Protein AF-0000000071927346 (afdb_homodimer)

Solvent-accessible surface area (backbone atoms only — not comparable to full-atom values): 57710 Å² total; per-residue (Å²): 131,83,82,71,57,68,70,58,52,48,39,50,50,40,26,72,68,52,17,53,68,36,24,46,52,48,17,51,37,18,55,69,33,49,99,87,36,70,62,32,62,68,62,13,48,52,27,44,51,49,42,50,46,52,70,66,35,57,47,98,56,99,54,78,36,63,60,45,51,64,38,62,41,34,43,36,37,30,20,39,39,92,38,63,51,38,72,47,79,48,45,73,48,45,27,36,34,37,60,65,82,64,70,44,64,65,55,52,53,51,53,51,43,30,57,48,31,28,31,56,26,17,44,70,36,83,84,43,71,43,57,74,69,52,77,87,43,36,26,80,52,85,87,50,56,45,23,36,44,33,38,35,32,32,42,40,91,60,24,71,38,51,31,30,48,36,34,46,44,88,86,51,85,64,83,51,75,52,46,50,62,46,35,38,49,55,15,39,51,55,34,55,48,32,73,75,47,82,60,68,48,69,46,63,38,26,34,37,71,56,28,69,50,77,72,73,72,67,77,58,64,82,65,78,70,70,62,80,69,75,72,49,52,64,51,51,57,60,67,24,65,69,14,51,31,57,50,65,62,44,54,52,51,51,49,50,42,43,44,57,38,36,70,51,57,31,50,51,56,64,52,35,45,46,44,38,51,50,28,50,56,43,28,73,73,35,73,82,33,39,63,58,30,52,50,38,46,49,41,39,48,47,20,52,51,46,44,63,36,68,64,35,43,47,42,48,48,51,52,49,53,29,45,49,48,31,35,66,54,39,83,57,38,72,47,68,49,76,43,54,86,82,77,48,84,39,60,37,32,33,42,77,87,38,82,39,44,66,85,69,44,30,67,33,55,38,40,51,45,26,45,45,39,41,54,36,48,31,30,44,50,29,15,76,85,41,95,56,21,50,40,44,41,22,41,38,36,32,42,45,70,52,65,70,47,41,58,66,53,31,42,45,42,66,60,34,47,43,67,57,29,63,46,35,23,39,41,35,25,41,71,50,37,44,40,44,14,66,34,54,26,88,32,31,36,34,56,46,67,46,97,85,67,45,58,41,64,39,53,56,92,56,59,28,45,35,30,38,22,43,55,40,26,37,73,71,65,72,24,66,43,53,44,96,44,72,66,25,46,42,56,51,50,27,53,48,25,46,75,68,68,32,55,68,63,19,49,57,40,44,50,55,46,36,67,67,48,29,78,86,26,68,69,41,46,49,50,51,48,50,50,49,48,49,53,49,52,52,50,51,54,57,55,56,58,62,65,70,67,68,74,71,67,71,87,109,129,83,83,70,57,69,68,58,53,49,40,51,51,41,27,73,69,52,18,53,69,35,23,46,51,48,18,51,37,19,56,68,33,50,100,88,36,71,62,33,62,66,62,13,50,53,28,45,49,50,42,50,46,54,69,67,35,58,47,98,56,99,55,77,38,63,60,46,51,64,37,61,42,35,42,36,36,31,20,39,40,92,36,63,50,36,72,47,77,48,46,71,49,46,28,37,35,37,60,65,83,64,69,45,64,65,55,54,53,50,51,51,40,31,56,49,31,28,31,56,27,17,43,72,36,83,85,42,72,42,54,74,70,54,78,86,43,34,24,80,53,84,89,49,57,45,22,36,44,35,39,35,32,33,42,40,91,61,23,71,39,52,32,31,48,35,36,45,45,88,86,51,85,64,82,53,75,53,46,50,63,47,35,37,49,55,15,40,51,55,35,55,48,33,73,75,47,82,60,69,50,70,46,64,38,27,33,36,72,56,27,70,50,77,73,73,73,68,80,58,65,81,64,76,66,71,61,81,68,74,72,49,54,64,49,50,58,60,66,22,66,69,15,52,31,58,50,65,61,44,54,53,51,50,49,50,41,43,44,57,38,37,71,51,55,31,50,51,57,62,51,34,46,46,45,38,52,50,29,50,54,43,26,73,74,37,73,80,33,38,65,57,30,53,49,39,45,51,40,38,50,47,20,51,49,47,42,64,36,68,62,32,44,48,41,49,48,51,51,49,53,31,45,50,49,32,36,66,53,38,81,56,38,72,47,68,48,75,43,54,86,82,77,47,84,39,59,37,32,33,42,77,88,38,80,38,42,66,86,70,44,29,68,32,55,38,41,51,46,24,45,44,38,40,52,35,49,30,30,44,50,28,16,75,84,42,93,57,20,49,40,42,42,20,42,38,37,31,42,45,70,50,65,69,47,42,59,66,52,30,42,46,43,66,59,33,48,45,67,57,29,64,45,35,23,38,41,37,26,42,71,48,37,44,41,42,13,66,33,54,25,87,33,30,36,35,56,46,69,47,98,85,66,44,57,41,64,40,54,57,93,55,58,28,46,34,30,38,22,44,56,40,25,38,74,71,65,69,24,67,43,54,44,96,44,71,65,25,46,44,55,51,49,27,53,51,25,48,75,67,69,33,55,68,63,18,50,56,42,43,52,55,46,34,68,67,47,30,77,86,26,67,68,41,46,49,50,51,47,49,50,50,49,51,52,49,52,52,52,52,54,57,57,55,57,62,63,70,66,65,69,71,69,65,85,111

Radius of gyration: 35.77 Å; Cα contacts (8 Å, |Δi|>4): 1938; chains: 2; bounding box: 114×129×116 Å

Foldseek 3Di:
DPDQDPVLVVLVVLVVVPALLSLVVVLVCQCVPDPRGHNDNVVSVVSLVSLQCQQAPADPDPAGHRQWFKAWAKKWKDQFAPANIEIDGADQAEFEEEEDPPQQLVVVLLLVLQLVQQLLQLLQDNPGGGDADDQNGGHPPPVGFKIKMKIWIGIHDRYIAIWIGMDGHPPDPDDDHTDCVRSNSVSCSQNVSCVVPNAFDADEAEAEPQQLDDPPPPPPPVDDDPPPPPVALSCLSPCRSVNHLPLVVLLVLLLVLCCVLVVLLQDVLVVLVVVLVVLVVVCVVDVVSVVVNVVSVVSSVSSVVVCVVPVNVLSVVLNVLLQVLLCQQQVQWDGWDWDCVVVDTFIWTQGNNDIDGLVPDDSVSNSSSSNSSSLSNSLCSRHVPGPRSLQHEYEYEYEAPCPPHDLVSLLCNSVSSCVSRVRYYYYYYHHFLSNQQQDFLVSYWYWDQDPVRGIYTDRFPDTRHNDDSQCCCCRPVVHHPQDPDPLSVLLVVLLVCLVVVNNVVNVVSLVVNCVVQNCPHVSNVVSVVSVVVSVVVVVVVVVVVVVVPPPPPPVD/DPDQDPVLVVLVVLVVVPALLSLVVVLVCQCVPDPRGHNDNVVSVVSLVSLVCLQAPADPDPAGHRQWFKAWAKKWKDQFAPANIEIDGADQAEFEEEEDPPQQLVVVLLLVLQLVQQLLQLLQDNPGGGDADDQNRGHPPPVGFKIKMKIWIGIHDRYIAIWIGMDGHPPDPDDDHTDCVRSNSVSCSQNVSCVVPNAFDADEAEAEPQQLDDPPPPPPPVPPDPPPPPVALSCLSPCRSVNHLPLVVLLVLLLVLCCVLVVLLQDVLVVLVVVLVVLVVVCVVDVVSVVVNVVSVVSSVSSVVVCVVPVNVLSVVLNVLLQVLLCQQQVQWDGWDWDCVVVDTFIWTQGNNDIDGLVPDDSVSNSSSSNSSSLSNSLCSRHVPGPRSLQHEYEYEYEAPCPPHDLVSLLCNSVSSCVSRVRYYYYYYHHFLSNQQQDFLVSYWYWDQDPVRGIYTDRDPDTRHNDDSQCCCCRPVVHHPQDPDPLSVLLVVLLVCLVVVNNVVNVVSLVVNCVVQNCPHVSNVVSVVSVVVSVVVVVVVVVVVVVVPPPPPPPD

Nearest PDB structures (foldseek):
  8eea-assembly1_E  TM=7.991E-01  e=5.616E-30  Escherichia coli
  8eea-assembly1_F  TM=7.589E-01  e=5.489E-28  Escherichia coli
  8ee4-assembly1_E  TM=7.770E-01  e=1.201E-25  Escherichia coli
  8ee4-assembly1_F  TM=7.836E-01  e=1.346E-24  Escherichia coli
  8ee4-assembly1_D  TM=7.838E-01  e=1.217E-24  Escherichia coli

Structure (mmCIF, N/CA/C/O backbone):
data_AF-0000000071927346-model_v1
#
loop_
_entity.id
_entity.type
_entity.pdbx_description
1 polymer 'RecF/RecN/SMC family protein'
#
loop_
_atom_site.group_PDB
_atom_site.id
_atom_site.type_symbol
_atom_site.label_atom_id
_atom_site.label_alt_id
_atom_site.label_comp_id
_atom_site.label_asym_id
_atom_site.label_entity_id
_atom_site.label_seq_id
_atom_site.pdbx_PDB_ins_code
_atom_site.Cartn_x
_atom_site.Cartn_y
_atom_site.Cartn_z
_atom_site.occupancy
_atom_site.B_iso_or_equiv
_atom_site.auth_seq_id
_atom_site.auth_comp_id
_atom_site.auth_asym_id
_atom_site.auth_atom_id
_atom_site.pdbx_PDB_model_num
ATOM 1 N N . MET A 1 1 ? 13.32 -65.688 -14.812 1 36.62 1 MET A N 1
ATOM 2 C CA . MET A 1 1 ? 12.609 -64.562 -14.312 1 36.62 1 MET A CA 1
ATOM 3 C C . MET A 1 1 ? 13.156 -64.125 -12.961 1 36.62 1 MET A C 1
ATOM 5 O O . MET A 1 1 ? 12.969 -64.812 -11.961 1 36.62 1 MET A O 1
ATOM 9 N N . VAL A 1 2 ? 14.328 -63.531 -12.875 1 50.06 2 VAL A N 1
ATOM 10 C CA . VAL A 1 2 ? 15.055 -63.25 -11.648 1 50.06 2 VAL A CA 1
ATOM 11 C C . VAL A 1 2 ? 14.172 -62.438 -10.703 1 50.06 2 VAL A C 1
ATOM 13 O O . VAL A 1 2 ? 13.461 -61.531 -11.133 1 50.06 2 VAL A O 1
ATOM 16 N N . ASN A 1 3 ? 13.859 -62.938 -9.562 1 63.38 3 ASN A N 1
ATOM 17 C CA . ASN A 1 3 ? 12.969 -62.469 -8.508 1 63.38 3 ASN A CA 1
ATOM 18 C C . ASN A 1 3 ? 13.336 -61.062 -8.039 1 63.38 3 ASN A C 1
ATOM 20 O O . ASN A 1 3 ? 14.367 -60.875 -7.395 1 63.38 3 ASN A O 1
ATOM 24 N N . LYS A 1 4 ? 12.859 -60 -8.664 1 78.06 4 LYS A N 1
ATOM 25 C CA . LYS A 1 4 ? 13.086 -58.625 -8.258 1 78.06 4 LYS A CA 1
ATOM 26 C C . LYS A 1 4 ? 12.648 -58.406 -6.812 1 78.06 4 LYS A C 1
ATOM 28 O O . LYS A 1 4 ? 11.641 -58.938 -6.371 1 78.06 4 LYS A O 1
ATOM 33 N N . PRO A 1 5 ? 13.516 -57.844 -5.973 1 84.81 5 PRO A N 1
ATOM 34 C CA . PRO A 1 5 ? 13.109 -57.531 -4.598 1 84.81 5 PRO A CA 1
ATOM 35 C C . PRO A 1 5 ? 11.781 -56.781 -4.523 1 84.81 5 PRO A C 1
ATOM 37 O O . PRO A 1 5 ? 11.406 -56.094 -5.465 1 84.81 5 PRO A O 1
ATOM 40 N N . GLY A 1 6 ? 11 -57 -3.477 1 84.31 6 GLY A N 1
ATOM 41 C CA . GLY A 1 6 ? 9.672 -56.438 -3.271 1 84.31 6 GLY A CA 1
ATOM 42 C C . GLY A 1 6 ? 9.633 -54.938 -3.395 1 84.31 6 GLY A C 1
ATOM 43 O O . GLY A 1 6 ? 8.727 -54.375 -4.012 1 84.31 6 GLY A O 1
ATOM 44 N N . TRP A 1 7 ? 10.609 -54.25 -2.844 1 86.5 7 TRP A N 1
ATOM 45 C CA . TRP A 1 7 ? 10.648 -52.781 -2.893 1 86.5 7 TRP A CA 1
ATOM 46 C C . TRP A 1 7 ? 10.797 -52.281 -4.328 1 86.5 7 TRP A C 1
ATOM 48 O O . TRP A 1 7 ? 10.211 -51.281 -4.699 1 86.5 7 TRP A O 1
ATOM 58 N N . LEU A 1 8 ? 11.562 -52.906 -5.168 1 89.25 8 LEU A N 1
ATOM 59 C CA . LEU A 1 8 ? 11.75 -52.531 -6.562 1 89.25 8 LEU A CA 1
ATOM 60 C C . LEU A 1 8 ? 10.461 -52.688 -7.355 1 89.25 8 LEU A C 1
ATOM 62 O O . LEU A 1 8 ? 10.125 -51.844 -8.188 1 89.25 8 LEU A O 1
ATOM 66 N N . ARG A 1 9 ? 9.75 -53.781 -7.059 1 89.94 9 ARG A N 1
ATOM 67 C CA . ARG A 1 9 ? 8.461 -53.969 -7.703 1 89.94 9 ARG A CA 1
ATOM 68 C C . ARG A 1 9 ? 7.477 -52.875 -7.32 1 89.94 9 ARG A C 1
ATOM 70 O O . ARG A 1 9 ? 6.684 -52.406 -8.156 1 89.94 9 ARG A O 1
ATOM 77 N N . ALA A 1 10 ? 7.621 -52.531 -6.148 1 91.12 10 ALA A N 1
ATOM 78 C CA . ALA A 1 10 ? 6.727 -51.469 -5.668 1 91.12 10 ALA A CA 1
ATOM 79 C C . ALA A 1 10 ? 7.008 -50.156 -6.375 1 91.12 10 ALA A C 1
ATOM 81 O O . ALA A 1 10 ? 6.082 -49.438 -6.785 1 91.12 10 ALA A O 1
ATOM 82 N N . ILE A 1 11 ? 8.234 -49.75 -6.516 1 92.5 11 ILE A N 1
ATOM 83 C CA . ILE A 1 11 ? 8.625 -48.5 -7.164 1 92.5 11 ILE A CA 1
ATOM 84 C C . ILE A 1 11 ? 8.297 -48.562 -8.656 1 92.5 11 ILE A C 1
ATOM 86 O O . ILE A 1 11 ? 7.895 -47.562 -9.25 1 92.5 11 ILE A O 1
ATOM 90 N N . GLU A 1 12 ? 8.5 -49.781 -9.203 1 93 12 GLU A N 1
ATOM 91 C CA . GLU A 1 12 ? 8.172 -49.938 -10.617 1 93 12 GLU A CA 1
ATOM 92 C C . GLU A 1 12 ? 6.676 -49.812 -10.859 1 93 12 GLU A C 1
ATOM 94 O O . GLU A 1 12 ? 6.258 -49.219 -11.852 1 93 12 GLU A O 1
ATOM 99 N N . ASN A 1 13 ? 5.914 -50.344 -9.938 1 92.69 13 ASN A N 1
ATOM 100 C CA . ASN A 1 13 ? 4.465 -50.219 -10.047 1 92.69 13 ASN A CA 1
ATOM 101 C C . ASN A 1 13 ? 4.02 -48.75 -9.906 1 92.69 13 ASN A C 1
ATOM 103 O O . ASN A 1 13 ? 3.121 -48.312 -10.609 1 92.69 13 ASN A O 1
ATOM 107 N N . SER A 1 14 ? 4.605 -48.094 -9.016 1 92.75 14 SER A N 1
ATOM 108 C CA . SER A 1 14 ? 4.309 -46.688 -8.812 1 92.75 14 SER A CA 1
ATOM 109 C C . SER A 1 14 ? 4.684 -45.875 -10.039 1 92.75 14 SER A C 1
ATOM 111 O O . SER A 1 14 ? 3.941 -44.969 -10.438 1 92.75 14 SER A O 1
ATOM 113 N N . ALA A 1 15 ? 5.746 -46.156 -10.578 1 93.62 15 ALA A N 1
ATOM 114 C CA . ALA A 1 15 ? 6.18 -45.469 -11.797 1 93.62 15 ALA A CA 1
ATOM 115 C C . ALA A 1 15 ? 5.211 -45.75 -12.945 1 93.62 15 ALA A C 1
ATOM 117 O O . ALA A 1 15 ? 4.871 -44.844 -13.703 1 93.62 15 ALA A O 1
ATOM 118 N N . HIS A 1 16 ? 4.797 -46.969 -13 1 92 16 HIS A N 1
ATOM 119 C CA . HIS A 1 16 ? 3.869 -47.375 -14.062 1 92 16 HIS A CA 1
ATOM 120 C C . HIS A 1 16 ? 2.529 -46.656 -13.906 1 92 16 HIS A C 1
ATOM 122 O O . HIS A 1 16 ? 1.849 -46.375 -14.898 1 92 16 HIS A O 1
ATOM 128 N N . ARG A 1 17 ? 2.223 -46.312 -12.727 1 92 17 ARG A N 1
ATOM 129 C CA . ARG A 1 17 ? 0.956 -45.625 -12.453 1 92 17 ARG A CA 1
ATOM 130 C C . ARG A 1 17 ? 1.073 -44.125 -12.688 1 92 17 ARG A C 1
ATOM 132 O O . ARG A 1 17 ? 0.081 -43.406 -12.602 1 92 17 ARG A O 1
ATOM 139 N N . GLY A 1 18 ? 2.242 -43.656 -12.883 1 90.94 18 GLY A N 1
ATOM 140 C CA . GLY A 1 18 ? 2.387 -42.25 -13.266 1 90.94 18 GLY A CA 1
ATOM 141 C C . GLY A 1 18 ? 3.084 -41.406 -12.211 1 90.94 18 GLY A C 1
ATOM 142 O O . GLY A 1 18 ? 3.006 -40.188 -12.242 1 90.94 18 GLY A O 1
ATOM 143 N N . ASP A 1 19 ? 3.771 -42 -11.312 1 94.5 19 ASP A N 1
ATOM 144 C CA . ASP A 1 19 ? 4.523 -41.281 -10.289 1 94.5 19 ASP A CA 1
ATOM 145 C C . ASP A 1 19 ? 5.914 -40.906 -10.797 1 94.5 19 ASP A C 1
ATOM 147 O O . ASP A 1 19 ? 6.773 -41.75 -10.961 1 94.5 19 ASP A O 1
ATOM 151 N N . VAL A 1 20 ? 6.16 -39.656 -10.906 1 95.88 20 VAL A N 1
ATOM 152 C CA . VAL A 1 20 ? 7.391 -39.188 -11.539 1 95.88 20 VAL A CA 1
ATOM 153 C C . VAL A 1 20 ? 8.562 -39.375 -10.578 1 95.88 20 VAL A C 1
ATOM 155 O O . VAL A 1 20 ? 9.695 -39.594 -11.008 1 95.88 20 VAL A O 1
ATOM 158 N N . SER A 1 21 ? 8.297 -39.281 -9.336 1 94.69 21 SER A N 1
ATOM 159 C CA . SER A 1 21 ? 9.367 -39.5 -8.359 1 94.69 21 SER A CA 1
ATOM 160 C C . SER A 1 21 ? 9.914 -40.906 -8.469 1 94.69 21 SER A C 1
ATOM 162 O O . SER A 1 21 ? 11.133 -41.125 -8.422 1 94.69 21 SER A O 1
ATOM 164 N N . SER A 1 22 ? 9.07 -41.875 -8.664 1 94.56 22 SER A N 1
ATOM 165 C CA . SER A 1 22 ? 9.469 -43.25 -8.828 1 94.56 22 SER A CA 1
ATOM 166 C C . SER A 1 22 ? 10.188 -43.469 -10.156 1 94.56 22 SER A C 1
ATOM 168 O O . SER A 1 22 ? 11.172 -44.219 -10.219 1 94.56 22 SER A O 1
ATOM 170 N N . MET A 1 23 ? 9.672 -42.875 -11.18 1 95.62 23 MET A N 1
ATOM 171 C CA . MET A 1 23 ? 10.336 -42.969 -12.477 1 95.62 23 MET A CA 1
ATOM 172 C C . MET A 1 23 ? 11.789 -42.5 -12.367 1 95.62 23 MET A C 1
ATOM 174 O O . MET A 1 23 ? 12.695 -43.156 -12.875 1 95.62 23 MET A O 1
ATOM 178 N N . PHE A 1 24 ? 11.906 -41.406 -11.75 1 95.19 24 PHE A N 1
ATOM 179 C CA . PHE A 1 24 ? 13.227 -40.812 -11.633 1 95.19 24 PHE A CA 1
ATOM 180 C C . PHE A 1 24 ? 14.141 -41.656 -10.773 1 95.19 24 PHE A C 1
ATOM 182 O O . PHE A 1 24 ? 15.32 -41.844 -11.094 1 95.19 24 PHE A O 1
ATOM 189 N N . GLN A 1 25 ? 13.609 -42.156 -9.656 1 93.81 25 GLN A N 1
ATOM 190 C CA . GLN A 1 25 ? 14.398 -43.062 -8.805 1 93.81 25 GLN A CA 1
ATOM 191 C C . GLN A 1 25 ? 14.883 -44.281 -9.578 1 93.81 25 GLN A C 1
ATOM 193 O O . GLN A 1 25 ? 16.031 -44.719 -9.422 1 93.81 25 GLN A O 1
ATOM 198 N N . LEU A 1 26 ? 14.078 -44.812 -10.398 1 94.31 26 LEU A N 1
ATOM 199 C CA . LEU A 1 26 ? 14.438 -45.969 -11.211 1 94.31 26 LEU A CA 1
ATOM 200 C C . LEU A 1 26 ? 15.492 -45.594 -12.25 1 94.31 26 LEU A C 1
ATOM 202 O O . LEU A 1 26 ? 16.391 -46.375 -12.539 1 94.31 26 LEU A O 1
ATOM 206 N N . TYR A 1 27 ? 15.289 -44.438 -12.805 1 94.75 27 TYR A N 1
ATOM 207 C CA . TYR A 1 27 ? 16.312 -43.938 -13.727 1 94.75 27 TYR A CA 1
ATOM 208 C C . TYR A 1 27 ? 17.672 -43.906 -13.055 1 94.75 27 TYR A C 1
ATOM 210 O O . TYR A 1 27 ? 18.641 -44.469 -13.594 1 94.75 27 TYR A O 1
ATOM 218 N N . LEU A 1 28 ? 17.688 -43.344 -11.875 1 92.88 28 LEU A N 1
ATOM 219 C CA . LEU A 1 28 ? 18.953 -43.219 -11.156 1 92.88 28 LEU A CA 1
ATOM 220 C C . LEU A 1 28 ? 19.5 -44.625 -10.805 1 92.88 28 LEU A C 1
ATOM 222 O O . LEU A 1 28 ? 20.688 -44.875 -10.922 1 92.88 28 LEU A O 1
ATOM 226 N N . ASN A 1 29 ? 18.656 -45.5 -10.383 1 92.5 29 ASN A N 1
ATOM 227 C CA . ASN A 1 29 ? 19.047 -46.844 -9.969 1 92.5 29 ASN A CA 1
ATOM 228 C C . ASN A 1 29 ? 19.672 -47.625 -11.125 1 92.5 29 ASN A C 1
ATOM 230 O O . ASN A 1 29 ? 20.688 -48.312 -10.945 1 92.5 29 ASN A O 1
ATOM 234 N N . TYR A 1 30 ? 19.078 -47.5 -12.25 1 93.38 30 TYR A N 1
ATOM 235 C CA . TYR A 1 30 ? 19.562 -48.281 -13.398 1 93.38 30 TYR A CA 1
ATOM 236 C C . TYR A 1 30 ? 20.75 -47.594 -14.055 1 93.38 30 TYR A C 1
ATOM 238 O O . TYR A 1 30 ? 21.609 -48.219 -14.672 1 93.38 30 TYR A O 1
ATOM 246 N N . PHE A 1 31 ? 20.75 -46.312 -13.906 1 93.12 31 PHE A N 1
ATOM 247 C CA . PHE A 1 31 ? 21.844 -45.531 -14.508 1 93.12 31 PHE A CA 1
ATOM 248 C C . PHE A 1 31 ? 23.141 -45.781 -13.734 1 93.12 31 PHE A C 1
ATOM 250 O O . PHE A 1 31 ? 24.188 -46.031 -14.328 1 93.12 31 PHE A O 1
ATOM 257 N N . TYR A 1 32 ? 23.094 -45.688 -12.422 1 91.25 32 TYR A N 1
ATOM 258 C CA . TYR A 1 32 ? 24.297 -45.812 -11.602 1 91.25 32 TYR A CA 1
ATOM 259 C C . TYR A 1 32 ? 24.484 -47.25 -11.125 1 91.25 32 TYR A C 1
ATOM 261 O O . TYR A 1 32 ? 25.609 -47.656 -10.82 1 91.25 32 TYR A O 1
ATOM 269 N N . GLY A 1 33 ? 23.484 -47.906 -11.062 1 89.12 33 GLY A N 1
ATOM 270 C CA . GLY A 1 33 ? 23.531 -49.219 -10.422 1 89.12 33 GLY A CA 1
ATOM 271 C C . GLY A 1 33 ? 23.562 -49.125 -8.906 1 89.12 33 GLY A C 1
ATOM 272 O O . GLY A 1 33 ? 23.984 -48.125 -8.336 1 89.12 33 GLY A O 1
ATOM 273 N N . THR A 1 34 ? 22.844 -50.062 -8.297 1 88 34 THR A N 1
ATOM 274 C CA . THR A 1 34 ? 22.891 -50.188 -6.844 1 88 34 THR A CA 1
ATOM 275 C C . THR A 1 34 ? 23.359 -51.562 -6.434 1 88 34 THR A C 1
ATOM 277 O O . THR A 1 34 ? 23.797 -52.375 -7.277 1 88 34 THR A O 1
ATOM 280 N N . SER A 1 35 ? 23.438 -51.844 -5.16 1 85.31 35 SER A N 1
ATOM 281 C CA . SER A 1 35 ? 23.828 -53.156 -4.66 1 85.31 35 SER A CA 1
ATOM 282 C C . SER A 1 35 ? 22.859 -54.25 -5.109 1 85.31 35 SER A C 1
ATOM 284 O O . SER A 1 35 ? 23.234 -55.406 -5.27 1 85.31 35 SER A O 1
ATOM 286 N N 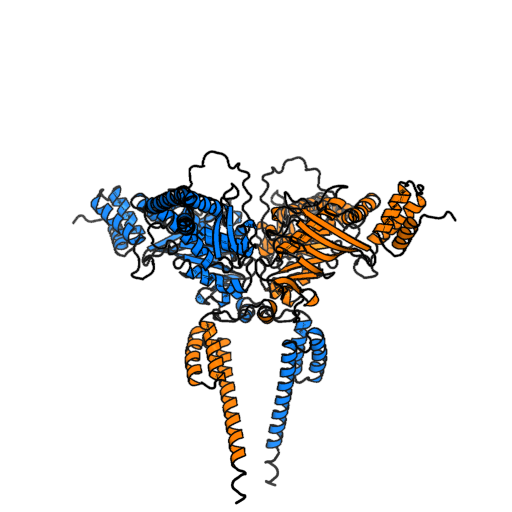. GLU A 1 36 ? 21.688 -53.844 -5.379 1 88.06 36 GLU A N 1
ATOM 287 C CA . GLU A 1 36 ? 20.656 -54.812 -5.672 1 88.06 36 GLU A CA 1
ATOM 288 C C . GLU A 1 36 ? 20.219 -54.75 -7.137 1 88.06 36 GLU A C 1
ATOM 290 O O . GLU A 1 36 ? 19.531 -55.656 -7.633 1 88.06 36 GLU A O 1
ATOM 295 N N . ILE A 1 37 ? 20.609 -53.625 -7.789 1 89.06 37 ILE A N 1
ATOM 296 C CA . ILE A 1 37 ? 20.203 -53.406 -9.172 1 89.06 37 ILE A CA 1
ATOM 297 C C . ILE A 1 37 ? 21.438 -53.188 -10.039 1 89.06 37 ILE A C 1
ATOM 299 O O . ILE A 1 37 ? 22.25 -52.312 -9.766 1 89.06 37 ILE A O 1
ATOM 303 N N . ASP A 1 38 ? 21.609 -54.062 -11.023 1 90.75 38 ASP A N 1
ATOM 304 C CA . ASP A 1 38 ? 22.719 -53.906 -11.945 1 90.75 38 ASP A CA 1
ATOM 305 C C . ASP A 1 38 ? 22.484 -52.75 -12.898 1 90.75 38 ASP A C 1
ATOM 307 O O . ASP A 1 38 ? 21.344 -52.469 -13.281 1 90.75 38 ASP A O 1
ATOM 311 N N . LYS A 1 39 ? 23.562 -52.125 -13.195 1 92.94 39 LYS A N 1
ATOM 312 C CA . LYS A 1 39 ? 23.516 -51.031 -14.172 1 92.94 39 LYS A CA 1
ATOM 313 C C . LYS A 1 39 ? 22.938 -51.5 -15.5 1 92.94 39 LYS A C 1
ATOM 315 O O . LYS A 1 39 ? 23.328 -52.562 -16.016 1 92.94 39 LYS A O 1
ATOM 320 N N . ASP A 1 40 ? 21.969 -50.844 -15.961 1 94.19 40 ASP A N 1
ATOM 321 C CA . ASP A 1 40 ? 21.344 -51.094 -17.25 1 94.19 40 ASP A CA 1
ATOM 322 C C . ASP A 1 40 ? 20.984 -49.812 -17.953 1 94.19 40 ASP A C 1
ATOM 324 O O . ASP A 1 40 ? 19.906 -49.25 -17.719 1 94.19 40 ASP A O 1
ATOM 328 N N . LEU A 1 41 ? 21.734 -49.406 -18.875 1 94.62 41 LEU A N 1
ATOM 329 C CA . LEU A 1 41 ? 21.594 -48.094 -19.516 1 94.62 41 LEU A CA 1
ATOM 330 C C . LEU A 1 41 ? 20.359 -48.031 -20.391 1 94.62 41 LEU A C 1
ATOM 332 O O . LEU A 1 41 ? 19.75 -46.969 -20.547 1 94.62 41 LEU A O 1
ATOM 336 N N . SER A 1 42 ? 20.016 -49.156 -20.922 1 95.19 42 SER A N 1
ATOM 337 C CA . SER A 1 42 ? 18.828 -49.188 -21.766 1 95.19 42 SER A CA 1
ATOM 338 C C . SER A 1 42 ? 17.562 -48.938 -20.953 1 95.19 42 SER A C 1
ATOM 340 O O . SER A 1 42 ? 16.719 -48.125 -21.344 1 95.19 42 SER A O 1
ATOM 342 N N . VAL A 1 43 ? 17.5 -49.625 -19.875 1 94.44 43 VAL A N 1
ATOM 343 C CA . VAL A 1 43 ? 16.344 -49.438 -18.984 1 94.44 43 VAL A CA 1
ATOM 344 C C . VAL A 1 43 ? 16.359 -48.031 -18.391 1 94.44 43 VAL A C 1
ATOM 346 O O . VAL A 1 43 ? 15.305 -47.406 -18.234 1 94.44 43 VAL A O 1
ATOM 349 N N . ALA A 1 44 ? 17.516 -47.562 -18.062 1 95.75 44 ALA A N 1
ATOM 350 C CA . ALA A 1 44 ? 17.656 -46.188 -17.547 1 95.75 44 ALA A CA 1
ATOM 351 C C . ALA A 1 44 ? 17.141 -45.156 -18.547 1 95.75 44 ALA A C 1
ATOM 353 O O . ALA A 1 44 ? 16.453 -44.219 -18.188 1 95.75 44 ALA A O 1
ATOM 354 N N . ASP A 1 45 ? 17.453 -45.375 -19.75 1 95.88 45 ASP A N 1
ATOM 355 C CA . ASP A 1 45 ? 17.016 -44.469 -20.812 1 95.88 45 ASP A CA 1
ATOM 356 C C . ASP A 1 45 ? 15.5 -44.5 -20.938 1 95.88 45 ASP A C 1
ATOM 358 O O . ASP A 1 45 ? 14.891 -43.469 -21.234 1 95.88 45 ASP A O 1
ATOM 362 N N . ASP A 1 46 ? 14.977 -45.625 -20.781 1 95.75 46 ASP A N 1
ATOM 363 C CA . ASP A 1 46 ? 13.523 -45.75 -20.844 1 95.75 46 ASP A CA 1
ATOM 364 C C . ASP A 1 46 ? 12.875 -44.906 -19.75 1 95.75 46 ASP A C 1
ATOM 366 O O . ASP A 1 46 ? 11.898 -44.188 -20 1 95.75 46 ASP A O 1
ATOM 370 N N . TYR A 1 47 ? 13.352 -45 -18.609 1 96 47 TYR A N 1
ATOM 371 C CA . TYR A 1 47 ? 12.789 -44.25 -17.5 1 96 47 TYR A CA 1
ATOM 372 C C . TYR A 1 47 ? 13.102 -42.75 -17.641 1 96 47 TYR A C 1
ATOM 374 O O . TYR A 1 47 ? 12.297 -41.906 -17.25 1 96 47 TYR A O 1
ATOM 382 N N . PHE A 1 48 ? 14.195 -42.438 -18.125 1 95.88 48 PHE A N 1
ATOM 383 C CA . PHE A 1 48 ? 14.5 -41.031 -18.453 1 95.88 48 PHE A CA 1
ATOM 384 C C . PHE A 1 48 ? 13.445 -40.469 -19.391 1 95.88 48 PHE A C 1
ATOM 386 O O . PHE A 1 48 ? 12.93 -39.375 -19.172 1 95.88 48 PHE A O 1
ATOM 393 N N . ASN A 1 49 ? 13.172 -41.219 -20.406 1 95.94 49 ASN A N 1
ATOM 394 C CA . ASN A 1 49 ? 12.188 -40.781 -21.391 1 95.94 49 ASN A CA 1
ATOM 395 C C . ASN A 1 49 ? 10.805 -40.625 -20.766 1 95.94 49 ASN A C 1
ATOM 397 O O . ASN A 1 49 ? 10.039 -39.75 -21.156 1 95.94 49 ASN A O 1
ATOM 401 N N . GLN A 1 50 ? 10.508 -41.469 -19.875 1 95.62 50 GLN A N 1
ATOM 402 C CA . GLN A 1 50 ? 9.234 -41.344 -19.172 1 95.62 50 GLN A CA 1
ATOM 403 C C . GLN A 1 50 ? 9.164 -40.062 -18.375 1 95.62 50 GLN A C 1
ATOM 405 O O . GLN A 1 50 ? 8.141 -39.375 -18.375 1 95.62 50 GLN A O 1
ATOM 410 N N . CYS A 1 51 ? 10.25 -39.781 -17.688 1 95.94 51 CYS A N 1
ATOM 411 C CA . CYS A 1 51 ? 10.312 -38.531 -16.938 1 95.94 51 CYS A CA 1
ATOM 412 C C . CYS A 1 51 ? 10.188 -37.344 -17.875 1 95.94 51 CYS A C 1
ATOM 414 O O . CYS A 1 51 ? 9.438 -36.406 -17.594 1 95.94 51 CYS A O 1
ATOM 416 N N . PHE A 1 52 ? 10.891 -37.438 -18.891 1 95.38 52 PHE A N 1
ATOM 417 C CA . PHE A 1 52 ? 10.891 -36.375 -19.875 1 95.38 52 PHE A CA 1
ATOM 418 C C . PHE A 1 52 ? 9.492 -36.156 -20.422 1 95.38 52 PHE A C 1
ATOM 420 O O . PHE A 1 52 ? 9.016 -35 -20.484 1 95.38 52 PHE A O 1
ATOM 427 N N . LEU A 1 53 ? 8.852 -37.188 -20.781 1 94.62 53 LEU A N 1
ATOM 428 C CA . LEU A 1 53 ? 7.496 -37.094 -21.312 1 94.62 53 LEU A CA 1
ATOM 429 C C . LEU A 1 53 ? 6.527 -36.562 -20.266 1 94.62 53 LEU A C 1
ATOM 431 O O . LEU A 1 53 ? 5.625 -35.781 -20.578 1 94.62 53 LEU A O 1
ATOM 435 N N . PHE A 1 54 ? 6.699 -37.031 -19.078 1 95.38 54 PHE A N 1
ATOM 436 C CA . PHE A 1 54 ? 5.863 -36.531 -17.984 1 95.38 54 PHE A CA 1
ATOM 437 C C . PHE A 1 54 ? 5.957 -35.031 -17.844 1 95.38 54 PHE A C 1
ATOM 439 O O . PHE A 1 54 ? 4.941 -34.344 -17.672 1 95.38 54 PHE A O 1
ATOM 446 N N . LEU A 1 55 ? 7.125 -34.5 -17.953 1 95.19 55 LEU A N 1
ATOM 447 C CA . LEU A 1 55 ? 7.379 -33.094 -17.719 1 95.19 55 LEU A CA 1
ATOM 448 C C . LEU A 1 55 ? 6.945 -32.25 -18.906 1 95.19 55 LEU A C 1
ATOM 450 O O . LEU A 1 55 ? 6.535 -31.094 -18.75 1 95.19 55 LEU A O 1
ATOM 454 N N . GLU A 1 56 ? 6.977 -32.781 -20.094 1 93.62 56 GLU A N 1
ATOM 455 C CA . GLU A 1 56 ? 6.797 -31.969 -21.297 1 93.62 56 GLU A CA 1
ATOM 456 C C . GLU A 1 56 ? 5.445 -32.25 -21.953 1 93.62 56 GLU A C 1
ATOM 458 O O . GLU A 1 56 ? 5.051 -31.562 -22.906 1 93.62 56 GLU A O 1
ATOM 463 N N . SER A 1 57 ? 4.723 -33.219 -21.406 1 91.19 57 SER A N 1
ATOM 464 C CA . SER A 1 57 ? 3.436 -33.562 -22 1 91.19 57 SER A CA 1
ATOM 465 C C . SER A 1 57 ? 2.436 -32.438 -21.859 1 91.19 57 SER A C 1
ATOM 467 O O . SER A 1 57 ? 2.391 -31.75 -20.812 1 91.19 57 SER A O 1
ATOM 469 N N . THR A 1 58 ? 1.638 -32.188 -22.938 1 92.06 58 THR A N 1
ATOM 470 C CA . THR A 1 58 ? 0.642 -31.125 -22.969 1 92.06 58 THR A CA 1
ATOM 471 C C . THR A 1 58 ? -0.734 -31.672 -23.328 1 92.06 58 THR A C 1
ATOM 473 O O . THR A 1 58 ? -0.838 -32.75 -23.953 1 92.06 58 THR A O 1
ATOM 476 N N . LYS A 1 59 ? -1.741 -31.047 -22.922 1 90.12 59 LYS A N 1
ATOM 477 C CA . LYS A 1 59 ? -3.1 -31.391 -23.328 1 90.12 59 LYS A CA 1
ATOM 478 C C . LYS A 1 59 ? -3.357 -31.016 -24.781 1 90.12 59 LYS A C 1
ATOM 480 O O . LYS A 1 59 ? -2.656 -30.172 -25.344 1 90.12 59 LYS A O 1
ATOM 485 N N . ASP A 1 60 ? -4.281 -31.641 -25.359 1 85.31 60 ASP A N 1
ATOM 486 C CA . ASP A 1 60 ? -4.621 -31.391 -26.75 1 85.31 60 ASP A CA 1
ATOM 487 C C . ASP A 1 60 ? -5.559 -30.188 -26.875 1 85.31 60 ASP A C 1
ATOM 489 O O . ASP A 1 60 ? -6.766 -30.359 -27.078 1 85.31 60 ASP A O 1
ATOM 493 N N . THR A 1 61 ? -5.043 -29.047 -26.656 1 84.69 61 THR A N 1
ATOM 494 C CA . THR A 1 61 ? -5.797 -27.812 -26.75 1 84.69 61 THR A CA 1
ATOM 495 C C . THR A 1 61 ? -5.07 -26.797 -27.641 1 84.69 61 THR A C 1
ATOM 497 O O . THR A 1 61 ? -3.922 -27.031 -28.031 1 84.69 61 THR A O 1
ATOM 500 N N . GLU A 1 62 ? -5.781 -25.734 -28.078 1 79.88 62 GLU A N 1
ATOM 501 C CA . GLU A 1 62 ? -5.219 -24.688 -28.922 1 79.88 62 GLU A CA 1
ATOM 502 C C . GLU A 1 62 ? -4.109 -23.922 -28.203 1 79.88 62 GLU A C 1
ATOM 504 O O . GLU A 1 62 ? -3.146 -23.484 -28.828 1 79.88 62 GLU A O 1
ATOM 509 N N . TYR A 1 63 ? -4.266 -23.969 -26.922 1 83.81 63 TYR A N 1
ATOM 510 C CA . TYR A 1 63 ? -3.266 -23.281 -26.109 1 83.81 63 TYR A CA 1
ATOM 511 C C . TYR A 1 63 ? -2.459 -24.281 -25.281 1 83.81 63 TYR A C 1
ATOM 513 O O . TYR A 1 63 ? -2.885 -25.422 -25.078 1 83.81 63 TYR A O 1
ATOM 521 N N . TYR A 1 64 ? -1.278 -23.906 -24.984 1 88.38 64 TYR A N 1
ATOM 522 C CA . TYR A 1 64 ? -0.412 -24.781 -24.188 1 88.38 64 TYR A CA 1
ATOM 523 C C . TYR A 1 64 ? -0.974 -24.969 -22.781 1 88.38 64 TYR A C 1
ATOM 525 O O . TYR A 1 64 ? -1.157 -24 -22.047 1 88.38 64 TYR A O 1
ATOM 533 N N . VAL A 1 65 ? -1.27 -26.188 -22.469 1 92.75 65 VAL A N 1
ATOM 534 C CA . VAL A 1 65 ? -1.688 -26.578 -21.125 1 92.75 65 VAL A CA 1
ATOM 535 C C . VAL A 1 65 ? -0.932 -27.844 -20.703 1 92.75 65 VAL A C 1
ATOM 537 O O . VAL A 1 65 ? -1.088 -28.906 -21.312 1 92.75 65 VAL A O 1
ATOM 540 N N . PRO A 1 66 ? -0.129 -27.672 -19.688 1 94 66 PRO A N 1
ATOM 541 C CA . PRO A 1 66 ? 0.575 -28.875 -19.234 1 94 66 PRO A CA 1
ATOM 542 C C . PRO A 1 66 ? -0.375 -29.984 -18.766 1 94 66 PRO A C 1
ATOM 544 O O . PRO A 1 66 ? -1.36 -29.703 -18.078 1 94 66 PRO A O 1
ATOM 547 N N . GLU A 1 67 ? -0.059 -31.125 -19.156 1 93.44 67 GLU A N 1
ATOM 548 C CA . GLU A 1 67 ? -0.849 -32.25 -18.688 1 93.44 67 GLU A CA 1
ATOM 549 C C . GLU A 1 67 ? -0.675 -32.5 -17.188 1 93.44 67 GLU A C 1
ATOM 551 O O . GLU A 1 67 ? -1.626 -32.844 -16.5 1 93.44 67 GLU A O 1
ATOM 556 N N . ASN A 1 68 ? 0.554 -32.406 -16.797 1 95.06 68 ASN A N 1
ATOM 557 C CA . ASN A 1 68 ? 0.886 -32.531 -15.391 1 95.06 68 ASN A CA 1
ATOM 558 C C . ASN A 1 68 ? 1.327 -31.219 -14.773 1 95.06 68 ASN A C 1
ATOM 560 O O . ASN A 1 68 ? 2.432 -30.75 -15.039 1 95.06 68 ASN A O 1
ATOM 564 N N . ARG A 1 69 ? 0.5 -30.719 -13.906 1 95.69 69 ARG A N 1
ATOM 565 C CA . ARG A 1 69 ? 0.801 -29.453 -13.25 1 95.69 69 ARG A CA 1
ATOM 566 C C . ARG A 1 69 ? 1.305 -29.672 -11.828 1 95.69 69 ARG A C 1
ATOM 568 O O . ARG A 1 69 ? 0.859 -30.594 -11.141 1 95.69 69 ARG A O 1
ATOM 575 N N . PHE A 1 70 ? 2.252 -28.906 -11.453 1 97.81 70 PHE A N 1
ATOM 576 C CA . PHE A 1 70 ? 2.742 -28.891 -10.078 1 97.81 70 PHE A CA 1
ATOM 577 C C . PHE A 1 70 ? 2.029 -27.812 -9.258 1 97.81 70 PHE A C 1
ATOM 579 O O . PHE A 1 70 ? 2.193 -26.625 -9.516 1 97.81 70 PHE A O 1
ATOM 586 N N . VAL A 1 71 ? 1.215 -28.203 -8.242 1 98.06 71 VAL A N 1
ATOM 587 C CA . VAL A 1 71 ? 0.374 -27.266 -7.512 1 98.06 71 VAL A CA 1
ATOM 588 C C . VAL A 1 71 ? 0.498 -27.516 -6.012 1 98.06 71 VAL A C 1
ATOM 590 O O . VAL A 1 71 ? 0.712 -28.656 -5.586 1 98.06 71 VAL A O 1
ATOM 593 N N . LEU A 1 72 ? 0.473 -26.5 -5.254 1 98.62 72 LEU A N 1
ATOM 594 C CA . LEU A 1 72 ? 0.36 -26.625 -3.805 1 98.62 72 LEU A CA 1
ATOM 595 C C . LEU A 1 72 ? -1.079 -26.922 -3.393 1 98.62 72 LEU A C 1
ATOM 597 O O . LEU A 1 72 ? -1.976 -26.109 -3.629 1 98.62 72 LEU A O 1
ATOM 601 N N . SER A 1 73 ? -1.275 -28.031 -2.75 1 98.06 73 SER A N 1
ATOM 602 C CA . SER A 1 73 ? -2.643 -28.422 -2.439 1 98.06 73 SER A CA 1
ATOM 603 C C . SER A 1 73 ? -3.004 -28.094 -0.997 1 98.06 73 SER A C 1
ATOM 605 O O . SER A 1 73 ? -4.16 -27.797 -0.694 1 98.06 73 SER A O 1
ATOM 607 N N . GLU A 1 74 ? -1.981 -28.219 -0.155 1 98.06 74 GLU A N 1
ATOM 608 C CA . GLU A 1 74 ? -2.266 -28.031 1.263 1 98.06 74 GLU A CA 1
ATOM 609 C C . GLU A 1 74 ? -1.053 -27.453 1.996 1 98.06 74 GLU A C 1
ATOM 611 O O . GLU A 1 74 ? 0.087 -27.797 1.677 1 98.06 74 GLU A O 1
ATOM 616 N N . ILE A 1 75 ? -1.285 -26.641 2.963 1 98.12 75 ILE A N 1
ATOM 617 C CA . ILE A 1 75 ? -0.25 -26.125 3.852 1 98.12 75 ILE A CA 1
ATOM 618 C C . ILE A 1 75 ? -0.714 -26.234 5.301 1 98.12 75 ILE A C 1
ATOM 620 O O . ILE A 1 75 ? -1.881 -25.969 5.609 1 98.12 75 ILE A O 1
ATOM 624 N N . ASN A 1 76 ? 0.135 -26.734 6.125 1 97.5 76 ASN A N 1
ATOM 625 C CA . ASN A 1 76 ? -0.124 -26.891 7.551 1 97.5 76 ASN A CA 1
ATOM 626 C C . ASN A 1 76 ? 0.945 -26.203 8.398 1 97.5 76 ASN A C 1
ATOM 628 O O . ASN A 1 76 ? 2.133 -26.516 8.273 1 97.5 76 ASN A O 1
ATOM 632 N N . LEU A 1 77 ? 0.548 -25.312 9.242 1 96.31 77 LEU A N 1
ATOM 633 C CA . LEU A 1 77 ? 1.461 -24.594 10.125 1 96.31 77 LEU A CA 1
ATOM 634 C C . LEU A 1 77 ? 1.227 -24.969 11.578 1 96.31 77 LEU A C 1
ATOM 636 O O . LEU A 1 77 ? 0.081 -25.047 12.031 1 96.31 77 LEU A O 1
ATOM 640 N N . VAL A 1 78 ? 2.289 -25.266 12.281 1 94.69 78 VAL A N 1
ATOM 641 C CA . VAL A 1 78 ? 2.23 -25.578 13.703 1 94.69 78 VAL A CA 1
ATOM 642 C C . VAL A 1 78 ? 3.186 -24.672 14.469 1 94.69 78 VAL A C 1
ATOM 644 O O . VAL A 1 78 ? 4.387 -24.641 14.188 1 94.69 78 VAL A O 1
ATOM 647 N N . ASN A 1 79 ? 2.656 -23.953 15.438 1 91.62 79 ASN A N 1
ATOM 648 C CA . ASN A 1 79 ? 3.42 -23.047 16.297 1 91.62 79 ASN A CA 1
ATOM 649 C C . ASN A 1 79 ? 4.277 -22.094 15.469 1 91.62 79 ASN A C 1
ATOM 651 O O . ASN A 1 79 ? 5.449 -21.875 15.781 1 91.62 79 ASN A O 1
ATOM 655 N N . PHE A 1 80 ? 3.785 -21.641 14.438 1 92.5 80 PHE A N 1
ATOM 656 C CA . PHE A 1 80 ? 4.484 -20.703 13.555 1 92.5 80 PHE A CA 1
ATOM 657 C C . PHE A 1 80 ? 3.916 -19.297 13.695 1 92.5 80 PHE A C 1
ATOM 659 O O . PHE A 1 80 ? 2.779 -19.047 13.297 1 92.5 80 PHE A O 1
ATOM 666 N N . ARG A 1 81 ? 4.719 -18.422 14.273 1 87.38 81 ARG A N 1
ATOM 667 C CA . ARG A 1 81 ? 4.312 -17.062 14.578 1 87.38 81 ARG A CA 1
ATOM 668 C C . ARG A 1 81 ? 2.99 -17.031 15.336 1 87.38 81 ARG A C 1
ATOM 670 O O . ARG A 1 81 ? 2.863 -17.656 16.391 1 87.38 81 ARG A O 1
ATOM 677 N N . ARG A 1 82 ? 1.96 -16.453 14.805 1 82.12 82 ARG A N 1
ATOM 678 C CA . ARG A 1 82 ? 0.733 -16.312 15.578 1 82.12 82 ARG A CA 1
ATOM 679 C C . ARG A 1 82 ? -0.094 -17.594 15.547 1 82.12 82 ARG A C 1
ATOM 681 O O . ARG A 1 82 ? -1.011 -17.766 16.359 1 82.12 82 ARG A O 1
ATOM 688 N N . PHE A 1 83 ? 0.298 -18.516 14.703 1 88.94 83 PHE A N 1
ATOM 689 C CA . PHE A 1 83 ? -0.515 -19.719 14.523 1 88.94 83 PHE A CA 1
ATOM 690 C C . PHE A 1 83 ? -0.09 -20.812 15.492 1 88.94 83 PHE A C 1
ATOM 692 O O . PHE A 1 83 ? 1.086 -21.172 15.547 1 88.94 83 PHE A O 1
ATOM 699 N N . ASP A 1 84 ? -1.037 -21.281 16.266 1 89.75 84 ASP A N 1
ATOM 700 C CA . ASP A 1 84 ? -0.802 -22.531 17 1 89.75 84 ASP A CA 1
ATOM 701 C C . ASP A 1 84 ? -0.884 -23.734 16.062 1 89.75 84 ASP A C 1
ATOM 703 O O . ASP A 1 84 ? 0.01 -24.578 16.062 1 89.75 84 ASP A O 1
ATOM 707 N N . SER A 1 85 ? -1.912 -23.844 15.414 1 92.56 85 SER A N 1
ATOM 708 C CA . SER A 1 85 ? -2.127 -24.859 14.398 1 92.56 85 SER A CA 1
ATOM 709 C C . SER A 1 85 ? -3.15 -24.406 13.359 1 92.56 85 SER A C 1
ATOM 711 O O . SER A 1 85 ? -4.227 -23.922 13.719 1 92.56 85 SER A O 1
ATOM 713 N N . ILE A 1 86 ? -2.758 -24.547 12.102 1 95.25 86 ILE A N 1
ATOM 714 C CA . ILE A 1 86 ? -3.699 -24.203 11.047 1 95.25 86 ILE A CA 1
ATOM 715 C C . ILE A 1 86 ? -3.422 -25.047 9.805 1 95.25 86 ILE A C 1
ATOM 717 O O . ILE A 1 86 ? -2.264 -25.266 9.438 1 95.25 86 ILE A O 1
ATOM 721 N N . LYS A 1 87 ? -4.469 -25.609 9.266 1 96.19 87 LYS A N 1
ATOM 722 C CA . LYS A 1 87 ? -4.422 -26.375 8.031 1 96.19 87 LYS A CA 1
ATOM 723 C C . LYS A 1 87 ? -5.281 -25.734 6.945 1 96.19 87 LYS A C 1
ATOM 725 O O . LYS A 1 87 ? -6.473 -25.5 7.152 1 96.19 87 LYS A O 1
ATOM 730 N N . VAL A 1 88 ? -4.703 -25.469 5.773 1 97.31 88 VAL A N 1
ATOM 731 C CA . VAL A 1 88 ? -5.434 -24.766 4.723 1 97.31 88 VAL A CA 1
ATOM 732 C C . VAL A 1 88 ? -5.309 -25.547 3.41 1 97.31 88 VAL A C 1
ATOM 734 O O . VAL A 1 88 ? -4.207 -25.922 3.004 1 97.31 88 VAL A O 1
ATOM 737 N N . ARG A 1 89 ? -6.387 -25.766 2.775 1 97.56 89 ARG A N 1
ATOM 738 C CA . ARG A 1 89 ? -6.402 -26.328 1.425 1 97.56 89 ARG A CA 1
ATOM 739 C C . ARG A 1 89 ? -6.441 -25.219 0.377 1 97.56 89 ARG A C 1
ATOM 741 O O . ARG A 1 89 ? -7.121 -24.203 0.56 1 97.56 89 ARG A O 1
ATOM 748 N N . LEU A 1 90 ? -5.715 -25.391 -0.688 1 98.12 90 LEU A N 1
ATOM 749 C CA . LEU A 1 90 ? -5.617 -24.375 -1.725 1 98.12 90 LEU A CA 1
ATOM 750 C C . LEU A 1 90 ? -6.219 -24.875 -3.035 1 98.12 90 LEU A C 1
ATOM 752 O O . LEU A 1 90 ? -6.32 -26.078 -3.258 1 98.12 90 LEU A O 1
ATOM 756 N N . GLU A 1 91 ? -6.648 -23.906 -3.854 1 97.62 91 GLU A N 1
ATOM 757 C CA . GLU A 1 91 ? -7.148 -24.219 -5.191 1 97.62 91 GLU A CA 1
ATOM 758 C C . GLU A 1 91 ? -6.012 -24.25 -6.211 1 97.62 91 GLU A C 1
ATOM 760 O O . GLU A 1 91 ? -4.957 -23.656 -5.992 1 97.62 91 GLU A O 1
ATOM 765 N N . SER A 1 92 ? -6.246 -24.906 -7.301 1 96.25 92 SER A N 1
ATOM 766 C CA . SER A 1 92 ? -5.195 -25.125 -8.289 1 96.25 92 SER A CA 1
ATOM 767 C C . SER A 1 92 ? -4.949 -23.875 -9.117 1 96.25 92 SER A C 1
ATOM 769 O O . SER A 1 92 ? -3.902 -23.734 -9.758 1 96.25 92 SER A O 1
ATOM 771 N N . ASN A 1 93 ? -5.902 -23 -9.148 1 96.06 93 ASN A N 1
ATOM 772 C CA . ASN A 1 93 ? -5.742 -21.797 -9.977 1 96.06 93 ASN A CA 1
ATOM 773 C C . ASN A 1 93 ? -5.457 -20.562 -9.117 1 96.06 93 ASN A C 1
ATOM 775 O O . ASN A 1 93 ? -4.41 -19.938 -9.266 1 96.06 93 ASN A O 1
ATOM 779 N N . VAL A 1 94 ? -6.441 -20.281 -8.258 1 98.12 94 VAL A N 1
ATOM 780 C CA . VAL A 1 94 ? -6.25 -19.078 -7.445 1 98.12 94 VAL A CA 1
ATOM 781 C C . VAL A 1 94 ? -6.84 -19.297 -6.055 1 98.12 94 VAL A C 1
ATOM 783 O O . VAL A 1 94 ? -7.898 -19.906 -5.91 1 98.12 94 VAL A O 1
ATOM 786 N N . THR A 1 95 ? -6.164 -18.922 -5.055 1 98.62 95 THR A N 1
ATOM 787 C CA . THR A 1 95 ? -6.641 -18.844 -3.68 1 98.62 95 THR A CA 1
ATOM 788 C C . THR A 1 95 ? -6.352 -17.469 -3.082 1 98.62 95 THR A C 1
ATOM 790 O O . THR A 1 95 ? -5.238 -16.953 -3.207 1 98.62 95 THR A O 1
ATOM 793 N N . VAL A 1 96 ? -7.344 -16.891 -2.475 1 98.25 96 VAL A N 1
ATOM 794 C CA . VAL A 1 96 ? -7.207 -15.555 -1.909 1 98.25 96 VAL A CA 1
ATOM 795 C C . VAL A 1 96 ? -7.457 -15.602 -0.404 1 98.25 96 VAL A C 1
ATOM 797 O O . VAL A 1 96 ? -8.516 -16.047 0.043 1 98.25 96 VAL A O 1
ATOM 800 N N . PHE A 1 97 ? -6.508 -15.148 0.372 1 97.56 97 PHE A N 1
ATOM 801 C CA . PHE A 1 97 ? -6.633 -15.07 1.823 1 97.56 97 PHE A CA 1
ATOM 802 C C . PHE A 1 97 ? -7.133 -13.695 2.252 1 97.56 97 PHE A C 1
ATOM 804 O O . PHE A 1 97 ? -6.645 -12.672 1.771 1 97.56 97 PHE A O 1
ATOM 811 N N . ILE A 1 98 ? -8.109 -13.688 3.141 1 95.25 98 ILE A N 1
ATOM 812 C CA . ILE A 1 98 ? -8.625 -12.43 3.68 1 95.25 98 ILE A CA 1
ATOM 813 C C . ILE A 1 98 ? -8.758 -12.539 5.195 1 95.25 98 ILE A C 1
ATOM 815 O O . ILE A 1 98 ? -8.82 -13.641 5.742 1 95.25 98 ILE A O 1
ATOM 819 N N . GLY A 1 99 ? -8.727 -11.414 5.859 1 89.19 99 GLY A N 1
ATOM 820 C CA . GLY A 1 99 ? -8.836 -11.328 7.309 1 89.19 99 GLY A CA 1
ATOM 821 C C . GLY A 1 99 ? -8.438 -9.969 7.852 1 89.19 99 GLY A C 1
ATOM 822 O O . GLY A 1 99 ? -7.969 -9.109 7.105 1 89.19 99 GLY A O 1
ATOM 823 N N . GLY A 1 100 ? -8.688 -9.82 9.156 1 81.25 100 GLY A N 1
ATOM 824 C CA . GLY A 1 100 ? -8.367 -8.562 9.812 1 81.25 100 GLY A CA 1
ATOM 825 C C . GLY A 1 100 ? -6.883 -8.266 9.852 1 81.25 100 GLY A C 1
ATOM 826 O O . GLY A 1 100 ? -6.074 -9.062 9.375 1 81.25 100 GLY A O 1
ATOM 827 N N . ASN A 1 101 ? -6.484 -7.121 10.336 1 74.31 101 ASN A N 1
ATOM 828 C CA . ASN A 1 101 ? -5.078 -6.738 10.438 1 74.31 101 ASN A CA 1
ATOM 829 C C . ASN A 1 101 ? -4.332 -7.617 11.438 1 74.31 101 ASN A C 1
ATOM 831 O O . ASN A 1 101 ? -4.828 -7.883 12.531 1 74.31 101 ASN A O 1
ATOM 835 N N . GLY A 1 102 ? -3.211 -8.078 10.992 1 76.94 102 GLY A N 1
ATOM 836 C CA . GLY A 1 102 ? -2.357 -8.859 11.875 1 76.94 102 GLY A CA 1
ATOM 837 C C . GLY A 1 102 ? -2.844 -10.281 12.07 1 76.94 102 GLY A C 1
ATOM 838 O O . GLY A 1 102 ? -2.34 -11 12.938 1 76.94 102 GLY A O 1
ATOM 839 N N . ILE A 1 103 ? -3.738 -10.703 11.25 1 82.56 103 ILE A N 1
ATOM 840 C CA . ILE A 1 103 ? -4.379 -11.992 11.492 1 82.56 103 ILE A CA 1
ATOM 841 C C . ILE A 1 103 ? -3.488 -13.117 10.977 1 82.56 103 ILE A C 1
ATOM 843 O O . ILE A 1 103 ? -3.648 -14.273 11.375 1 82.56 103 ILE A O 1
ATOM 847 N N . GLY A 1 104 ? -2.598 -12.875 10.023 1 87.44 104 GLY A N 1
ATOM 848 C CA . GLY A 1 104 ? -1.673 -13.914 9.602 1 87.44 104 GLY A CA 1
ATOM 849 C C . GLY A 1 104 ? -1.603 -14.062 8.094 1 87.44 104 GLY A C 1
ATOM 850 O O . GLY A 1 104 ? -1.021 -15.031 7.59 1 87.44 104 GLY A O 1
ATOM 851 N N . LYS A 1 105 ? -2.188 -13.164 7.289 1 91.56 105 LYS A N 1
ATOM 852 C CA . LYS A 1 105 ? -2.176 -13.234 5.832 1 91.56 105 LYS A CA 1
ATOM 853 C C . LYS A 1 105 ? -0.748 -13.289 5.297 1 91.56 105 LYS A C 1
ATOM 855 O O . LYS A 1 105 ? -0.404 -14.188 4.523 1 91.56 105 LYS A O 1
ATOM 860 N N . THR A 1 106 ? 0.062 -12.367 5.762 1 90.06 106 THR A N 1
ATOM 861 C CA . THR A 1 106 ? 1.456 -12.305 5.336 1 90.06 106 THR A CA 1
ATOM 862 C C . THR A 1 106 ? 2.229 -13.523 5.836 1 90.06 106 THR A C 1
ATOM 864 O O . THR A 1 106 ? 3.119 -14.023 5.148 1 90.06 106 THR A O 1
ATOM 867 N N . THR A 1 107 ? 1.883 -14.008 7.02 1 91.75 107 THR A N 1
ATOM 868 C CA . THR A 1 107 ? 2.557 -15.148 7.617 1 91.75 107 THR A CA 1
ATOM 869 C C . THR A 1 107 ? 2.402 -16.391 6.738 1 91.75 107 THR A C 1
ATOM 871 O O . THR A 1 107 ? 3.359 -17.141 6.539 1 91.75 107 THR A O 1
ATOM 874 N N . ILE A 1 108 ? 1.256 -16.609 6.223 1 95.38 108 ILE A N 1
ATOM 875 C CA . ILE A 1 108 ? 1.014 -17.781 5.391 1 95.38 108 ILE A CA 1
ATOM 876 C C . ILE A 1 108 ? 1.828 -17.672 4.102 1 95.38 108 ILE A C 1
ATOM 878 O O . ILE A 1 108 ? 2.398 -18.656 3.639 1 95.38 108 ILE A O 1
ATOM 882 N N . ILE A 1 109 ? 1.837 -16.516 3.518 1 96 109 ILE A N 1
ATOM 883 C CA . ILE A 1 109 ? 2.609 -16.281 2.301 1 96 109 ILE A CA 1
ATOM 884 C C . ILE A 1 109 ? 4.086 -16.562 2.568 1 96 109 ILE A C 1
ATOM 886 O O . ILE A 1 109 ? 4.75 -17.234 1.771 1 96 109 ILE A O 1
ATOM 890 N N . ASP A 1 110 ? 4.559 -16.109 3.684 1 94.31 110 ASP A N 1
ATOM 891 C CA . ASP A 1 110 ? 5.957 -16.312 4.055 1 94.31 110 ASP A CA 1
ATOM 892 C C . ASP A 1 110 ? 6.258 -17.797 4.262 1 94.31 110 ASP A C 1
ATOM 894 O O . ASP A 1 110 ? 7.324 -18.281 3.873 1 94.31 110 ASP A O 1
ATOM 898 N N . ALA A 1 111 ? 5.387 -18.469 4.895 1 97 111 ALA A N 1
ATOM 899 C CA . ALA A 1 111 ? 5.551 -19.891 5.141 1 97 111 ALA A CA 1
ATOM 900 C C . ALA A 1 111 ? 5.672 -20.672 3.826 1 97 111 ALA A C 1
ATOM 902 O O . ALA A 1 111 ? 6.578 -21.484 3.662 1 97 111 ALA A O 1
ATOM 903 N N . ILE A 1 112 ? 4.777 -20.375 2.93 1 98.06 112 ILE A N 1
ATOM 904 C CA . ILE A 1 112 ? 4.793 -21.062 1.641 1 98.06 112 ILE A CA 1
ATOM 905 C C . ILE A 1 112 ? 6.086 -20.734 0.897 1 98.06 112 ILE A C 1
ATOM 907 O O . ILE A 1 112 ? 6.703 -21.609 0.294 1 98.06 112 ILE A O 1
ATOM 911 N N . SER A 1 113 ? 6.461 -19.484 0.953 1 97.62 113 SER A N 1
ATOM 912 C CA . SER A 1 113 ? 7.691 -19.047 0.296 1 97.62 113 SER A CA 1
ATOM 913 C C . SER A 1 113 ? 8.898 -19.828 0.812 1 97.62 113 SER A C 1
ATOM 915 O O . SER A 1 113 ? 9.789 -20.188 0.039 1 97.62 113 SER A O 1
ATOM 917 N N . LYS A 1 114 ? 8.969 -20.078 2.055 1 96.88 114 LYS A N 1
ATOM 918 C CA . LYS A 1 114 ? 10.078 -20.828 2.652 1 96.88 114 LYS A CA 1
ATOM 919 C C . LYS A 1 114 ? 10.141 -22.25 2.113 1 96.88 114 LYS A C 1
ATOM 921 O O . LYS A 1 114 ? 11.227 -22.766 1.823 1 96.88 114 LYS A O 1
ATOM 926 N N . VAL A 1 115 ? 9.008 -22.859 2.012 1 97.88 115 VAL A N 1
ATOM 927 C CA . VAL A 1 115 ? 8.984 -24.234 1.49 1 97.88 115 VAL A CA 1
ATOM 928 C C . VAL A 1 115 ? 9.422 -24.234 0.025 1 97.88 115 VAL A C 1
ATOM 930 O O . VAL A 1 115 ? 10.227 -25.062 -0.39 1 97.88 115 VAL A O 1
ATOM 933 N N . LEU A 1 116 ? 8.891 -23.297 -0.732 1 98 116 LEU A N 1
ATOM 934 C CA . LEU A 1 116 ? 9.219 -23.219 -2.152 1 98 116 LEU A CA 1
ATOM 935 C C . LEU A 1 116 ? 10.711 -22.953 -2.352 1 98 116 LEU A C 1
ATOM 937 O O . LEU A 1 116 ? 11.289 -23.375 -3.355 1 98 116 LEU A O 1
ATOM 941 N N . SER A 1 117 ? 11.305 -22.25 -1.379 1 97.25 117 SER A N 1
ATOM 942 C CA . SER A 1 117 ? 12.727 -21.922 -1.495 1 97.25 117 SER A CA 1
ATOM 943 C C . SER A 1 117 ? 13.57 -23.188 -1.546 1 97.25 117 SER A C 1
ATOM 945 O O . SER A 1 117 ? 14.648 -23.203 -2.15 1 97.25 117 SER A O 1
ATOM 947 N N . TRP A 1 118 ? 13.109 -24.266 -0.98 1 96.06 118 TRP A N 1
ATOM 948 C CA . TRP A 1 118 ? 13.844 -25.531 -0.992 1 96.06 118 TRP A CA 1
ATOM 949 C C . TRP A 1 118 ? 13.789 -26.188 -2.371 1 96.06 118 TRP A C 1
ATOM 951 O O . TRP A 1 118 ? 14.719 -26.875 -2.773 1 96.06 118 TRP A O 1
ATOM 961 N N . ILE A 1 119 ? 12.703 -25.984 -3.041 1 96.88 119 ILE A N 1
ATOM 962 C CA . ILE A 1 119 ? 12.578 -26.5 -4.402 1 96.88 119 ILE A CA 1
ATOM 963 C C . ILE A 1 119 ? 13.438 -25.672 -5.348 1 96.88 119 ILE A C 1
ATOM 965 O O . ILE A 1 119 ? 14.219 -26.219 -6.133 1 96.88 119 ILE A O 1
ATOM 969 N N . VAL A 1 120 ? 13.344 -24.359 -5.215 1 96.19 120 VAL A N 1
ATOM 970 C CA . VAL A 1 120 ? 14.07 -23.438 -6.078 1 96.19 120 VAL A CA 1
ATOM 971 C C . VAL A 1 120 ? 15.578 -23.672 -5.922 1 96.19 120 VAL A C 1
ATOM 973 O O . VAL A 1 120 ? 16.312 -23.734 -6.914 1 96.19 120 VAL A O 1
ATOM 976 N N . SER A 1 121 ? 16.031 -23.766 -4.715 1 94.06 121 SER A N 1
ATOM 977 C CA . SER A 1 121 ? 17.438 -24 -4.438 1 94.06 121 SER A CA 1
ATOM 978 C C . SER A 1 121 ? 17.906 -25.328 -5.051 1 94.06 121 SER A C 1
ATOM 980 O O . SER A 1 121 ? 19.016 -25.406 -5.574 1 94.06 121 SER A O 1
ATOM 982 N N . GLY A 1 122 ? 17.078 -26.312 -5.027 1 92.5 122 GLY A N 1
ATOM 983 C CA . GLY A 1 122 ? 17.406 -27.609 -5.59 1 92.5 122 GLY A CA 1
ATOM 984 C C . GLY A 1 122 ? 17.516 -27.609 -7.102 1 92.5 122 GLY A C 1
ATOM 985 O O . GLY A 1 122 ? 18.312 -28.344 -7.684 1 92.5 122 GLY A O 1
ATOM 986 N N . ILE A 1 123 ? 16.688 -26.844 -7.711 1 93.25 123 ILE A N 1
ATOM 987 C CA . ILE A 1 123 ? 16.719 -26.734 -9.164 1 93.25 123 ILE A CA 1
ATOM 988 C C . ILE A 1 123 ? 17.984 -26.016 -9.609 1 93.25 123 ILE A C 1
ATOM 990 O O . ILE A 1 123 ? 18.578 -26.344 -10.641 1 93.25 123 ILE A O 1
ATOM 994 N N . GLU A 1 124 ? 18.406 -25.062 -8.797 1 88.94 124 GLU A N 1
ATOM 995 C CA . GLU A 1 124 ? 19.594 -24.281 -9.141 1 88.94 124 GLU A CA 1
ATOM 996 C C . GLU A 1 124 ? 20.859 -25.094 -8.953 1 88.94 124 GLU A C 1
ATOM 998 O O . GLU A 1 124 ? 21.75 -25.094 -9.82 1 88.94 124 GLU A O 1
ATOM 1003 N N . LYS A 1 125 ? 20.984 -25.594 -7.773 1 86.94 125 LYS A N 1
ATOM 1004 C CA . LYS A 1 125 ? 22.203 -26.344 -7.449 1 86.94 125 LYS A CA 1
ATOM 1005 C C . LYS A 1 125 ? 21.891 -27.5 -6.5 1 86.94 125 LYS A C 1
ATOM 1007 O O . LYS A 1 125 ? 21.094 -27.359 -5.574 1 86.94 125 LYS A O 1
ATOM 1012 N N . GLU A 1 126 ? 22.578 -28.594 -6.777 1 84.5 126 GLU A N 1
ATOM 1013 C CA . GLU A 1 126 ? 22.375 -29.75 -5.91 1 84.5 126 GLU A CA 1
ATOM 1014 C C . GLU A 1 126 ? 22.859 -29.469 -4.488 1 84.5 126 GLU A C 1
ATOM 1016 O O . GLU A 1 126 ? 23.922 -28.875 -4.293 1 84.5 126 GLU A O 1
ATOM 1021 N N . GLY A 1 127 ? 22.031 -29.781 -3.553 1 79.88 127 GLY A N 1
ATOM 1022 C CA . GLY A 1 127 ? 22.438 -29.703 -2.16 1 79.88 127 GLY A CA 1
ATOM 1023 C C . GLY A 1 127 ? 22.203 -28.328 -1.554 1 79.88 127 GLY A C 1
ATOM 1024 O O . GLY A 1 127 ? 22.359 -28.156 -0.343 1 79.88 127 GLY A O 1
ATOM 1025 N N . LYS A 1 128 ? 21.938 -27.359 -2.346 1 86.5 128 LYS A N 1
ATOM 1026 C CA . LYS A 1 128 ? 21.672 -26.016 -1.822 1 86.5 128 LYS A CA 1
ATOM 1027 C C . LYS A 1 128 ? 20.406 -26 -0.972 1 86.5 128 LYS A C 1
ATOM 1029 O O . LYS A 1 128 ? 19.391 -26.609 -1.342 1 86.5 128 LYS A O 1
ATOM 1034 N N . ASN A 1 129 ? 20.484 -25.438 0.192 1 90.5 129 ASN A N 1
ATOM 1035 C CA . ASN A 1 129 ? 19.359 -25.422 1.129 1 90.5 129 ASN A CA 1
ATOM 1036 C C . ASN A 1 129 ? 18.453 -24.219 0.898 1 90.5 129 ASN A C 1
ATOM 1038 O O . ASN A 1 129 ? 18.875 -23.219 0.325 1 90.5 129 ASN A O 1
ATOM 1042 N N . GLY A 1 130 ? 17.219 -24.438 1.226 1 93.5 130 GLY A N 1
ATOM 1043 C CA . GLY A 1 130 ? 16.266 -23.328 1.217 1 93.5 130 GLY A CA 1
ATOM 1044 C C . GLY A 1 130 ? 16.297 -22.5 2.484 1 93.5 130 GLY A C 1
ATOM 1045 O O . GLY A 1 130 ? 17.234 -22.609 3.279 1 93.5 130 GLY A O 1
ATOM 1046 N N . SER A 1 131 ? 15.312 -21.672 2.607 1 93.44 131 SER A N 1
ATOM 1047 C CA . SER A 1 131 ? 15.203 -20.797 3.77 1 93.44 131 SER A CA 1
ATOM 1048 C C . SER A 1 131 ? 14.664 -21.547 4.98 1 93.44 131 SER A C 1
ATOM 1050 O O . SER A 1 131 ? 13.562 -22.109 4.926 1 93.44 131 SER A O 1
ATOM 1052 N N . PRO A 1 132 ? 15.352 -21.516 6.074 1 93.38 132 PRO A N 1
ATOM 1053 C CA . PRO A 1 132 ? 14.867 -22.188 7.285 1 93.38 132 PRO A CA 1
ATOM 1054 C C . PRO A 1 132 ? 13.898 -21.312 8.086 1 93.38 132 PRO A C 1
ATOM 1056 O O . PRO A 1 132 ? 13.695 -20.141 7.754 1 93.38 132 PRO A O 1
ATOM 1059 N N . ILE A 1 133 ? 13.289 -21.969 9.047 1 93.5 133 ILE A N 1
ATOM 1060 C CA . ILE A 1 133 ? 12.516 -21.219 10.023 1 93.5 133 ILE A CA 1
ATOM 1061 C C . ILE A 1 133 ? 13.461 -20.5 10.992 1 93.5 133 ILE A C 1
ATOM 1063 O O . ILE A 1 133 ? 14.398 -21.109 11.516 1 93.5 133 ILE A O 1
ATOM 1067 N N . LYS A 1 134 ? 13.266 -19.25 11.109 1 89.38 134 LYS A N 1
ATOM 1068 C CA . LYS A 1 134 ? 14.07 -18.484 12.07 1 89.38 134 LYS A CA 1
ATOM 1069 C C . LYS A 1 134 ? 13.508 -18.609 13.477 1 89.38 134 LYS A C 1
ATOM 1071 O O . LYS A 1 134 ? 12.32 -18.875 13.656 1 89.38 134 LYS A O 1
ATOM 1076 N N . TYR A 1 135 ? 14.305 -18.312 14.438 1 84.06 135 TYR A N 1
ATOM 1077 C CA . TYR A 1 135 ? 13.898 -18.469 15.836 1 84.06 135 TYR A CA 1
ATOM 1078 C C . TYR A 1 135 ? 12.781 -17.484 16.188 1 84.06 135 TYR A C 1
ATOM 1080 O O . TYR A 1 135 ? 11.867 -17.828 16.938 1 84.06 135 TYR A O 1
ATOM 1088 N N . GLN A 1 136 ? 12.805 -16.328 15.547 1 79.94 136 GLN A N 1
ATOM 1089 C CA . GLN A 1 136 ? 11.828 -15.289 15.844 1 79.94 136 GLN A CA 1
ATOM 1090 C C . GLN A 1 136 ? 10.469 -15.625 15.25 1 79.94 136 GLN A C 1
ATOM 1092 O O . GLN A 1 136 ? 9.461 -15 15.594 1 79.94 136 GLN A O 1
ATOM 1097 N N . GLU A 1 137 ? 10.539 -16.656 14.453 1 87.94 137 GLU A N 1
ATOM 1098 C CA . GLU A 1 137 ? 9.297 -17.016 13.781 1 87.94 137 GLU A CA 1
ATOM 1099 C C . GLU A 1 137 ? 8.547 -18.109 14.555 1 87.94 137 GLU A C 1
ATOM 1101 O O . GLU A 1 137 ? 7.438 -18.484 14.18 1 87.94 137 GLU A O 1
ATOM 1106 N N . ILE A 1 138 ? 9.141 -18.578 15.609 1 86.81 138 ILE A N 1
ATOM 1107 C CA . ILE A 1 138 ? 8.484 -19.562 16.469 1 86.81 138 ILE A CA 1
ATOM 1108 C C . ILE A 1 138 ? 7.484 -18.859 17.375 1 86.81 138 ILE A C 1
ATOM 1110 O O . ILE A 1 138 ? 7.758 -17.766 17.891 1 86.81 138 ILE A O 1
ATOM 1114 N N . ASN A 1 139 ? 6.363 -19.438 17.469 1 84.31 139 ASN A N 1
ATOM 1115 C CA . ASN A 1 139 ? 5.32 -18.875 18.328 1 84.31 139 ASN A CA 1
ATOM 1116 C C . ASN A 1 139 ? 5.859 -18.547 19.719 1 84.31 139 ASN A C 1
ATOM 1118 O O . ASN A 1 139 ? 6.605 -19.328 20.312 1 84.31 139 ASN A O 1
ATOM 1122 N N . ASN A 1 140 ? 5.484 -17.469 20.266 1 76.31 140 ASN A N 1
ATOM 1123 C CA . ASN A 1 140 ? 6.031 -16.953 21.516 1 76.31 140 ASN A CA 1
ATOM 1124 C C . ASN A 1 140 ? 5.41 -17.656 22.734 1 76.31 140 ASN A C 1
ATOM 1126 O O . ASN A 1 140 ? 5.91 -17.531 23.844 1 76.31 140 ASN A O 1
ATOM 1130 N N . ASN A 1 141 ? 4.391 -18.406 22.438 1 76.88 141 ASN A N 1
ATOM 1131 C CA . ASN A 1 141 ? 3.781 -19.125 23.547 1 76.88 141 ASN A CA 1
ATOM 1132 C C . ASN A 1 141 ? 4.793 -20.016 24.266 1 76.88 141 ASN A C 1
ATOM 1134 O O . ASN A 1 141 ? 5.551 -20.75 23.609 1 76.88 141 ASN A O 1
ATOM 1138 N N . GLU A 1 142 ? 4.832 -19.859 25.547 1 70.12 142 GLU A N 1
ATOM 1139 C CA . GLU A 1 142 ? 5.812 -20.547 26.391 1 70.12 142 GLU A CA 1
ATOM 1140 C C . GLU A 1 142 ? 5.688 -22.062 26.25 1 70.12 142 GLU A C 1
ATOM 1142 O O . GLU A 1 142 ? 6.664 -22.797 26.453 1 70.12 142 GLU A O 1
ATOM 1147 N N . GLN A 1 143 ? 4.594 -22.516 25.891 1 76.19 143 GLN A N 1
ATOM 1148 C CA . GLN A 1 143 ? 4.375 -23.953 25.828 1 76.19 143 GLN A CA 1
ATOM 1149 C C . GLN A 1 143 ? 4.781 -24.516 24.469 1 76.19 143 GLN A C 1
ATOM 1151 O O . GLN A 1 143 ? 4.734 -25.734 24.25 1 76.19 143 GLN A O 1
ATOM 1156 N N . CYS A 1 144 ? 5.25 -23.641 23.641 1 79.31 144 CYS A N 1
ATOM 1157 C CA . CYS A 1 144 ? 5.641 -24.078 22.312 1 79.31 144 CYS A CA 1
ATOM 1158 C C . CYS A 1 144 ? 7.152 -24.25 22.219 1 79.31 144 CYS A C 1
ATOM 1160 O O . CYS A 1 144 ? 7.902 -23.328 22.531 1 79.31 144 CYS A O 1
ATOM 1162 N N . TYR A 1 145 ? 7.574 -25.516 21.781 1 82.62 145 TYR A N 1
ATOM 1163 C CA . TYR A 1 145 ? 9 -25.812 21.781 1 82.62 145 TYR A CA 1
ATOM 1164 C C . TYR A 1 145 ? 9.539 -25.969 20.375 1 82.62 145 TYR A C 1
ATOM 1166 O O . TYR A 1 145 ? 10.75 -26.109 20.172 1 82.62 145 TYR A O 1
ATOM 1174 N N . PHE A 1 146 ? 8.648 -25.953 19.438 1 89.31 146 PHE A N 1
ATOM 1175 C CA . PHE A 1 146 ? 9.07 -26.078 18.047 1 89.31 146 PHE A CA 1
ATOM 1176 C C . PHE A 1 146 ? 8.07 -25.391 17.109 1 89.31 146 PHE A C 1
ATOM 1178 O O . PHE A 1 146 ? 7.008 -24.953 17.547 1 89.31 146 PHE A O 1
ATOM 1185 N N . SER A 1 147 ? 8.461 -25.203 15.891 1 93.25 147 SER A N 1
ATOM 1186 C CA . SER A 1 147 ? 7.582 -24.734 14.82 1 93.25 147 SER A CA 1
ATOM 1187 C C . SER A 1 147 ? 7.73 -25.594 13.57 1 93.25 147 SER A C 1
ATOM 1189 O O . SER A 1 147 ? 8.836 -26.016 13.227 1 93.25 147 SER A O 1
ATOM 1191 N N . ASP A 1 148 ? 6.59 -25.922 12.969 1 95.56 148 ASP A N 1
ATOM 1192 C CA . ASP A 1 148 ? 6.578 -26.719 11.742 1 95.56 148 ASP A CA 1
ATOM 1193 C C . ASP A 1 148 ? 5.805 -26 10.641 1 95.56 148 ASP A C 1
ATOM 1195 O O . ASP A 1 148 ? 4.766 -25.391 10.898 1 95.56 148 ASP A O 1
ATOM 1199 N N . VAL A 1 149 ? 6.348 -26.047 9.43 1 97.31 149 VAL A N 1
ATOM 1200 C CA . VAL A 1 149 ? 5.648 -25.688 8.203 1 97.31 149 VAL A CA 1
ATOM 1201 C C . VAL A 1 149 ? 5.613 -26.891 7.254 1 97.31 149 VAL A C 1
ATOM 1203 O O . VAL A 1 149 ? 6.641 -27.266 6.695 1 97.31 149 VAL A O 1
ATOM 1206 N N . ASN A 1 150 ? 4.438 -27.453 7.086 1 97.69 150 ASN A N 1
ATOM 1207 C CA . ASN A 1 150 ? 4.262 -28.625 6.227 1 97.69 150 ASN A CA 1
ATOM 1208 C C . ASN A 1 150 ? 3.471 -28.266 4.969 1 97.69 150 ASN A C 1
ATOM 1210 O O . ASN A 1 150 ? 2.428 -27.625 5.047 1 97.69 150 ASN A O 1
ATOM 1214 N N . ALA A 1 151 ? 3.992 -28.672 3.865 1 98.06 151 ALA A N 1
ATOM 1215 C CA . ALA A 1 151 ? 3.318 -28.422 2.596 1 98.06 151 ALA A CA 1
ATOM 1216 C C . ALA A 1 151 ? 3.137 -29.703 1.801 1 98.06 151 ALA A C 1
ATOM 1218 O O . ALA A 1 151 ? 4.016 -30.578 1.8 1 98.06 151 ALA A O 1
ATOM 1219 N N . LEU A 1 152 ? 2.035 -29.844 1.2 1 98.31 152 LEU A N 1
ATOM 1220 C CA . LEU A 1 152 ? 1.732 -30.953 0.301 1 98.31 152 LEU A CA 1
ATOM 1221 C C . LEU A 1 152 ? 1.521 -30.453 -1.125 1 98.31 152 LEU A C 1
ATOM 1223 O O . LEU A 1 152 ? 0.64 -29.625 -1.374 1 98.31 152 LEU A O 1
ATOM 1227 N N . PHE A 1 153 ? 2.326 -30.969 -2.016 1 98.38 153 PHE A N 1
ATOM 1228 C CA . PHE A 1 153 ? 2.207 -30.625 -3.43 1 98.38 153 PHE A CA 1
ATOM 1229 C C . PHE A 1 153 ? 1.674 -31.812 -4.223 1 98.38 153 PHE A C 1
ATOM 1231 O O . PHE A 1 153 ? 1.869 -32.969 -3.834 1 98.38 153 PHE A O 1
ATOM 1238 N N . GLU A 1 154 ? 1.019 -31.469 -5.238 1 97.62 154 GLU A N 1
ATOM 1239 C CA . GLU A 1 154 ? 0.574 -32.469 -6.219 1 97.62 154 GLU A CA 1
ATOM 1240 C C . GLU A 1 154 ? 1.185 -32.188 -7.59 1 97.62 154 GLU A C 1
ATOM 1242 O O . GLU A 1 154 ? 1.238 -31.031 -8.031 1 97.62 154 GLU A O 1
ATOM 1247 N N . PHE A 1 155 ? 1.723 -33.188 -8.172 1 96.62 155 PHE A N 1
ATOM 1248 C CA . PHE A 1 155 ? 2.289 -33.125 -9.516 1 96.62 155 PHE A CA 1
ATOM 1249 C C . PHE A 1 155 ? 1.61 -34.125 -10.445 1 96.62 155 PHE A C 1
ATOM 1251 O O . PHE A 1 155 ? 1.964 -35.281 -10.453 1 96.62 155 PHE A O 1
ATOM 1258 N N . GLY A 1 156 ? 0.714 -33.594 -11.203 1 91.88 156 GLY A N 1
ATOM 1259 C CA . GLY A 1 156 ? -0.14 -34.5 -11.961 1 91.88 156 GLY A CA 1
ATOM 1260 C C . GLY A 1 156 ? -1.17 -35.219 -11.094 1 91.88 156 GLY A C 1
ATOM 1261 O O . GLY A 1 156 ? -1.686 -34.625 -10.141 1 91.88 156 GLY A O 1
ATOM 1262 N N . ILE A 1 157 ? -1.479 -36.375 -11.477 1 87.25 157 ILE A N 1
ATOM 1263 C CA . ILE A 1 157 ? -2.596 -37.031 -10.812 1 87.25 157 ILE A CA 1
ATOM 1264 C C . ILE A 1 157 ? -2.068 -37.969 -9.711 1 87.25 157 ILE A C 1
ATOM 1266 O O . ILE A 1 157 ? -2.705 -38.094 -8.664 1 87.25 157 ILE A O 1
ATOM 1270 N N . LYS A 1 158 ? -0.863 -38.438 -9.859 1 89.25 158 LYS A N 1
ATOM 1271 C CA . LYS A 1 158 ? -0.459 -39.562 -8.984 1 89.25 158 LYS A CA 1
ATOM 1272 C C . LYS A 1 158 ? 0.726 -39.156 -8.109 1 89.25 158 LYS A C 1
ATOM 1274 O O . LYS A 1 158 ? 0.989 -39.781 -7.082 1 89.25 158 LYS A O 1
ATOM 1279 N N . THR A 1 159 ? 1.417 -38.188 -8.438 1 94.62 159 THR A N 1
ATOM 1280 C CA . THR A 1 159 ? 2.625 -37.844 -7.703 1 94.62 159 THR A CA 1
ATOM 1281 C C . THR A 1 159 ? 2.305 -36.844 -6.59 1 94.62 159 THR A C 1
ATOM 1283 O O . THR A 1 159 ? 1.763 -35.75 -6.848 1 94.62 159 THR A O 1
ATOM 1286 N N . LYS A 1 160 ? 2.607 -37.188 -5.426 1 95.88 160 LYS A N 1
ATOM 1287 C CA . LYS A 1 160 ? 2.482 -36.312 -4.266 1 95.88 160 LYS A CA 1
ATOM 1288 C C . LYS A 1 160 ? 3.85 -36 -3.658 1 95.88 160 LYS A C 1
ATOM 1290 O O . LYS A 1 160 ? 4.719 -36.875 -3.6 1 95.88 160 LYS A O 1
ATOM 1295 N N . VAL A 1 161 ? 4.082 -34.781 -3.324 1 96.88 161 VAL A N 1
ATOM 1296 C CA . VAL A 1 161 ? 5.344 -34.344 -2.742 1 96.88 161 VAL A CA 1
ATOM 1297 C C . VAL A 1 161 ? 5.082 -33.656 -1.403 1 96.88 161 VAL A C 1
ATOM 1299 O O . VAL A 1 161 ? 4.387 -32.625 -1.345 1 96.88 161 VAL A O 1
ATOM 1302 N N . ASN A 1 162 ? 5.645 -34.219 -0.407 1 96.56 162 ASN A N 1
ATOM 1303 C CA . ASN A 1 162 ? 5.496 -33.688 0.936 1 96.56 162 ASN A CA 1
ATOM 1304 C C . ASN A 1 162 ? 6.801 -33.062 1.432 1 96.56 162 ASN A C 1
ATOM 1306 O O . ASN A 1 162 ? 7.883 -33.594 1.171 1 96.56 162 ASN A O 1
ATOM 1310 N N . GLY A 1 163 ? 6.711 -31.906 2.08 1 96.38 163 GLY A N 1
ATOM 1311 C CA . GLY A 1 163 ? 7.859 -31.266 2.697 1 96.38 163 GLY A CA 1
ATOM 1312 C C . GLY A 1 163 ? 7.527 -30.578 4.012 1 96.38 163 GLY A C 1
ATOM 1313 O O . GLY A 1 163 ? 6.465 -29.969 4.148 1 96.38 163 GLY A O 1
ATOM 1314 N N . THR A 1 164 ? 8.391 -30.797 5.02 1 96.56 164 THR A N 1
ATOM 1315 C CA . THR A 1 164 ? 8.219 -30.156 6.324 1 96.56 164 THR A CA 1
ATOM 1316 C C . THR A 1 164 ? 9.492 -29.422 6.742 1 96.56 164 THR A C 1
ATOM 1318 O O . THR A 1 164 ? 10.57 -30.016 6.797 1 96.56 164 THR A O 1
ATOM 1321 N N . ILE A 1 165 ? 9.383 -28.172 6.953 1 96.44 165 ILE A N 1
ATOM 1322 C CA . ILE A 1 165 ? 10.453 -27.391 7.555 1 96.44 165 ILE A CA 1
ATOM 1323 C C . ILE A 1 165 ? 10.195 -27.219 9.047 1 96.44 165 ILE A C 1
ATOM 1325 O O . ILE A 1 165 ? 9.109 -26.797 9.453 1 96.44 165 ILE A O 1
ATOM 1329 N N . SER A 1 166 ? 11.188 -27.562 9.844 1 94.31 166 SER A N 1
ATOM 1330 C CA . SER A 1 166 ? 11.016 -27.531 11.297 1 94.31 166 SER A CA 1
ATOM 1331 C C . SER A 1 166 ? 12.172 -26.797 11.977 1 94.31 166 SER A C 1
ATOM 1333 O O . SER A 1 166 ? 13.273 -26.734 11.43 1 94.31 166 SER A O 1
ATOM 1335 N N . ARG A 1 167 ? 11.859 -26.219 13.07 1 90.81 167 ARG A N 1
ATOM 1336 C CA . ARG A 1 167 ? 12.859 -25.609 13.93 1 90.81 167 ARG A CA 1
ATOM 1337 C C . ARG A 1 167 ? 12.453 -25.703 15.398 1 90.81 167 ARG A C 1
ATOM 1339 O O . ARG A 1 167 ? 11.305 -25.453 15.75 1 90.81 167 ARG A O 1
ATOM 1346 N N . SER A 1 168 ? 13.391 -26.156 16.219 1 88.12 168 SER A N 1
ATOM 1347 C CA . SER A 1 168 ? 13.164 -26.219 17.656 1 88.12 168 SER A CA 1
ATOM 1348 C C . SER A 1 168 ? 13.742 -25 18.359 1 88.12 168 SER A C 1
ATOM 1350 O O . SER A 1 168 ? 14.742 -24.438 17.922 1 88.12 168 SER A O 1
ATOM 1352 N N . LYS A 1 169 ? 13.016 -24.641 19.406 1 83.62 169 LYS A N 1
ATOM 1353 C CA . LYS A 1 169 ? 13.531 -23.547 20.219 1 83.62 169 LYS A CA 1
ATOM 1354 C C . LYS A 1 169 ? 14.883 -23.906 20.844 1 83.62 169 LYS A C 1
ATOM 1356 O O . LYS A 1 169 ? 15.195 -25.094 21 1 83.62 169 LYS A O 1
ATOM 1361 N N . LEU A 1 170 ? 15.602 -22.859 21.125 1 76.31 170 LEU A N 1
ATOM 1362 C CA . LEU A 1 170 ? 16.906 -23.109 21.734 1 76.31 170 LEU A CA 1
ATOM 1363 C C . LEU A 1 170 ? 16.75 -23.75 23.094 1 76.31 170 LEU A C 1
ATOM 1365 O O . LEU A 1 170 ? 15.922 -23.328 23.906 1 76.31 170 LEU A O 1
ATOM 1369 N N . GLY A 1 171 ? 17.453 -24.688 23.344 1 69.44 171 GLY A N 1
ATOM 1370 C CA . GLY A 1 171 ? 17.5 -25.281 24.672 1 69.44 171 GLY A CA 1
ATOM 1371 C C . GLY A 1 171 ? 16.516 -26.406 24.844 1 69.44 171 GLY A C 1
ATOM 1372 O O . GLY A 1 171 ? 16.453 -27.031 25.906 1 69.44 171 GLY A O 1
ATOM 1373 N N . THR A 1 172 ? 15.797 -26.562 23.797 1 71 172 THR A N 1
ATOM 1374 C CA . THR A 1 172 ? 14.836 -27.656 23.938 1 71 172 THR A CA 1
ATOM 1375 C C . THR A 1 172 ? 15.516 -29 23.734 1 71 172 THR A C 1
ATOM 1377 O O . THR A 1 172 ? 16.516 -29.094 23.031 1 71 172 THR A O 1
ATOM 1380 N N . ALA A 1 173 ? 15.039 -29.984 24.453 1 66.25 173 ALA A N 1
ATOM 1381 C CA . ALA A 1 173 ? 15.617 -31.312 24.422 1 66.25 173 ALA A CA 1
ATOM 1382 C C . ALA A 1 173 ? 15.266 -32.062 23.125 1 66.25 173 ALA A C 1
ATOM 1384 O O . ALA A 1 173 ? 16.062 -32.844 22.641 1 66.25 173 ALA A O 1
ATOM 1385 N N . GLU A 1 174 ? 14.172 -31.734 22.672 1 66.5 174 GLU A N 1
ATOM 1386 C CA . GLU A 1 174 ? 13.695 -32.5 21.516 1 66.5 174 GLU A CA 1
ATOM 1387 C C . GLU A 1 174 ? 14.227 -31.906 20.219 1 66.5 174 GLU A C 1
ATOM 1389 O O . GLU A 1 174 ? 14.148 -30.688 20 1 66.5 174 GLU A O 1
ATOM 1394 N N . LYS A 1 175 ? 15.016 -32.719 19.656 1 70.31 175 LYS A N 1
ATOM 1395 C CA . LYS A 1 175 ? 15.492 -32.312 18.328 1 70.31 175 LYS A CA 1
ATOM 1396 C C . LYS A 1 175 ? 14.398 -32.531 17.281 1 70.31 175 LYS A C 1
ATOM 1398 O O . LYS A 1 175 ? 13.695 -33.531 17.281 1 70.31 175 LYS A O 1
ATOM 1403 N N . ARG A 1 176 ? 13.984 -31.531 16.656 1 79.25 176 ARG A N 1
ATOM 1404 C CA . ARG A 1 176 ? 13.039 -31.594 15.547 1 79.25 176 ARG A CA 1
ATOM 1405 C C . ARG A 1 176 ? 13.711 -31.219 14.227 1 79.25 176 ARG A C 1
ATOM 1407 O O . ARG A 1 176 ? 14.211 -30.094 14.07 1 79.25 176 ARG A O 1
ATOM 1414 N N . ASP A 1 177 ? 13.781 -32.312 13.359 1 84.19 177 ASP A N 1
ATOM 1415 C CA . ASP A 1 177 ? 14.469 -32.062 12.102 1 84.19 177 ASP A CA 1
ATOM 1416 C C . ASP A 1 177 ? 13.477 -31.844 10.961 1 84.19 177 ASP A C 1
ATOM 1418 O O . ASP A 1 177 ? 12.383 -32.406 10.969 1 84.19 177 ASP A O 1
ATOM 1422 N N . SER A 1 178 ? 13.859 -30.938 10.039 1 91.56 178 SER A N 1
ATOM 1423 C CA . SER A 1 178 ? 13.094 -30.75 8.812 1 91.56 178 SER A CA 1
ATOM 1424 C C . SER A 1 178 ? 13.148 -31.984 7.926 1 91.56 178 SER A C 1
ATOM 1426 O O . SER A 1 178 ? 14.125 -32.75 7.957 1 91.56 178 SER A O 1
ATOM 1428 N N . ASN A 1 179 ? 12.07 -32.344 7.312 1 94.69 179 ASN A N 1
ATOM 1429 C CA . ASN A 1 179 ? 12.016 -33.375 6.285 1 94.69 179 ASN A CA 1
ATOM 1430 C C . ASN A 1 179 ? 11.742 -32.781 4.906 1 94.69 179 ASN A C 1
ATOM 1432 O O . ASN A 1 179 ? 10.586 -32.594 4.52 1 94.69 179 ASN A O 1
ATOM 1436 N N . VAL A 1 180 ? 12.859 -32.562 4.121 1 94.88 180 VAL A N 1
ATOM 1437 C CA . VAL A 1 180 ? 12.734 -31.906 2.828 1 94.88 180 VAL A CA 1
ATOM 1438 C C . VAL A 1 180 ? 13.219 -32.844 1.721 1 94.88 180 VAL A C 1
ATOM 1440 O O . VAL A 1 180 ? 13.625 -32.375 0.651 1 94.88 180 VAL A O 1
ATOM 1443 N N . VAL A 1 181 ? 13.188 -34.156 1.97 1 93.44 181 VAL A N 1
ATOM 1444 C CA . VAL A 1 181 ? 13.742 -35.125 1.041 1 93.44 181 VAL A CA 1
ATOM 1445 C C . VAL A 1 181 ? 12.938 -35.125 -0.259 1 93.44 181 VAL A C 1
ATOM 1447 O O . VAL A 1 181 ? 13.508 -35.062 -1.35 1 93.44 181 VAL A O 1
ATOM 1450 N N . GLU A 1 182 ? 11.703 -35.156 -0.105 1 95.19 182 GLU A N 1
ATOM 1451 C CA . GLU A 1 182 ? 10.859 -35.219 -1.292 1 95.19 182 GLU A CA 1
ATOM 1452 C C . GLU A 1 182 ? 10.938 -33.906 -2.08 1 95.19 182 GLU A C 1
ATOM 1454 O O . GLU A 1 182 ? 10.867 -33.906 -3.311 1 95.19 182 GLU A O 1
ATOM 1459 N N . LEU A 1 183 ? 11.039 -32.781 -1.406 1 96.12 183 LEU A N 1
ATOM 1460 C CA . LEU A 1 183 ? 11.188 -31.5 -2.082 1 96.12 183 LEU A CA 1
ATOM 1461 C C . LEU A 1 183 ? 12.469 -31.469 -2.908 1 96.12 183 LEU A C 1
ATOM 1463 O O . LEU A 1 183 ? 12.461 -31.031 -4.062 1 96.12 183 LEU A O 1
ATOM 1467 N N . LYS A 1 184 ? 13.516 -31.953 -2.361 1 93.69 184 LYS A N 1
ATOM 1468 C CA . LYS A 1 184 ? 14.797 -32 -3.059 1 93.69 184 LYS A CA 1
ATOM 1469 C C . LYS A 1 184 ? 14.75 -33 -4.227 1 93.69 184 LYS A C 1
ATOM 1471 O O . LYS A 1 184 ? 15.328 -32.719 -5.285 1 93.69 184 LYS A O 1
ATOM 1476 N N . SER A 1 185 ? 14.062 -34.062 -3.959 1 93.69 185 SER A N 1
ATOM 1477 C CA . SER A 1 185 ? 13.945 -35.062 -5 1 93.69 185 SER A CA 1
ATOM 1478 C C . SER A 1 185 ? 13.242 -34.5 -6.234 1 93.69 185 SER A C 1
ATOM 1480 O O . SER A 1 185 ? 13.68 -34.75 -7.363 1 93.69 185 SER A O 1
ATOM 1482 N N . ILE A 1 186 ? 12.195 -33.844 -6.016 1 95.5 186 ILE A N 1
ATOM 1483 C CA . ILE A 1 186 ? 11.445 -33.312 -7.152 1 95.5 186 ILE A CA 1
ATOM 1484 C C . ILE A 1 186 ? 12.266 -32.25 -7.863 1 95.5 186 ILE A C 1
ATOM 1486 O O . ILE A 1 186 ? 12.219 -32.125 -9.094 1 95.5 186 ILE A O 1
ATOM 1490 N N . ALA A 1 187 ? 12.961 -31.453 -7.133 1 95.75 187 ALA A N 1
ATOM 1491 C CA . ALA A 1 187 ? 13.859 -30.469 -7.73 1 95.75 187 ALA A CA 1
ATOM 1492 C C . ALA A 1 187 ? 14.906 -31.156 -8.609 1 95.75 187 ALA A C 1
ATOM 1494 O O . ALA A 1 187 ? 15.25 -30.641 -9.68 1 95.75 187 ALA A O 1
ATOM 1495 N N . ASN A 1 188 ? 15.383 -32.281 -8.164 1 93.94 188 ASN A N 1
ATOM 1496 C CA . ASN A 1 188 ? 16.375 -33.031 -8.914 1 93.94 188 ASN A CA 1
ATOM 1497 C C . ASN A 1 188 ? 15.812 -33.531 -10.25 1 93.94 188 ASN A C 1
ATOM 1499 O O . ASN A 1 188 ? 16.547 -33.625 -11.234 1 93.94 188 ASN A O 1
ATOM 1503 N N . VAL A 1 189 ? 14.57 -33.906 -10.188 1 95.44 189 VAL A N 1
ATOM 1504 C CA . VAL A 1 189 ? 13.945 -34.344 -11.43 1 95.44 189 VAL A CA 1
ATOM 1505 C C . VAL A 1 189 ? 14.102 -33.25 -12.492 1 95.44 189 VAL A C 1
ATOM 1507 O O . VAL A 1 189 ? 14.594 -33.531 -13.594 1 95.44 189 VAL A O 1
ATOM 1510 N N . TRP A 1 190 ? 13.727 -32.031 -12.148 1 95.06 190 TRP A N 1
ATOM 1511 C CA . TRP A 1 190 ? 13.812 -30.938 -13.094 1 95.06 190 TRP A CA 1
ATOM 1512 C C . TRP A 1 190 ? 15.258 -30.656 -13.469 1 95.06 190 TRP A C 1
ATOM 1514 O O . TRP A 1 190 ? 15.578 -30.469 -14.648 1 95.06 190 TRP A O 1
ATOM 1524 N N . ARG A 1 191 ? 16.094 -30.594 -12.531 1 92.88 191 ARG A N 1
ATOM 1525 C CA . ARG A 1 191 ? 17.484 -30.219 -12.75 1 92.88 191 ARG A CA 1
ATOM 1526 C C . ARG A 1 191 ? 18.188 -31.234 -13.641 1 92.88 191 ARG A C 1
ATOM 1528 O O . ARG A 1 191 ? 18.828 -30.875 -14.633 1 92.88 191 ARG A O 1
ATOM 1535 N N . VAL A 1 192 ? 18.109 -32.531 -13.336 1 93.12 192 VAL A N 1
ATOM 1536 C CA . VAL A 1 192 ? 18.844 -33.594 -14.016 1 93.12 192 VAL A CA 1
ATOM 1537 C C . VAL A 1 192 ? 18.297 -33.781 -15.422 1 93.12 192 VAL A C 1
ATOM 1539 O O . VAL A 1 192 ? 19.062 -33.875 -16.391 1 93.12 192 VAL A O 1
ATOM 1542 N N . ILE A 1 193 ? 17.031 -33.844 -15.516 1 93.44 193 ILE A N 1
ATOM 1543 C CA . ILE A 1 193 ? 16.438 -34.062 -16.828 1 93.44 193 ILE A CA 1
ATOM 1544 C C . ILE A 1 193 ? 16.781 -32.875 -17.734 1 93.44 193 ILE A C 1
ATOM 1546 O O . ILE A 1 193 ? 17.109 -33.062 -18.906 1 93.44 193 ILE A O 1
ATOM 1550 N N . ASN A 1 194 ? 16.672 -31.703 -17.172 1 92.31 194 ASN A N 1
ATOM 1551 C CA . ASN A 1 194 ? 16.984 -30.5 -17.938 1 92.31 194 ASN A CA 1
ATOM 1552 C C . ASN A 1 194 ? 18.438 -30.5 -18.391 1 92.31 194 ASN A C 1
ATOM 1554 O O . ASN A 1 194 ? 18.766 -29.984 -19.469 1 92.31 194 ASN A O 1
ATOM 1558 N N . SER A 1 195 ? 19.344 -31 -17.609 1 90.88 195 SER A N 1
ATOM 1559 C CA . SER A 1 195 ? 20.766 -31.016 -17.953 1 90.88 195 SER A CA 1
ATOM 1560 C C . SER A 1 195 ? 21.047 -31.906 -19.156 1 90.88 195 SER A C 1
ATOM 1562 O O . SER A 1 195 ? 22 -31.672 -19.906 1 90.88 19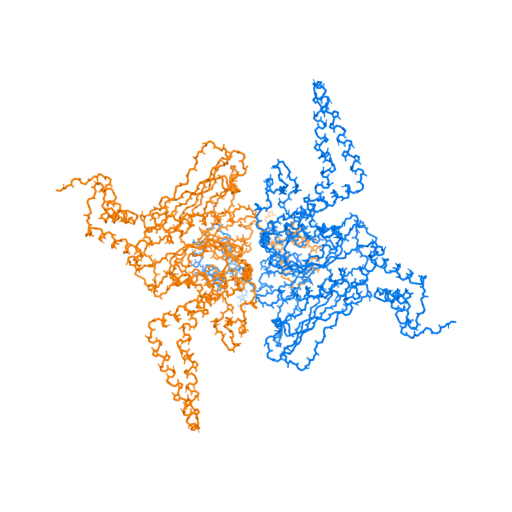5 SER A O 1
ATOM 1564 N N . ILE A 1 196 ? 20.234 -32.875 -19.312 1 90.88 196 ILE A N 1
ATOM 1565 C CA . ILE A 1 196 ? 20.422 -33.812 -20.406 1 90.88 196 ILE A CA 1
ATOM 1566 C C . ILE A 1 196 ? 19.625 -33.344 -21.625 1 90.88 196 ILE A C 1
ATOM 1568 O O . ILE A 1 196 ? 20.156 -33.281 -22.734 1 90.88 196 ILE A O 1
ATOM 1572 N N . ASN A 1 197 ? 18.438 -33.031 -21.406 1 91.31 197 ASN A N 1
ATOM 1573 C CA . ASN A 1 197 ? 17.531 -32.469 -22.422 1 91.31 197 ASN A CA 1
ATOM 1574 C C . ASN A 1 197 ? 16.797 -31.25 -21.906 1 91.31 197 ASN A C 1
ATOM 1576 O O . ASN A 1 197 ? 15.953 -31.344 -21.016 1 91.31 197 ASN A O 1
ATOM 1580 N N . PRO A 1 198 ? 17.062 -30.156 -22.516 1 90.56 198 PRO A N 1
ATOM 1581 C CA . PRO A 1 198 ? 16.422 -28.938 -22.031 1 90.56 198 PRO A CA 1
ATOM 1582 C C . PRO A 1 198 ? 14.898 -29.031 -22.016 1 90.56 198 PRO A C 1
ATOM 1584 O O . PRO A 1 198 ? 14.289 -29.469 -22.984 1 90.56 198 PRO A O 1
ATOM 1587 N N . ILE A 1 199 ? 14.312 -28.75 -20.859 1 94.06 199 ILE A N 1
ATOM 1588 C CA . ILE A 1 199 ? 12.867 -28.812 -20.688 1 94.06 199 ILE A CA 1
ATOM 1589 C C . ILE A 1 199 ? 12.344 -27.469 -20.172 1 94.06 199 ILE A C 1
ATOM 1591 O O . ILE A 1 199 ? 13.125 -26.578 -19.859 1 94.06 199 ILE A O 1
ATOM 1595 N N . ASN A 1 200 ? 11 -27.328 -20.234 1 94.44 200 ASN A N 1
ATOM 1596 C CA . ASN A 1 200 ? 10.359 -26.188 -19.594 1 94.44 200 ASN A CA 1
ATOM 1597 C C . ASN A 1 200 ? 10.375 -26.312 -18.078 1 94.44 200 ASN A C 1
ATOM 1599 O O . ASN A 1 200 ? 10.188 -27.391 -17.531 1 94.44 200 ASN A O 1
ATOM 1603 N N . LEU A 1 201 ? 10.641 -25.266 -17.406 1 96.38 201 LEU A N 1
ATOM 1604 C CA . LEU A 1 201 ? 10.742 -25.266 -15.953 1 96.38 201 LEU A CA 1
ATOM 1605 C C . LEU A 1 201 ? 9.641 -24.438 -15.328 1 96.38 201 LEU A C 1
ATOM 1607 O O . LEU A 1 201 ? 9.242 -23.406 -15.875 1 96.38 201 LEU A O 1
ATOM 1611 N N . PRO A 1 202 ? 9.125 -24.875 -14.18 1 97.31 202 PRO A N 1
ATOM 1612 C CA . PRO A 1 202 ? 8.102 -24.094 -13.477 1 97.31 202 PRO A CA 1
ATOM 1613 C C . PRO A 1 202 ? 8.664 -22.844 -12.789 1 97.31 202 PRO A C 1
ATOM 1615 O O . PRO A 1 202 ? 9.836 -22.844 -12.406 1 97.31 202 PRO A O 1
ATOM 1618 N N . ILE A 1 203 ? 7.832 -21.844 -12.641 1 97.38 203 ILE A N 1
ATOM 1619 C CA . ILE A 1 203 ? 8.234 -20.625 -11.961 1 97.38 203 ILE A CA 1
ATOM 1620 C C . ILE A 1 203 ? 7.73 -20.641 -10.516 1 97.38 203 ILE A C 1
ATOM 1622 O O . ILE A 1 203 ? 6.641 -21.156 -10.242 1 97.38 203 ILE A O 1
ATOM 1626 N N . PHE A 1 204 ? 8.547 -20.25 -9.57 1 98.06 204 PHE A N 1
ATOM 1627 C CA . PHE A 1 204 ? 8.195 -20.031 -8.172 1 98.06 204 PHE A CA 1
ATOM 1628 C C . PHE A 1 204 ? 8.57 -18.609 -7.738 1 98.06 204 PHE A C 1
ATOM 1630 O O . PHE A 1 204 ? 9.75 -18.266 -7.664 1 98.06 204 PHE A O 1
ATOM 1637 N N . LEU A 1 205 ? 7.512 -17.844 -7.465 1 96.94 205 LEU A N 1
ATOM 1638 C CA . LEU A 1 205 ? 7.754 -16.438 -7.195 1 96.94 205 LEU A CA 1
ATOM 1639 C C . LEU A 1 205 ? 6.957 -15.969 -5.984 1 96.94 205 LEU A C 1
ATOM 1641 O O . LEU A 1 205 ? 5.855 -16.469 -5.73 1 96.94 205 LEU A O 1
ATOM 1645 N N . CYS A 1 206 ? 7.574 -15.055 -5.234 1 96.88 206 CYS A N 1
ATOM 1646 C CA . CYS A 1 206 ? 6.887 -14.383 -4.137 1 96.88 206 CYS A CA 1
ATOM 1647 C C . CYS A 1 206 ? 7.055 -12.875 -4.234 1 96.88 206 CYS A C 1
ATOM 1649 O O . CYS A 1 206 ? 8.18 -12.367 -4.281 1 96.88 206 CYS A O 1
ATOM 1651 N N . TYR A 1 207 ? 5.961 -12.172 -4.344 1 94.5 207 TYR A N 1
ATOM 1652 C CA . TYR A 1 207 ? 5.949 -10.719 -4.285 1 94.5 207 TYR A CA 1
ATOM 1653 C C . TYR A 1 207 ? 5.359 -10.227 -2.967 1 94.5 207 TYR A C 1
ATOM 1655 O O . TYR A 1 207 ? 4.145 -10.297 -2.76 1 94.5 207 TYR A O 1
ATOM 1663 N N . SER A 1 208 ? 6.203 -9.727 -2.143 1 90.5 208 SER A N 1
ATOM 1664 C CA . SER A 1 208 ? 5.758 -9.164 -0.875 1 90.5 208 SER A CA 1
ATOM 1665 C C . SER A 1 208 ? 5.41 -7.684 -1.022 1 90.5 208 SER A C 1
ATOM 1667 O O . SER A 1 208 ? 5.402 -7.148 -2.133 1 90.5 208 SER A O 1
ATOM 1669 N N . ILE A 1 209 ? 5.125 -7.051 0.028 1 83.44 209 ILE A N 1
ATOM 1670 C CA . ILE A 1 209 ? 4.797 -5.629 0.026 1 83.44 209 ILE A CA 1
ATOM 1671 C C . ILE A 1 209 ? 6.039 -4.812 -0.318 1 83.44 209 ILE A C 1
ATOM 1673 O O . ILE A 1 209 ? 5.938 -3.691 -0.822 1 83.44 209 ILE A O 1
ATOM 1677 N N . ALA A 1 210 ? 7.125 -5.332 -0.188 1 77.25 210 ALA A N 1
ATOM 1678 C CA . ALA A 1 210 ? 8.398 -4.66 -0.435 1 77.25 210 ALA A CA 1
ATOM 1679 C C . ALA A 1 210 ? 8.594 -4.391 -1.925 1 77.25 210 ALA A C 1
ATOM 1681 O O . ALA A 1 210 ? 9.508 -3.66 -2.314 1 77.25 210 ALA A O 1
ATOM 1682 N N . ARG A 1 211 ? 7.75 -4.953 -2.707 1 79 211 ARG A N 1
ATOM 1683 C CA . ARG A 1 211 ? 7.883 -4.773 -4.148 1 79 211 ARG A CA 1
ATOM 1684 C C . ARG A 1 211 ? 7.699 -3.311 -4.535 1 79 211 ARG A C 1
ATOM 1686 O O . ARG A 1 211 ? 8.094 -2.898 -5.629 1 79 211 ARG A O 1
ATOM 1693 N N . SER A 1 212 ? 7.121 -2.578 -3.656 1 69.25 212 SER A N 1
ATOM 1694 C CA . SER A 1 212 ? 6.832 -1.175 -3.932 1 69.25 212 SER A CA 1
ATOM 1695 C C . SER A 1 212 ? 8.078 -0.311 -3.766 1 69.25 212 SER A C 1
ATOM 1697 O O . SER A 1 212 ? 8.094 0.852 -4.176 1 69.25 212 SER A O 1
ATOM 1699 N N . HIS A 1 213 ? 9.133 -0.848 -3.258 1 65 213 HIS A N 1
ATOM 1700 C CA . HIS A 1 213 ? 10.32 -0.046 -2.965 1 65 213 HIS A CA 1
ATOM 1701 C C . HIS A 1 213 ? 11.336 -0.137 -4.094 1 65 213 HIS A C 1
ATOM 1703 O O . HIS A 1 213 ? 11.625 -1.229 -4.594 1 65 213 HIS A O 1
ATOM 1709 N N . PRO A 1 214 ? 11.625 1.128 -4.637 1 53.69 214 PRO A N 1
ATOM 1710 C CA . PRO A 1 214 ? 12.703 1.03 -5.621 1 53.69 214 PRO A CA 1
ATOM 1711 C C . PRO A 1 214 ? 13.992 0.456 -5.031 1 53.69 214 PRO A C 1
ATOM 1713 O O . PRO A 1 214 ? 14.289 0.688 -3.855 1 53.69 214 PRO A O 1
ATOM 1716 N N . ALA A 1 215 ? 14.445 -0.696 -5.359 1 47.94 215 ALA A N 1
ATOM 1717 C CA . ALA A 1 215 ? 15.703 -1.256 -4.863 1 47.94 215 ALA A CA 1
ATOM 1718 C C . ALA A 1 215 ? 16.797 -0.189 -4.805 1 47.94 215 ALA A C 1
ATOM 1720 O O . ALA A 1 215 ? 16.875 0.68 -5.676 1 47.94 215 ALA A O 1
ATOM 1721 N N . LYS A 1 216 ? 17.25 0.232 -3.541 1 44.25 216 LYS A N 1
ATOM 1722 C CA . LYS A 1 216 ? 18.438 1.098 -3.461 1 44.25 216 LYS A CA 1
ATOM 1723 C C . LYS A 1 216 ? 19.422 0.791 -4.582 1 44.25 216 LYS A C 1
ATOM 1725 O O . LYS A 1 216 ? 19.734 -0.373 -4.84 1 44.25 216 LYS A O 1
ATOM 1730 N N . ARG A 1 217 ? 19.609 1.74 -5.371 1 37.62 217 ARG A N 1
ATOM 1731 C CA . ARG A 1 217 ? 20.719 1.602 -6.312 1 37.62 217 ARG A CA 1
ATOM 1732 C C . ARG A 1 217 ? 21.953 1.019 -5.629 1 37.62 217 ARG A C 1
ATOM 1734 O O . ARG A 1 217 ? 22.453 1.576 -4.645 1 37.62 217 ARG A O 1
ATOM 1741 N N . SER A 1 218 ? 22.203 -0.165 -5.355 1 33.25 218 SER A N 1
ATOM 1742 C CA . SER A 1 218 ? 23.578 -0.479 -5.008 1 33.25 218 SER A CA 1
ATOM 1743 C C . SER A 1 218 ? 24.562 0.403 -5.777 1 33.25 218 SER A C 1
ATOM 1745 O O . SER A 1 218 ? 24.453 0.544 -6.996 1 33.25 218 SER A O 1
ATOM 1747 N N . ASN A 1 219 ? 24.891 1.574 -5.125 1 33.22 219 ASN A N 1
ATOM 1748 C CA . ASN A 1 219 ? 26.078 2.24 -5.664 1 33.22 219 ASN A CA 1
ATOM 1749 C C . ASN A 1 219 ? 27.047 1.241 -6.289 1 33.22 219 ASN A C 1
ATOM 1751 O O . ASN A 1 219 ? 28.25 1.274 -6.008 1 33.22 219 ASN A O 1
ATOM 1755 N N . ARG A 1 220 ? 26.859 0.07 -6.348 1 31.69 220 ARG A N 1
ATOM 1756 C CA . ARG A 1 220 ? 27.953 -0.639 -7.012 1 31.69 220 ARG A CA 1
ATOM 1757 C C . ARG A 1 220 ? 28.281 0.002 -8.352 1 31.69 220 ARG A C 1
ATOM 1759 O O . ARG A 1 220 ? 27.391 0.305 -9.141 1 31.69 220 ARG A O 1
ATOM 1766 N N . PRO A 1 221 ? 29.375 0.699 -8.266 1 29.64 221 PRO A N 1
ATOM 1767 C CA . PRO A 1 221 ? 29.844 1.119 -9.586 1 29.64 221 PRO A CA 1
ATOM 1768 C C . PRO A 1 221 ? 29.359 0.195 -10.703 1 29.64 221 PRO A C 1
ATOM 1770 O O . PRO A 1 221 ? 29.234 -1.015 -10.5 1 29.64 221 PRO A O 1
ATOM 1773 N N . ILE A 1 222 ? 28.562 0.757 -11.523 1 34.69 222 ILE A N 1
ATOM 1774 C CA . ILE A 1 222 ? 28.516 0.033 -12.789 1 34.69 222 ILE A CA 1
ATOM 1775 C C . ILE A 1 222 ? 29.859 -0.676 -13.031 1 34.69 222 ILE A C 1
ATOM 1777 O O . ILE A 1 222 ? 30.844 -0.043 -13.414 1 34.69 222 ILE A O 1
ATOM 1781 N N . VAL A 1 223 ? 30.703 -0.982 -11.969 1 31.64 223 VAL A N 1
ATOM 1782 C CA . VAL A 1 223 ? 31.922 -1.647 -12.406 1 31.64 223 VAL A CA 1
ATOM 1783 C C . VAL A 1 223 ? 31.703 -2.285 -13.773 1 31.64 223 VAL A C 1
ATOM 1785 O O . VAL A 1 223 ? 30.578 -2.648 -14.117 1 31.64 223 VAL A O 1
ATOM 1788 N N . LYS A 1 224 ? 32.906 -2.424 -14.523 1 32.41 224 LYS A N 1
ATOM 1789 C CA . LYS A 1 224 ? 33.531 -2.883 -15.758 1 32.41 224 LYS A CA 1
ATOM 1790 C C . LYS A 1 224 ? 33.031 -4.285 -16.125 1 32.41 224 LYS A C 1
ATOM 1792 O O . LYS A 1 224 ? 33.031 -4.652 -17.312 1 32.41 224 LYS A O 1
ATOM 1797 N N . GLU A 1 225 ? 33.656 -5.27 -15.234 1 29 225 GLU A N 1
ATOM 1798 C CA . GLU A 1 225 ? 33.594 -6.555 -15.93 1 29 225 GLU A CA 1
ATOM 1799 C C . GLU A 1 225 ? 32.156 -6.965 -16.203 1 29 225 GLU A C 1
ATOM 1801 O O . GLU A 1 225 ? 31.297 -6.898 -15.312 1 29 225 GLU A O 1
ATOM 1806 N N . PRO A 1 226 ? 31.703 -6.832 -17.391 1 32.22 226 PRO A N 1
ATOM 1807 C CA . PRO A 1 226 ? 30.453 -7.516 -17.734 1 32.22 226 PRO A CA 1
ATOM 1808 C C . PRO A 1 226 ? 30.109 -8.633 -16.75 1 32.22 226 PRO A C 1
ATOM 1810 O O . PRO A 1 226 ? 30.891 -9.57 -16.578 1 32.22 226 PRO A O 1
ATOM 1813 N N . SER A 1 227 ? 29.984 -8.281 -15.453 1 33.69 227 SER A N 1
ATOM 1814 C CA . SER A 1 227 ? 29.547 -9.445 -14.703 1 33.69 227 SER A CA 1
ATOM 1815 C C . SER A 1 227 ? 29.125 -10.578 -15.633 1 33.69 227 SER A C 1
ATOM 1817 O O . SER A 1 227 ? 28.516 -10.344 -16.672 1 33.69 227 SER A O 1
ATOM 1819 N N . LEU A 1 228 ? 29.891 -11.547 -15.742 1 33.16 228 LEU A N 1
ATOM 1820 C CA . LEU A 1 228 ? 29.453 -12.742 -16.453 1 33.16 228 LEU A CA 1
ATOM 1821 C C . LEU A 1 228 ? 27.922 -12.797 -16.531 1 33.16 228 LEU A C 1
ATOM 1823 O O . LEU A 1 228 ? 27.25 -12.633 -15.508 1 33.16 228 LEU A O 1
ATOM 1827 N N . LEU A 1 229 ? 27.219 -12.312 -17.469 1 37.25 229 LEU A N 1
ATOM 1828 C CA . LEU A 1 229 ? 25.875 -12.43 -18.047 1 37.25 229 LEU A CA 1
ATOM 1829 C C . LEU A 1 229 ? 25.094 -13.539 -17.359 1 37.25 229 LEU A C 1
ATOM 1831 O O . LEU A 1 229 ? 25.5 -14.703 -17.375 1 37.25 229 LEU A O 1
ATOM 1835 N N . ARG A 1 230 ? 24.578 -13.312 -16.266 1 43.16 230 ARG A N 1
ATOM 1836 C CA . ARG A 1 230 ? 23.406 -14.008 -15.75 1 43.16 230 ARG A CA 1
ATOM 1837 C C . ARG A 1 230 ? 22.547 -14.547 -16.891 1 43.16 230 ARG A C 1
ATOM 1839 O O . ARG A 1 230 ? 21.453 -14.031 -17.156 1 43.16 230 ARG A O 1
ATOM 1846 N N . LYS A 1 231 ? 23.188 -14.914 -17.906 1 54.25 231 LYS A N 1
ATOM 1847 C CA . LYS A 1 231 ? 22.656 -15.414 -19.188 1 54.25 231 LYS A CA 1
ATOM 1848 C C . LYS A 1 231 ? 22.016 -16.781 -19.016 1 54.25 231 LYS A C 1
ATOM 1850 O O . LYS A 1 231 ? 21.422 -17.328 -19.953 1 54.25 231 LYS A O 1
ATOM 1855 N N . SER A 1 232 ? 22.156 -17.188 -17.641 1 69.06 232 SER A N 1
ATOM 1856 C CA . SER A 1 232 ? 21.672 -18.562 -17.547 1 69.06 232 SER A CA 1
ATOM 1857 C C . SER A 1 232 ? 20.172 -18.609 -17.234 1 69.06 232 SER A C 1
ATOM 1859 O O . SER A 1 232 ? 19.625 -17.672 -16.641 1 69.06 232 SER A O 1
ATOM 1861 N N . ARG A 1 233 ? 19.516 -19.375 -17.828 1 83.88 233 ARG A N 1
ATOM 1862 C CA . ARG A 1 233 ? 18.109 -19.703 -17.625 1 83.88 233 ARG A CA 1
ATOM 1863 C C . ARG A 1 233 ? 17.766 -19.766 -16.141 1 83.88 233 ARG A C 1
ATOM 1865 O O . ARG A 1 233 ? 16.672 -19.375 -15.734 1 83.88 233 ARG A O 1
ATOM 1872 N N . PHE A 1 234 ? 18.766 -20.047 -15.359 1 87.12 234 PHE A N 1
ATOM 1873 C CA . PHE A 1 234 ? 18.516 -20.281 -13.938 1 87.12 234 PHE A CA 1
ATOM 1874 C C . PHE A 1 234 ? 18.562 -18.984 -13.156 1 87.12 234 PHE A C 1
ATOM 1876 O O . PHE A 1 234 ? 18.156 -18.938 -11.992 1 87.12 234 PHE A O 1
ATOM 1883 N N . ASP A 1 235 ? 18.938 -17.875 -13.789 1 86.31 235 ASP A N 1
ATOM 1884 C CA . ASP A 1 235 ? 18.875 -16.547 -13.164 1 86.31 235 ASP A CA 1
ATOM 1885 C C . ASP A 1 235 ? 17.422 -16.141 -12.898 1 86.31 235 ASP A C 1
ATOM 1887 O O . ASP A 1 235 ? 17.172 -15.242 -12.094 1 86.31 235 ASP A O 1
ATOM 1891 N N . ALA A 1 236 ? 16.547 -16.828 -13.555 1 91.19 236 ALA A N 1
ATOM 1892 C CA . ALA A 1 236 ? 15.117 -16.578 -13.352 1 91.19 236 ALA A CA 1
ATOM 1893 C C . ALA A 1 236 ? 14.703 -16.906 -11.914 1 91.19 236 ALA A C 1
ATOM 1895 O O . ALA A 1 236 ? 13.703 -16.375 -11.414 1 91.19 236 ALA A O 1
ATOM 1896 N N . TYR A 1 237 ? 15.508 -17.766 -11.25 1 92.81 237 TYR A N 1
ATOM 1897 C CA . TYR A 1 237 ? 15.188 -18.172 -9.891 1 92.81 237 TYR A CA 1
ATOM 1898 C C . TYR A 1 237 ? 15.891 -17.281 -8.875 1 92.81 237 TYR A C 1
ATOM 1900 O O . TYR A 1 237 ? 15.547 -17.281 -7.688 1 92.81 237 TYR A O 1
ATOM 1908 N N . SER A 1 238 ? 16.812 -16.453 -9.312 1 87.06 238 SER A N 1
ATOM 1909 C CA . SER A 1 238 ? 17.562 -15.602 -8.398 1 87.06 238 SER A CA 1
ATOM 1910 C C . SER A 1 238 ? 16.672 -14.555 -7.75 1 87.06 238 SER A C 1
ATOM 1912 O O . SER A 1 238 ? 16.031 -13.758 -8.445 1 87.06 238 SER A O 1
ATOM 1914 N N . GLY A 1 239 ? 16.641 -14.617 -6.449 1 88.31 239 GLY A N 1
ATOM 1915 C CA . GLY A 1 239 ? 15.859 -13.648 -5.695 1 88.31 239 GLY A CA 1
ATOM 1916 C C . GLY A 1 239 ? 14.367 -13.773 -5.926 1 88.31 239 GLY A C 1
ATOM 1917 O O . GLY A 1 239 ? 13.602 -12.852 -5.633 1 88.31 239 GLY A O 1
ATOM 1918 N N . ALA A 1 240 ? 13.922 -14.812 -6.48 1 91.69 240 ALA A N 1
ATOM 1919 C CA . ALA A 1 240 ? 12.523 -15 -6.879 1 91.69 240 ALA A CA 1
ATOM 1920 C C . ALA A 1 240 ? 11.602 -15 -5.66 1 91.69 240 ALA A C 1
ATOM 1922 O O . ALA A 1 240 ? 10.445 -14.594 -5.754 1 91.69 240 ALA A O 1
ATOM 1923 N N . LEU A 1 241 ? 12.148 -15.406 -4.547 1 93.44 241 LEU A N 1
ATOM 1924 C CA . LEU A 1 241 ? 11.281 -15.562 -3.381 1 93.44 241 LEU A CA 1
ATOM 1925 C C . LEU A 1 241 ? 11.648 -14.555 -2.297 1 93.44 241 LEU A C 1
ATOM 1927 O O . LEU A 1 241 ? 11.281 -14.727 -1.132 1 93.44 241 LEU A O 1
ATOM 1931 N N . ASP A 1 242 ? 12.367 -13.445 -2.711 1 84.75 242 ASP A N 1
ATOM 1932 C CA . ASP A 1 242 ? 12.805 -12.422 -1.765 1 84.75 242 ASP A CA 1
ATOM 1933 C C . ASP A 1 242 ? 11.711 -11.383 -1.543 1 84.75 242 ASP A C 1
ATOM 1935 O O . ASP A 1 242 ? 11.812 -10.547 -0.641 1 84.75 242 ASP A O 1
ATOM 1939 N N . GLY A 1 243 ? 10.797 -11.391 -2.307 1 83.75 243 GLY A N 1
ATOM 1940 C CA . GLY A 1 243 ? 9.656 -10.516 -2.084 1 83.75 243 GLY A CA 1
ATOM 1941 C C . GLY A 1 243 ? 9.742 -9.211 -2.852 1 83.75 243 GLY A C 1
ATOM 1942 O O . GLY A 1 243 ? 8.742 -8.508 -3.01 1 83.75 243 GLY A O 1
ATOM 1943 N N . ALA A 1 244 ? 10.844 -8.828 -3.432 1 75 244 ALA A N 1
ATOM 1944 C CA . ALA A 1 244 ? 11.055 -7.531 -4.078 1 75 244 ALA A CA 1
ATOM 1945 C C . ALA A 1 244 ? 10.594 -7.566 -5.535 1 75 244 ALA A C 1
ATOM 1947 O O . ALA A 1 244 ? 10.445 -8.641 -6.117 1 75 244 ALA A O 1
ATOM 1948 N N . GLY A 1 245 ? 10.125 -6.434 -6.164 1 66.56 245 GLY A N 1
ATOM 1949 C CA . GLY A 1 245 ? 9.688 -6.355 -7.547 1 66.56 245 GLY A CA 1
ATOM 1950 C C . GLY A 1 245 ? 10.844 -6.379 -8.539 1 66.56 245 GLY A C 1
ATOM 1951 O O . GLY A 1 245 ? 10.68 -6.844 -9.672 1 66.56 245 GLY A O 1
ATOM 1952 N N . LYS A 1 246 ? 12.031 -6.191 -8.195 1 70.44 246 LYS A N 1
ATOM 1953 C CA . LYS A 1 246 ? 13.305 -6.223 -8.906 1 70.44 246 LYS A CA 1
ATOM 1954 C C . LYS A 1 246 ? 13.188 -5.547 -10.273 1 70.44 246 LYS A C 1
ATOM 1956 O O . LYS A 1 246 ? 13.594 -6.117 -11.289 1 70.44 246 LYS A O 1
ATOM 1961 N N . ILE A 1 247 ? 12.672 -4.355 -10.367 1 77.69 247 ILE A N 1
ATOM 1962 C CA . ILE A 1 247 ? 12.445 -3.627 -11.609 1 77.69 247 ILE A CA 1
ATOM 1963 C C . ILE A 1 247 ? 13.781 -3.383 -12.312 1 77.69 247 ILE A C 1
ATOM 1965 O O . ILE A 1 247 ? 13.859 -3.393 -13.547 1 77.69 247 ILE A O 1
ATOM 1969 N N . ASP A 1 248 ? 14.773 -3.225 -11.586 1 79.19 248 ASP A N 1
ATOM 1970 C CA . ASP A 1 248 ? 16.094 -2.965 -12.164 1 79.19 248 ASP A CA 1
ATOM 1971 C C . ASP A 1 248 ? 16.562 -4.148 -13 1 79.19 248 ASP A C 1
ATOM 1973 O O . ASP A 1 248 ? 17.156 -3.967 -14.07 1 79.19 248 ASP A O 1
ATOM 1977 N N . ASP A 1 249 ? 16.312 -5.363 -12.477 1 79.25 249 ASP A N 1
ATOM 1978 C CA . ASP A 1 249 ? 16.656 -6.566 -13.227 1 79.25 249 ASP A CA 1
ATOM 1979 C C . ASP A 1 249 ? 15.922 -6.613 -14.562 1 79.25 249 ASP A C 1
ATOM 1981 O O . ASP A 1 249 ? 16.5 -7.012 -15.578 1 79.25 249 ASP A O 1
ATOM 1985 N N . PHE A 1 250 ? 14.711 -6.18 -14.594 1 83.12 250 PHE A N 1
ATOM 1986 C CA . PHE A 1 250 ? 13.93 -6.141 -15.82 1 83.12 250 PHE A CA 1
ATOM 1987 C C . PHE A 1 250 ? 14.508 -5.121 -16.797 1 83.12 250 PHE A C 1
ATOM 1989 O O . PHE A 1 250 ? 14.672 -5.414 -17.984 1 83.12 250 PHE A O 1
ATOM 1996 N N . ILE A 1 251 ? 14.75 -3.922 -16.25 1 83.81 251 ILE A N 1
ATOM 1997 C CA . ILE A 1 251 ? 15.242 -2.848 -17.109 1 83.81 251 ILE A CA 1
ATOM 1998 C C . ILE A 1 251 ? 16.562 -3.27 -17.75 1 83.81 251 ILE A C 1
ATOM 2000 O O . ILE A 1 251 ? 16.734 -3.125 -18.969 1 83.81 251 ILE A O 1
ATOM 2004 N N . GLU A 1 252 ? 17.422 -3.854 -17.016 1 82.75 252 GLU A N 1
ATOM 2005 C CA . GLU A 1 252 ? 18.719 -4.316 -17.531 1 82.75 252 GLU A CA 1
ATOM 2006 C C . GLU A 1 252 ? 18.531 -5.41 -18.578 1 82.75 252 GLU A C 1
ATOM 2008 O O . GLU A 1 252 ? 19.141 -5.367 -19.641 1 82.75 252 GLU A O 1
ATOM 2013 N N . TRP A 1 253 ? 17.703 -6.367 -18.281 1 82.69 253 TRP A N 1
ATOM 2014 C CA . TRP A 1 253 ? 17.406 -7.473 -19.188 1 82.69 253 TRP A CA 1
ATOM 2015 C C . TRP A 1 253 ? 16.781 -6.969 -20.484 1 82.69 253 TRP A C 1
ATOM 2017 O O . TRP A 1 253 ? 17.156 -7.414 -21.578 1 82.69 253 TRP A O 1
ATOM 2027 N N . PHE A 1 254 ? 15.906 -6.066 -20.391 1 84.19 254 PHE A N 1
ATOM 2028 C CA . PHE A 1 254 ? 15.18 -5.527 -21.531 1 84.19 254 PHE A CA 1
ATOM 2029 C C . PHE A 1 254 ? 16.109 -4.738 -22.438 1 84.19 254 PHE A C 1
ATOM 2031 O O . PHE A 1 254 ? 16.047 -4.855 -23.672 1 84.19 254 PHE A O 1
ATOM 2038 N N . ILE A 1 255 ? 16.984 -3.963 -21.812 1 84.81 255 ILE A N 1
ATOM 2039 C CA . ILE A 1 255 ? 17.969 -3.193 -22.562 1 84.81 255 ILE A CA 1
ATOM 2040 C C . ILE A 1 255 ? 18.938 -4.141 -23.266 1 84.81 255 ILE A C 1
ATOM 2042 O O . ILE A 1 255 ? 19.297 -3.934 -24.422 1 84.81 255 ILE A O 1
ATOM 2046 N N . GLU A 1 256 ? 19.344 -5.145 -22.594 1 82.44 256 GLU A N 1
ATOM 2047 C CA . GLU A 1 256 ? 20.25 -6.133 -23.172 1 82.44 256 GLU A CA 1
ATOM 2048 C C . GLU A 1 256 ? 19.625 -6.809 -24.391 1 82.44 256 GLU A C 1
ATOM 2050 O O . GLU A 1 256 ? 20.297 -7.012 -25.406 1 82.44 256 GLU A O 1
ATOM 2055 N N . LEU A 1 257 ? 18.406 -7.199 -24.203 1 82.12 257 LEU A N 1
ATOM 2056 C CA . LEU A 1 257 ? 17.703 -7.824 -25.312 1 82.12 257 LEU A CA 1
ATOM 2057 C C . LEU A 1 257 ? 17.594 -6.863 -26.5 1 82.12 257 LEU A C 1
ATOM 2059 O O . LEU A 1 257 ? 17.719 -7.277 -27.656 1 82.12 257 LEU A O 1
ATOM 2063 N N . HIS A 1 258 ? 17.312 -5.664 -26.156 1 80.88 258 HIS A N 1
ATOM 2064 C CA . HIS A 1 258 ? 17.219 -4.637 -27.203 1 80.88 258 HIS A CA 1
ATOM 2065 C C . HIS A 1 258 ? 18.531 -4.488 -27.953 1 80.88 258 HIS A C 1
ATOM 2067 O O . HIS A 1 258 ? 18.547 -4.367 -29.172 1 80.88 258 HIS A O 1
ATOM 2073 N N . LYS A 1 259 ? 19.578 -4.461 -27.203 1 78.06 259 LYS A N 1
ATOM 2074 C CA . LYS A 1 259 ? 20.906 -4.336 -27.812 1 78.06 259 LYS A CA 1
ATOM 2075 C C . LYS A 1 259 ? 21.203 -5.531 -28.719 1 78.06 259 LYS A C 1
ATOM 2077 O O . LYS A 1 259 ? 21.797 -5.371 -29.781 1 78.06 259 LYS A O 1
ATOM 2082 N N . LYS A 1 260 ? 20.828 -6.633 -28.266 1 75.44 260 LYS A N 1
ATOM 2083 C CA . LYS A 1 260 ? 21.031 -7.84 -29.062 1 75.44 260 LYS A CA 1
ATOM 2084 C C . LYS A 1 260 ? 20.172 -7.824 -30.312 1 75.44 260 LYS A C 1
ATOM 2086 O O . LYS A 1 260 ? 20.516 -8.445 -31.328 1 75.44 260 LYS A O 1
ATOM 2091 N N . THR A 1 261 ? 19.078 -7.172 -30.094 1 72.25 261 THR A N 1
ATOM 2092 C CA . THR A 1 261 ? 18.188 -7.086 -31.234 1 72.25 261 THR A CA 1
ATOM 2093 C C . THR A 1 261 ? 18.547 -5.902 -32.125 1 72.25 261 THR A C 1
ATOM 2095 O O . THR A 1 261 ? 18.25 -5.902 -33.312 1 72.25 261 THR A O 1
ATOM 2098 N N . SER A 1 262 ? 18.984 -4.762 -31.422 1 60.44 262 SER A N 1
ATOM 2099 C CA . SER A 1 262 ? 19.359 -3.561 -32.156 1 60.44 262 SER A CA 1
ATOM 2100 C C . SER A 1 262 ? 20.719 -3.721 -32.812 1 60.44 262 SER A C 1
ATOM 2102 O O . SER A 1 262 ? 20.938 -3.182 -33.906 1 60.44 262 SER A O 1
ATOM 2104 N N . ASN A 1 263 ? 21.812 -4.082 -31.891 1 50.28 263 ASN A N 1
ATOM 2105 C CA . ASN A 1 263 ? 23.156 -4.203 -32.469 1 50.28 263 ASN A CA 1
ATOM 2106 C C . ASN A 1 263 ? 23.125 -5.035 -33.75 1 50.28 263 ASN A C 1
ATOM 2108 O O . ASN A 1 263 ? 24.141 -5.133 -34.469 1 50.28 263 ASN A O 1
ATOM 2112 N N . ASN A 1 264 ? 22.281 -6.145 -33.594 1 41.09 264 ASN A N 1
ATOM 2113 C CA . ASN A 1 264 ? 22.328 -6.695 -34.938 1 41.09 264 ASN A CA 1
ATOM 2114 C C . ASN A 1 264 ? 21.75 -5.723 -35.969 1 41.09 264 ASN A C 1
ATOM 2116 O O . ASN A 1 264 ? 20.609 -5.281 -35.844 1 41.09 264 ASN A O 1
ATOM 2120 N N . GLY A 1 265 ? 22.094 -4.637 -36.312 1 38.44 265 GLY A N 1
ATOM 2121 C CA . GLY A 1 265 ? 21.75 -3.652 -37.312 1 38.44 265 GLY A CA 1
ATOM 2122 C C . GLY A 1 265 ? 20.25 -3.475 -37.5 1 38.44 265 GLY A C 1
ATOM 2123 O O . GLY A 1 265 ? 19.797 -3.08 -38.562 1 38.44 265 GLY A O 1
ATOM 2124 N N . PHE A 1 266 ? 19.406 -4.121 -36.75 1 36.34 266 PHE A N 1
ATOM 2125 C CA . PHE A 1 266 ? 17.984 -4.062 -37.062 1 36.34 266 PHE A CA 1
ATOM 2126 C C . PHE A 1 266 ? 17.406 -2.695 -36.719 1 36.34 266 PHE A C 1
ATOM 2128 O O . PHE A 1 266 ? 17.297 -2.348 -35.531 1 36.34 266 PHE A O 1
ATOM 2135 N N . PHE A 1 267 ? 17.703 -1.814 -37.406 1 38.94 267 PHE A N 1
ATOM 2136 C CA . PHE A 1 267 ? 16.812 -0.701 -37.688 1 38.94 267 PHE A CA 1
ATOM 2137 C C . PHE A 1 267 ? 15.352 -1.128 -37.5 1 38.94 267 PHE A C 1
ATOM 2139 O O . PHE A 1 267 ? 15.023 -2.307 -37.656 1 38.94 267 PHE A O 1
ATOM 2146 N N . ASP A 1 268 ? 14.578 -0.602 -36.656 1 44.12 268 ASP A N 1
ATOM 2147 C CA . ASP A 1 268 ? 13.125 -0.69 -36.75 1 44.12 268 ASP A CA 1
ATOM 2148 C C . ASP A 1 268 ? 12.695 -1.058 -38.188 1 44.12 268 ASP A C 1
ATOM 2150 O O . ASP A 1 268 ? 12.781 -0.234 -39.094 1 44.12 268 ASP A O 1
ATOM 2154 N N . ILE A 1 269 ? 12.828 -2.346 -38.406 1 50.34 269 ILE A N 1
ATOM 2155 C CA . ILE A 1 269 ? 12.414 -2.746 -39.75 1 50.34 269 ILE A CA 1
ATOM 2156 C C . ILE A 1 269 ? 11.234 -1.888 -40.219 1 50.34 269 ILE A C 1
ATOM 2158 O O . ILE A 1 269 ? 11.188 -1.441 -41.344 1 50.34 269 ILE A O 1
ATOM 2162 N N . ASP A 1 270 ? 10.477 -1.68 -39.25 1 50.62 270 ASP A N 1
ATOM 2163 C CA . ASP A 1 270 ? 9.359 -0.803 -39.594 1 50.62 270 ASP A CA 1
ATOM 2164 C C . ASP A 1 270 ? 9.828 0.633 -39.812 1 50.62 270 ASP A C 1
ATOM 2166 O O . ASP A 1 270 ? 9.391 1.301 -40.75 1 50.62 270 ASP A O 1
ATOM 2170 N N . LEU A 1 271 ? 10.68 1.028 -38.969 1 56.91 271 LEU A N 1
ATOM 2171 C CA . LEU A 1 271 ? 11.258 2.35 -39.219 1 56.91 271 LEU A CA 1
ATOM 2172 C C . LEU A 1 271 ? 12.18 2.338 -40.406 1 56.91 271 LEU A C 1
ATOM 2174 O O . LEU A 1 271 ? 12.156 3.264 -41.219 1 56.91 271 LEU A O 1
ATOM 2178 N N . LEU A 1 272 ? 12.938 1.243 -40.531 1 61.5 272 LEU A N 1
ATOM 2179 C CA . LEU A 1 272 ? 13.758 1.106 -41.719 1 61.5 272 LEU A CA 1
ATOM 2180 C C . LEU A 1 272 ? 12.891 0.931 -42.969 1 61.5 272 LEU A C 1
ATOM 2182 O O . LEU A 1 272 ? 13.18 1.507 -44.031 1 61.5 272 LEU A O 1
ATOM 2186 N N . GLU A 1 273 ? 11.836 0.171 -42.656 1 64.5 273 GLU A N 1
ATOM 2187 C CA . GLU A 1 273 ? 10.875 0.053 -43.75 1 64.5 273 GLU A CA 1
ATOM 2188 C C . GLU A 1 273 ? 10.18 1.384 -44.031 1 64.5 273 GLU A C 1
ATOM 2190 O O . GLU A 1 273 ? 9.984 1.764 -45.188 1 64.5 273 GLU A O 1
ATOM 2195 N N . ALA A 1 274 ? 9.906 2.066 -43 1 64.12 274 ALA A N 1
ATOM 2196 C CA . ALA A 1 274 ? 9.328 3.396 -43.156 1 64.12 274 ALA A CA 1
ATOM 2197 C C . ALA A 1 274 ? 10.344 4.371 -43.75 1 64.12 274 ALA A C 1
ATOM 2199 O O . ALA A 1 274 ? 10.008 5.18 -44.625 1 64.12 274 ALA A O 1
ATOM 2200 N N . GLN A 1 275 ? 11.484 4.305 -43.375 1 69.38 275 GLN A N 1
ATOM 2201 C CA . GLN A 1 275 ? 12.539 5.141 -43.938 1 69.38 275 GLN A CA 1
ATOM 2202 C C . GLN A 1 275 ? 12.836 4.754 -45.375 1 69.38 275 GLN A C 1
ATOM 2204 O O . GLN A 1 275 ? 13.023 5.625 -46.219 1 69.38 275 GLN A O 1
ATOM 2209 N N . VAL A 1 276 ? 12.859 3.412 -45.531 1 70.88 276 VAL A N 1
ATOM 2210 C CA . VAL A 1 276 ? 13.07 2.936 -46.875 1 70.88 276 VAL A CA 1
ATOM 2211 C C . VAL A 1 276 ? 11.906 3.385 -47.781 1 70.88 276 VAL A C 1
ATOM 2213 O O . VAL A 1 276 ? 12.125 3.824 -48.906 1 70.88 276 VAL A O 1
ATOM 2216 N N . ARG A 1 277 ? 10.719 3.359 -47.125 1 66.75 277 ARG A N 1
ATOM 2217 C CA . ARG A 1 277 ? 9.547 3.83 -47.875 1 66.75 277 ARG A CA 1
ATOM 2218 C C . ARG A 1 277 ? 9.633 5.332 -48.125 1 66.75 277 ARG A C 1
ATOM 2220 O O . ARG A 1 277 ? 9.344 5.793 -49.219 1 66.75 277 ARG A O 1
ATOM 2227 N N . LYS A 1 278 ? 10.023 6.02 -47.188 1 68.31 278 LYS A N 1
ATOM 2228 C CA . LYS A 1 278 ? 10.141 7.469 -47.344 1 68.31 278 LYS A CA 1
ATOM 2229 C C . LYS A 1 278 ? 11.297 7.832 -48.281 1 68.31 278 LYS A C 1
ATOM 2231 O O . LYS A 1 278 ? 11.156 8.711 -49.125 1 68.31 278 LYS A O 1
ATOM 2236 N N . LEU A 1 279 ? 12.328 7.109 -48.094 1 68.31 279 LEU A N 1
ATOM 2237 C CA . LEU A 1 279 ? 13.508 7.398 -48.906 1 68.31 279 LEU A CA 1
ATOM 2238 C C . LEU A 1 279 ? 13.305 6.922 -50.344 1 68.31 279 LEU A C 1
ATOM 2240 O O . LEU A 1 279 ? 13.859 7.5 -51.281 1 68.31 279 LEU A O 1
ATOM 2244 N N . LYS A 1 280 ? 12.508 5.887 -50.438 1 72.94 280 LYS A N 1
ATOM 2245 C CA . LYS A 1 280 ? 12.141 5.438 -51.781 1 72.94 280 LYS A CA 1
ATOM 2246 C C . LYS A 1 280 ? 11.406 6.531 -52.531 1 72.94 280 LYS A C 1
ATOM 2248 O O . LYS A 1 280 ? 11.672 6.766 -53.719 1 72.94 280 LYS A O 1
ATOM 2253 N N . ILE A 1 281 ? 10.578 7.184 -51.75 1 70.19 281 ILE A N 1
ATOM 2254 C CA . ILE A 1 281 ? 9.82 8.289 -52.344 1 70.19 281 ILE A CA 1
ATOM 2255 C C . ILE A 1 281 ? 10.758 9.453 -52.656 1 70.19 281 ILE A C 1
ATOM 2257 O O . ILE A 1 281 ? 10.711 10.047 -53.719 1 70.19 281 ILE A O 1
ATOM 2261 N N . LEU A 1 282 ? 11.578 9.711 -51.75 1 68.56 282 LEU A N 1
ATOM 2262 C CA . LEU A 1 282 ? 12.492 10.836 -51.938 1 68.56 282 LEU A CA 1
ATOM 2263 C C . LEU A 1 282 ? 13.531 10.547 -53 1 68.56 282 LEU A C 1
ATOM 2265 O O . LEU A 1 282 ? 13.922 11.438 -53.75 1 68.56 282 LEU A O 1
ATOM 2269 N N . SER A 1 283 ? 13.984 9.305 -53 1 71.25 283 SER A N 1
ATOM 2270 C CA . SER A 1 283 ? 14.977 8.891 -53.969 1 71.25 283 SER A CA 1
ATOM 2271 C C . SER A 1 283 ? 14.422 8.953 -55.375 1 71.25 283 SER A C 1
ATOM 2273 O O . SER A 1 283 ? 15.164 9.133 -56.344 1 71.25 283 SER A O 1
ATOM 2275 N N . SER A 1 284 ? 13.141 8.766 -55.531 1 69.75 284 SER A N 1
ATOM 2276 C CA . SER A 1 284 ? 12.492 8.922 -56.812 1 69.75 284 SER A CA 1
ATOM 2277 C C . SER A 1 284 ? 12.422 10.383 -57.219 1 69.75 284 SER A C 1
ATOM 2279 O O . SER A 1 284 ? 12.352 10.703 -58.406 1 69.75 284 SER A O 1
ATOM 2281 N N . MET A 1 285 ? 12.453 11.25 -56.25 1 65 285 MET A N 1
ATOM 2282 C CA . MET A 1 285 ? 12.336 12.68 -56.531 1 65 285 MET A CA 1
ATOM 2283 C C . MET A 1 285 ? 13.711 13.32 -56.688 1 65 285 MET A C 1
ATOM 2285 O O . MET A 1 285 ? 13.883 14.258 -57.469 1 65 285 MET A O 1
ATOM 2289 N N . ASP A 1 286 ? 14.68 12.906 -55.844 1 69.5 286 ASP A N 1
ATOM 2290 C CA . ASP A 1 286 ? 16.016 13.508 -55.844 1 69.5 286 ASP A CA 1
ATOM 2291 C C . ASP A 1 286 ? 17.094 12.445 -55.781 1 69.5 286 ASP A C 1
ATOM 2293 O O . ASP A 1 286 ? 17.109 11.594 -54.906 1 69.5 286 ASP A O 1
ATOM 2297 N N . ALA A 1 287 ? 17.969 12.539 -56.688 1 70.88 287 ALA A N 1
ATOM 2298 C CA . ALA A 1 287 ? 19.016 11.562 -56.969 1 70.88 287 ALA A CA 1
ATOM 2299 C C . ALA A 1 287 ? 20 11.477 -55.781 1 70.88 287 ALA A C 1
ATOM 2301 O O . ALA A 1 287 ? 20.656 10.445 -55.594 1 70.88 287 ALA A O 1
ATOM 2302 N N . ASP A 1 288 ? 20 12.461 -54.938 1 69.06 288 ASP A N 1
ATOM 2303 C CA . ASP A 1 288 ? 20.953 12.555 -53.844 1 69.06 288 ASP A CA 1
ATOM 2304 C C . ASP A 1 288 ? 20.594 11.57 -52.719 1 69.06 288 ASP A C 1
ATOM 2306 O O . ASP A 1 288 ? 21.453 11.172 -51.938 1 69.06 288 ASP A O 1
ATOM 2310 N N . PHE A 1 289 ? 19.406 11.078 -52.875 1 69.19 289 PHE A N 1
ATOM 2311 C CA . PHE A 1 289 ? 18.953 10.211 -51.812 1 69.19 289 PHE A CA 1
ATOM 2312 C C . PHE A 1 289 ? 19.078 8.742 -52.188 1 69.19 289 PHE A C 1
ATOM 2314 O O . PHE A 1 289 ? 18.828 7.852 -51.375 1 69.19 289 PHE A O 1
ATOM 2321 N N . ILE A 1 290 ? 19.578 8.586 -53.406 1 73.56 290 ILE A N 1
ATOM 2322 C CA . ILE A 1 290 ? 19.656 7.223 -53.938 1 73.56 290 ILE A CA 1
ATOM 2323 C C . ILE A 1 290 ? 20.672 6.422 -53.125 1 73.56 290 ILE A C 1
ATOM 2325 O O . ILE A 1 290 ? 20.422 5.266 -52.781 1 73.56 290 ILE A O 1
ATOM 2329 N N . GLU A 1 291 ? 21.766 7.012 -52.844 1 72 291 GLU A N 1
ATOM 2330 C CA . GLU A 1 291 ? 22.812 6.344 -52.094 1 72 291 GLU A CA 1
ATOM 2331 C C . GLU A 1 291 ? 22.328 6.035 -50.656 1 72 291 GLU A C 1
ATOM 2333 O O . GLU A 1 291 ? 22.594 4.953 -50.125 1 72 291 GLU A O 1
ATOM 2338 N N . MET A 1 292 ? 21.641 6.891 -50.125 1 74.19 292 MET A N 1
ATOM 2339 C CA . MET A 1 292 ? 21.094 6.699 -48.781 1 74.19 292 MET A CA 1
ATOM 2340 C C . MET A 1 292 ? 20.016 5.621 -48.781 1 74.19 292 MET A C 1
ATOM 2342 O O . MET A 1 292 ? 19.938 4.805 -47.875 1 74.19 292 MET A O 1
ATOM 2346 N N . TYR A 1 293 ? 19.25 5.656 -49.844 1 74 293 TYR A N 1
ATOM 2347 C CA . TYR A 1 293 ? 18.219 4.645 -50.031 1 74 293 TYR A CA 1
ATOM 2348 C C . TYR A 1 293 ? 18.828 3.26 -50.219 1 74 293 TYR A C 1
ATOM 2350 O O . TYR A 1 293 ? 18.406 2.305 -49.531 1 74 293 TYR A O 1
ATOM 2358 N N . ASP A 1 294 ? 19.828 3.229 -51.062 1 74.25 294 ASP A N 1
ATOM 2359 C CA . ASP A 1 294 ? 20.5 1.953 -51.281 1 74.25 294 ASP A CA 1
ATOM 2360 C C . ASP A 1 294 ? 21.156 1.432 -50 1 74.25 294 ASP A C 1
ATOM 2362 O O . ASP A 1 294 ? 21.078 0.238 -49.719 1 74.25 294 ASP A O 1
ATOM 2366 N N . GLN A 1 295 ? 21.688 2.215 -49.25 1 71.62 295 GLN A N 1
ATOM 2367 C CA . GLN A 1 295 ? 22.297 1.821 -48 1 71.62 295 GLN A CA 1
ATOM 2368 C C . GLN A 1 295 ? 21.234 1.383 -47 1 71.62 295 GLN A C 1
ATOM 2370 O O . GLN A 1 295 ? 21.422 0.403 -46.25 1 71.62 295 GLN A O 1
ATOM 2375 N N . LYS A 1 296 ? 20.125 1.996 -47.031 1 74.25 296 LYS A N 1
ATOM 2376 C CA . LYS A 1 296 ? 19.062 1.649 -46.094 1 74.25 296 LYS A CA 1
ATOM 2377 C C . LYS A 1 296 ? 18.375 0.344 -46.5 1 74.25 296 LYS A C 1
ATOM 2379 O O . LYS A 1 296 ? 17.953 -0.425 -45.625 1 74.25 296 LYS A O 1
ATOM 2384 N N . ILE A 1 297 ? 18.359 0.156 -47.812 1 72.25 297 ILE A N 1
ATOM 2385 C CA . ILE A 1 297 ? 17.875 -1.13 -48.312 1 72.25 297 ILE A CA 1
ATOM 2386 C C . ILE A 1 297 ? 18.828 -2.24 -47.875 1 72.25 297 ILE A C 1
ATOM 2388 O O . ILE A 1 297 ? 18.375 -3.318 -47.469 1 72.25 297 ILE A O 1
ATOM 2392 N N . ILE A 1 298 ? 20.047 -2.062 -47.969 1 69.31 298 ILE A N 1
ATOM 2393 C CA . ILE A 1 298 ? 21.047 -3.031 -47.5 1 69.31 298 ILE A CA 1
ATOM 2394 C C . ILE A 1 298 ? 20.938 -3.201 -46 1 69.31 298 ILE A C 1
ATOM 2396 O O . ILE A 1 298 ? 20.953 -4.324 -45.5 1 69.31 298 ILE A O 1
ATOM 2400 N N . ASP A 1 299 ? 20.734 -2.139 -45.375 1 66.94 299 ASP A N 1
ATOM 2401 C CA . ASP A 1 299 ? 20.531 -2.182 -43.938 1 66.94 299 ASP A CA 1
ATOM 2402 C C . ASP A 1 299 ? 19.281 -2.971 -43.562 1 66.94 299 ASP A C 1
ATOM 2404 O O . ASP A 1 299 ? 19.281 -3.764 -42.625 1 66.94 299 ASP A O 1
ATOM 2408 N N . LEU A 1 300 ? 18.281 -2.633 -44.375 1 66.5 300 LEU A N 1
ATOM 2409 C CA . LEU A 1 300 ? 17.016 -3.35 -44.188 1 66.5 300 LEU A CA 1
ATOM 2410 C C . LEU A 1 300 ? 17.188 -4.828 -44.5 1 66.5 300 LEU A C 1
ATOM 2412 O O . LEU A 1 300 ? 16.672 -5.691 -43.781 1 66.5 300 LEU A O 1
ATOM 2416 N N . SER A 1 301 ? 17.812 -5.078 -45.625 1 65.69 301 SER A N 1
ATOM 2417 C CA . SER A 1 301 ? 18.062 -6.457 -46.031 1 65.69 301 SER A CA 1
ATOM 2418 C C . SER A 1 301 ? 18.953 -7.164 -45 1 65.69 301 SER A C 1
ATOM 2420 O O . SER A 1 301 ? 18.719 -8.328 -44.656 1 65.69 301 SER A O 1
ATOM 2422 N N . LEU A 1 302 ? 19.875 -6.562 -44.5 1 58.94 302 LEU A N 1
ATOM 2423 C CA . LEU A 1 302 ? 20.75 -7.125 -43.469 1 58.94 302 LEU A CA 1
ATOM 2424 C C . LEU A 1 302 ? 19.984 -7.309 -42.188 1 58.94 302 LEU A C 1
ATOM 2426 O O . LEU A 1 302 ? 20.156 -8.328 -41.5 1 58.94 302 LEU A O 1
ATOM 2430 N N . ALA A 1 303 ? 19.172 -6.273 -41.969 1 58.06 303 ALA A N 1
ATOM 2431 C CA . ALA A 1 303 ? 18.312 -6.367 -40.781 1 58.06 303 ALA A CA 1
ATOM 2432 C C . ALA A 1 303 ? 17.344 -7.543 -40.906 1 58.06 303 ALA A C 1
ATOM 2434 O O . ALA A 1 303 ? 17.109 -8.273 -39.938 1 58.06 303 ALA A O 1
ATOM 2435 N N . LYS A 1 304 ? 16.781 -7.625 -42.125 1 57.91 304 LYS A N 1
ATOM 2436 C CA . LYS A 1 304 ? 15.898 -8.75 -42.406 1 57.91 304 LYS A CA 1
ATOM 2437 C C . LYS A 1 304 ? 16.672 -10.07 -42.406 1 57.91 304 LYS A C 1
ATOM 2439 O O . LYS A 1 304 ? 16.156 -11.086 -41.938 1 57.91 304 LYS A O 1
ATOM 2444 N N . ASN A 1 305 ? 17.797 -10.062 -42.969 1 57 305 ASN A N 1
ATOM 2445 C CA . ASN A 1 305 ? 18.609 -11.273 -42.969 1 57 305 ASN A CA 1
ATOM 2446 C C . ASN A 1 305 ? 19.094 -11.641 -41.562 1 57 305 ASN A C 1
ATOM 2448 O O . ASN A 1 305 ? 19.141 -12.82 -41.219 1 57 305 ASN A O 1
ATOM 2452 N N . ASN A 1 306 ? 19.516 -10.648 -40.938 1 52.53 306 ASN A N 1
ATOM 2453 C CA . ASN A 1 306 ? 19.891 -10.883 -39.531 1 52.53 306 ASN A CA 1
ATOM 2454 C C . ASN A 1 306 ? 18.672 -11.273 -38.688 1 52.53 306 ASN A C 1
ATOM 2456 O O . ASN A 1 306 ? 18.812 -11.977 -37.688 1 52.53 306 ASN A O 1
ATOM 2460 N N . MET A 1 307 ? 17.594 -10.711 -39.094 1 51.66 307 MET A N 1
ATOM 2461 C CA . MET A 1 307 ? 16.312 -11.211 -38.562 1 51.66 307 MET A CA 1
ATOM 2462 C C . MET A 1 307 ? 16.172 -12.703 -38.844 1 51.66 307 MET A C 1
ATOM 2464 O O . MET A 1 307 ? 15.445 -13.398 -38.125 1 51.66 307 MET A O 1
ATOM 2468 N N . GLN A 1 308 ? 16.734 -13.086 -39.938 1 48.81 308 GLN A N 1
ATOM 2469 C CA . GLN A 1 308 ? 16.703 -14.508 -40.281 1 48.81 308 GLN A CA 1
ATOM 2470 C C . GLN A 1 308 ? 17.547 -15.312 -39.312 1 48.81 308 GLN A C 1
ATOM 2472 O O . GLN A 1 308 ? 17.516 -16.547 -39.312 1 48.81 308 GLN A O 1
ATOM 2477 N N . ASP A 1 309 ? 18.438 -14.609 -38.562 1 53.91 309 ASP A N 1
ATOM 2478 C CA . ASP A 1 309 ? 19.188 -15.328 -37.531 1 53.91 309 ASP A CA 1
ATOM 2479 C C . ASP A 1 309 ? 18.266 -15.695 -36.375 1 53.91 309 ASP A C 1
ATOM 2481 O O . ASP A 1 309 ? 17.5 -14.859 -35.906 1 53.91 309 ASP A O 1
ATOM 2485 N N . GLY A 1 310 ? 17.906 -16.969 -36.156 1 62.41 310 GLY A N 1
ATOM 2486 C CA . GLY A 1 310 ? 17.047 -17.609 -35.188 1 62.41 310 GLY A CA 1
ATOM 2487 C C . GLY A 1 310 ? 17.125 -16.984 -33.812 1 62.41 310 GLY A C 1
ATOM 2488 O O . GLY A 1 310 ? 16.109 -16.828 -33.125 1 62.41 310 GLY A O 1
ATOM 2489 N N . GLU A 1 311 ? 18.344 -16.422 -33.562 1 72 311 GLU A N 1
ATOM 2490 C CA . GLU A 1 311 ? 18.547 -15.82 -32.25 1 72 311 GLU A CA 1
ATOM 2491 C C . GLU A 1 311 ? 17.891 -14.445 -32.188 1 72 311 GLU A C 1
ATOM 2493 O O . GLU A 1 311 ? 17.297 -14.086 -31.156 1 72 311 GLU A O 1
ATOM 2498 N N . PHE A 1 312 ? 18.047 -13.648 -33.25 1 71.69 312 PHE A N 1
ATOM 2499 C CA . PHE A 1 312 ? 17.438 -12.328 -33.344 1 71.69 312 PHE A CA 1
ATOM 2500 C C . PHE A 1 312 ? 15.922 -12.422 -33.219 1 71.69 312 PHE A C 1
ATOM 2502 O O . PHE A 1 312 ? 15.312 -11.695 -32.406 1 71.69 312 PHE A O 1
ATOM 2509 N N . GLU A 1 313 ? 15.398 -13.289 -34 1 76.12 313 GLU A N 1
ATOM 2510 C CA . GLU A 1 313 ? 13.945 -13.469 -33.969 1 76.12 313 GLU A CA 1
ATOM 2511 C C . GLU A 1 313 ? 13.469 -13.914 -32.594 1 76.12 313 GLU A C 1
ATOM 2513 O O . GLU A 1 313 ? 12.422 -13.477 -32.125 1 76.12 313 GLU A O 1
ATOM 2518 N N . ASN A 1 314 ? 14.266 -14.727 -32.031 1 80.81 314 ASN A N 1
ATOM 2519 C CA . ASN A 1 314 ? 13.914 -15.227 -30.703 1 80.81 314 ASN A CA 1
ATOM 2520 C C . ASN A 1 314 ? 13.953 -14.109 -29.672 1 80.81 314 ASN A C 1
ATOM 2522 O O . ASN A 1 314 ? 13.062 -14.016 -28.812 1 80.81 314 ASN A O 1
ATOM 2526 N N . ASN A 1 315 ? 14.984 -13.328 -29.766 1 81.81 315 ASN A N 1
ATOM 2527 C CA . ASN A 1 315 ? 15.109 -12.219 -28.828 1 81.81 315 ASN A CA 1
ATOM 2528 C C . ASN A 1 315 ? 13.984 -11.203 -29 1 81.81 315 ASN A C 1
ATOM 2530 O O . ASN A 1 315 ? 13.445 -10.688 -28.031 1 81.81 315 ASN A O 1
ATOM 2534 N N . LEU A 1 316 ? 13.633 -10.922 -30.172 1 82.62 316 LEU A N 1
ATOM 2535 C CA . LEU A 1 316 ? 12.547 -10 -30.453 1 82.62 316 LEU A CA 1
ATOM 2536 C C . LEU A 1 316 ? 11.219 -10.555 -29.953 1 82.62 316 LEU A C 1
ATOM 2538 O O . LEU A 1 316 ? 10.391 -9.812 -29.422 1 82.62 316 LEU A O 1
ATOM 2542 N N . LYS A 1 317 ? 11.078 -11.766 -30.203 1 84.75 317 LYS A N 1
ATOM 2543 C CA . LYS A 1 317 ? 9.859 -12.422 -29.734 1 84.75 317 LYS A CA 1
ATOM 2544 C C . LYS A 1 317 ? 9.742 -12.344 -28.219 1 84.75 317 LYS A C 1
ATOM 2546 O O . LYS A 1 317 ? 8.656 -12.102 -27.688 1 84.75 317 LYS A O 1
ATOM 2551 N N . GLN A 1 318 ? 10.805 -12.602 -27.625 1 87.38 318 GLN A N 1
ATOM 2552 C CA . GLN A 1 318 ? 10.82 -12.531 -26.172 1 87.38 318 GLN A CA 1
ATOM 2553 C C . GLN A 1 318 ? 10.438 -11.141 -25.688 1 87.38 318 GLN A C 1
ATOM 2555 O O . GLN A 1 318 ? 9.617 -10.992 -24.766 1 87.38 318 GLN A O 1
ATOM 2560 N N . MET A 1 319 ? 10.953 -10.18 -26.281 1 88 319 MET A N 1
ATOM 2561 C CA . MET A 1 319 ? 10.664 -8.797 -25.906 1 88 319 MET A CA 1
ATOM 2562 C C . MET A 1 319 ? 9.188 -8.477 -26.125 1 88 319 MET A C 1
ATOM 2564 O O . MET A 1 319 ? 8.539 -7.898 -25.25 1 88 319 MET A O 1
ATOM 2568 N N . ARG A 1 320 ? 8.75 -8.883 -27.203 1 89.44 320 ARG A N 1
ATOM 2569 C CA . ARG A 1 320 ? 7.359 -8.609 -27.547 1 89.44 320 ARG A CA 1
ATOM 2570 C C . ARG A 1 320 ? 6.41 -9.32 -26.594 1 89.44 320 ARG A C 1
ATOM 2572 O O . ARG A 1 320 ? 5.371 -8.773 -26.219 1 89.44 320 ARG A O 1
ATOM 2579 N N . THR A 1 321 ? 6.75 -10.508 -26.25 1 92.38 321 THR A N 1
ATOM 2580 C CA . THR A 1 321 ? 5.918 -11.297 -25.344 1 92.38 321 THR A CA 1
ATOM 2581 C C . THR A 1 321 ? 5.766 -10.586 -24 1 92.38 321 THR A C 1
ATOM 2583 O O . THR A 1 321 ? 4.668 -10.523 -23.453 1 92.38 321 THR A O 1
ATOM 2586 N N . VAL A 1 322 ? 6.82 -10.078 -23.531 1 92.56 322 VAL A N 1
ATOM 2587 C CA . VAL A 1 322 ? 6.793 -9.398 -22.234 1 92.56 322 VAL A CA 1
ATOM 2588 C C . VAL A 1 322 ? 5.984 -8.102 -22.359 1 92.56 322 VAL A C 1
ATOM 2590 O O . VAL A 1 322 ? 5.164 -7.797 -21.484 1 92.56 322 VAL A O 1
ATOM 2593 N N . VAL A 1 323 ? 6.223 -7.348 -23.406 1 92 323 VAL A N 1
ATOM 2594 C CA . VAL A 1 323 ? 5.5 -6.098 -23.625 1 92 323 VAL A CA 1
ATOM 2595 C C . VAL A 1 323 ? 4.004 -6.379 -23.734 1 92 323 VAL A C 1
ATOM 2597 O O . VAL A 1 323 ? 3.186 -5.664 -23.141 1 92 323 VAL A O 1
ATOM 2600 N N . ASP A 1 324 ? 3.711 -7.41 -24.391 1 91.19 324 ASP A N 1
ATOM 2601 C CA . ASP A 1 324 ? 2.311 -7.781 -24.562 1 91.19 324 ASP A CA 1
ATOM 2602 C C . ASP A 1 324 ? 1.666 -8.133 -23.234 1 91.19 324 ASP A C 1
ATOM 2604 O O . ASP A 1 324 ? 0.505 -7.801 -22.984 1 91.19 324 ASP A O 1
ATOM 2608 N N . ALA A 1 325 ? 2.389 -8.859 -22.453 1 94.38 325 ALA A N 1
ATOM 2609 C CA . ALA A 1 325 ? 1.878 -9.211 -21.125 1 94.38 325 ALA A CA 1
ATOM 2610 C C . ALA A 1 325 ? 1.579 -7.969 -20.297 1 94.38 325 ALA A C 1
ATOM 2612 O O . ALA A 1 325 ? 0.525 -7.875 -19.672 1 94.38 325 ALA A O 1
ATOM 2613 N N . VAL A 1 326 ? 2.477 -7.016 -20.344 1 93.25 326 VAL A N 1
ATOM 2614 C CA . VAL A 1 326 ? 2.32 -5.793 -19.562 1 93.25 326 VAL A CA 1
ATOM 2615 C C . VAL A 1 326 ? 1.129 -4.992 -20.094 1 93.25 326 VAL A C 1
ATOM 2617 O O . VAL A 1 326 ? 0.294 -4.527 -19.312 1 93.25 326 VAL A O 1
ATOM 2620 N N . VAL A 1 327 ? 1.052 -4.863 -21.391 1 91 327 VAL A N 1
ATOM 2621 C CA . VAL A 1 327 ? -0.025 -4.098 -22 1 91 327 VAL A CA 1
ATOM 2622 C C . VAL A 1 327 ? -1.37 -4.75 -21.688 1 91 327 VAL A C 1
ATOM 2624 O O . VAL A 1 327 ? -2.369 -4.059 -21.484 1 91 327 VAL A O 1
ATOM 2627 N N . LYS A 1 328 ? -1.388 -5.996 -21.594 1 91.12 328 LYS A N 1
ATOM 2628 C CA . LYS A 1 328 ? -2.613 -6.746 -21.328 1 91.12 328 LYS A CA 1
ATOM 2629 C C . LYS A 1 328 ? -3.084 -6.547 -19.891 1 91.12 328 LYS A C 1
ATOM 2631 O O . LYS A 1 328 ? -4.285 -6.461 -19.641 1 91.12 328 LYS A O 1
ATOM 2636 N N . VAL A 1 329 ? -2.219 -6.461 -19 1 93 329 VAL A N 1
ATOM 2637 C CA . VAL A 1 329 ? -2.562 -6.496 -17.578 1 93 329 VAL A CA 1
ATOM 2638 C C . VAL A 1 329 ? -2.664 -5.07 -17.031 1 93 329 VAL A C 1
ATOM 2640 O O . VAL A 1 329 ? -3.48 -4.793 -16.156 1 93 329 VAL A O 1
ATOM 2643 N N . VAL A 1 330 ? -1.845 -4.16 -17.516 1 90 330 VAL A N 1
ATOM 2644 C CA . VAL A 1 330 ? -1.818 -2.787 -17.016 1 90 330 VAL A CA 1
ATOM 2645 C C . VAL A 1 330 ? -2.58 -1.875 -17.984 1 90 330 VAL A C 1
ATOM 2647 O O . VAL A 1 330 ? -2.043 -1.463 -19.016 1 90 330 VAL A O 1
ATOM 2650 N N . PRO A 1 331 ? -3.721 -1.466 -17.672 1 81.5 331 PRO A N 1
ATOM 2651 C CA . PRO A 1 331 ? -4.617 -0.798 -18.609 1 81.5 331 PRO A CA 1
ATOM 2652 C C . PRO A 1 331 ? -4.047 0.517 -19.141 1 81.5 331 PRO A C 1
ATOM 2654 O O . PRO A 1 331 ? -4.289 0.88 -20.297 1 81.5 331 PRO A O 1
ATOM 2657 N N . SER A 1 332 ? -3.275 1.255 -18.469 1 82.88 332 SER A N 1
ATOM 2658 C CA . SER A 1 332 ? -2.836 2.576 -18.906 1 82.88 332 SER A CA 1
ATOM 2659 C C . SER A 1 332 ? -1.613 2.48 -19.812 1 82.88 332 SER A C 1
ATOM 2661 O O . SER A 1 332 ? -1.284 3.432 -20.531 1 82.88 332 SER A O 1
ATOM 2663 N N . ILE A 1 333 ? -0.994 1.332 -19.875 1 89.5 333 ILE A N 1
ATOM 2664 C CA . ILE A 1 333 ? 0.255 1.187 -20.609 1 89.5 333 ILE A CA 1
ATOM 2665 C C . ILE A 1 333 ? -0.034 0.661 -22.016 1 89.5 333 ILE A C 1
ATOM 2667 O O . ILE A 1 333 ? -0.73 -0.343 -22.188 1 89.5 333 ILE A O 1
ATOM 2671 N N . GLU A 1 334 ? 0.52 1.328 -22.953 1 88.81 334 GLU A N 1
ATOM 2672 C CA . GLU A 1 334 ? 0.259 0.966 -24.344 1 88.81 334 GLU A CA 1
ATOM 2673 C C . GLU A 1 334 ? 1.485 0.326 -24.984 1 88.81 334 GLU A C 1
ATOM 2675 O O . GLU A 1 334 ? 1.363 -0.424 -25.953 1 88.81 334 GLU A O 1
ATOM 2680 N N . ASN A 1 335 ? 2.607 0.746 -24.531 1 89.94 335 ASN A N 1
ATOM 2681 C CA . ASN A 1 335 ? 3.84 0.232 -25.109 1 89.94 335 ASN A CA 1
ATOM 2682 C C . ASN A 1 335 ? 5.047 0.515 -24.219 1 89.94 335 ASN A C 1
ATOM 2684 O O . ASN A 1 335 ? 5 1.41 -23.375 1 89.94 335 ASN A O 1
ATOM 2688 N N . ILE A 1 336 ? 6.09 -0.298 -24.359 1 90.69 336 ILE A N 1
ATOM 2689 C CA . ILE A 1 336 ? 7.387 -0.136 -23.703 1 90.69 336 ILE A CA 1
ATOM 2690 C C . ILE A 1 336 ? 8.508 -0.355 -24.719 1 90.69 336 ILE A C 1
ATOM 2692 O O . ILE A 1 336 ? 8.461 -1.296 -25.516 1 90.69 336 ILE A O 1
ATOM 2696 N N . TRP A 1 337 ? 9.492 0.527 -24.781 1 87.19 337 TRP A N 1
ATOM 2697 C CA . TRP A 1 337 ? 10.609 0.347 -25.703 1 87.19 337 TRP A CA 1
ATOM 2698 C C . TRP A 1 337 ? 11.875 1 -25.156 1 87.19 337 TRP A C 1
ATOM 2700 O O . TRP A 1 337 ? 11.844 1.65 -24.109 1 87.19 337 TRP A O 1
ATOM 2710 N N . VAL A 1 338 ? 13.008 0.679 -25.75 1 86.31 338 VAL A N 1
ATOM 2711 C CA . VAL A 1 338 ? 14.289 1.262 -25.375 1 86.31 338 VAL A CA 1
ATOM 2712 C C . VAL A 1 338 ? 14.648 2.4 -26.328 1 86.31 338 VAL A C 1
ATOM 2714 O O . VAL A 1 338 ? 14.602 2.232 -27.547 1 86.31 338 VAL A O 1
ATOM 2717 N N . GLU A 1 339 ? 14.805 3.543 -25.688 1 82.06 339 GLU A N 1
ATOM 2718 C CA . GLU A 1 339 ? 15.258 4.699 -26.469 1 82.06 339 GLU A CA 1
ATOM 2719 C C . GLU A 1 339 ? 16.75 4.93 -26.281 1 82.06 339 GLU A C 1
ATOM 2721 O O . GLU A 1 339 ? 17.266 4.941 -25.172 1 82.06 339 GLU A O 1
ATOM 2726 N N . THR A 1 340 ? 17.547 5.039 -27.359 1 75.44 340 THR A N 1
ATOM 2727 C CA . THR A 1 340 ? 19 5.195 -27.312 1 75.44 340 THR A CA 1
ATOM 2728 C C . THR A 1 340 ? 19.406 6.57 -27.828 1 75.44 340 THR A C 1
ATOM 2730 O O . THR A 1 340 ? 20.594 6.891 -27.875 1 75.44 340 THR A O 1
ATOM 2733 N N . SER A 1 341 ? 18.547 7.418 -28.172 1 63.69 341 SER A N 1
ATOM 2734 C CA . SER A 1 341 ? 18.844 8.68 -28.844 1 63.69 341 SER A CA 1
ATOM 2735 C C . SER A 1 341 ? 19.625 9.617 -27.922 1 63.69 341 SER A C 1
ATOM 2737 O O . SER A 1 341 ? 20.406 10.445 -28.391 1 63.69 341 SER A O 1
ATOM 2739 N N . SER A 1 342 ? 19.453 9.547 -26.688 1 60.94 342 SER A N 1
ATOM 2740 C CA . SER A 1 342 ? 20.078 10.461 -25.75 1 60.94 342 SER A CA 1
ATOM 2741 C C . SER A 1 342 ? 21.5 10.023 -25.406 1 60.94 342 SER A C 1
ATOM 2743 O O . SER A 1 342 ? 22.219 10.711 -24.672 1 60.94 342 SER A O 1
ATOM 2745 N N . GLY A 1 343 ? 21.984 8.984 -26.047 1 64.56 343 GLY A N 1
ATOM 2746 C CA . GLY A 1 343 ? 23.297 8.461 -25.719 1 64.56 343 GLY A CA 1
ATOM 2747 C C . GLY A 1 343 ? 23.281 7.406 -24.625 1 64.56 343 GLY A C 1
ATOM 2748 O O . GLY A 1 343 ? 24.25 6.664 -24.453 1 64.56 343 GLY A O 1
ATOM 2749 N N . SER A 1 344 ? 22.219 7.477 -23.891 1 73.38 344 SER A N 1
ATOM 2750 C CA . SER A 1 344 ? 22.047 6.434 -22.891 1 73.38 344 SER A CA 1
ATOM 2751 C C . SER A 1 344 ? 20.797 5.602 -23.172 1 73.38 344 SER A C 1
ATOM 2753 O O . SER A 1 344 ? 19.859 6.082 -23.797 1 73.38 344 SER A O 1
ATOM 2755 N N . ASP A 1 345 ? 20.906 4.309 -22.922 1 80.5 345 ASP A N 1
ATOM 2756 C CA . ASP A 1 345 ? 19.75 3.428 -23.094 1 80.5 345 ASP A CA 1
ATOM 2757 C C . ASP A 1 345 ? 18.719 3.652 -21.984 1 80.5 345 ASP A C 1
ATOM 2759 O O . ASP A 1 345 ? 19.016 3.426 -20.812 1 80.5 345 ASP A O 1
ATOM 2763 N N . GLU A 1 346 ? 17.625 4.18 -22.422 1 83.75 346 GLU A N 1
ATOM 2764 C CA . GLU A 1 346 ? 16.547 4.418 -21.453 1 83.75 346 GLU A CA 1
ATOM 2765 C C . GLU A 1 346 ? 15.266 3.709 -21.875 1 83.75 346 GLU A C 1
ATOM 2767 O O . GLU A 1 346 ? 14.93 3.664 -23.062 1 83.75 346 GLU A O 1
ATOM 2772 N N . VAL A 1 347 ? 14.633 3.105 -20.906 1 87.38 347 VAL A N 1
ATOM 2773 C CA . VAL A 1 347 ? 13.359 2.451 -21.188 1 87.38 347 VAL A CA 1
ATOM 2774 C C . VAL A 1 347 ? 12.219 3.469 -21.109 1 87.38 347 VAL A C 1
ATOM 2776 O O . VAL A 1 347 ? 12.055 4.145 -20.094 1 87.38 347 VAL A O 1
ATOM 2779 N N . LYS A 1 348 ? 11.5 3.576 -22.172 1 87.75 348 LYS A N 1
ATOM 2780 C CA . LYS A 1 348 ? 10.367 4.492 -22.25 1 87.75 348 LYS A CA 1
ATOM 2781 C C . LYS A 1 348 ? 9.047 3.727 -22.266 1 87.75 348 LYS A C 1
ATOM 2783 O O . LYS A 1 348 ? 8.992 2.574 -22.703 1 87.75 348 LYS A O 1
ATOM 2788 N N . VAL A 1 349 ? 8.055 4.355 -21.719 1 88.88 349 VAL A N 1
ATOM 2789 C CA . VAL A 1 349 ? 6.719 3.775 -21.625 1 88.88 349 VAL A CA 1
ATOM 2790 C C . VAL A 1 349 ? 5.688 4.766 -22.172 1 88.88 349 VAL A C 1
ATOM 2792 O O . VAL A 1 349 ? 5.738 5.957 -21.859 1 88.88 349 VAL A O 1
ATOM 2795 N N . ARG A 1 350 ? 4.887 4.289 -23.078 1 88.19 350 ARG A N 1
ATOM 2796 C CA . ARG A 1 350 ? 3.729 5.078 -23.484 1 88.19 350 ARG A CA 1
ATOM 2797 C C . ARG A 1 350 ? 2.549 4.832 -22.547 1 88.19 350 ARG A C 1
ATOM 2799 O O . ARG A 1 350 ? 1.977 3.74 -22.531 1 88.19 350 ARG A O 1
ATOM 2806 N N . ASN A 1 351 ? 2.266 5.805 -21.766 1 84.81 351 ASN A N 1
ATOM 2807 C CA . ASN A 1 351 ? 1.246 5.742 -20.719 1 84.81 351 ASN A CA 1
ATOM 2808 C C . ASN A 1 351 ? 0.15 6.777 -20.953 1 84.81 351 ASN A C 1
ATOM 2810 O O . ASN A 1 351 ? 0.399 7.98 -20.859 1 84.81 351 ASN A O 1
ATOM 2814 N N . ASP A 1 352 ? -1.055 6.301 -21.109 1 78.62 352 ASP A N 1
ATOM 2815 C CA . ASP A 1 352 ? -2.193 7.184 -21.344 1 78.62 352 ASP A CA 1
ATOM 2816 C C . ASP A 1 352 ? -1.867 8.234 -22.406 1 78.62 352 ASP A C 1
ATOM 2818 O O . ASP A 1 352 ? -2.072 9.43 -22.188 1 78.62 352 ASP A O 1
ATOM 2822 N N . GLY A 1 353 ? -1.181 7.777 -23.5 1 75.62 353 GLY A N 1
ATOM 2823 C CA . GLY A 1 353 ? -0.891 8.633 -24.641 1 75.62 353 GLY A CA 1
ATOM 2824 C C . GLY A 1 353 ? 0.4 9.414 -24.484 1 75.62 353 GLY A C 1
ATOM 2825 O O . GLY A 1 353 ? 0.939 9.93 -25.469 1 75.62 353 GLY A O 1
ATOM 2826 N N . GLY A 1 354 ? 0.899 9.555 -23.312 1 75.62 354 GLY A N 1
ATOM 2827 C CA . GLY A 1 354 ? 2.133 10.289 -23.062 1 75.62 354 GLY A CA 1
ATOM 2828 C C . GLY A 1 354 ? 3.344 9.383 -22.922 1 75.62 354 GLY A C 1
ATOM 2829 O O . GLY A 1 354 ? 3.215 8.227 -22.531 1 75.62 354 GLY A O 1
ATOM 2830 N N . ILE A 1 355 ? 4.484 9.922 -23.344 1 82.81 355 ILE A N 1
ATOM 2831 C CA . ILE A 1 355 ? 5.73 9.172 -23.234 1 82.81 355 ILE A CA 1
ATOM 2832 C C . ILE A 1 355 ? 6.445 9.547 -21.938 1 82.81 355 ILE A C 1
ATOM 2834 O O . ILE A 1 355 ? 6.73 10.719 -21.703 1 82.81 355 ILE A O 1
ATOM 2838 N N . VAL A 1 356 ? 6.688 8.531 -21.125 1 82.12 356 VAL A N 1
ATOM 2839 C CA . VAL A 1 356 ? 7.32 8.789 -19.828 1 82.12 356 VAL A CA 1
ATOM 2840 C C . VAL A 1 356 ? 8.398 7.738 -19.562 1 82.12 356 VAL A C 1
ATOM 2842 O O . VAL A 1 356 ? 8.445 6.711 -20.234 1 82.12 356 VAL A O 1
ATOM 2845 N N . ASN A 1 357 ? 9.266 8.078 -18.672 1 82.06 357 ASN A N 1
ATOM 2846 C CA . ASN A 1 357 ? 10.195 7.086 -18.141 1 82.06 357 ASN A CA 1
ATOM 2847 C C . ASN A 1 357 ? 9.562 6.277 -17 1 82.06 357 ASN A C 1
ATOM 2849 O O . ASN A 1 357 ? 8.547 6.684 -16.438 1 82.06 357 ASN A O 1
ATOM 2853 N N . PHE A 1 358 ? 10.18 5.191 -16.672 1 82.31 358 PHE A N 1
ATOM 2854 C CA . PHE A 1 358 ? 9.672 4.316 -15.625 1 82.31 358 PHE A CA 1
ATOM 2855 C C . PHE A 1 358 ? 9.523 5.074 -14.312 1 82.31 358 PHE A C 1
ATOM 2857 O O . PHE A 1 358 ? 8.562 4.852 -13.562 1 82.31 358 PHE A O 1
ATOM 2864 N N . SER A 1 359 ? 10.438 5.957 -14.07 1 76.25 359 SER A N 1
ATOM 2865 C CA . SER A 1 359 ? 10.461 6.684 -12.812 1 76.25 359 SER A CA 1
ATOM 2866 C C . SER A 1 359 ? 9.344 7.727 -12.75 1 76.25 359 SER A C 1
ATOM 2868 O O . SER A 1 359 ? 9.023 8.234 -11.68 1 76.25 359 SER A O 1
ATOM 2870 N N . GLN A 1 360 ? 8.789 7.992 -13.875 1 77.62 360 GLN A N 1
ATOM 2871 C CA . GLN A 1 360 ? 7.773 9.031 -13.961 1 77.62 360 GLN A CA 1
ATOM 2872 C C . GLN A 1 360 ? 6.371 8.445 -13.867 1 77.62 360 GLN A C 1
ATOM 2874 O O . GLN A 1 360 ? 5.383 9.18 -13.812 1 77.62 360 GLN A O 1
ATOM 2879 N N . LEU A 1 361 ? 6.34 7.117 -13.828 1 82.44 361 LEU A N 1
ATOM 2880 C CA . LEU A 1 361 ? 5.047 6.453 -13.688 1 82.44 361 LEU A CA 1
ATOM 2881 C C . LEU A 1 361 ? 4.504 6.625 -12.273 1 82.44 361 LEU A C 1
ATOM 2883 O O . LEU A 1 361 ? 5.27 6.836 -11.328 1 82.44 361 LEU A O 1
ATOM 2887 N N . SER A 1 362 ? 3.221 6.602 -12.172 1 82.12 362 SER A N 1
ATOM 2888 C CA . SER A 1 362 ? 2.635 6.578 -10.836 1 82.12 362 SER A CA 1
ATOM 2889 C C . SER A 1 362 ? 3.074 5.34 -10.062 1 82.12 362 SER A C 1
ATOM 2891 O O . SER A 1 362 ? 3.514 4.355 -10.656 1 82.12 362 SER A O 1
ATOM 2893 N N . ASP A 1 363 ? 2.947 5.387 -8.797 1 79.62 363 ASP A N 1
ATOM 2894 C CA . ASP A 1 363 ? 3.354 4.262 -7.961 1 79.62 363 ASP A CA 1
ATOM 2895 C C . ASP A 1 363 ? 2.572 2.998 -8.32 1 79.62 363 ASP A C 1
ATOM 2897 O O . ASP A 1 363 ? 3.148 1.913 -8.414 1 79.62 363 ASP A O 1
ATOM 2901 N N . GLY A 1 364 ? 1.211 3.1 -8.445 1 82.81 364 GLY A N 1
ATOM 2902 C CA . GLY A 1 364 ? 0.413 1.942 -8.82 1 82.81 364 GLY A CA 1
ATOM 2903 C C . GLY A 1 364 ? 0.809 1.357 -10.164 1 82.81 364 GLY A C 1
ATOM 2904 O O . GLY A 1 364 ? 0.901 0.137 -10.312 1 82.81 364 GLY A O 1
ATOM 2905 N N . GLN A 1 365 ? 1.04 2.219 -11.086 1 84.31 365 GLN A N 1
ATOM 2906 C CA . GLN A 1 365 ? 1.464 1.781 -12.414 1 84.31 365 GLN A CA 1
ATOM 2907 C C . GLN A 1 365 ? 2.838 1.121 -12.359 1 84.31 365 GLN A C 1
ATOM 2909 O O . GLN A 1 365 ? 3.053 0.07 -12.969 1 84.31 365 GLN A O 1
ATOM 2914 N N . ARG A 1 366 ? 3.643 1.763 -11.672 1 85.81 366 ARG A N 1
ATOM 2915 C CA . ARG A 1 366 ? 5.008 1.265 -11.555 1 85.81 366 ARG A CA 1
ATOM 2916 C C . ARG A 1 366 ? 5.039 -0.107 -10.891 1 85.81 366 ARG A C 1
ATOM 2918 O O . ARG A 1 366 ? 5.723 -1.018 -11.359 1 85.81 366 ARG A O 1
ATOM 2925 N N . VAL A 1 367 ? 4.344 -0.242 -9.836 1 86 367 VAL A N 1
ATOM 2926 C CA . VAL A 1 367 ? 4.34 -1.483 -9.07 1 86 367 VAL A CA 1
ATOM 2927 C C . VAL A 1 367 ? 3.736 -2.607 -9.906 1 86 367 VAL A C 1
ATOM 2929 O O . VAL A 1 367 ? 4.281 -3.711 -9.961 1 86 367 VAL A O 1
ATOM 2932 N N . LEU A 1 368 ? 2.617 -2.375 -10.539 1 89.81 368 LEU A N 1
ATOM 2933 C CA . LEU A 1 368 ? 1.962 -3.391 -11.352 1 89.81 368 LEU A CA 1
ATOM 2934 C C . LEU A 1 368 ? 2.816 -3.746 -12.57 1 89.81 368 LEU A C 1
ATOM 2936 O O . LEU A 1 368 ? 2.971 -4.922 -12.898 1 89.81 368 LEU A O 1
ATOM 2940 N N . LEU A 1 369 ? 3.342 -2.695 -13.203 1 90.75 369 LEU A N 1
ATOM 2941 C CA . LEU A 1 369 ? 4.219 -2.928 -14.344 1 90.75 369 LEU A CA 1
ATOM 2942 C C . LEU A 1 369 ? 5.418 -3.779 -13.945 1 90.75 369 LEU A C 1
ATOM 2944 O O . LEU A 1 369 ? 5.766 -4.738 -14.641 1 90.75 369 LEU A O 1
ATOM 2948 N N . SER A 1 370 ? 6.02 -3.424 -12.852 1 89.81 370 SER A N 1
ATOM 2949 C CA . SER A 1 370 ? 7.188 -4.156 -12.367 1 89.81 370 SER A CA 1
ATOM 2950 C C . SER A 1 370 ? 6.852 -5.617 -12.094 1 89.81 370 SER A C 1
ATOM 2952 O O . SER A 1 370 ? 7.621 -6.512 -12.438 1 89.81 370 SER A O 1
ATOM 2954 N N . LEU A 1 371 ? 5.762 -5.871 -11.469 1 92.81 371 LEU A N 1
ATOM 2955 C CA . LEU A 1 371 ? 5.328 -7.223 -11.133 1 92.81 371 LEU A CA 1
ATOM 2956 C C . LEU A 1 371 ? 5.102 -8.055 -12.391 1 92.81 371 LEU A C 1
ATOM 2958 O O . LEU A 1 371 ? 5.648 -9.156 -12.516 1 92.81 371 LEU A O 1
ATOM 2962 N N . VAL A 1 372 ? 4.375 -7.543 -13.336 1 94.38 372 VAL A N 1
ATOM 2963 C CA . VAL A 1 372 ? 4.012 -8.273 -14.547 1 94.38 372 VAL A CA 1
ATOM 2964 C C . VAL A 1 372 ? 5.246 -8.469 -15.422 1 94.38 372 VAL A C 1
ATOM 2966 O O . VAL A 1 372 ? 5.449 -9.547 -15.984 1 94.38 372 VAL A O 1
ATOM 2969 N N . ALA A 1 373 ? 6.027 -7.41 -15.531 1 92.38 373 ALA A N 1
ATOM 2970 C CA . ALA A 1 373 ? 7.238 -7.492 -16.344 1 92.38 373 ALA A CA 1
ATOM 2971 C C . ALA A 1 373 ? 8.195 -8.539 -15.781 1 92.38 373 ALA A C 1
ATOM 2973 O O . ALA A 1 373 ? 8.789 -9.312 -16.547 1 92.38 373 ALA A O 1
ATOM 2974 N N . ASP A 1 374 ? 8.367 -8.578 -14.516 1 92.75 374 ASP A N 1
ATOM 2975 C CA . ASP A 1 374 ? 9.266 -9.547 -13.883 1 92.75 374 ASP A CA 1
ATOM 2976 C C . ASP A 1 374 ? 8.75 -10.969 -14.078 1 92.75 374 ASP A C 1
ATOM 2978 O O . ASP A 1 374 ? 9.516 -11.875 -14.422 1 92.75 374 ASP A O 1
ATOM 2982 N N . LEU A 1 375 ? 7.484 -11.156 -13.812 1 95.12 375 LEU A N 1
ATOM 2983 C CA . LEU A 1 375 ? 6.867 -12.469 -13.992 1 95.12 375 LEU A CA 1
ATOM 2984 C C . LEU A 1 375 ? 7 -12.945 -15.43 1 95.12 375 LEU A C 1
ATOM 2986 O O . LEU A 1 375 ? 7.406 -14.086 -15.68 1 95.12 375 LEU A O 1
ATOM 2990 N N . ALA A 1 376 ? 6.695 -12.094 -16.344 1 94.88 376 ALA A N 1
ATOM 2991 C CA . ALA A 1 376 ? 6.781 -12.43 -17.766 1 94.88 376 ALA A CA 1
ATOM 2992 C C . ALA A 1 376 ? 8.219 -12.742 -18.172 1 94.88 376 ALA A C 1
ATOM 2994 O O . ALA A 1 376 ? 8.477 -13.734 -18.859 1 94.88 376 ALA A O 1
ATOM 2995 N N . ARG A 1 377 ? 9.133 -11.898 -17.75 1 92.62 377 ARG A N 1
ATOM 2996 C CA . ARG A 1 377 ? 10.539 -12.094 -18.062 1 92.62 377 ARG A CA 1
ATOM 2997 C C . ARG A 1 377 ? 11.031 -13.453 -17.578 1 92.62 377 ARG A C 1
ATOM 2999 O O . ARG A 1 377 ? 11.688 -14.18 -18.328 1 92.62 377 ARG A O 1
ATOM 3006 N N . ARG A 1 378 ? 10.68 -13.805 -16.453 1 94.5 378 ARG A N 1
ATOM 3007 C CA . ARG A 1 378 ? 11.141 -15.07 -15.875 1 94.5 378 ARG A CA 1
ATOM 3008 C C . ARG A 1 378 ? 10.508 -16.266 -16.578 1 94.5 378 ARG A C 1
ATOM 3010 O O . ARG A 1 378 ? 11.172 -17.281 -16.812 1 94.5 378 ARG A O 1
ATOM 3017 N N . LEU A 1 379 ? 9.266 -16.141 -16.922 1 96 379 LEU A N 1
ATOM 3018 C CA . LEU A 1 379 ? 8.609 -17.203 -17.656 1 96 379 LEU A CA 1
ATOM 3019 C C . LEU A 1 379 ? 9.25 -17.406 -19.031 1 96 379 LEU A C 1
ATOM 3021 O O . LEU A 1 379 ? 9.43 -18.531 -19.484 1 96 379 LEU A O 1
ATOM 3025 N N . VAL A 1 380 ? 9.586 -16.312 -19.672 1 92.88 380 VAL A N 1
ATOM 3026 C CA . VAL A 1 380 ? 10.242 -16.375 -20.969 1 92.88 380 VAL A CA 1
ATOM 3027 C C . VAL A 1 380 ? 11.594 -17.062 -20.844 1 92.88 380 VAL A C 1
ATOM 3029 O O . VAL A 1 380 ? 11.961 -17.875 -21.688 1 92.88 380 VAL A O 1
ATOM 3032 N N . MET A 1 381 ? 12.289 -16.797 -19.797 1 90.56 381 MET A N 1
ATOM 3033 C CA . MET A 1 381 ? 13.602 -17.391 -19.562 1 90.56 381 MET A CA 1
ATOM 3034 C C . MET A 1 381 ? 13.477 -18.875 -19.266 1 90.56 381 MET A C 1
ATOM 3036 O O . MET A 1 381 ? 14.312 -19.672 -19.688 1 90.56 381 MET A O 1
ATOM 3040 N N . LEU A 1 382 ? 12.453 -19.266 -18.672 1 94.75 382 LEU A N 1
ATOM 3041 C CA . LEU A 1 382 ? 12.336 -20.625 -18.156 1 94.75 382 LEU A CA 1
ATOM 3042 C C . LEU A 1 382 ? 11.664 -21.547 -19.172 1 94.75 382 LEU A C 1
ATOM 3044 O O . LEU A 1 382 ? 11.75 -22.766 -19.047 1 94.75 382 LEU A O 1
ATOM 3048 N N . ASN A 1 383 ? 11 -20.969 -20.156 1 93 383 ASN A N 1
ATOM 3049 C CA . ASN A 1 383 ? 10.188 -21.797 -21.031 1 93 383 ASN A CA 1
ATOM 3050 C C . ASN A 1 383 ? 10.469 -21.5 -22.5 1 93 383 ASN A C 1
ATOM 3052 O O . ASN A 1 383 ? 9.562 -21.125 -23.25 1 93 383 ASN A O 1
ATOM 3056 N N . PRO A 1 384 ? 11.617 -21.766 -22.938 1 83.56 384 PRO A N 1
ATOM 3057 C CA . PRO A 1 384 ? 11.984 -21.469 -24.328 1 83.56 384 PRO A CA 1
ATOM 3058 C C . PRO A 1 384 ? 11.289 -22.391 -25.328 1 83.56 384 PRO A C 1
ATOM 3060 O O . PRO A 1 384 ? 11.164 -22.031 -26.5 1 83.56 384 PRO A O 1
ATOM 3063 N N . ASN A 1 385 ? 10.789 -23.516 -24.859 1 85.19 385 ASN A N 1
ATOM 3064 C CA . ASN A 1 385 ? 10.242 -24.516 -25.766 1 85.19 385 ASN A CA 1
ATOM 3065 C C . ASN A 1 385 ? 8.742 -24.328 -25.969 1 85.19 385 ASN A C 1
ATOM 3067 O O . ASN A 1 385 ? 8.125 -25.047 -26.766 1 85.19 385 ASN A O 1
ATOM 3071 N N . ILE A 1 386 ? 8.164 -23.438 -25.266 1 89.5 386 ILE A N 1
ATOM 3072 C CA . ILE A 1 386 ? 6.734 -23.156 -25.391 1 89.5 386 ILE A CA 1
ATOM 3073 C C . ILE A 1 386 ? 6.516 -22.031 -26.406 1 89.5 386 ILE A C 1
ATOM 3075 O O . ILE A 1 386 ? 7.246 -21.031 -26.391 1 89.5 386 ILE A O 1
ATOM 3079 N N . SER A 1 387 ? 5.57 -22.203 -27.312 1 87.06 387 SER A N 1
ATOM 3080 C CA . SER A 1 387 ? 5.285 -21.156 -28.297 1 87.06 387 SER A CA 1
ATOM 3081 C C . SER A 1 387 ? 4.977 -19.828 -27.625 1 87.06 387 SER A C 1
ATOM 3083 O O . SER A 1 387 ? 5.535 -18.797 -28 1 87.06 387 SER A O 1
ATOM 3085 N N . ASN A 1 388 ? 4.133 -19.891 -26.625 1 92.06 388 ASN A N 1
ATOM 3086 C CA . ASN A 1 388 ? 3.883 -18.75 -25.766 1 92.06 388 ASN A CA 1
ATOM 3087 C C . ASN A 1 388 ? 4.387 -19 -24.344 1 92.06 388 ASN A C 1
ATOM 3089 O O . ASN A 1 388 ? 3.682 -19.594 -23.531 1 92.06 388 ASN A O 1
ATOM 3093 N N . PRO A 1 389 ? 5.539 -18.5 -24.062 1 94.38 389 PRO A N 1
ATOM 3094 C CA . PRO A 1 389 ? 6.156 -18.797 -22.766 1 94.38 389 PRO A CA 1
ATOM 3095 C C . PRO A 1 389 ? 5.297 -18.344 -21.594 1 94.38 389 PRO A C 1
ATOM 3097 O O . PRO A 1 389 ? 5.492 -18.828 -20.469 1 94.38 389 PRO A O 1
ATOM 3100 N N . LEU A 1 390 ? 4.336 -17.453 -21.781 1 96.12 390 LEU A N 1
ATOM 3101 C CA . LEU A 1 390 ? 3.486 -16.969 -20.703 1 96.12 390 LEU A CA 1
ATOM 3102 C C . LEU A 1 390 ? 2.533 -18.062 -20.219 1 96.12 390 LEU A C 1
ATOM 3104 O O . LEU A 1 390 ? 1.918 -17.938 -19.156 1 96.12 390 LEU A O 1
ATOM 3108 N N . GLU A 1 391 ? 2.469 -19.094 -21.016 1 95.94 391 GLU A N 1
ATOM 3109 C CA . GLU A 1 391 ? 1.602 -20.219 -20.656 1 95.94 391 GLU A CA 1
ATOM 3110 C C . GLU A 1 391 ? 2.352 -21.266 -19.844 1 95.94 391 GLU A C 1
ATOM 3112 O O . GLU A 1 391 ? 1.833 -22.344 -19.578 1 95.94 391 GLU A O 1
ATOM 3117 N N . GLY A 1 392 ? 3.561 -20.953 -19.438 1 96.19 392 GLY A N 1
ATOM 3118 C CA . GLY A 1 392 ? 4.289 -21.828 -18.516 1 96.19 392 GLY A CA 1
ATOM 3119 C C . GLY A 1 392 ? 3.594 -22 -17.188 1 96.19 392 GLY A C 1
ATOM 3120 O O . GLY A 1 392 ? 2.676 -21.25 -16.844 1 96.19 392 GLY A O 1
ATOM 3121 N N . GLN A 1 393 ? 4.027 -22.984 -16.391 1 97.19 393 GLN A N 1
ATOM 3122 C CA . GLN A 1 393 ? 3.369 -23.281 -15.117 1 97.19 393 GLN A CA 1
ATOM 3123 C C . GLN A 1 393 ? 4.195 -22.781 -13.938 1 97.19 393 GLN A C 1
ATOM 3125 O O . GLN A 1 393 ? 5.371 -22.453 -14.086 1 97.19 393 GLN A O 1
ATOM 3130 N N . GLY A 1 394 ? 3.6 -22.75 -12.805 1 98 394 GLY A N 1
ATOM 3131 C CA . GLY A 1 394 ? 4.305 -22.359 -11.602 1 98 394 GLY A CA 1
ATOM 3132 C C . GLY A 1 394 ? 3.381 -21.875 -10.5 1 98 394 GLY A C 1
ATOM 3133 O O . GLY A 1 394 ? 2.162 -22.031 -10.586 1 98 394 GLY A O 1
ATOM 3134 N N . ILE A 1 395 ? 3.955 -21.453 -9.398 1 98.69 395 ILE A N 1
ATOM 3135 C CA . ILE A 1 395 ? 3.256 -20.938 -8.227 1 98.69 395 ILE A CA 1
ATOM 3136 C C . ILE A 1 395 ? 3.746 -19.531 -7.914 1 98.69 395 ILE A C 1
ATOM 3138 O O . ILE A 1 395 ? 4.945 -19.297 -7.75 1 98.69 395 ILE A O 1
ATOM 3142 N N . VAL A 1 396 ? 2.824 -18.594 -7.902 1 98.5 396 VAL A N 1
ATOM 3143 C CA . VAL A 1 396 ? 3.17 -17.203 -7.637 1 98.5 396 VAL A CA 1
ATOM 3144 C C . VAL A 1 396 ? 2.4 -16.703 -6.414 1 98.5 396 VAL A C 1
ATOM 3146 O O . VAL A 1 396 ? 1.173 -16.797 -6.363 1 98.5 396 VAL A O 1
ATOM 3149 N N . LEU A 1 397 ? 3.143 -16.234 -5.418 1 98.44 397 LEU A N 1
ATOM 3150 C CA . LEU A 1 397 ? 2.594 -15.641 -4.207 1 98.44 397 LEU A CA 1
ATOM 3151 C C . LEU A 1 397 ? 2.617 -14.125 -4.289 1 98.44 397 LEU A C 1
ATOM 3153 O O . LEU A 1 397 ? 3.643 -13.531 -4.637 1 98.44 397 LEU A O 1
ATOM 3157 N N . ILE A 1 398 ? 1.491 -13.469 -4.031 1 97.19 398 ILE A N 1
ATOM 3158 C CA . ILE A 1 398 ? 1.447 -12.016 -4.023 1 97.19 398 ILE A CA 1
ATOM 3159 C C . ILE A 1 398 ? 0.75 -11.523 -2.758 1 97.19 398 ILE A C 1
ATOM 3161 O O . ILE A 1 398 ? -0.436 -11.789 -2.553 1 97.19 398 ILE A O 1
ATOM 3165 N N . ASP A 1 399 ? 1.471 -10.82 -1.946 1 94.31 399 ASP A N 1
ATOM 3166 C CA . ASP A 1 399 ? 0.894 -10.203 -0.757 1 94.31 399 ASP A CA 1
ATOM 3167 C C . ASP A 1 399 ? 0.251 -8.859 -1.095 1 94.31 399 ASP A C 1
ATOM 3169 O O . ASP A 1 399 ? 0.837 -8.047 -1.816 1 94.31 399 ASP A O 1
ATOM 3173 N N . GLU A 1 400 ? -0.962 -8.68 -0.616 1 92.81 400 GLU A N 1
ATOM 3174 C CA . GLU A 1 400 ? -1.707 -7.441 -0.837 1 92.81 400 GLU A CA 1
ATOM 3175 C C . GLU A 1 400 ? -1.666 -7.027 -2.305 1 92.81 400 GLU A C 1
ATOM 3177 O O . GLU A 1 400 ? -1.117 -5.98 -2.645 1 92.81 400 GLU A O 1
ATOM 3182 N N . ILE A 1 401 ? -2.355 -7.723 -3.127 1 95 401 ILE A N 1
ATOM 3183 C CA . ILE A 1 401 ? -2.312 -7.559 -4.574 1 95 401 ILE A CA 1
ATOM 3184 C C . ILE A 1 401 ? -2.844 -6.18 -4.953 1 95 401 ILE A C 1
ATOM 3186 O O . ILE A 1 401 ? -2.479 -5.633 -5.996 1 95 401 ILE A O 1
ATOM 3190 N N . GLU A 1 402 ? -3.662 -5.523 -4.121 1 92.25 402 GLU A N 1
ATOM 3191 C CA . GLU A 1 402 ? -4.289 -4.238 -4.422 1 92.25 402 GLU A CA 1
ATOM 3192 C C . GLU A 1 402 ? -3.338 -3.082 -4.133 1 92.25 402 GLU A C 1
ATOM 3194 O O . GLU A 1 402 ? -3.672 -1.921 -4.379 1 92.25 402 GLU A O 1
ATOM 3199 N N . LEU A 1 403 ? -2.184 -3.334 -3.686 1 88.25 403 LEU A N 1
ATOM 3200 C CA . LEU A 1 403 ? -1.266 -2.293 -3.236 1 88.25 403 LEU A CA 1
ATOM 3201 C C . LEU A 1 403 ? -1.191 -1.159 -4.254 1 88.25 403 LEU A C 1
ATOM 3203 O O . LEU A 1 403 ? -0.853 -1.384 -5.418 1 88.25 403 LEU A O 1
ATOM 3207 N N . HIS A 1 404 ? -1.583 0.057 -3.939 1 85.25 404 HIS A N 1
ATOM 3208 C CA . HIS A 1 404 ? -1.465 1.324 -4.652 1 85.25 404 HIS A CA 1
ATOM 3209 C C . HIS A 1 404 ? -2.434 1.387 -5.828 1 85.25 404 HIS A C 1
ATOM 3211 O O . HIS A 1 404 ? -2.316 2.264 -6.688 1 85.25 404 HIS A O 1
ATOM 3217 N N . LEU A 1 405 ? -3.371 0.457 -5.891 1 88.88 405 LEU A N 1
ATOM 3218 C CA . LEU A 1 405 ? -4.234 0.412 -7.062 1 88.88 405 LEU A CA 1
ATOM 3219 C C . LEU A 1 405 ? -5.535 1.168 -6.812 1 88.88 405 LEU A C 1
ATOM 3221 O O . LEU A 1 405 ? -6.098 1.093 -5.719 1 88.88 405 LEU A O 1
ATOM 3225 N N . HIS A 1 406 ? -5.93 1.883 -7.785 1 87.62 406 HIS A N 1
ATOM 3226 C CA . HIS A 1 406 ? -7.277 2.436 -7.781 1 87.62 406 HIS A CA 1
ATOM 3227 C C . HIS A 1 406 ? -8.328 1.33 -7.766 1 87.62 406 HIS A C 1
ATOM 3229 O O . HIS A 1 406 ? -8.102 0.246 -8.312 1 87.62 406 HIS A O 1
ATOM 3235 N N . PRO A 1 407 ? -9.5 1.561 -7.211 1 86.94 407 PRO A N 1
ATOM 3236 C CA . PRO A 1 407 ? -10.539 0.535 -7.078 1 86.94 407 PRO A CA 1
ATOM 3237 C C . PRO A 1 407 ? -10.93 -0.084 -8.422 1 86.94 407 PRO A C 1
ATOM 3239 O O . PRO A 1 407 ? -11.148 -1.296 -8.5 1 86.94 407 PRO A O 1
ATOM 3242 N N . ALA A 1 408 ? -10.984 0.716 -9.438 1 84.62 408 ALA A N 1
ATOM 3243 C CA . ALA A 1 408 ? -11.344 0.199 -10.758 1 84.62 408 ALA A CA 1
ATOM 3244 C C . ALA A 1 408 ? -10.344 -0.844 -11.234 1 84.62 408 ALA A C 1
ATOM 3246 O O . ALA A 1 408 ? -10.719 -1.844 -11.852 1 84.62 408 ALA A O 1
ATOM 3247 N N . TRP A 1 409 ? -9.133 -0.633 -10.961 1 87.25 409 TRP A N 1
ATOM 3248 C CA . TRP A 1 409 ? -8.07 -1.562 -11.352 1 87.25 409 TRP A CA 1
ATOM 3249 C C . TRP A 1 409 ? -8.094 -2.807 -10.469 1 87.25 409 TRP A C 1
ATOM 3251 O O . TRP A 1 409 ? -7.762 -3.904 -10.93 1 87.25 409 TRP A O 1
ATOM 3261 N N . GLN A 1 410 ? -8.508 -2.619 -9.234 1 91.88 410 GLN A N 1
ATOM 3262 C CA . GLN A 1 410 ? -8.555 -3.736 -8.297 1 91.88 410 GLN A CA 1
ATOM 3263 C C . GLN A 1 410 ? -9.547 -4.801 -8.766 1 91.88 410 GLN A C 1
ATOM 3265 O O . GLN A 1 410 ? -9.281 -5.996 -8.648 1 91.88 410 GLN A O 1
ATOM 3270 N N . GLN A 1 411 ? -10.617 -4.402 -9.367 1 88.19 411 GLN A N 1
ATOM 3271 C CA . GLN A 1 411 ? -11.672 -5.32 -9.789 1 88.19 411 GLN A CA 1
ATOM 3272 C C . GLN A 1 411 ? -11.18 -6.238 -10.906 1 88.19 411 GLN A C 1
ATOM 3274 O O . GLN A 1 411 ? -11.586 -7.398 -10.984 1 88.19 411 GLN A O 1
ATOM 3279 N N . GLY A 1 412 ? -10.312 -5.758 -11.688 1 90.12 412 GLY A N 1
ATOM 3280 C CA . GLY A 1 412 ? -9.961 -6.504 -12.891 1 90.12 412 GLY A CA 1
ATOM 3281 C C . GLY A 1 412 ? -8.602 -7.168 -12.797 1 90.12 412 GLY A C 1
ATOM 3282 O O . GLY A 1 412 ? -8.242 -7.988 -13.648 1 90.12 412 GLY A O 1
ATOM 3283 N N . ILE A 1 413 ? -7.883 -6.973 -11.773 1 93.44 413 ILE A N 1
ATOM 3284 C CA . ILE A 1 413 ? -6.461 -7.305 -11.773 1 93.44 413 ILE A CA 1
ATOM 3285 C C . ILE A 1 413 ? -6.289 -8.82 -11.719 1 93.44 413 ILE A C 1
ATOM 3287 O O . ILE A 1 413 ? -5.441 -9.383 -12.422 1 93.44 413 ILE A O 1
ATOM 3291 N N . VAL A 1 414 ? -7.051 -9.562 -10.906 1 95.75 414 VAL A N 1
ATOM 3292 C CA . VAL A 1 414 ? -6.891 -11.008 -10.773 1 95.75 414 VAL A CA 1
ATOM 3293 C C . VAL A 1 414 ? -7.316 -11.695 -12.07 1 95.75 414 VAL A C 1
ATOM 3295 O O . VAL A 1 414 ? -6.656 -12.633 -12.531 1 95.75 414 VAL A O 1
ATOM 3298 N N . LEU A 1 415 ? -8.375 -11.18 -12.664 1 93.75 415 LEU A N 1
ATOM 3299 C CA . LEU A 1 415 ? -8.828 -11.711 -13.945 1 93.75 415 LEU A CA 1
ATOM 3300 C C . LEU A 1 415 ? -7.773 -11.492 -15.023 1 93.75 415 LEU A C 1
ATOM 3302 O O . LEU A 1 415 ? -7.5 -12.398 -15.812 1 93.75 415 LEU A O 1
ATOM 3306 N N . ALA A 1 416 ? -7.223 -10.32 -15.039 1 94.19 416 ALA A N 1
ATOM 3307 C CA . ALA A 1 416 ? -6.195 -9.992 -16.031 1 94.19 416 ALA A CA 1
ATOM 3308 C C . ALA A 1 416 ? -4.969 -10.883 -15.852 1 94.19 416 ALA A C 1
ATOM 3310 O O . ALA A 1 416 ? -4.398 -11.359 -16.844 1 94.19 416 ALA A O 1
ATOM 3311 N N . LEU A 1 417 ? -4.551 -11.156 -14.641 1 96.62 417 LEU A N 1
ATOM 3312 C CA . LEU A 1 417 ? -3.396 -12 -14.367 1 96.62 417 LEU A CA 1
ATOM 3313 C C . LEU A 1 417 ? -3.654 -13.438 -14.797 1 96.62 417 LEU A C 1
ATOM 3315 O O . LEU A 1 417 ? -2.799 -14.062 -15.43 1 96.62 417 LEU A O 1
ATOM 3319 N N . LYS A 1 418 ? -4.828 -13.922 -14.516 1 96.25 418 LYS A N 1
ATOM 3320 C CA . LYS A 1 418 ? -5.176 -15.289 -14.883 1 96.25 418 LYS A CA 1
ATOM 3321 C C . LYS A 1 418 ? -5.23 -15.453 -16.391 1 96.25 418 LYS A C 1
ATOM 3323 O O . LYS A 1 418 ? -4.887 -16.516 -16.922 1 96.25 418 LYS A O 1
ATOM 3328 N N . ASP A 1 419 ? -5.668 -14.406 -17.016 1 94.44 419 ASP A N 1
ATOM 3329 C CA . ASP A 1 419 ? -5.754 -14.438 -18.469 1 94.44 419 ASP A CA 1
ATOM 3330 C C . ASP A 1 419 ? -4.363 -14.398 -19.109 1 94.44 419 ASP A C 1
ATOM 3332 O O . ASP A 1 419 ? -4.105 -15.109 -20.078 1 94.44 419 ASP A O 1
ATOM 3336 N N . ALA A 1 420 ? -3.51 -13.617 -18.547 1 95.81 420 ALA A N 1
ATOM 3337 C CA . ALA A 1 420 ? -2.16 -13.469 -19.078 1 95.81 420 ALA A CA 1
ATOM 3338 C C . ALA A 1 420 ? -1.3 -14.68 -18.75 1 95.81 420 ALA A C 1
ATOM 3340 O O . ALA A 1 420 ? -0.426 -15.062 -19.547 1 95.81 420 ALA A O 1
ATOM 3341 N N . PHE A 1 421 ? -1.474 -15.258 -17.641 1 97.31 421 PHE A N 1
ATOM 3342 C CA . PHE A 1 421 ? -0.701 -16.391 -17.141 1 97.31 421 PHE A CA 1
ATOM 3343 C C . PHE A 1 421 ? -1.621 -17.547 -16.734 1 97.31 421 PHE A C 1
ATOM 3345 O O . PHE A 1 421 ? -1.717 -17.875 -15.555 1 97.31 421 PHE A O 1
ATOM 3352 N N . PRO A 1 422 ? -2.137 -18.266 -17.641 1 96.31 422 PRO A N 1
ATOM 3353 C CA . PRO A 1 422 ? -3.262 -19.172 -17.406 1 96.31 422 PRO A CA 1
ATOM 3354 C C . PRO A 1 422 ? -2.867 -20.406 -16.578 1 96.31 422 PRO A C 1
ATOM 3356 O O . PRO A 1 422 ? -3.723 -21.031 -15.953 1 96.31 422 PRO A O 1
ATOM 3359 N N . ASN A 1 423 ? -1.63 -20.797 -16.578 1 97.25 423 ASN A N 1
ATOM 3360 C CA . ASN A 1 423 ? -1.25 -22.031 -15.922 1 97.25 423 ASN A CA 1
ATOM 3361 C C . ASN A 1 423 ? -0.516 -21.766 -14.609 1 97.25 423 ASN A C 1
ATOM 3363 O O . ASN A 1 423 ? 0.087 -22.672 -14.031 1 97.25 423 ASN A O 1
ATOM 3367 N N . ILE A 1 424 ? -0.566 -20.578 -14.109 1 98.12 424 ILE A N 1
ATOM 3368 C CA . ILE A 1 424 ? 0.052 -20.203 -12.844 1 98.12 424 ILE A CA 1
ATOM 3369 C C . ILE A 1 424 ? -0.952 -20.391 -11.703 1 98.12 424 ILE A C 1
ATOM 3371 O O . ILE A 1 424 ? -2.129 -20.047 -11.844 1 98.12 424 ILE A O 1
ATOM 3375 N N . GLN A 1 425 ? -0.555 -21.047 -10.625 1 98.62 425 GLN A N 1
ATOM 3376 C CA . GLN A 1 425 ? -1.311 -21.016 -9.375 1 98.62 425 GLN A CA 1
ATOM 3377 C C . GLN A 1 425 ? -1.029 -19.75 -8.586 1 98.62 425 GLN A C 1
ATOM 3379 O O . GLN A 1 425 ? 0.085 -19.547 -8.094 1 98.62 425 GLN A O 1
ATOM 3384 N N . PHE A 1 426 ? -2.029 -18.938 -8.477 1 98.69 426 PHE A N 1
ATOM 3385 C CA . PHE A 1 426 ? -1.883 -17.688 -7.738 1 98.69 426 PHE A CA 1
ATOM 3386 C C . PHE A 1 426 ? -2.367 -17.859 -6.301 1 98.69 426 PHE A C 1
ATOM 3388 O O . PHE A 1 426 ? -3.475 -18.344 -6.066 1 98.69 426 PHE A O 1
ATOM 3395 N N . ILE A 1 427 ? -1.567 -17.547 -5.371 1 98.75 427 ILE A N 1
ATOM 3396 C CA . ILE A 1 427 ? -1.918 -17.453 -3.959 1 98.75 427 ILE A CA 1
ATOM 3397 C C . ILE A 1 427 ? -1.758 -16.016 -3.475 1 98.75 427 ILE A C 1
ATOM 3399 O O . ILE A 1 427 ? -0.637 -15.516 -3.363 1 98.75 427 ILE A O 1
ATOM 3403 N N . LEU A 1 428 ? -2.869 -15.398 -3.143 1 98.25 428 LEU A N 1
ATOM 3404 C CA . LEU A 1 428 ? -2.91 -13.953 -2.943 1 98.25 428 LEU A CA 1
ATOM 3405 C C . LEU A 1 428 ? -3.475 -13.609 -1.568 1 98.25 428 LEU A C 1
ATOM 3407 O O . LEU A 1 428 ? -4.191 -14.414 -0.97 1 98.25 428 LEU A O 1
ATOM 3411 N N . THR A 1 429 ? -3.088 -12.461 -1.04 1 96.69 429 THR A N 1
ATOM 3412 C CA . THR A 1 429 ? -3.791 -11.836 0.076 1 96.69 429 THR A CA 1
ATOM 3413 C C . THR A 1 429 ? -4.367 -10.484 -0.335 1 96.69 429 THR A C 1
ATOM 3415 O O . THR A 1 429 ? -3.863 -9.844 -1.259 1 96.69 429 THR A O 1
ATOM 3418 N N . THR A 1 430 ? -5.488 -10.086 0.267 1 95.25 430 THR A N 1
ATOM 3419 C CA . THR A 1 430 ? -6.082 -8.797 -0.075 1 95.25 430 THR A CA 1
ATOM 3420 C C . THR A 1 430 ? -6.934 -8.273 1.077 1 95.25 430 THR A C 1
ATOM 3422 O O . THR A 1 430 ? -7.379 -9.039 1.928 1 95.25 430 THR A O 1
ATOM 3425 N N . HIS A 1 431 ? -7.059 -6.996 1.142 1 90.5 431 HIS A N 1
ATOM 3426 C CA . HIS A 1 431 ? -8.016 -6.309 2.002 1 90.5 431 HIS A CA 1
ATOM 3427 C C . HIS A 1 431 ? -9.102 -5.625 1.179 1 90.5 431 HIS A C 1
ATOM 3429 O O . HIS A 1 431 ? -9.875 -4.82 1.709 1 90.5 431 HIS A O 1
ATOM 3435 N N . SER A 1 432 ? -9.227 -5.992 -0.045 1 91.69 432 SER A N 1
ATOM 3436 C CA . SER A 1 432 ? -10.07 -5.215 -0.943 1 91.69 432 SER A CA 1
ATOM 3437 C C . SER A 1 432 ? -11.359 -5.961 -1.277 1 91.69 432 SER A C 1
ATOM 3439 O O . SER A 1 432 ? -11.32 -7.039 -1.874 1 91.69 432 SER A O 1
ATOM 3441 N N . PRO A 1 433 ? -12.461 -5.379 -0.968 1 91.25 433 PRO A N 1
ATOM 3442 C CA . PRO A 1 433 ? -13.719 -5.988 -1.405 1 91.25 433 PRO A CA 1
ATOM 3443 C C . PRO A 1 433 ? -13.883 -5.973 -2.924 1 91.25 433 PRO A C 1
ATOM 3445 O O . PRO A 1 433 ? -14.594 -6.812 -3.479 1 91.25 433 PRO A O 1
ATOM 3448 N N . GLN A 1 434 ? -13.203 -4.988 -3.594 1 90.81 434 GLN A N 1
ATOM 3449 C CA . GLN A 1 434 ? -13.258 -4.914 -5.051 1 90.81 434 GLN A CA 1
ATOM 3450 C C . GLN A 1 434 ? -12.688 -6.176 -5.688 1 90.81 434 GLN A C 1
ATOM 3452 O O . GLN A 1 434 ? -13.25 -6.703 -6.648 1 90.81 434 GLN A O 1
ATOM 3457 N N . ILE A 1 435 ? -11.656 -6.668 -5.145 1 93.69 435 ILE A N 1
ATOM 3458 C CA . ILE A 1 435 ? -11.016 -7.879 -5.652 1 93.69 435 ILE A CA 1
ATOM 3459 C C . ILE A 1 435 ? -11.922 -9.086 -5.402 1 93.69 435 ILE A C 1
ATOM 3461 O O . ILE A 1 435 ? -12.117 -9.914 -6.297 1 93.69 435 ILE A O 1
ATOM 3465 N N . LEU A 1 436 ? -12.477 -9.156 -4.262 1 93.25 436 LEU A N 1
ATOM 3466 C CA . LEU A 1 436 ? -13.281 -10.312 -3.863 1 93.25 436 LEU A CA 1
ATOM 3467 C C . LEU A 1 436 ? -14.547 -10.406 -4.707 1 93.25 436 LEU A C 1
ATOM 3469 O O . LEU A 1 436 ? -15.086 -11.492 -4.895 1 93.25 436 LEU A O 1
ATOM 3473 N N . SER A 1 437 ? -14.961 -9.289 -5.242 1 90.38 437 SER A N 1
ATOM 3474 C CA . SER A 1 437 ? -16.203 -9.25 -6.008 1 90.38 437 SER A CA 1
ATOM 3475 C C . SER A 1 437 ? -16.062 -10.008 -7.324 1 90.38 437 SER A C 1
ATOM 3477 O O . SER A 1 437 ? -17.062 -10.328 -7.973 1 90.38 437 SER A O 1
ATOM 3479 N N . THR A 1 438 ? -14.859 -10.336 -7.707 1 92.38 438 THR A N 1
ATOM 3480 C CA . THR A 1 438 ? -14.625 -11.023 -8.977 1 92.38 438 THR A CA 1
ATOM 3481 C C . THR A 1 438 ? -14.086 -12.43 -8.734 1 92.38 438 THR A C 1
ATOM 3483 O O . THR A 1 438 ? -13.664 -13.109 -9.68 1 92.38 438 THR A O 1
ATOM 3486 N N . ILE A 1 439 ? -14.062 -12.883 -7.539 1 93.62 439 ILE A N 1
ATOM 3487 C CA . ILE A 1 439 ? -13.508 -14.18 -7.18 1 93.62 439 ILE A CA 1
ATOM 3488 C C . ILE A 1 439 ? -14.609 -15.062 -6.582 1 93.62 439 ILE A C 1
ATOM 3490 O O . ILE A 1 439 ? -15.398 -14.602 -5.754 1 93.62 439 ILE A O 1
ATOM 3494 N N . ASP A 1 440 ? -14.633 -16.297 -7.027 1 92.88 440 ASP A N 1
ATOM 3495 C CA . ASP A 1 440 ? -15.586 -17.25 -6.48 1 92.88 440 ASP A CA 1
ATOM 3496 C C . ASP A 1 440 ? -15.281 -17.547 -5.016 1 92.88 440 ASP A C 1
ATOM 3498 O O . ASP A 1 440 ? -14.117 -17.688 -4.633 1 92.88 440 ASP A O 1
ATOM 3502 N N . LYS A 1 441 ? -16.344 -17.703 -4.211 1 91.94 441 LYS A N 1
ATOM 3503 C CA . LYS A 1 441 ? -16.188 -17.906 -2.773 1 91.94 441 LYS A CA 1
ATOM 3504 C C . LYS A 1 441 ? -15.32 -19.141 -2.488 1 91.94 441 LYS A C 1
ATOM 3506 O O . LYS A 1 441 ? -14.617 -19.188 -1.476 1 91.94 441 LYS A O 1
ATOM 3511 N N . LYS A 1 442 ? -15.352 -20.141 -3.391 1 94.56 442 LYS A N 1
ATOM 3512 C CA . LYS A 1 442 ? -14.586 -21.375 -3.189 1 94.56 442 LYS A CA 1
ATOM 3513 C C . LYS A 1 442 ? -13.086 -21.094 -3.172 1 94.56 442 LYS A C 1
ATOM 3515 O O . LYS A 1 442 ? -12.312 -21.875 -2.615 1 94.56 442 LYS A O 1
ATOM 3520 N N . CYS A 1 443 ? -12.695 -19.984 -3.811 1 97.62 443 CYS A N 1
ATOM 3521 C CA . CYS A 1 443 ? -11.289 -19.641 -3.926 1 97.62 443 CYS A CA 1
ATOM 3522 C C . CYS A 1 443 ? -10.859 -18.719 -2.789 1 97.62 443 CYS A C 1
ATOM 3524 O O . CYS A 1 443 ? -9.711 -18.25 -2.76 1 97.62 443 CYS A O 1
ATOM 3526 N N . ILE A 1 444 ? -11.734 -18.453 -1.883 1 96.94 444 ILE A N 1
ATOM 3527 C CA . ILE A 1 444 ? -11.445 -17.5 -0.815 1 96.94 444 ILE A CA 1
ATOM 3528 C C . ILE A 1 444 ? -11.266 -18.25 0.505 1 96.94 444 ILE A C 1
ATOM 3530 O O . ILE A 1 444 ? -12.023 -19.172 0.808 1 96.94 444 ILE A O 1
ATOM 3534 N N . ARG A 1 445 ? -10.258 -17.922 1.224 1 97.69 445 ARG A N 1
ATOM 3535 C CA . ARG A 1 445 ? -10.008 -18.406 2.58 1 97.69 445 ARG A CA 1
ATOM 3536 C C . ARG A 1 445 ? -10.055 -17.25 3.582 1 97.69 445 ARG A C 1
ATOM 3538 O O . ARG A 1 445 ? -9.156 -16.406 3.602 1 97.69 445 ARG A O 1
ATOM 3545 N N . GLN A 1 446 ? -11.047 -17.281 4.363 1 95.12 446 GLN A N 1
ATOM 3546 C CA . GLN A 1 446 ? -11.234 -16.25 5.387 1 95.12 446 GLN A CA 1
ATOM 3547 C C . GLN A 1 446 ? -10.781 -16.75 6.754 1 95.12 446 GLN A C 1
ATOM 3549 O O . GLN A 1 446 ? -11.227 -17.797 7.219 1 95.12 446 GLN A O 1
ATOM 3554 N N . PHE A 1 447 ? -9.906 -16 7.371 1 93.75 447 PHE A N 1
ATOM 3555 C CA . PHE A 1 447 ? -9.453 -16.359 8.711 1 93.75 447 PHE A CA 1
ATOM 3556 C C . PHE A 1 447 ? -10.539 -16.078 9.742 1 93.75 447 PHE A C 1
ATOM 3558 O O . PHE A 1 447 ? -11.234 -15.055 9.656 1 93.75 447 PHE A O 1
ATOM 3565 N N . TYR A 1 448 ? -10.719 -16.953 10.602 1 87.44 448 TYR A N 1
ATOM 3566 C CA . TYR A 1 448 ? -11.633 -16.766 11.719 1 87.44 448 TYR A CA 1
ATOM 3567 C C . TYR A 1 448 ? -11.133 -17.5 12.961 1 87.44 448 TYR A C 1
ATOM 3569 O O . TYR A 1 448 ? -10.25 -18.359 12.867 1 87.44 448 TYR A O 1
ATOM 3577 N N . ILE A 1 449 ? -11.594 -17.078 14.125 1 86.75 449 ILE A N 1
ATOM 3578 C CA . ILE A 1 449 ? -11.289 -17.766 15.375 1 86.75 449 ILE A CA 1
ATOM 3579 C C . ILE A 1 449 ? -12.391 -18.781 15.688 1 86.75 449 ILE A C 1
ATOM 3581 O O . ILE A 1 449 ? -13.562 -18.422 15.773 1 86.75 449 ILE A O 1
ATOM 3585 N N . ASP A 1 450 ? -12.047 -19.953 15.82 1 86.75 450 ASP A N 1
ATOM 3586 C CA . ASP A 1 450 ? -13.039 -21 16.047 1 86.75 450 ASP A CA 1
ATOM 3587 C C . ASP A 1 450 ? -13.484 -21.016 17.516 1 86.75 450 ASP A C 1
ATOM 3589 O O . ASP A 1 450 ? -13.086 -20.156 18.297 1 86.75 450 ASP A O 1
ATOM 3593 N N . GLU A 1 451 ? -14.383 -21.906 17.828 1 85.62 451 GLU A N 1
ATOM 3594 C CA . GLU A 1 451 ? -14.984 -22 19.141 1 85.62 451 GLU A CA 1
ATOM 3595 C C . GLU A 1 451 ? -13.938 -22.281 20.219 1 85.62 451 GLU A C 1
ATOM 3597 O O . GLU A 1 451 ? -14.102 -21.906 21.375 1 85.62 451 GLU A O 1
ATOM 3602 N N . HIS A 1 452 ? -12.844 -22.891 19.844 1 86.38 452 HIS A N 1
ATOM 3603 C CA . HIS A 1 452 ? -11.789 -23.25 20.781 1 86.38 452 HIS A CA 1
ATOM 3604 C C . HIS A 1 452 ? -10.734 -22.141 20.859 1 86.38 452 HIS A C 1
ATOM 3606 O O . HIS A 1 452 ? -9.727 -22.297 21.547 1 86.38 452 HIS A O 1
ATOM 3612 N N . GLY A 1 453 ? -10.93 -21.109 20.109 1 82.19 453 GLY A N 1
ATOM 3613 C CA . GLY A 1 453 ? -10.008 -19.984 20.156 1 82.19 453 GLY A CA 1
ATOM 3614 C C . GLY A 1 453 ? -8.852 -20.125 19.172 1 82.19 453 GLY A C 1
ATOM 3615 O O . GLY A 1 453 ? -7.906 -19.328 19.203 1 82.19 453 GLY A O 1
ATOM 3616 N N . ALA A 1 454 ? -8.922 -21.125 18.375 1 85.44 454 ALA A N 1
ATOM 3617 C CA . ALA A 1 454 ? -7.848 -21.344 17.406 1 85.44 454 ALA A CA 1
ATOM 3618 C C . ALA A 1 454 ? -8.141 -20.625 16.094 1 85.44 454 ALA A C 1
ATOM 3620 O O . ALA A 1 454 ? -9.289 -20.562 15.648 1 85.44 454 ALA A O 1
ATOM 3621 N N . LEU A 1 455 ? -7.113 -20.156 15.523 1 89.62 455 LEU A N 1
ATOM 3622 C CA . LEU A 1 455 ? -7.242 -19.484 14.234 1 89.62 455 LEU A CA 1
ATOM 3623 C C . LEU A 1 455 ? -7.367 -20.516 13.109 1 89.62 455 LEU A C 1
ATOM 3625 O O . LEU A 1 455 ? -6.547 -21.422 13 1 89.62 455 LEU A O 1
ATOM 3629 N N . GLN A 1 456 ? -8.406 -20.422 12.336 1 93.19 456 GLN A N 1
ATOM 3630 C CA . GLN A 1 456 ? -8.672 -21.312 11.203 1 93.19 456 GLN A CA 1
ATOM 3631 C C . GLN A 1 456 ? -9.102 -20.516 9.977 1 93.19 456 GLN A C 1
ATOM 3633 O O . GLN A 1 456 ? -9.195 -19.281 10.023 1 93.19 456 GLN A O 1
ATOM 3638 N N . THR A 1 457 ? -9.25 -21.219 8.883 1 94.88 457 THR A N 1
ATOM 3639 C CA . THR A 1 457 ? -9.766 -20.578 7.676 1 94.88 457 THR A CA 1
ATOM 3640 C C . THR A 1 457 ? -11.008 -21.312 7.164 1 94.88 457 THR A C 1
ATOM 3642 O O . THR A 1 457 ? -11.172 -22.516 7.406 1 94.88 457 THR A O 1
ATOM 3645 N N . LYS A 1 458 ? -11.844 -20.594 6.555 1 93.75 458 LYS A N 1
ATOM 3646 C CA . LYS A 1 458 ? -13.008 -21.172 5.883 1 93.75 458 LYS A CA 1
ATOM 3647 C C . LYS A 1 458 ? -13.383 -20.359 4.648 1 93.75 458 LYS A C 1
ATOM 3649 O O . LYS A 1 458 ? -12.969 -19.203 4.508 1 93.75 458 LYS A O 1
ATOM 3654 N N . SER A 1 459 ? -14.031 -21.016 3.736 1 94.19 459 SER A N 1
ATOM 3655 C CA . SER A 1 459 ? -14.641 -20.266 2.643 1 94.19 459 SER A CA 1
ATOM 3656 C C . SER A 1 459 ? -15.836 -19.453 3.131 1 94.19 459 SER A C 1
ATOM 3658 O O . SER A 1 459 ? -16.562 -19.891 4.02 1 94.19 459 SER A O 1
ATOM 3660 N N . PRO A 1 460 ? -15.969 -18.297 2.584 1 91.06 460 PRO A N 1
ATOM 3661 C CA . PRO A 1 460 ? -17.156 -17.531 2.971 1 91.06 460 PRO A CA 1
ATOM 3662 C C . PRO A 1 460 ? -18.453 -18.312 2.732 1 91.06 460 PRO A C 1
ATOM 3664 O O . PRO A 1 460 ? -18.516 -19.156 1.83 1 91.06 460 PRO A O 1
ATOM 3667 N N . ASP A 1 461 ? -19.406 -17.984 3.545 1 83.62 461 ASP A N 1
ATOM 3668 C CA . ASP A 1 461 ? -20.703 -18.656 3.424 1 83.62 461 ASP A CA 1
ATOM 3669 C C . ASP A 1 461 ? -21.484 -18.125 2.232 1 83.62 461 ASP A C 1
ATOM 3671 O O . ASP A 1 461 ? -22.281 -18.844 1.632 1 83.62 461 ASP A O 1
ATOM 3675 N N . PHE A 1 462 ? -21.156 -16.922 1.902 1 84 462 PHE A N 1
ATOM 3676 C CA . PHE A 1 462 ? -21.891 -16.266 0.82 1 84 462 PHE A CA 1
ATOM 3677 C C . PHE A 1 462 ? -21 -16.125 -0.418 1 84 462 PHE A C 1
ATOM 3679 O O . PHE A 1 462 ? -19.812 -15.859 -0.31 1 84 462 PHE A O 1
ATOM 3686 N N . GLN A 1 463 ? -21.734 -16.391 -1.595 1 86.81 463 GLN A N 1
ATOM 3687 C CA . GLN A 1 463 ? -21.016 -16.203 -2.855 1 86.81 463 GLN A CA 1
ATOM 3688 C C . GLN A 1 463 ? -20.562 -14.766 -3.029 1 86.81 463 GLN A C 1
ATOM 3690 O O . GLN A 1 463 ? -21.328 -13.828 -2.777 1 86.81 463 GLN A O 1
ATOM 3695 N N . THR A 1 464 ? -19.344 -14.602 -3.4 1 86.88 464 THR A N 1
ATOM 3696 C CA . THR A 1 464 ? -18.75 -13.266 -3.482 1 86.88 464 THR A CA 1
ATOM 3697 C C . THR A 1 464 ? -18.703 -12.781 -4.93 1 86.88 464 THR A C 1
ATOM 3699 O O . THR A 1 464 ? -18.875 -11.594 -5.195 1 86.88 464 THR A O 1
ATOM 3702 N N . LYS A 1 465 ? -18.5 -13.719 -5.863 1 89.38 465 LYS A N 1
ATOM 3703 C CA . LYS A 1 465 ? -18.328 -13.375 -7.27 1 89.38 465 LYS A CA 1
ATOM 3704 C C . LYS A 1 465 ? -19.609 -12.789 -7.859 1 89.38 465 LYS A C 1
ATOM 3706 O O . LYS A 1 465 ? -20.641 -13.453 -7.883 1 89.38 465 LYS A O 1
ATOM 3711 N N . GLY A 1 466 ? -19.516 -11.586 -8.273 1 84.69 466 GLY A N 1
ATOM 3712 C CA . GLY A 1 466 ? -20.656 -10.938 -8.898 1 84.69 466 GLY A CA 1
ATOM 3713 C C . GLY A 1 466 ? -21.469 -10.102 -7.922 1 84.69 466 GLY A C 1
ATOM 3714 O O . GLY A 1 466 ? -22.469 -9.492 -8.305 1 84.69 466 GLY A O 1
ATOM 3715 N N . VAL A 1 467 ? -21.031 -10.062 -6.672 1 80.69 467 VAL A N 1
ATOM 3716 C CA . VAL A 1 467 ? -21.734 -9.32 -5.625 1 80.69 467 VAL A CA 1
ATOM 3717 C C . VAL A 1 467 ? -21.125 -7.918 -5.504 1 80.69 467 VAL A C 1
ATOM 3719 O O . VAL A 1 467 ? -19.969 -7.703 -5.863 1 80.69 467 VAL A O 1
ATOM 3722 N N . THR A 1 468 ? -21.922 -6.969 -5.078 1 80.81 468 THR A N 1
ATOM 3723 C CA . THR A 1 468 ? -21.438 -5.605 -4.895 1 80.81 468 THR A CA 1
ATOM 3724 C C . THR A 1 468 ? -20.359 -5.555 -3.816 1 80.81 468 THR A C 1
ATOM 3726 O O . THR A 1 468 ? -20.438 -6.281 -2.824 1 80.81 468 THR A O 1
ATOM 3729 N N . SER A 1 469 ? -19.438 -4.656 -4.031 1 84.62 469 SER A N 1
ATOM 3730 C CA . SER A 1 469 ? -18.359 -4.512 -3.064 1 84.62 469 SER A CA 1
ATOM 3731 C C . SER A 1 469 ? -18.891 -4.105 -1.695 1 84.62 469 SER A C 1
ATOM 3733 O O . SER A 1 469 ? -18.312 -4.461 -0.667 1 84.62 469 SER A O 1
ATOM 3735 N N . ALA A 1 470 ? -19.984 -3.422 -1.631 1 79.81 470 ALA A N 1
ATOM 3736 C CA . ALA A 1 470 ? -20.578 -2.998 -0.371 1 79.81 470 ALA A CA 1
ATOM 3737 C C . ALA A 1 470 ? -21.078 -4.199 0.433 1 79.81 470 ALA A C 1
ATOM 3739 O O . ALA A 1 470 ? -20.906 -4.25 1.653 1 79.81 470 ALA A O 1
ATOM 3740 N N . ASP A 1 471 ? -21.656 -5.09 -0.262 1 79.31 471 ASP A N 1
ATOM 3741 C CA . ASP A 1 471 ? -22.172 -6.289 0.402 1 79.31 471 ASP A CA 1
ATOM 3742 C C . ASP A 1 471 ? -21.016 -7.156 0.91 1 79.31 471 ASP A C 1
ATOM 3744 O O . ASP A 1 471 ? -21.109 -7.742 1.992 1 79.31 471 ASP A O 1
ATOM 3748 N N . ILE A 1 472 ? -20.062 -7.234 0.132 1 86.81 472 ILE A N 1
ATOM 3749 C CA . ILE A 1 472 ? -18.891 -7.996 0.542 1 86.81 472 ILE A CA 1
ATOM 3750 C C . ILE A 1 472 ? -18.266 -7.355 1.781 1 86.81 472 ILE A C 1
ATOM 3752 O O . ILE A 1 472 ? -17.922 -8.055 2.738 1 86.81 472 ILE A O 1
ATOM 3756 N N . LEU A 1 473 ? -18.172 -6.109 1.729 1 86.38 473 LEU A N 1
ATOM 3757 C CA . LEU A 1 473 ? -17.625 -5.352 2.848 1 86.38 473 LEU A CA 1
ATOM 3758 C C . LEU A 1 473 ? -18.391 -5.645 4.133 1 86.38 473 LEU A C 1
ATOM 3760 O O . LEU A 1 473 ? -17.781 -5.887 5.18 1 86.38 473 LEU A O 1
ATOM 3764 N N . ALA A 1 474 ? -19.594 -5.645 4.055 1 79.94 474 ALA A N 1
ATOM 3765 C CA . ALA A 1 474 ? -20.469 -5.789 5.219 1 79.94 474 ALA A CA 1
ATOM 3766 C C . ALA A 1 474 ? -20.516 -7.242 5.684 1 79.94 474 ALA A C 1
ATOM 3768 O O . ALA A 1 474 ? -20.359 -7.523 6.875 1 79.94 474 ALA A O 1
ATOM 3769 N N . ARG A 1 475 ? -20.625 -8.172 4.781 1 77.81 475 ARG A N 1
ATOM 3770 C CA . ARG A 1 475 ? -20.969 -9.547 5.137 1 77.81 475 ARG A CA 1
ATOM 3771 C C . ARG A 1 475 ? -19.703 -10.383 5.324 1 77.81 475 ARG A C 1
ATOM 3773 O O . ARG A 1 475 ? -19.688 -11.328 6.113 1 77.81 475 ARG A O 1
ATOM 3780 N N . ILE A 1 476 ? -18.781 -10.031 4.605 1 85.38 476 ILE A N 1
ATOM 3781 C CA . ILE A 1 476 ? -17.594 -10.875 4.609 1 85.38 476 ILE A CA 1
ATOM 3782 C C . ILE A 1 476 ? -16.469 -10.195 5.395 1 85.38 476 ILE A C 1
ATOM 3784 O O . ILE A 1 476 ? -15.781 -10.836 6.191 1 85.38 476 ILE A O 1
ATOM 3788 N N . MET A 1 477 ? -16.328 -8.945 5.254 1 85.06 477 MET A N 1
ATOM 3789 C CA . MET A 1 477 ? -15.203 -8.25 5.875 1 85.06 477 MET A CA 1
ATOM 3790 C C . MET A 1 477 ? -15.641 -7.531 7.148 1 85.06 477 MET A C 1
ATOM 3792 O O . MET A 1 477 ? -14.859 -6.805 7.758 1 85.06 477 MET A O 1
ATOM 3796 N N . ASN A 1 478 ? -16.828 -7.637 7.531 1 77.06 478 ASN A N 1
ATOM 3797 C CA . ASN A 1 478 ? -17.391 -7.145 8.781 1 77.06 478 ASN A CA 1
ATOM 3798 C C . ASN A 1 478 ? -17.219 -5.637 8.93 1 77.06 478 ASN A C 1
ATOM 3800 O O . ASN A 1 478 ? -16.797 -5.156 9.984 1 77.06 478 ASN A O 1
ATOM 3804 N N . THR A 1 479 ? -17.391 -4.973 7.879 1 80.06 479 THR A N 1
ATOM 3805 C CA . THR A 1 479 ? -17.312 -3.518 7.855 1 80.06 479 THR A CA 1
ATOM 3806 C C . THR A 1 479 ? -18.531 -2.922 7.156 1 80.06 479 THR A C 1
ATOM 3808 O O . THR A 1 479 ? -18.859 -3.309 6.031 1 80.06 479 THR A O 1
ATOM 3811 N N . ASN A 1 480 ? -19.094 -2.027 7.859 1 76.75 480 ASN A N 1
ATOM 3812 C CA . ASN A 1 480 ? -20.266 -1.389 7.266 1 76.75 480 ASN A CA 1
ATOM 3813 C C . ASN A 1 480 ? -19.859 -0.343 6.227 1 76.75 480 ASN A C 1
ATOM 3815 O O . ASN A 1 480 ? -18.906 0.405 6.43 1 76.75 480 ASN A O 1
ATOM 3819 N N . SER A 1 481 ? -20.625 -0.396 5.168 1 78.19 481 SER A N 1
ATOM 3820 C CA . SER A 1 481 ? -20.344 0.592 4.129 1 78.19 481 SER A CA 1
ATOM 3821 C C . SER A 1 481 ? -20.672 2.002 4.609 1 78.19 481 SER A C 1
ATOM 3823 O O . SER A 1 481 ? -20.125 2.98 4.094 1 78.19 481 SER A O 1
ATOM 3825 N N . VAL A 1 482 ? -21.656 2.08 5.531 1 75.38 482 VAL A N 1
ATOM 3826 C CA . VAL A 1 482 ? -22 3.361 6.141 1 75.38 482 VAL A CA 1
ATOM 3827 C C . VAL A 1 482 ? -21.062 3.646 7.312 1 75.38 482 VAL A C 1
ATOM 3829 O O . VAL A 1 482 ? -20.953 2.836 8.234 1 75.38 482 VAL A O 1
ATOM 3832 N N . PRO A 1 483 ? -20.438 4.723 7.238 1 79 483 PRO A N 1
ATOM 3833 C CA . PRO A 1 483 ? -19.531 5.051 8.344 1 79 483 PRO A CA 1
ATOM 3834 C C . PRO A 1 483 ? -20.266 5.391 9.633 1 79 483 PRO A C 1
ATOM 3836 O O . PRO A 1 483 ? -21.453 5.762 9.594 1 79 483 PRO A O 1
ATOM 3839 N N . ASP A 1 484 ? -19.609 5.172 10.758 1 76.31 484 ASP A N 1
ATOM 3840 C CA . ASP A 1 484 ? -20.203 5.484 12.055 1 76.31 484 ASP A CA 1
ATOM 3841 C C . ASP A 1 484 ? -19.906 6.922 12.469 1 76.31 484 ASP A C 1
ATOM 3843 O O . ASP A 1 484 ? -19.062 7.16 13.336 1 76.31 484 ASP A O 1
ATOM 3847 N N . ILE A 1 485 ? -20.609 7.84 11.883 1 79.38 485 ILE A N 1
ATOM 3848 C CA . ILE A 1 485 ? -20.469 9.258 12.188 1 79.38 485 ILE A CA 1
ATOM 3849 C C . ILE A 1 485 ? -21.844 9.883 12.391 1 79.38 485 ILE A C 1
ATOM 3851 O O . ILE A 1 485 ? -22.859 9.297 11.992 1 79.38 485 ILE A O 1
ATOM 3855 N N . PRO A 1 486 ? -21.875 10.984 12.977 1 81.06 486 PRO A N 1
ATOM 3856 C CA . PRO A 1 486 ? -23.156 11.594 13.328 1 81.06 486 PRO A CA 1
ATOM 3857 C C . PRO A 1 486 ? -24.062 11.82 12.109 1 81.06 486 PRO A C 1
ATOM 3859 O O . PRO A 1 486 ? -25.266 11.586 12.18 1 81.06 486 PRO A O 1
ATOM 3862 N N . GLU A 1 487 ? -23.531 12.172 11.047 1 84.06 487 GLU A N 1
ATOM 3863 C CA . GLU A 1 487 ? -24.312 12.484 9.859 1 84.06 487 GLU A CA 1
ATOM 3864 C C . GLU A 1 487 ? -25.016 11.234 9.328 1 84.06 487 GLU A C 1
ATOM 3866 O O . GLU A 1 487 ? -26.172 11.305 8.883 1 84.06 487 GLU A O 1
ATOM 3871 N N . ALA A 1 488 ? -24.328 10.148 9.406 1 82.75 488 ALA A N 1
ATOM 3872 C CA . ALA A 1 488 ? -24.922 8.891 8.969 1 82.75 488 ALA A CA 1
ATOM 3873 C C . ALA A 1 488 ? -25.984 8.422 9.953 1 82.75 488 ALA A C 1
ATOM 3875 O O . ALA A 1 488 ? -27 7.844 9.539 1 82.75 488 ALA A O 1
ATOM 3876 N N . ARG A 1 489 ? -25.734 8.664 11.188 1 83.44 489 ARG A N 1
ATOM 3877 C CA . ARG A 1 489 ? -26.703 8.266 12.211 1 83.44 489 ARG A CA 1
ATOM 3878 C C . ARG A 1 489 ? -28.016 9.023 12.062 1 83.44 489 ARG A C 1
ATOM 3880 O O . ARG A 1 489 ? -29.078 8.492 12.383 1 83.44 489 ARG A O 1
ATOM 3887 N N . LEU A 1 490 ? -27.906 10.242 11.57 1 85.38 490 LEU A N 1
ATOM 3888 C CA . LEU A 1 490 ? -29.125 11.008 11.305 1 85.38 490 LEU A CA 1
ATOM 3889 C C . LEU A 1 490 ? -30.047 10.25 10.359 1 85.38 490 LEU A C 1
ATOM 3891 O O . LEU A 1 490 ? -31.266 10.211 10.57 1 85.38 490 LEU A O 1
ATOM 3895 N N . VAL A 1 491 ? -29.484 9.664 9.383 1 84.88 491 VAL A N 1
ATOM 3896 C CA . VAL A 1 491 ? -30.266 8.961 8.367 1 84.88 491 VAL A CA 1
ATOM 3897 C C . VAL A 1 491 ? -30.891 7.699 8.977 1 84.88 491 VAL A C 1
ATOM 3899 O O . VAL A 1 491 ? -32.031 7.371 8.703 1 84.88 491 VAL A O 1
ATOM 3902 N N . GLU A 1 492 ? -30.109 7.102 9.789 1 82.81 492 GLU A N 1
ATOM 3903 C CA . GLU A 1 492 ? -30.594 5.918 10.484 1 82.81 492 GLU A CA 1
ATOM 3904 C C . GLU A 1 492 ? -31.75 6.27 11.43 1 82.81 492 GLU A C 1
ATOM 3906 O O . GLU A 1 492 ? -32.75 5.547 11.492 1 82.81 492 GLU A O 1
ATOM 3911 N N . ASP A 1 493 ? -31.531 7.336 12.117 1 87.31 493 ASP A N 1
ATOM 3912 C CA . ASP A 1 493 ? -32.562 7.812 13.031 1 87.31 493 ASP A CA 1
ATOM 3913 C C . ASP A 1 493 ? -33.844 8.156 12.281 1 87.31 493 ASP A C 1
ATOM 3915 O O . ASP A 1 493 ? -34.938 7.84 12.742 1 87.31 493 ASP A O 1
ATOM 3919 N N . PHE A 1 494 ? -33.719 8.789 11.156 1 89.75 494 PHE A N 1
ATOM 3920 C CA . PHE A 1 494 ? -34.844 9.141 10.32 1 89.75 494 PHE A CA 1
ATOM 3921 C C . PHE A 1 494 ? -35.688 7.906 9.977 1 89.75 494 PHE A C 1
ATOM 3923 O O . PHE A 1 494 ? -36.906 7.883 10.18 1 89.75 494 PHE A O 1
ATOM 3930 N N . SER A 1 495 ? -34.938 6.863 9.508 1 85.94 495 SER A N 1
ATOM 3931 C CA . SER A 1 495 ? -35.625 5.629 9.117 1 85.94 495 SER A CA 1
ATOM 3932 C C . SER A 1 495 ? -36.281 4.949 10.312 1 85.94 495 SER A C 1
ATOM 3934 O O . SER A 1 495 ? -37.375 4.398 10.195 1 85.94 495 SER A O 1
ATOM 3936 N N . ARG A 1 496 ? -35.562 5.023 11.391 1 86.62 496 ARG A N 1
ATOM 3937 C CA . ARG A 1 496 ? -36.094 4.438 12.617 1 86.62 496 ARG A CA 1
ATOM 3938 C C . ARG A 1 496 ? -37.344 5.164 13.078 1 86.62 496 ARG A C 1
ATOM 3940 O O . ARG A 1 496 ? -38.344 4.531 13.469 1 86.62 496 ARG A O 1
ATOM 3947 N N . PHE A 1 497 ? -37.312 6.441 13 1 89.38 497 PHE A N 1
ATOM 3948 C CA . PHE A 1 497 ? -38.469 7.238 13.398 1 89.38 497 PHE A CA 1
ATOM 3949 C C . PHE A 1 497 ? -39.656 6.945 12.5 1 89.38 497 PHE A C 1
ATOM 3951 O O . PHE A 1 497 ? -40.781 6.809 12.977 1 89.38 497 PHE A O 1
ATOM 3958 N N . LEU A 1 498 ? -39.438 6.816 11.258 1 87.56 498 LEU A N 1
ATOM 3959 C CA . LEU A 1 498 ? -40.531 6.539 10.305 1 87.56 498 LEU A CA 1
ATOM 3960 C C . LEU A 1 498 ? -41.094 5.148 10.531 1 87.56 498 LEU A C 1
ATOM 3962 O O . LEU A 1 498 ? -42.312 4.953 10.438 1 87.56 498 LEU A O 1
ATOM 3966 N N . SER A 1 499 ? -40.188 4.23 10.766 1 85.38 499 SER A N 1
ATOM 3967 C CA . SER A 1 499 ? -40.625 2.861 11.016 1 85.38 499 SER A CA 1
ATOM 3968 C C . SER A 1 499 ? -41.438 2.77 12.281 1 85.38 499 SER A C 1
ATOM 3970 O O . SER A 1 499 ? -42.375 1.941 12.367 1 85.38 499 SER A O 1
ATOM 3972 N N . ASN A 1 500 ? -41.125 3.633 13.188 1 89.62 500 ASN A N 1
ATOM 3973 C CA . ASN A 1 500 ? -41.875 3.674 14.438 1 89.62 500 ASN A CA 1
ATOM 3974 C C . ASN A 1 500 ? -43.062 4.621 14.359 1 89.62 500 ASN A C 1
ATOM 3976 O O . ASN A 1 500 ? -43.656 4.98 15.383 1 89.62 500 ASN A O 1
ATOM 3980 N N . LYS A 1 501 ? -43.312 5.125 13.18 1 87.62 501 LYS A N 1
ATOM 3981 C CA . LYS A 1 501 ? -44.469 5.965 12.867 1 87.62 501 LYS A CA 1
ATOM 3982 C C . LYS A 1 501 ? -44.375 7.312 13.57 1 87.62 501 LYS A C 1
ATOM 3984 O O . LYS A 1 501 ? -45.406 7.875 13.984 1 87.62 501 LYS A O 1
ATOM 3989 N N . ASN A 1 502 ? -43.25 7.668 13.891 1 90.12 502 ASN A N 1
ATOM 3990 C CA . ASN A 1 502 ? -43 9.008 14.422 1 90.12 502 ASN A CA 1
ATOM 3991 C C . ASN A 1 502 ? -42.594 9.977 13.312 1 90.12 502 ASN A C 1
ATOM 3993 O O . ASN A 1 502 ? -41.406 10.352 13.211 1 90.12 502 ASN A O 1
ATOM 3997 N N . LYS A 1 503 ? -43.5 10.445 12.656 1 89.44 503 LYS A N 1
ATOM 3998 C CA . LYS A 1 503 ? -43.281 11.266 11.477 1 89.44 503 LYS A CA 1
ATOM 3999 C C . LYS A 1 503 ? -42.688 12.625 11.859 1 89.44 503 LYS A C 1
ATOM 4001 O O . LYS A 1 503 ? -41.812 13.156 11.164 1 89.44 503 LYS A O 1
ATOM 4006 N N . ASN A 1 504 ? -43.156 13.164 13.008 1 90.19 504 ASN A N 1
ATOM 4007 C CA . ASN A 1 504 ? -42.688 14.477 13.43 1 90.19 504 ASN A CA 1
ATOM 4008 C C . ASN A 1 504 ? -41.188 14.477 13.711 1 90.19 504 ASN A C 1
ATOM 4010 O O . ASN A 1 504 ? -40.438 15.359 13.258 1 90.19 504 ASN A O 1
ATOM 4014 N N . ASP A 1 505 ? -40.812 13.531 14.469 1 91.25 505 ASP A N 1
ATOM 4015 C CA . ASP A 1 505 ? -39.375 13.414 14.766 1 91.25 505 ASP A CA 1
ATOM 4016 C C . ASP A 1 505 ? -38.562 13.141 13.5 1 91.25 505 ASP A C 1
ATOM 4018 O O . ASP A 1 505 ? -37.469 13.633 13.352 1 91.25 505 ASP A O 1
ATOM 4022 N N . ALA A 1 506 ? -39.125 12.422 12.609 1 92.12 506 ALA A N 1
ATOM 4023 C CA . ALA A 1 506 ? -38.469 12.117 11.344 1 92.12 506 ALA A CA 1
ATOM 4024 C C . ALA A 1 506 ? -38.281 13.383 10.516 1 92.12 506 ALA A C 1
ATOM 4026 O O . ALA A 1 506 ? -37.219 13.555 9.898 1 92.12 506 ALA A O 1
ATOM 4027 N N . LEU A 1 507 ? -39.25 14.242 10.617 1 90.25 507 LEU A N 1
ATOM 4028 C CA . LEU A 1 507 ? -39.188 15.469 9.828 1 90.25 507 LEU A CA 1
ATOM 4029 C C . LEU A 1 507 ? -38.125 16.422 10.406 1 90.25 507 LEU A C 1
ATOM 4031 O O . LEU A 1 507 ? -37.469 17.141 9.664 1 90.25 507 LEU A O 1
ATOM 4035 N N . LEU A 1 508 ? -38 16.406 11.719 1 91.12 508 LEU A N 1
ATOM 4036 C CA . LEU A 1 508 ? -36.969 17.219 12.352 1 91.12 508 LEU A CA 1
ATOM 4037 C C . LEU A 1 508 ? -35.594 16.766 11.938 1 91.12 508 LEU A C 1
ATOM 4039 O O . LEU A 1 508 ? -34.719 17.578 11.641 1 91.12 508 LEU A O 1
ATOM 4043 N N . VAL A 1 509 ? -35.438 15.508 11.953 1 91.62 509 VAL A N 1
ATOM 4044 C CA . VAL A 1 509 ? -34.156 14.922 11.562 1 91.62 509 VAL A CA 1
ATOM 4045 C C . VAL A 1 509 ? -33.938 15.156 10.078 1 91.62 509 VAL A C 1
ATOM 4047 O O . VAL A 1 509 ? -32.781 15.367 9.656 1 91.62 509 VAL A O 1
ATOM 4050 N N . PHE A 1 510 ? -35.062 15.148 9.328 1 90.88 510 PHE A N 1
ATOM 4051 C CA . PHE A 1 510 ? -34.938 15.336 7.887 1 90.88 510 PHE A CA 1
ATOM 4052 C C . PHE A 1 510 ? -34.406 16.719 7.559 1 90.88 510 PHE A C 1
ATOM 4054 O O . PHE A 1 510 ? -33.656 16.891 6.594 1 90.88 510 PHE A O 1
ATOM 4061 N N . GLN A 1 511 ? -34.688 17.656 8.352 1 89.69 511 GLN A N 1
ATOM 4062 C CA . GLN A 1 511 ? -34.188 19 8.141 1 89.69 511 GLN A CA 1
ATOM 4063 C C . GLN A 1 511 ? -32.656 19.047 8.281 1 89.69 511 GLN A C 1
ATOM 4065 O O . GLN A 1 511 ? -31.984 19.703 7.5 1 89.69 511 GLN A O 1
ATOM 4070 N N . LYS A 1 512 ? -32.219 18.359 9.203 1 90.19 512 LYS A N 1
ATOM 4071 C CA . LYS A 1 512 ? -30.797 18.281 9.406 1 90.19 512 LYS A CA 1
ATOM 4072 C C . LYS A 1 512 ? -30.109 17.547 8.25 1 90.19 512 LYS A C 1
ATOM 4074 O O . LYS A 1 512 ? -29.016 17.906 7.828 1 90.19 512 LYS A O 1
ATOM 4079 N N . ILE A 1 513 ? -30.797 16.5 7.785 1 89.06 51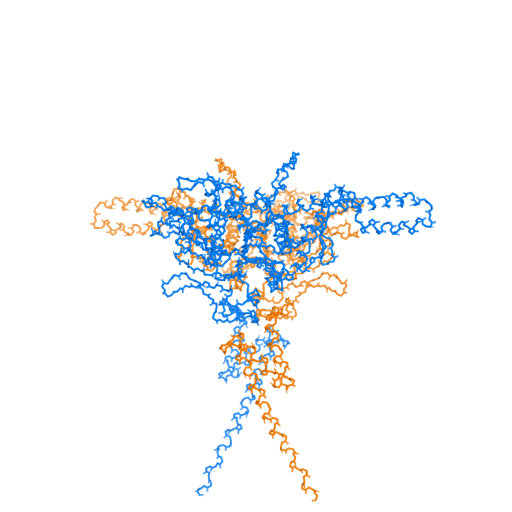3 ILE A N 1
ATOM 4080 C CA . ILE A 1 513 ? -30.281 15.703 6.68 1 89.06 513 ILE A CA 1
ATOM 4081 C C . ILE A 1 513 ? -30.203 16.547 5.414 1 89.06 513 ILE A C 1
ATOM 4083 O O . ILE A 1 513 ? -29.188 16.562 4.723 1 89.06 513 ILE A O 1
ATOM 4087 N N . SER A 1 514 ? -31.281 17.266 5.16 1 87.88 514 SER A N 1
ATOM 4088 C CA . SER A 1 514 ? -31.344 18.109 3.971 1 87.88 514 SER A CA 1
ATOM 4089 C C . SER A 1 514 ? -30.312 19.234 4.035 1 87.88 514 SER A C 1
ATOM 4091 O O . SER A 1 514 ? -29.766 19.656 3.008 1 87.88 514 SER A O 1
ATOM 4093 N N . ALA A 1 515 ? -30.094 19.688 5.188 1 88.88 515 ALA A N 1
ATOM 4094 C CA . ALA A 1 515 ? -29.125 20.766 5.375 1 88.88 515 ALA A CA 1
ATOM 4095 C C . ALA A 1 515 ? -27.703 20.266 5.117 1 88.88 515 ALA A C 1
ATOM 4097 O O . ALA A 1 515 ? -26.875 20.984 4.551 1 88.88 515 ALA A O 1
ATOM 4098 N N . HIS A 1 516 ? -27.469 19.109 5.473 1 88 516 HIS A N 1
ATOM 4099 C CA . HIS A 1 516 ? -26.125 18.547 5.355 1 88 516 HIS A CA 1
ATOM 4100 C C . HIS A 1 516 ? -25.859 18.031 3.943 1 88 516 HIS A C 1
ATOM 4102 O O . HIS A 1 516 ? -24.844 18.359 3.34 1 88 516 HIS A O 1
ATOM 4108 N N . PHE A 1 517 ? -26.75 17.203 3.391 1 86.38 517 PHE A N 1
ATOM 4109 C CA . PHE A 1 517 ? -26.531 16.516 2.121 1 86.38 517 PHE A CA 1
ATOM 4110 C C . PHE A 1 517 ? -26.953 17.391 0.952 1 86.38 517 PHE A C 1
ATOM 4112 O O . PHE A 1 517 ? -26.438 17.266 -0.157 1 86.38 517 PHE A O 1
ATOM 4119 N N . GLY A 1 518 ? -27.828 18.266 1.188 1 81.31 518 GLY A N 1
ATOM 4120 C CA . GLY A 1 518 ? -28.422 19.016 0.103 1 81.31 518 GLY A CA 1
ATOM 4121 C C . GLY A 1 518 ? -29.672 18.375 -0.464 1 81.31 518 GLY A C 1
ATOM 4122 O O . GLY A 1 518 ? -29.875 17.172 -0.31 1 81.31 518 GLY A O 1
ATOM 4123 N N . ASP A 1 519 ? -30.469 19.062 -1.19 1 76.31 519 ASP A N 1
ATOM 4124 C CA . ASP A 1 519 ? -31.781 18.625 -1.648 1 76.31 519 ASP A CA 1
ATOM 4125 C C . ASP A 1 519 ? -31.672 17.672 -2.836 1 76.31 519 ASP A C 1
ATOM 4127 O O . ASP A 1 519 ? -32.531 16.812 -3.031 1 76.31 519 ASP A O 1
ATOM 4131 N N . GLU A 1 520 ? -30.594 17.828 -3.518 1 73.12 520 GLU A N 1
ATOM 4132 C CA . GLU A 1 520 ? -30.453 17.031 -4.734 1 73.12 520 GLU A CA 1
ATOM 4133 C C . GLU A 1 520 ? -29.641 15.766 -4.484 1 73.12 520 GLU A C 1
ATOM 4135 O O . GLU A 1 520 ? -29.375 15 -5.414 1 73.12 520 GLU A O 1
ATOM 4140 N N . HIS A 1 521 ? -29.438 15.594 -3.264 1 84.56 521 HIS A N 1
ATOM 4141 C CA . HIS A 1 521 ? -28.609 14.445 -2.926 1 84.56 521 HIS A CA 1
ATOM 4142 C C . HIS A 1 521 ? -29.422 13.164 -2.898 1 84.56 521 HIS A C 1
ATOM 4144 O O . HIS A 1 521 ? -30.562 13.164 -2.436 1 84.56 521 HIS A O 1
ATOM 4150 N N . PRO A 1 522 ? -28.859 12.055 -3.322 1 74.25 522 PRO A N 1
ATOM 4151 C CA . PRO A 1 522 ? -29.594 10.789 -3.348 1 74.25 522 PRO A CA 1
ATOM 4152 C C . PRO A 1 522 ? -30.094 10.367 -1.969 1 74.25 522 PRO A C 1
ATOM 4154 O O . PRO A 1 522 ? -31.188 9.805 -1.85 1 74.25 522 PRO A O 1
ATOM 4157 N N . VAL A 1 523 ? -29.328 10.625 -0.991 1 78.06 523 VAL A N 1
ATOM 4158 C CA . VAL A 1 523 ? -29.75 10.273 0.362 1 78.06 523 VAL A CA 1
ATOM 4159 C C . VAL A 1 523 ? -31.016 11.047 0.734 1 78.06 523 VAL A C 1
ATOM 4161 O O . VAL A 1 523 ? -31.938 10.484 1.33 1 78.06 523 VAL A O 1
ATOM 4164 N N . THR A 1 524 ? -31 12.305 0.403 1 84.44 524 THR A N 1
ATOM 4165 C CA . THR A 1 524 ? -32.188 13.133 0.666 1 84.44 524 THR A CA 1
ATOM 4166 C C . THR A 1 524 ? -33.375 12.633 -0.124 1 84.44 524 THR A C 1
ATOM 4168 O O . THR A 1 524 ? -34.5 12.562 0.405 1 84.44 524 THR A O 1
ATOM 4171 N N . TYR A 1 525 ? -33.094 12.211 -1.348 1 77.06 525 TYR A N 1
ATOM 4172 C CA . TYR A 1 525 ? -34.188 11.68 -2.184 1 77.06 525 TYR A CA 1
ATOM 4173 C C . TYR A 1 525 ? -34.75 10.391 -1.6 1 77.06 525 TYR A C 1
ATOM 4175 O O . TYR A 1 525 ? -35.969 10.156 -1.643 1 77.06 525 TYR A O 1
ATOM 4183 N N . ASP A 1 526 ? -33.844 9.656 -1.147 1 80 526 ASP A N 1
ATOM 4184 C CA . ASP A 1 526 ? -34.281 8.406 -0.541 1 80 526 ASP A CA 1
ATOM 4185 C C . ASP A 1 526 ? -35.188 8.664 0.675 1 80 526 ASP A C 1
ATOM 4187 O O . ASP A 1 526 ? -36.156 7.949 0.902 1 80 526 ASP A O 1
ATOM 4191 N N . CYS A 1 527 ? -34.812 9.594 1.418 1 85.56 527 CYS A N 1
ATOM 4192 C CA . CYS A 1 527 ? -35.625 9.953 2.584 1 85.56 527 CYS A CA 1
ATOM 4193 C C . CYS A 1 527 ? -37 10.453 2.164 1 85.56 527 CYS A C 1
ATOM 4195 O O . CYS A 1 527 ? -38 10.078 2.764 1 85.56 527 CYS A O 1
ATOM 4197 N N . ILE A 1 528 ? -37 11.234 1.121 1 84.31 528 ILE A N 1
ATOM 4198 C CA . ILE A 1 528 ? -38.25 11.758 0.609 1 84.31 528 ILE A CA 1
ATOM 4199 C C . ILE A 1 528 ? -39.156 10.609 0.131 1 84.31 528 ILE A C 1
ATOM 4201 O O . ILE A 1 528 ? -40.344 10.586 0.403 1 84.31 528 ILE A O 1
ATOM 4205 N N . ASN A 1 529 ? -38.531 9.703 -0.514 1 79.81 529 ASN A N 1
ATOM 4206 C CA . ASN A 1 529 ? -39.25 8.531 -0.988 1 79.81 529 ASN A CA 1
ATOM 4207 C C . ASN A 1 529 ? -39.812 7.711 0.172 1 79.81 529 ASN A C 1
ATOM 4209 O O . ASN A 1 529 ? -40.906 7.168 0.082 1 79.81 529 ASN A O 1
ATOM 4213 N N . GLN A 1 530 ? -39 7.602 1.161 1 84.69 530 GLN A N 1
ATOM 4214 C CA . GLN A 1 530 ? -39.469 6.871 2.338 1 84.69 530 GLN A CA 1
ATOM 4215 C C . GLN A 1 530 ? -40.656 7.551 2.967 1 84.69 530 GLN A C 1
ATOM 4217 O O . GLN A 1 530 ? -41.594 6.879 3.441 1 84.69 530 GLN A O 1
ATOM 4222 N N . ILE A 1 531 ? -40.625 8.773 2.967 1 86.06 531 ILE A N 1
ATOM 4223 C CA . ILE A 1 531 ? -41.75 9.531 3.5 1 86.06 531 ILE A CA 1
ATOM 4224 C C . ILE A 1 531 ? -43 9.281 2.645 1 86.06 531 ILE A C 1
ATOM 4226 O O . ILE A 1 531 ? -44.094 9.055 3.174 1 86.06 531 ILE A O 1
ATOM 4230 N N . LYS A 1 532 ? -42.75 9.312 1.358 1 80.19 532 LYS A N 1
ATOM 4231 C CA . LYS A 1 532 ? -43.844 9.062 0.438 1 80.19 532 LYS A CA 1
ATOM 4232 C C . LYS A 1 532 ? -44.438 7.668 0.632 1 80.19 532 LYS A C 1
ATOM 4234 O O . LYS A 1 532 ? -45.656 7.492 0.635 1 80.19 532 LYS A O 1
ATOM 4239 N N . ILE A 1 533 ? -43.531 6.797 0.729 1 76.62 533 ILE A N 1
ATOM 4240 C CA . ILE A 1 533 ? -43.969 5.418 0.934 1 76.62 533 ILE A CA 1
ATOM 4241 C C . ILE A 1 533 ? -44.719 5.301 2.252 1 76.62 533 ILE A C 1
ATOM 4243 O O . ILE A 1 533 ? -45.75 4.621 2.326 1 76.62 533 ILE A O 1
ATOM 4247 N N . PHE A 1 534 ? -44.219 5.914 3.211 1 82.06 534 PHE A N 1
ATOM 4248 C CA . PHE A 1 534 ? -44.844 5.91 4.523 1 82.06 534 PHE A CA 1
ATOM 4249 C C . PHE A 1 534 ? -46.25 6.512 4.449 1 82.06 534 PHE A C 1
ATOM 4251 O O . PHE A 1 534 ? -47.219 5.957 5 1 82.06 534 PHE A O 1
ATOM 4258 N N . GLU A 1 535 ? -46.344 7.535 3.744 1 83.12 535 GLU A N 1
ATOM 4259 C CA . GLU A 1 535 ? -47.625 8.203 3.602 1 83.12 535 GLU A CA 1
ATOM 4260 C C . GLU A 1 535 ? -48.625 7.355 2.797 1 83.12 535 GLU A C 1
ATOM 4262 O O . GLU A 1 535 ? -49.812 7.316 3.104 1 83.12 535 GLU A O 1
ATOM 4267 N N . MET A 1 536 ? -48.094 6.738 1.86 1 75.5 536 MET A N 1
ATOM 4268 C CA . MET A 1 536 ? -48.906 5.852 1.045 1 75.5 536 MET A CA 1
ATOM 4269 C C . MET A 1 536 ? -49.438 4.676 1.869 1 75.5 536 MET A C 1
ATOM 4271 O O . MET A 1 536 ? -50.594 4.289 1.744 1 75.5 536 MET A O 1
ATOM 4275 N N . LYS A 1 537 ? -48.531 4.16 2.629 1 74.75 537 LYS A N 1
ATOM 4276 C CA . LYS A 1 537 ? -48.906 3.043 3.48 1 74.75 537 LYS A CA 1
ATOM 4277 C C . LYS A 1 537 ? -50 3.467 4.488 1 74.75 537 LYS A C 1
ATOM 4279 O O . LYS A 1 537 ? -50.938 2.717 4.754 1 74.75 537 LYS A O 1
ATOM 4284 N N . GLU A 1 538 ? -49.875 4.582 4.961 1 77.69 538 GLU A N 1
ATOM 4285 C CA . GLU A 1 538 ? -50.875 5.102 5.91 1 77.69 538 GLU A CA 1
ATOM 4286 C C . GLU A 1 538 ? -52.219 5.312 5.246 1 77.69 538 GLU A C 1
ATOM 4288 O O . GLU A 1 538 ? -53.25 5.055 5.852 1 77.69 538 GLU A O 1
ATOM 4293 N N . LYS A 1 539 ? -52.188 5.664 4.008 1 74.06 539 LYS A N 1
ATOM 4294 C CA . LYS A 1 539 ? -53.406 5.875 3.256 1 74.06 539 LYS A CA 1
ATOM 4295 C C . LYS A 1 539 ? -54.125 4.547 2.955 1 74.06 539 LYS A C 1
ATOM 4297 O O . LYS A 1 539 ? -55.344 4.449 3.041 1 74.06 539 LYS A O 1
ATOM 4302 N N . ILE A 1 540 ? -53.312 3.631 2.684 1 71.06 540 ILE A N 1
ATOM 4303 C CA . ILE A 1 540 ? -53.875 2.314 2.369 1 71.06 540 ILE A CA 1
ATOM 4304 C C . ILE A 1 540 ? -54.469 1.69 3.627 1 71.06 540 ILE A C 1
ATOM 4306 O O . ILE A 1 540 ? -55.562 1.114 3.586 1 71.06 540 ILE A O 1
ATOM 4310 N N . GLN A 1 541 ? -53.844 1.805 4.707 1 71.75 541 GLN A N 1
ATOM 4311 C CA . GLN A 1 541 ? -54.344 1.248 5.969 1 71.75 541 GLN A CA 1
ATOM 4312 C C . GLN A 1 541 ? -55.625 1.948 6.426 1 71.75 541 GLN A C 1
ATOM 4314 O O . GLN A 1 541 ? -56.531 1.309 6.965 1 71.75 541 GLN A O 1
ATOM 4319 N N . SER A 1 542 ? -55.688 3.182 6.145 1 71.94 542 SER A N 1
ATOM 4320 C CA . SER A 1 542 ? -56.906 3.93 6.5 1 71.94 542 SER A CA 1
ATOM 4321 C C . SER A 1 542 ? -58.094 3.514 5.637 1 71.94 542 SER A C 1
ATOM 4323 O O . SER A 1 542 ? -59.219 3.484 6.109 1 71.94 542 SER A O 1
ATOM 4325 N N . ARG A 1 543 ? -57.844 3.072 4.496 1 65.06 543 ARG A N 1
ATOM 4326 C CA . ARG A 1 543 ? -58.938 2.652 3.594 1 65.06 543 ARG A CA 1
ATOM 4327 C C . ARG A 1 543 ? -59.375 1.234 3.914 1 65.06 543 ARG A C 1
ATOM 4329 O O . ARG A 1 543 ? -60.562 0.917 3.785 1 65.06 543 ARG A O 1
ATOM 4336 N N . ILE A 1 544 ? -58.594 0.456 4.316 1 60.47 544 ILE A N 1
ATOM 4337 C CA . ILE A 1 544 ? -58.969 -0.911 4.656 1 60.47 544 ILE A CA 1
ATOM 4338 C C . ILE A 1 544 ? -59.719 -0.921 5.984 1 60.47 544 ILE A C 1
ATOM 4340 O O . ILE A 1 544 ? -60.688 -1.662 6.145 1 60.47 544 ILE A O 1
ATOM 4344 N N . GLY A 1 545 ? -59.531 -0.206 6.953 1 55.75 545 GLY A N 1
ATOM 4345 C CA . GLY A 1 545 ? -60.25 -0.121 8.203 1 55.75 545 GLY A CA 1
ATOM 4346 C C . GLY A 1 545 ? -61.656 0.402 8.031 1 55.75 545 GLY A C 1
ATOM 4347 O O . GLY A 1 545 ? -62.562 -0.006 8.758 1 55.75 545 GLY A O 1
ATOM 4348 N N . VAL A 1 546 ? -62.031 1.143 7.176 1 51.44 546 VAL A N 1
ATOM 4349 C CA . VAL A 1 546 ? -63.375 1.613 6.945 1 51.44 546 VAL A CA 1
ATOM 4350 C C . VAL A 1 546 ? -64.188 0.503 6.301 1 51.44 546 VAL A C 1
ATOM 4352 O O . VAL A 1 546 ? -65.438 0.396 6.547 1 51.44 546 VAL A O 1
ATOM 4355 N N . LYS A 1 547 ? -63.688 -0.4 5.664 1 49.62 547 LYS A N 1
ATOM 4356 C CA . LYS A 1 547 ? -64.5 -1.415 5.043 1 49.62 547 LYS A CA 1
ATOM 4357 C C . LYS A 1 547 ? -64.938 -2.49 6.051 1 49.62 547 LYS A C 1
ATOM 4359 O O . LYS A 1 547 ? -65.938 -3.18 5.859 1 49.62 547 LYS A O 1
ATOM 4364 N N . GLY A 1 548 ? -64.375 -2.725 7.191 1 45.72 548 GLY A N 1
ATOM 4365 C CA . GLY A 1 548 ? -64.75 -3.734 8.156 1 45.72 548 GLY A CA 1
ATOM 4366 C C . GLY A 1 548 ? -65.875 -3.271 9.07 1 45.72 548 GLY A C 1
ATOM 4367 O O . GLY A 1 548 ? -66.438 -4.062 9.836 1 45.72 548 GLY A O 1
ATOM 4368 N N . GLY A 1 549 ? -66.125 -1.929 9.242 1 42.41 549 GLY A N 1
ATOM 4369 C CA . GLY A 1 549 ? -67.188 -1.541 10.164 1 42.41 549 GLY A CA 1
ATOM 4370 C C . GLY A 1 549 ? -68.625 -1.63 9.562 1 42.41 549 GLY A C 1
ATOM 4371 O O . GLY A 1 549 ? -69.562 -1.371 10.242 1 42.41 549 GLY A O 1
ATOM 4372 N N . GLY A 1 550 ? -68.812 -1.758 8.336 1 36.03 550 GLY A N 1
ATOM 4373 C CA . GLY A 1 550 ? -70.188 -1.649 7.852 1 36.03 550 GLY A CA 1
ATOM 4374 C C . GLY A 1 550 ? -71 -2.949 7.957 1 36.03 550 GLY A C 1
ATOM 4375 O O . GLY A 1 550 ? -72.188 -3 7.617 1 36.03 550 GLY A O 1
ATOM 4376 N N . LYS A 1 551 ? -70.438 -4.129 8.148 1 39.91 551 LYS A N 1
ATOM 4377 C CA . LYS A 1 551 ? -71.312 -5.258 8.008 1 39.91 551 LYS A CA 1
ATOM 4378 C C . LYS A 1 551 ? -72.062 -5.535 9.32 1 39.91 551 LYS A C 1
ATOM 4380 O O . LYS A 1 551 ? -73 -6.363 9.367 1 39.91 551 LYS A O 1
ATOM 4385 N N . ASP A 1 552 ? -71.75 -5.039 10.445 1 36.88 552 ASP A N 1
ATOM 4386 C CA . ASP A 1 552 ? -72.438 -5.672 11.57 1 36.88 552 ASP A CA 1
ATOM 4387 C C . ASP A 1 552 ? -73.75 -4.98 11.875 1 36.88 552 ASP A C 1
ATOM 4389 O O . ASP A 1 552 ? -74.5 -5.41 12.766 1 36.88 552 ASP A O 1
ATOM 4393 N N . GLU A 1 553 ? -74.188 -3.803 11.352 1 35.09 553 GLU A N 1
ATOM 4394 C CA . GLU A 1 553 ? -75.375 -3.223 12 1 35.09 553 GLU A CA 1
ATOM 4395 C C . GLU A 1 553 ? -76.625 -3.762 11.383 1 35.09 553 GLU A C 1
ATOM 4397 O O . GLU A 1 553 ? -77.75 -3.406 11.82 1 35.09 553 GLU A O 1
ATOM 4402 N N . GLU A 1 554 ? -76.75 -4.48 10.336 1 34.66 554 GLU A N 1
ATOM 4403 C CA . GLU A 1 554 ? -78.125 -4.676 9.836 1 34.66 554 GLU A CA 1
ATOM 4404 C C . GLU A 1 554 ? -78.875 -5.789 10.609 1 34.66 554 GLU A C 1
ATOM 4406 O O . GLU A 1 554 ? -80.062 -6.016 10.414 1 34.66 554 GLU A O 1
ATOM 4411 N N . THR A 1 555 ? -78.125 -6.738 11.25 1 29.25 555 THR A N 1
ATOM 4412 C CA . THR A 1 555 ? -78.938 -7.848 11.734 1 29.25 555 THR A CA 1
ATOM 4413 C C . THR A 1 555 ? -79.562 -7.496 13.062 1 29.25 555 THR A C 1
ATOM 4415 O O . THR A 1 555 ? -80.25 -8.344 13.688 1 29.25 555 THR A O 1
ATOM 4418 N N . ARG A 1 556 ? -79.562 -6.137 13.5 1 19.53 556 ARG A N 1
ATOM 4419 C CA . ARG A 1 556 ? -80.625 -5.922 14.469 1 19.53 556 ARG A CA 1
ATOM 4420 C C . ARG A 1 556 ? -81.875 -5.395 13.789 1 19.53 556 ARG A C 1
ATOM 4422 O O . ARG A 1 556 ? -81.812 -4.539 12.906 1 19.53 556 ARG A O 1
ATOM 4429 N N . MET B 1 1 ? 8.938 65.812 16.344 1 36.12 1 MET B N 1
ATOM 4430 C CA . MET B 1 1 ? 8.344 64.688 15.727 1 36.12 1 MET B CA 1
ATOM 4431 C C . MET B 1 1 ? 9.094 64.25 14.461 1 36.12 1 MET B C 1
ATOM 4433 O O . MET B 1 1 ? 9.039 65 13.453 1 36.12 1 MET B O 1
ATOM 4437 N N . VAL B 1 2 ? 10.281 63.719 14.562 1 49.47 2 VAL B N 1
ATOM 4438 C CA . VAL B 1 2 ? 11.188 63.469 13.453 1 49.47 2 VAL B CA 1
ATOM 4439 C C . VAL B 1 2 ? 10.469 62.656 12.367 1 49.47 2 VAL B C 1
ATOM 4441 O O . VAL B 1 2 ? 9.719 61.719 12.672 1 49.47 2 VAL B O 1
ATOM 4444 N N . ASN B 1 3 ? 10.32 63.188 11.211 1 62.84 3 ASN B N 1
ATOM 4445 C CA . ASN B 1 3 ? 9.609 62.719 10.023 1 62.84 3 ASN B CA 1
ATOM 4446 C C . ASN B 1 3 ? 10.094 61.312 9.609 1 62.84 3 ASN B C 1
ATOM 4448 O O . ASN B 1 3 ? 11.211 61.156 9.117 1 62.84 3 ASN B O 1
ATOM 4452 N N . LYS B 1 4 ? 9.586 60.25 10.164 1 78.5 4 LYS B N 1
ATOM 4453 C CA . LYS B 1 4 ? 9.922 58.875 9.781 1 78.5 4 LYS B CA 1
ATOM 4454 C C . LYS B 1 4 ? 9.68 58.656 8.297 1 78.5 4 LYS B C 1
ATOM 4456 O O . LYS B 1 4 ? 8.727 59.188 7.719 1 78.5 4 LYS B O 1
ATOM 4461 N N . PRO B 1 5 ? 10.664 58.094 7.578 1 84.75 5 PRO B N 1
ATOM 4462 C CA . PRO B 1 5 ? 10.453 57.812 6.16 1 84.75 5 PRO B CA 1
ATOM 4463 C C . PRO B 1 5 ? 9.172 57 5.91 1 84.75 5 PRO B C 1
ATOM 4465 O O . PRO B 1 5 ? 8.711 56.281 6.789 1 84.75 5 PRO B O 1
ATOM 4468 N N . GLY B 1 6 ? 8.531 57.188 4.762 1 84.19 6 GLY B N 1
ATOM 4469 C CA . GLY B 1 6 ? 7.266 56.594 4.383 1 84.19 6 GLY B CA 1
ATOM 4470 C C . GLY B 1 6 ? 7.262 55.094 4.496 1 84.19 6 GLY B C 1
ATOM 4471 O O . GLY B 1 6 ? 6.297 54.5 4.984 1 84.19 6 GLY B O 1
ATOM 4472 N N . TRP B 1 7 ? 8.336 54.438 4.086 1 86.31 7 TRP B N 1
ATOM 4473 C CA . TRP B 1 7 ? 8.414 52.969 4.133 1 86.31 7 TRP B CA 1
ATOM 4474 C C . TRP B 1 7 ? 8.383 52.469 5.574 1 86.31 7 TRP B C 1
ATOM 4476 O O . TRP B 1 7 ? 7.793 51.438 5.863 1 86.31 7 TRP B O 1
ATOM 4486 N N . LEU B 1 8 ? 9.016 53.125 6.508 1 89.19 8 LEU B N 1
ATOM 4487 C CA . LEU B 1 8 ? 9.031 52.75 7.918 1 89.19 8 LEU B CA 1
ATOM 4488 C C . LEU B 1 8 ? 7.641 52.844 8.531 1 89.19 8 LEU B C 1
ATOM 4490 O O . LEU B 1 8 ? 7.227 52 9.305 1 89.19 8 LEU B O 1
ATOM 4494 N N . ARG B 1 9 ? 6.945 53.906 8.141 1 89.88 9 ARG B N 1
ATOM 4495 C CA . ARG B 1 9 ? 5.57 54.062 8.609 1 89.88 9 ARG B CA 1
ATOM 4496 C C . ARG B 1 9 ? 4.684 52.938 8.102 1 89.88 9 ARG B C 1
ATOM 4498 O O . ARG B 1 9 ? 3.805 52.469 8.82 1 89.88 9 ARG B O 1
ATOM 4505 N N . ALA B 1 10 ? 4.992 52.594 6.961 1 90.81 10 ALA B N 1
ATOM 4506 C CA . ALA B 1 10 ? 4.211 51.531 6.367 1 90.81 10 ALA B CA 1
ATOM 4507 C C . ALA B 1 10 ? 4.438 50.219 7.105 1 90.81 10 ALA B C 1
ATOM 4509 O O . ALA B 1 10 ? 3.486 49.469 7.383 1 90.81 10 ALA B O 1
ATOM 4510 N N . ILE B 1 11 ? 5.645 49.844 7.402 1 92.38 11 ILE B N 1
ATOM 4511 C CA . ILE B 1 11 ? 5.988 48.594 8.102 1 92.38 11 ILE B CA 1
ATOM 4512 C C . ILE B 1 11 ? 5.457 48.656 9.531 1 92.38 11 ILE B C 1
ATOM 4514 O O . ILE B 1 11 ? 5.008 47.656 10.07 1 92.38 11 ILE B O 1
ATOM 4518 N N . GLU B 1 12 ? 5.547 49.875 10.102 1 92.88 12 GLU B N 1
ATOM 4519 C CA . GLU B 1 12 ? 5.027 50.031 11.453 1 92.88 12 GLU B CA 1
ATOM 4520 C C . GLU B 1 12 ? 3.516 49.812 11.492 1 92.88 12 GLU B C 1
ATOM 4522 O O . GLU B 1 12 ? 2.988 49.219 12.422 1 92.88 12 GLU B O 1
ATOM 4527 N N . ASN B 1 13 ? 2.859 50.344 10.484 1 92.5 13 ASN B N 1
ATOM 4528 C CA . ASN B 1 13 ? 1.414 50.156 10.391 1 92.5 13 ASN B CA 1
ATOM 4529 C C . ASN B 1 13 ? 1.044 48.688 10.188 1 92.5 13 ASN B C 1
ATOM 4531 O O . ASN B 1 13 ? 0.071 48.219 10.773 1 92.5 13 ASN B O 1
ATOM 4535 N N . SER B 1 14 ? 1.769 48.062 9.383 1 92.56 14 SER B N 1
ATOM 4536 C CA . SER B 1 14 ? 1.549 46.656 9.148 1 92.56 14 SER B CA 1
ATOM 4537 C C . SER B 1 14 ? 1.781 45.812 10.414 1 92.56 14 SER B C 1
ATOM 4539 O O . SER B 1 14 ? 1.024 44.906 10.711 1 92.56 14 SER B O 1
ATOM 4541 N N . ALA B 1 15 ? 2.754 46.156 11.094 1 93.5 15 ALA B N 1
ATOM 4542 C CA . ALA B 1 15 ? 3.043 45.5 12.359 1 93.5 15 ALA B CA 1
ATOM 4543 C C . ALA B 1 15 ? 1.917 45.719 13.367 1 93.5 15 ALA B C 1
ATOM 4545 O O . ALA B 1 15 ? 1.513 44.781 14.078 1 93.5 15 ALA B O 1
ATOM 4546 N N . HIS B 1 16 ? 1.46 46.938 13.367 1 91.88 16 HIS B N 1
ATOM 4547 C CA . HIS B 1 16 ? 0.385 47.281 14.289 1 91.88 16 HIS B CA 1
ATOM 4548 C C . HIS B 1 16 ? -0.897 46.531 13.953 1 91.88 16 HIS B C 1
ATOM 4550 O O . HIS B 1 16 ? -1.697 46.219 14.844 1 91.88 16 HIS B O 1
ATOM 4556 N N . ARG B 1 17 ? -1.028 46.188 12.75 1 91.81 17 ARG B N 1
ATOM 4557 C CA . ARG B 1 17 ? -2.225 45.469 12.305 1 91.81 17 ARG B CA 1
ATOM 4558 C C . ARG B 1 17 ? -2.092 43.969 12.547 1 91.81 17 ARG B C 1
ATOM 4560 O O . ARG B 1 17 ? -3.041 43.219 12.336 1 91.81 17 ARG B O 1
ATOM 4567 N N . GLY B 1 18 ? -0.94 43.5 12.898 1 90.75 18 GLY B N 1
ATOM 4568 C CA . GLY B 1 18 ? -0.804 42.125 13.297 1 90.75 18 GLY B CA 1
ATOM 4569 C C . GLY B 1 18 ? 0.057 41.312 12.344 1 90.75 18 GLY B C 1
ATOM 4570 O O . GLY B 1 18 ? 0.014 40.062 12.359 1 90.75 18 GLY B O 1
ATOM 4571 N N . ASP B 1 19 ? 0.839 41.906 11.555 1 94.38 19 ASP B N 1
ATOM 4572 C CA . ASP B 1 19 ? 1.749 41.219 10.648 1 94.38 19 ASP B CA 1
ATOM 4573 C C . ASP B 1 19 ? 3.07 40.906 11.336 1 94.38 19 ASP B C 1
ATOM 4575 O O . ASP B 1 19 ? 3.869 41.812 11.617 1 94.38 19 ASP B O 1
ATOM 4579 N N . VAL B 1 20 ? 3.344 39.656 11.469 1 95.69 20 VAL B N 1
ATOM 4580 C CA . VAL B 1 20 ? 4.496 39.25 12.258 1 95.69 20 VAL B CA 1
ATOM 4581 C C . VAL B 1 20 ? 5.781 39.469 11.469 1 95.69 20 VAL B C 1
ATOM 4583 O O . VAL B 1 20 ? 6.836 39.719 12.047 1 95.69 20 VAL B O 1
ATOM 4586 N N . SER B 1 21 ? 5.691 39.375 10.203 1 94.56 21 SER B N 1
ATOM 4587 C CA . SER B 1 21 ? 6.871 39.625 9.383 1 94.56 21 SER B CA 1
ATOM 4588 C C . SER B 1 21 ? 7.352 41.062 9.562 1 94.56 21 SER B C 1
ATOM 4590 O O . SER B 1 21 ? 8.555 41.312 9.68 1 94.56 21 SER B O 1
ATOM 4592 N N . SER B 1 22 ? 6.457 42 9.641 1 94.38 22 SER B N 1
ATOM 4593 C CA . SER B 1 22 ? 6.777 43.406 9.859 1 94.38 22 SER B CA 1
ATOM 4594 C C . SER B 1 22 ? 7.305 43.625 11.273 1 94.38 22 SER B C 1
ATOM 4596 O O . SER B 1 22 ? 8.242 44.406 11.469 1 94.38 22 SER B O 1
ATOM 4598 N N . MET B 1 23 ? 6.676 43 12.219 1 95.44 23 MET B N 1
ATOM 4599 C CA . MET B 1 23 ? 7.16 43.094 13.594 1 95.44 23 MET B CA 1
ATOM 4600 C C . MET B 1 23 ? 8.625 42.688 13.688 1 95.44 23 MET B C 1
ATOM 4602 O O . MET B 1 23 ? 9.43 43.375 14.312 1 95.44 23 MET B O 1
ATOM 4606 N N . PHE B 1 24 ? 8.867 41.625 13.094 1 95 24 PHE B N 1
ATOM 4607 C CA . PHE B 1 24 ? 10.211 41.062 13.148 1 95 24 PHE B CA 1
ATOM 4608 C C . PHE B 1 24 ? 11.211 41.969 12.422 1 95 24 PHE B C 1
ATOM 4610 O O . PHE B 1 24 ? 12.328 42.156 12.898 1 95 24 PHE B O 1
ATOM 4617 N N . GLN B 1 25 ? 10.812 42.438 11.242 1 93.88 25 GLN B N 1
ATOM 4618 C CA . GLN B 1 25 ? 11.68 43.344 10.5 1 93.88 25 GLN B CA 1
ATOM 4619 C C . GLN B 1 25 ? 12.008 44.594 11.336 1 93.88 25 GLN B C 1
ATOM 4621 O O . GLN B 1 25 ? 13.148 45.062 11.336 1 93.88 25 GLN B O 1
ATOM 4626 N N . LEU B 1 26 ? 11.078 45.094 12.023 1 94.19 26 LEU B N 1
ATOM 4627 C CA . LEU B 1 26 ? 11.289 46.25 12.883 1 94.19 26 LEU B CA 1
ATOM 4628 C C . LEU B 1 26 ? 12.203 45.906 14.055 1 94.19 26 LEU B C 1
ATOM 4630 O O . LEU B 1 26 ? 13.031 46.719 14.461 1 94.19 26 LEU B O 1
ATOM 4634 N N . TYR B 1 27 ? 11.969 44.75 14.578 1 94.56 27 TYR B N 1
ATOM 4635 C CA . TYR B 1 27 ? 12.867 44.281 15.633 1 94.56 27 TYR B CA 1
ATOM 4636 C C . TYR B 1 27 ? 14.32 44.312 15.156 1 94.56 27 TYR B C 1
ATOM 4638 O O . TYR B 1 27 ? 15.188 44.875 15.82 1 94.56 27 TYR B O 1
ATOM 4646 N N . LEU B 1 28 ? 14.516 43.719 13.984 1 92.81 28 LEU B N 1
ATOM 4647 C CA . LEU B 1 28 ? 15.875 43.656 13.445 1 92.81 28 LEU B CA 1
ATOM 4648 C C . LEU B 1 28 ? 16.406 45.062 13.164 1 92.81 28 LEU B C 1
ATOM 4650 O O . LEU B 1 28 ? 17.578 45.344 13.445 1 92.81 28 LEU B O 1
ATOM 4654 N N . ASN B 1 29 ? 15.594 45.938 12.648 1 92.44 29 ASN B N 1
ATOM 4655 C CA . ASN B 1 29 ? 16 47.281 12.289 1 92.44 29 ASN B CA 1
ATOM 4656 C C . ASN B 1 29 ? 16.438 48.094 13.516 1 92.44 29 ASN B C 1
ATOM 4658 O O . ASN B 1 29 ? 17.438 48.812 13.469 1 92.44 29 ASN B O 1
ATOM 4662 N N . TYR B 1 30 ? 15.703 47.938 14.547 1 93.31 30 TYR B N 1
ATOM 4663 C CA . TYR B 1 30 ? 16 48.719 15.75 1 93.31 30 TYR B CA 1
ATOM 4664 C C . TYR B 1 30 ? 17.109 48.062 16.562 1 93.31 30 TYR B C 1
ATOM 4666 O O . TYR B 1 30 ? 17.844 48.719 17.281 1 93.31 30 TYR B O 1
ATOM 4674 N N . PHE B 1 31 ? 17.172 46.781 16.406 1 93.06 31 PHE B N 1
ATOM 4675 C CA . PHE B 1 31 ? 18.203 46.062 17.156 1 93.06 31 PHE B CA 1
ATOM 4676 C C . PHE B 1 31 ? 19.578 46.312 16.562 1 93.06 31 PHE B C 1
ATOM 4678 O O . PHE B 1 31 ? 20.531 46.594 17.281 1 93.06 31 PHE B O 1
ATOM 4685 N N . TYR B 1 32 ? 19.703 46.25 15.25 1 91.06 32 TYR B N 1
ATOM 4686 C CA . TYR B 1 32 ? 21 46.406 14.586 1 91.06 32 TYR B CA 1
ATOM 4687 C C . TYR B 1 32 ? 21.219 47.844 14.141 1 91.06 32 TYR B C 1
ATOM 4689 O O . TYR B 1 32 ? 22.359 48.281 13.984 1 91.06 32 TYR B O 1
ATOM 4697 N N . GLY B 1 33 ? 20.203 48.469 13.945 1 89 33 GLY B N 1
ATOM 4698 C CA . GLY B 1 33 ? 20.297 49.781 13.32 1 89 33 GLY B CA 1
ATOM 4699 C C . GLY B 1 33 ? 20.531 49.719 11.828 1 89 33 GLY B C 1
ATOM 4700 O O . GLY B 1 33 ? 21.062 48.719 11.32 1 89 33 GLY B O 1
ATOM 4701 N N . THR B 1 34 ? 19.875 50.625 11.125 1 87.88 34 THR B N 1
ATOM 4702 C CA . THR B 1 34 ? 20.109 50.75 9.695 1 87.88 34 THR B CA 1
ATOM 4703 C C . THR B 1 34 ? 20.594 52.188 9.352 1 87.88 34 THR B C 1
ATOM 4705 O O . THR B 1 34 ? 20.875 52.969 10.25 1 87.88 34 THR B O 1
ATOM 4708 N N . SER B 1 35 ? 20.828 52.469 8.109 1 85.12 35 SER B N 1
ATOM 4709 C CA . SER B 1 35 ? 21.25 53.781 7.668 1 85.12 35 SER B CA 1
ATOM 4710 C C . SER B 1 35 ? 20.188 54.844 7.98 1 85.12 35 SER B C 1
ATOM 4712 O O . SER B 1 35 ? 20.5 56 8.188 1 85.12 35 SER B O 1
ATOM 4714 N N . GLU B 1 36 ? 19 54.375 8.07 1 87.88 36 GLU B N 1
ATOM 4715 C CA . GLU B 1 36 ? 17.906 55.312 8.219 1 87.88 36 GLU B CA 1
ATOM 4716 C C . GLU B 1 36 ? 17.281 55.219 9.617 1 87.88 36 GLU B C 1
ATOM 4718 O O . GLU B 1 36 ? 16.5 56.094 10.008 1 87.88 36 GLU B O 1
ATOM 4723 N N . ILE B 1 37 ? 17.609 54.125 10.32 1 89 37 ILE B N 1
ATOM 4724 C CA . ILE B 1 37 ? 17.031 53.875 11.641 1 89 37 ILE B CA 1
ATOM 4725 C C . ILE B 1 37 ? 18.141 53.688 12.664 1 89 37 ILE B C 1
ATOM 4727 O O . ILE B 1 37 ? 19.016 52.844 12.5 1 89 37 ILE B O 1
ATOM 4731 N N . ASP B 1 38 ? 18.141 54.594 13.656 1 90.62 38 ASP B N 1
ATOM 4732 C CA . ASP B 1 38 ? 19.141 54.469 14.719 1 90.62 38 ASP B CA 1
ATOM 4733 C C . ASP B 1 38 ? 18.812 53.281 15.633 1 90.62 38 ASP B C 1
ATOM 4735 O O . ASP B 1 38 ? 17.641 52.969 15.867 1 90.62 38 ASP B O 1
ATOM 4739 N N . LYS B 1 39 ? 19.859 52.688 16.078 1 92.81 39 LYS B N 1
ATOM 4740 C CA . LYS B 1 39 ? 19.719 51.594 17.031 1 92.81 39 LYS B CA 1
ATOM 4741 C C . LYS B 1 39 ? 18.953 52.062 18.281 1 92.81 39 LYS B C 1
ATOM 4743 O O . LYS B 1 39 ? 19.25 53.094 18.844 1 92.81 39 LYS B O 1
ATOM 4748 N N . ASP B 1 40 ? 17.953 51.344 18.609 1 94.19 40 ASP B N 1
ATOM 4749 C CA . ASP B 1 40 ? 17.156 51.594 19.797 1 94.19 40 ASP B CA 1
ATOM 4750 C C . ASP B 1 40 ? 16.734 50.25 20.453 1 94.19 40 ASP B C 1
ATOM 4752 O O . ASP B 1 40 ? 15.719 49.688 20.078 1 94.19 40 ASP B O 1
ATOM 4756 N N . LEU B 1 41 ? 17.375 49.875 21.469 1 94.5 41 LEU B N 1
ATOM 4757 C CA . LEU B 1 41 ? 17.203 48.562 22.078 1 94.5 41 LEU B CA 1
ATOM 4758 C C . LEU B 1 41 ? 15.852 48.469 22.781 1 94.5 41 LEU B C 1
ATOM 4760 O O . LEU B 1 41 ? 15.266 47.375 22.859 1 94.5 41 LEU B O 1
ATOM 4764 N N . SER B 1 42 ? 15.406 49.594 23.25 1 95 42 SER B N 1
ATOM 4765 C CA . SER B 1 42 ? 14.117 49.562 23.938 1 95 42 SER B CA 1
ATOM 4766 C C . SER B 1 42 ? 12.977 49.281 22.953 1 95 42 SER B C 1
ATOM 4768 O O . SER B 1 42 ? 12.117 48.469 23.234 1 95 42 SER B O 1
ATOM 4770 N N . VAL B 1 43 ? 13.031 49.969 21.875 1 94.31 43 VAL B N 1
ATOM 4771 C CA . VAL B 1 43 ? 12.016 49.75 20.844 1 94.31 43 VAL B CA 1
ATOM 4772 C C . VAL B 1 43 ? 12.156 48.344 20.266 1 94.31 43 VAL B C 1
ATOM 4774 O O . VAL B 1 43 ? 11.156 47.688 19.953 1 94.31 43 VAL B O 1
ATOM 4777 N N . ALA B 1 44 ? 13.367 47.906 20.094 1 95.62 44 ALA B N 1
ATOM 4778 C CA . ALA B 1 44 ? 13.625 46.562 19.594 1 95.62 44 ALA B CA 1
ATOM 4779 C C . ALA B 1 44 ? 13.008 45.531 20.531 1 95.62 44 ALA B C 1
ATOM 4781 O O . ALA B 1 44 ? 12.406 44.531 20.078 1 95.62 44 ALA B O 1
ATOM 4782 N N . ASP B 1 45 ? 13.148 45.75 21.75 1 95.81 45 ASP B N 1
ATOM 4783 C CA . ASP B 1 45 ? 12.602 44.812 22.75 1 95.81 45 ASP B CA 1
ATOM 4784 C C . ASP B 1 45 ? 11.078 44.781 22.672 1 95.81 45 ASP B C 1
ATOM 4786 O O . ASP B 1 45 ? 10.469 43.719 22.891 1 95.81 45 ASP B O 1
ATOM 4790 N N . ASP B 1 46 ? 10.555 45.906 22.438 1 95.69 46 ASP B N 1
ATOM 4791 C CA . ASP B 1 46 ? 9.102 45.969 22.297 1 95.69 46 ASP B CA 1
ATOM 4792 C C . ASP B 1 46 ? 8.625 45.094 21.141 1 95.69 46 ASP B C 1
ATOM 4794 O O . ASP B 1 46 ? 7.648 44.375 21.266 1 95.69 46 ASP B O 1
ATOM 4798 N N . TYR B 1 47 ? 9.242 45.219 20.062 1 95.88 47 TYR B N 1
ATOM 4799 C CA . TYR B 1 47 ? 8.859 44.438 18.891 1 95.88 47 TYR B CA 1
ATOM 4800 C C . TYR B 1 47 ? 9.195 42.969 19.078 1 95.88 47 TYR B C 1
ATOM 4802 O O . TYR B 1 47 ? 8.484 42.094 18.578 1 95.88 47 TYR B O 1
ATOM 4810 N N . PHE B 1 48 ? 10.234 42.688 19.703 1 95.75 48 PHE B N 1
ATOM 4811 C CA . PHE B 1 48 ? 10.531 41.312 20.078 1 95.75 48 PHE B CA 1
ATOM 4812 C C . PHE B 1 48 ? 9.383 40.688 20.859 1 95.75 48 PHE B C 1
ATOM 4814 O O . PHE B 1 48 ? 8.938 39.594 20.562 1 95.75 48 PHE B O 1
ATOM 4821 N N . ASN B 1 49 ? 8.953 41.438 21.812 1 95.81 49 ASN B N 1
ATOM 4822 C CA . ASN B 1 49 ? 7.863 40.969 22.656 1 95.81 49 ASN B CA 1
ATOM 4823 C C . ASN B 1 49 ? 6.574 40.781 21.859 1 95.81 49 ASN B C 1
ATOM 4825 O O . ASN B 1 49 ? 5.801 39.844 22.141 1 95.81 49 ASN B O 1
ATOM 4829 N N . GLN B 1 50 ? 6.379 41.594 20.938 1 95.44 50 GLN B N 1
ATOM 4830 C CA . GLN B 1 50 ? 5.207 41.438 20.078 1 95.44 50 GLN B CA 1
ATOM 4831 C C . GLN B 1 50 ? 5.289 40.156 19.266 1 95.44 50 GLN B C 1
ATOM 4833 O O . GLN B 1 50 ? 4.297 39.438 19.125 1 95.44 50 GLN B O 1
ATOM 4838 N N . CYS B 1 51 ? 6.465 39.938 18.734 1 95.81 51 CYS B N 1
ATOM 4839 C CA . CYS B 1 51 ? 6.668 38.688 18 1 95.81 51 CYS B CA 1
ATOM 4840 C C . CYS B 1 51 ? 6.449 37.469 18.922 1 95.81 51 CYS B C 1
ATOM 4842 O O . CYS B 1 51 ? 5.773 36.531 18.531 1 95.81 51 CYS B O 1
ATOM 4844 N N . PHE B 1 52 ? 7.016 37.594 20.016 1 95.31 52 PHE B N 1
ATOM 4845 C CA . PHE B 1 52 ? 6.918 36.531 21 1 95.31 52 PHE B CA 1
ATOM 4846 C C . PHE B 1 52 ? 5.461 36.25 21.359 1 95.31 52 PHE B C 1
ATOM 4848 O O . PHE B 1 52 ? 5.023 35.094 21.359 1 95.31 52 PHE B O 1
ATOM 4855 N N . LEU B 1 53 ? 4.758 37.281 21.609 1 94.5 53 LEU B N 1
ATOM 4856 C CA . LEU B 1 53 ? 3.348 37.125 21.953 1 94.5 53 LEU B CA 1
ATOM 4857 C C . LEU B 1 53 ? 2.547 36.562 20.797 1 94.5 53 LEU B C 1
ATOM 4859 O O . LEU B 1 53 ? 1.634 35.781 20.984 1 94.5 53 LEU B O 1
ATOM 4863 N N . PHE B 1 54 ? 2.861 37.031 19.641 1 95.25 54 PHE B N 1
ATOM 4864 C CA . PHE B 1 54 ? 2.195 36.562 18.438 1 95.25 54 PHE B CA 1
ATOM 4865 C C . PHE B 1 54 ? 2.355 35.031 18.312 1 95.25 54 PHE B C 1
ATOM 4867 O O . PHE B 1 54 ? 1.394 34.344 18.016 1 95.25 54 PHE B O 1
ATOM 4874 N N . LEU B 1 55 ? 3.512 34.531 18.578 1 95.12 55 LEU B N 1
ATOM 4875 C CA . LEU B 1 55 ? 3.842 33.125 18.375 1 95.12 55 LEU B CA 1
ATOM 4876 C C . LEU B 1 55 ? 3.275 32.281 19.5 1 95.12 55 LEU B C 1
ATOM 4878 O O . LEU B 1 55 ? 2.926 31.109 19.281 1 95.12 55 LEU B O 1
ATOM 4882 N N . GLU B 1 56 ? 3.127 32.812 20.672 1 93.5 56 GLU B N 1
ATOM 4883 C CA . GLU B 1 56 ? 2.811 32 21.844 1 93.5 56 GLU B CA 1
ATOM 4884 C C . GLU B 1 56 ? 1.374 32.219 22.312 1 93.5 56 GLU B C 1
ATOM 4886 O O . GLU B 1 56 ? 0.878 31.516 23.188 1 93.5 56 GLU B O 1
ATOM 4891 N N . SER B 1 57 ? 0.701 33.188 21.672 1 91.06 57 SER B N 1
ATOM 4892 C CA . SER B 1 57 ? -0.665 33.469 22.078 1 91.06 57 SER B CA 1
ATOM 4893 C C . SER B 1 57 ? -1.601 32.312 21.812 1 91.06 57 SER B C 1
ATOM 4895 O O . SER B 1 57 ? -1.484 31.641 20.781 1 91.06 57 SER B O 1
ATOM 4897 N N . THR B 1 58 ? -2.521 32.031 22.781 1 92 58 THR B N 1
ATOM 4898 C CA . THR B 1 58 ? -3.475 30.938 22.672 1 92 58 THR B CA 1
ATOM 4899 C C . THR B 1 58 ? -4.902 31.453 22.844 1 92 58 THR B C 1
ATOM 4901 O O . THR B 1 58 ? -5.125 32.5 23.453 1 92 58 THR B O 1
ATOM 4904 N N . LYS B 1 59 ? -5.82 30.797 22.312 1 89.94 59 LYS B N 1
ATOM 4905 C CA . LYS B 1 59 ? -7.23 31.094 22.531 1 89.94 59 LYS B CA 1
ATOM 4906 C C . LYS B 1 59 ? -7.668 30.688 23.938 1 89.94 59 LYS B C 1
ATOM 4908 O O . LYS B 1 59 ? -7.027 29.859 24.578 1 89.94 59 LYS B O 1
ATOM 4913 N N . ASP B 1 60 ? -8.672 31.281 24.375 1 85.06 60 ASP B N 1
ATOM 4914 C CA . ASP B 1 60 ? -9.18 31.016 25.719 1 85.06 60 ASP B CA 1
ATOM 4915 C C . ASP B 1 60 ? -10.094 29.781 25.719 1 85.06 60 ASP B C 1
ATOM 4917 O O . ASP B 1 60 ? -11.32 29.922 25.75 1 85.06 60 ASP B O 1
ATOM 4921 N N . THR B 1 61 ? -9.516 28.672 25.562 1 84.69 61 THR B N 1
ATOM 4922 C CA . THR B 1 61 ? -10.234 27.391 25.562 1 84.69 61 THR B CA 1
ATOM 4923 C C . THR B 1 61 ? -9.602 26.406 26.531 1 84.69 61 THR B C 1
ATOM 4925 O O . THR B 1 61 ? -8.531 26.672 27.078 1 84.69 61 THR B O 1
ATOM 4928 N N . GLU B 1 62 ? -10.344 25.312 26.859 1 79.69 62 GLU B N 1
ATOM 4929 C CA . GLU B 1 62 ? -9.867 24.281 27.766 1 79.69 62 GLU B CA 1
ATOM 4930 C C . GLU B 1 62 ? -8.641 23.562 27.188 1 79.69 62 GLU B C 1
ATOM 4932 O O . GLU B 1 62 ? -7.762 23.141 27.938 1 79.69 62 GLU B O 1
ATOM 4937 N N . TYR B 1 63 ? -8.625 23.609 25.906 1 83.75 63 TYR B N 1
ATOM 4938 C CA . TYR B 1 63 ? -7.504 22.969 25.234 1 83.75 63 TYR B CA 1
ATOM 4939 C C . TYR B 1 63 ? -6.625 23.984 24.531 1 83.75 63 TYR B C 1
ATOM 4941 O O . TYR B 1 63 ? -7.055 25.125 24.281 1 83.75 63 TYR B O 1
ATOM 4949 N N . TYR B 1 64 ? -5.402 23.672 24.391 1 88.38 64 TYR B N 1
ATOM 4950 C CA . TYR B 1 64 ? -4.461 24.562 23.734 1 88.38 64 TYR B CA 1
ATOM 4951 C C . TYR B 1 64 ? -4.832 24.75 22.266 1 88.38 64 TYR B C 1
ATOM 4953 O O . TYR B 1 64 ? -4.883 23.766 21.5 1 88.38 64 TYR B O 1
ATOM 4961 N N . VAL B 1 65 ? -5.129 25.953 21.906 1 92.62 65 VAL B N 1
ATOM 4962 C CA . VAL B 1 65 ? -5.371 26.344 20.516 1 92.62 65 VAL B CA 1
ATOM 4963 C C . VAL B 1 65 ? -4.605 27.625 20.203 1 92.62 65 VAL B C 1
ATOM 4965 O O . VAL B 1 65 ? -4.883 28.672 20.781 1 92.62 65 VAL B O 1
ATOM 4968 N N . PRO B 1 66 ? -3.67 27.484 19.312 1 94 66 PRO B N 1
ATOM 4969 C CA . PRO B 1 66 ? -2.953 28.719 18.969 1 94 66 PRO B CA 1
ATOM 4970 C C . PRO B 1 66 ? -3.865 29.781 18.375 1 94 66 PRO B C 1
ATOM 4972 O O . PRO B 1 66 ? -4.738 29.469 17.547 1 94 66 PRO B O 1
ATOM 4975 N N . GLU B 1 67 ? -3.65 30.938 18.781 1 93.38 67 GLU B N 1
ATOM 4976 C CA . GLU B 1 67 ? -4.41 32.062 18.219 1 93.38 67 GLU B CA 1
ATOM 4977 C C . GLU B 1 67 ? -4.039 32.281 16.766 1 93.38 67 GLU B C 1
ATOM 4979 O O . GLU B 1 67 ? -4.895 32.625 15.945 1 93.38 67 GLU B O 1
ATOM 4984 N N . ASN B 1 68 ? -2.768 32.219 16.531 1 95.12 68 ASN B N 1
ATOM 4985 C CA . ASN B 1 68 ? -2.252 32.406 15.188 1 95.12 68 ASN B CA 1
ATOM 4986 C C . ASN B 1 68 ? -1.688 31.094 14.633 1 95.12 68 ASN B C 1
ATOM 4988 O O . ASN B 1 68 ? -0.611 30.641 15.047 1 95.12 68 ASN B O 1
ATOM 4992 N N . ARG B 1 69 ? -2.369 30.562 13.664 1 95.75 69 ARG B N 1
ATOM 4993 C CA . ARG B 1 69 ? -1.941 29.297 13.055 1 95.75 69 ARG B CA 1
ATOM 4994 C C . ARG B 1 69 ? -1.261 29.547 11.711 1 95.75 69 ARG B C 1
ATOM 4996 O O . ARG B 1 69 ? -1.645 30.453 10.969 1 95.75 69 ARG B O 1
ATOM 5003 N N . PHE B 1 70 ? -0.236 28.812 11.469 1 97.75 70 PHE B N 1
ATOM 5004 C CA . PHE B 1 70 ? 0.434 28.812 10.18 1 97.75 70 PHE B CA 1
ATOM 5005 C C . PHE B 1 70 ? -0.129 27.734 9.266 1 97.75 70 PHE B C 1
ATOM 5007 O O . PHE B 1 70 ? 0.038 26.547 9.539 1 97.75 70 PHE B O 1
ATOM 5014 N N . VAL B 1 71 ? -0.814 28.094 8.156 1 98.06 71 VAL B N 1
ATOM 5015 C CA . VAL B 1 71 ? -1.519 27.141 7.316 1 98.06 71 VAL B CA 1
ATOM 5016 C C . VAL B 1 71 ? -1.2 27.406 5.848 1 98.06 71 VAL B C 1
ATOM 5018 O O . VAL B 1 71 ? -0.97 28.547 5.453 1 98.06 71 VAL B O 1
ATOM 5021 N N . LEU B 1 72 ? -1.085 26.391 5.09 1 98.62 72 LEU B N 1
ATOM 5022 C CA . LEU B 1 72 ? -1.005 26.5 3.639 1 98.62 72 LEU B CA 1
ATOM 5023 C C . LEU B 1 72 ? -2.383 26.75 3.037 1 98.62 72 LEU B C 1
ATOM 5025 O O . LEU B 1 72 ? -3.275 25.906 3.148 1 98.62 72 LEU B O 1
ATOM 5029 N N . SER B 1 73 ? -2.531 27.859 2.371 1 98.06 73 SER B N 1
ATOM 5030 C CA . SER B 1 73 ? -3.857 28.219 1.88 1 98.06 73 SER B CA 1
ATOM 5031 C C . SER B 1 73 ? -4.012 27.875 0.402 1 98.06 73 SER B C 1
ATOM 5033 O O . SER B 1 73 ? -5.105 27.547 -0.053 1 98.06 73 SER B O 1
ATOM 5035 N N . GLU B 1 74 ? -2.891 28.047 -0.295 1 98.06 74 GLU B N 1
ATOM 5036 C CA . GLU B 1 74 ? -2.977 27.828 -1.737 1 98.06 74 GLU B CA 1
ATOM 5037 C C . GLU B 1 74 ? -1.657 27.312 -2.299 1 98.06 74 GLU B C 1
ATOM 5039 O O . GLU B 1 74 ? -0.582 27.688 -1.828 1 98.06 74 GLU B O 1
ATOM 5044 N N . ILE B 1 75 ? -1.734 26.484 -3.293 1 98.12 75 ILE B N 1
ATOM 5045 C CA . ILE B 1 75 ? -0.572 26 -4.031 1 98.12 75 ILE B CA 1
ATOM 5046 C C . ILE B 1 75 ? -0.84 26.094 -5.531 1 98.12 75 ILE B C 1
ATOM 5048 O O . ILE B 1 75 ? -1.949 25.812 -5.992 1 98.12 75 ILE B O 1
ATOM 5052 N N . ASN B 1 76 ? 0.099 26.656 -6.227 1 97.5 76 ASN B N 1
ATOM 5053 C CA . ASN B 1 76 ? 0.03 26.797 -7.676 1 97.5 76 ASN B CA 1
ATOM 5054 C C . ASN B 1 76 ? 1.224 26.141 -8.367 1 97.5 76 ASN B C 1
ATOM 5056 O O . ASN B 1 76 ? 2.373 26.484 -8.078 1 97.5 76 ASN B O 1
ATOM 5060 N N . LEU B 1 77 ? 0.977 25.234 -9.266 1 96.38 77 LEU B N 1
ATOM 5061 C CA . LEU B 1 77 ? 2.021 24.547 -10.016 1 96.38 77 LEU B CA 1
ATOM 5062 C C . LEU B 1 77 ? 1.973 24.922 -11.492 1 96.38 77 LEU B C 1
ATOM 5064 O O . LEU B 1 77 ? 0.898 24.953 -12.094 1 96.38 77 LEU B O 1
ATOM 5068 N N . VAL B 1 78 ? 3.111 25.281 -12.031 1 94.75 78 VAL B N 1
ATOM 5069 C CA . VAL B 1 78 ? 3.232 25.594 -13.453 1 94.75 78 VAL B CA 1
ATOM 5070 C C . VAL B 1 78 ? 4.312 24.719 -14.086 1 94.75 78 VAL B C 1
ATOM 5072 O O . VAL B 1 78 ? 5.465 24.719 -13.648 1 94.75 78 VAL B O 1
ATOM 5075 N N . ASN B 1 79 ? 3.939 23.969 -15.109 1 91.69 79 ASN B N 1
ATOM 5076 C CA . ASN B 1 79 ? 4.84 23.094 -15.852 1 91.69 79 ASN B CA 1
ATOM 5077 C C . ASN B 1 79 ? 5.609 22.172 -14.922 1 91.69 79 ASN B C 1
ATOM 5079 O O . ASN B 1 79 ? 6.82 21.984 -15.078 1 91.69 79 ASN B O 1
ATOM 5083 N N . PHE B 1 80 ? 5.004 21.703 -13.961 1 92.62 80 PHE B N 1
ATOM 5084 C CA . PHE B 1 80 ? 5.609 20.797 -12.992 1 92.62 80 PHE B CA 1
ATOM 5085 C C . PHE B 1 80 ? 5.113 19.359 -13.211 1 92.62 80 PHE B C 1
ATOM 5087 O O . PHE B 1 80 ? 3.941 19.062 -12.977 1 92.62 80 PHE B O 1
ATOM 5094 N N . ARG B 1 81 ? 6.012 18.531 -13.68 1 87.62 81 ARG B N 1
ATOM 5095 C CA . ARG B 1 81 ? 5.695 17.141 -14.031 1 87.62 81 ARG B CA 1
ATOM 5096 C C . ARG B 1 81 ? 4.488 17.078 -14.961 1 87.62 81 ARG B C 1
ATOM 5098 O O . ARG B 1 81 ? 4.48 17.703 -16.016 1 87.62 81 ARG B O 1
ATOM 5105 N N . ARG B 1 82 ? 3.406 16.469 -14.57 1 82.31 82 ARG B N 1
ATOM 5106 C CA . ARG B 1 82 ? 2.299 16.281 -15.5 1 82.31 82 ARG B CA 1
ATOM 5107 C C . ARG B 1 82 ? 1.431 17.531 -15.578 1 82.31 82 ARG B C 1
ATOM 5109 O O . ARG B 1 82 ? 0.626 17.672 -16.5 1 82.31 82 ARG B O 1
ATOM 5116 N N . PHE B 1 83 ? 1.679 18.453 -14.695 1 89.12 83 PHE B N 1
ATOM 5117 C CA . PHE B 1 83 ? 0.808 19.625 -14.633 1 89.12 83 PHE B CA 1
ATOM 5118 C C . PHE B 1 83 ? 1.322 20.734 -15.539 1 89.12 83 PHE B C 1
ATOM 5120 O O . PHE B 1 83 ? 2.48 21.141 -15.43 1 89.12 83 PHE B O 1
ATOM 5127 N N . ASP B 1 84 ? 0.476 21.188 -16.453 1 89.81 84 ASP B N 1
ATOM 5128 C CA . ASP B 1 84 ? 0.766 22.438 -17.141 1 89.81 84 ASP B CA 1
ATOM 5129 C C . ASP B 1 84 ? 0.519 23.641 -16.234 1 89.81 84 ASP B C 1
ATOM 5131 O O . ASP B 1 84 ? 1.374 24.516 -16.109 1 89.81 84 ASP B O 1
ATOM 5135 N N . SER B 1 85 ? -0.59 23.688 -15.719 1 92.56 85 SER B N 1
ATOM 5136 C CA . SER B 1 85 ? -0.972 24.703 -14.734 1 92.56 85 SER B CA 1
ATOM 5137 C C . SER B 1 85 ? -2.107 24.219 -13.844 1 92.56 85 SER B C 1
ATOM 5139 O O . SER B 1 85 ? -3.107 23.688 -14.344 1 92.56 85 SER B O 1
ATOM 5141 N N . ILE B 1 86 ? -1.897 24.375 -12.539 1 95.25 86 ILE B N 1
ATOM 5142 C CA . ILE B 1 86 ? -2.957 23.984 -11.617 1 95.25 86 ILE B CA 1
ATOM 5143 C C . ILE B 1 86 ? -2.877 24.844 -10.352 1 95.25 86 ILE B C 1
ATOM 5145 O O . ILE B 1 86 ? -1.786 25.094 -9.844 1 95.25 86 ILE B O 1
ATOM 5149 N N . LYS B 1 87 ? -4.004 25.359 -9.969 1 96.19 87 LYS B N 1
ATOM 5150 C CA . LYS B 1 87 ? -4.145 26.125 -8.734 1 96.19 87 LYS B CA 1
ATOM 5151 C C . LYS B 1 87 ? -5.125 25.453 -7.777 1 96.19 87 LYS B C 1
ATOM 5153 O O . LYS B 1 87 ? -6.266 25.172 -8.141 1 96.19 87 LYS B O 1
ATOM 5158 N N . VAL B 1 88 ? -4.703 25.203 -6.535 1 97.31 88 VAL B N 1
ATOM 5159 C CA . VAL B 1 88 ? -5.543 24.484 -5.59 1 97.31 88 VAL B CA 1
ATOM 5160 C C . VAL B 1 88 ? -5.625 25.25 -4.273 1 97.31 88 VAL B C 1
ATOM 5162 O O . VAL B 1 88 ? -4.598 25.672 -3.723 1 97.31 88 VAL B O 1
ATOM 5165 N N . ARG B 1 89 ? -6.789 25.453 -3.789 1 97.56 89 ARG B N 1
ATOM 5166 C CA . ARG B 1 89 ? -7.004 26 -2.455 1 97.56 89 ARG B CA 1
ATOM 5167 C C . ARG B 1 89 ? -7.145 24.891 -1.42 1 97.56 89 ARG B C 1
ATOM 5169 O O . ARG B 1 89 ? -7.762 23.859 -1.69 1 97.56 89 ARG B O 1
ATOM 5176 N N . LEU B 1 90 ? -6.566 25.078 -0.266 1 98.19 90 LEU B N 1
ATOM 5177 C CA . LEU B 1 90 ? -6.578 24.062 0.776 1 98.19 90 LEU B CA 1
ATOM 5178 C C . LEU B 1 90 ? -7.367 24.531 1.992 1 98.19 90 LEU B C 1
ATOM 5180 O O . LEU B 1 90 ? -7.535 25.734 2.199 1 98.19 90 LEU B O 1
ATOM 5184 N N . GLU B 1 91 ? -7.867 23.562 2.746 1 97.62 91 GLU B N 1
ATOM 5185 C CA . GLU B 1 91 ? -8.547 23.859 4.004 1 97.62 91 GLU B CA 1
ATOM 5186 C C . GLU B 1 91 ? -7.562 23.922 5.164 1 97.62 91 GLU B C 1
ATOM 5188 O O . GLU B 1 91 ? -6.469 23.359 5.09 1 97.62 91 GLU B O 1
ATOM 5193 N N . SER B 1 92 ? -7.969 24.562 6.219 1 96.31 92 SER B N 1
ATOM 5194 C CA . SER B 1 92 ? -7.07 24.812 7.34 1 96.31 92 SER B CA 1
ATOM 5195 C C . SER B 1 92 ? -6.895 23.562 8.195 1 96.31 92 SER B C 1
ATOM 5197 O O . SER B 1 92 ? -5.938 23.453 8.969 1 96.31 92 SER B O 1
ATOM 5199 N N . ASN B 1 93 ? -7.812 22.656 8.102 1 96.12 93 ASN B N 1
ATOM 5200 C CA . ASN B 1 93 ? -7.727 21.469 8.938 1 96.12 93 ASN B CA 1
ATOM 5201 C C . ASN B 1 93 ? -7.293 20.25 8.141 1 96.12 93 ASN B C 1
ATOM 5203 O O . ASN B 1 93 ? -6.258 19.641 8.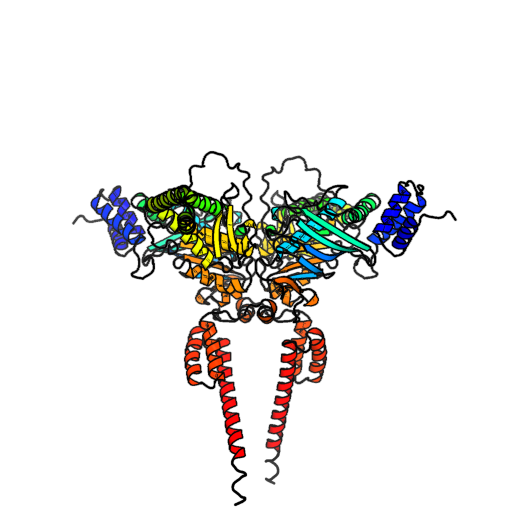43 1 96.12 93 ASN B O 1
ATOM 5207 N N . VAL B 1 94 ? -8.141 19.922 7.145 1 98.12 94 VAL B N 1
ATOM 5208 C CA . VAL B 1 94 ? -7.801 18.734 6.371 1 98.12 94 VAL B CA 1
ATOM 5209 C C . VAL B 1 94 ? -8.211 18.938 4.914 1 98.12 94 VAL B C 1
ATOM 5211 O O . VAL B 1 94 ? -9.258 19.5 4.629 1 98.12 94 VAL B O 1
ATOM 5214 N N . THR B 1 95 ? -7.395 18.594 4.016 1 98.62 95 THR B N 1
ATOM 5215 C CA . THR B 1 95 ? -7.68 18.5 2.586 1 98.62 95 THR B CA 1
ATOM 5216 C C . THR B 1 95 ? -7.266 17.141 2.035 1 98.62 95 THR B C 1
ATOM 5218 O O . THR B 1 95 ? -6.164 16.672 2.309 1 98.62 95 THR B O 1
ATOM 5221 N N . VAL B 1 96 ? -8.148 16.531 1.299 1 98.25 96 VAL B N 1
ATOM 5222 C CA . VAL B 1 96 ? -7.891 15.203 0.758 1 98.25 96 VAL B CA 1
ATOM 5223 C C . VAL B 1 96 ? -7.934 15.242 -0.767 1 98.25 96 VAL B C 1
ATOM 5225 O O . VAL B 1 96 ? -8.938 15.656 -1.353 1 98.25 96 VAL B O 1
ATOM 5228 N N . PHE B 1 97 ? -6.875 14.828 -1.406 1 97.62 97 PHE B N 1
ATOM 5229 C CA . PHE B 1 97 ? -6.801 14.75 -2.859 1 97.62 97 PHE B CA 1
ATOM 5230 C C . PHE B 1 97 ? -7.195 13.359 -3.352 1 97.62 97 PHE B C 1
ATOM 5232 O O . PHE B 1 97 ? -6.742 12.352 -2.807 1 97.62 97 PHE B O 1
ATOM 5239 N N . ILE B 1 98 ? -8.039 13.328 -4.367 1 95.25 98 ILE B N 1
ATOM 5240 C CA . ILE B 1 98 ? -8.438 12.055 -4.969 1 95.25 98 ILE B CA 1
ATOM 5241 C C . ILE B 1 98 ? -8.367 12.164 -6.492 1 95.25 98 ILE B C 1
ATOM 5243 O O . ILE B 1 98 ? -8.398 13.266 -7.043 1 95.25 98 ILE B O 1
ATOM 5247 N N . GLY B 1 99 ? -8.219 11.031 -7.137 1 89.19 99 GLY B N 1
ATOM 5248 C CA . GLY B 1 99 ? -8.125 10.945 -8.586 1 89.19 99 GLY B CA 1
ATOM 5249 C C . GLY B 1 99 ? -7.613 9.602 -9.07 1 89.19 99 GLY B C 1
ATOM 5250 O O . GLY B 1 99 ? -7.223 8.75 -8.266 1 89.19 99 GLY B O 1
ATOM 5251 N N . GLY B 1 100 ? -7.691 9.445 -10.398 1 81.06 100 GLY B N 1
ATOM 5252 C CA . GLY B 1 100 ? -7.254 8.195 -11 1 81.06 100 GLY B CA 1
ATOM 5253 C C . GLY B 1 100 ? -5.766 7.949 -10.836 1 81.06 100 GLY B C 1
ATOM 5254 O O . GLY B 1 100 ? -5.047 8.781 -10.273 1 81.06 100 GLY B O 1
ATOM 5255 N N . ASN B 1 101 ? -5.25 6.816 -11.266 1 74.31 101 ASN B N 1
ATOM 5256 C CA . ASN B 1 101 ? -3.834 6.48 -11.188 1 74.31 101 ASN B CA 1
ATOM 5257 C C . ASN B 1 101 ? -2.99 7.383 -12.078 1 74.31 101 ASN B C 1
ATOM 5259 O O . ASN B 1 101 ? -3.348 7.629 -13.234 1 74.31 101 ASN B O 1
ATOM 5263 N N . GLY B 1 102 ? -1.956 7.902 -11.5 1 76.88 102 GLY B N 1
ATOM 5264 C CA . GLY B 1 102 ? -1.021 8.711 -12.266 1 76.88 102 GLY B CA 1
ATOM 5265 C C . GLY B 1 102 ? -1.525 10.117 -12.523 1 76.88 102 GLY B C 1
ATOM 5266 O O . GLY B 1 102 ? -0.931 10.859 -13.312 1 76.88 102 GLY B O 1
ATOM 5267 N N . ILE B 1 103 ? -2.533 10.508 -11.828 1 82.5 103 ILE B N 1
ATOM 5268 C CA . ILE B 1 103 ? -3.176 11.781 -12.156 1 82.5 103 ILE B CA 1
ATOM 5269 C C . ILE B 1 103 ? -2.396 12.93 -11.523 1 82.5 103 ILE B C 1
ATOM 5271 O O . ILE B 1 103 ? -2.537 14.086 -11.93 1 82.5 103 ILE B O 1
ATOM 5275 N N . GLY B 1 104 ? -1.638 12.703 -10.445 1 87.56 104 GLY B N 1
ATOM 5276 C CA . GLY B 1 104 ? -0.809 13.766 -9.898 1 87.56 104 GLY B CA 1
ATOM 5277 C C . GLY B 1 104 ? -0.944 13.914 -8.398 1 87.56 104 GLY B C 1
ATOM 5278 O O . GLY B 1 104 ? -0.467 14.898 -7.82 1 87.56 104 GLY B O 1
ATOM 5279 N N . LYS B 1 105 ? -1.602 13 -7.68 1 91.56 105 LYS B N 1
ATOM 5280 C CA . LYS B 1 105 ? -1.788 13.062 -6.23 1 91.56 105 LYS B CA 1
ATOM 5281 C C . LYS B 1 105 ? -0.448 13.164 -5.508 1 91.56 105 LYS B C 1
ATOM 5283 O O . LYS B 1 105 ? -0.241 14.07 -4.699 1 91.56 105 LYS B O 1
ATOM 5288 N N . THR B 1 106 ? 0.444 12.266 -5.863 1 90.12 106 THR B N 1
ATOM 5289 C CA . THR B 1 106 ? 1.77 12.25 -5.254 1 90.12 106 THR B CA 1
ATOM 5290 C C . THR B 1 106 ? 2.562 13.492 -5.652 1 90.12 106 THR B C 1
ATOM 5292 O O . THR B 1 106 ? 3.338 14.023 -4.852 1 90.12 106 THR B O 1
ATOM 5295 N N . THR B 1 107 ? 2.367 13.977 -6.871 1 91.88 107 THR B N 1
ATOM 5296 C CA . THR B 1 107 ? 3.076 15.148 -7.379 1 91.88 107 THR B CA 1
ATOM 5297 C C . THR B 1 107 ? 2.768 16.375 -6.531 1 91.88 107 THR B C 1
ATOM 5299 O O . THR B 1 107 ? 3.668 17.156 -6.211 1 91.88 107 THR B O 1
ATOM 5302 N N . ILE B 1 108 ? 1.556 16.547 -6.168 1 95.44 108 ILE B N 1
ATOM 5303 C CA . ILE B 1 108 ? 1.166 17.703 -5.379 1 95.44 108 ILE B CA 1
ATOM 5304 C C . ILE B 1 108 ? 1.803 17.625 -3.994 1 95.44 108 ILE B C 1
ATOM 5306 O O . ILE B 1 108 ? 2.27 18.641 -3.457 1 95.44 108 ILE B O 1
ATOM 5310 N N . ILE B 1 109 ? 1.773 16.469 -3.404 1 96 109 ILE B N 1
ATOM 5311 C CA . ILE B 1 109 ? 2.383 16.25 -2.096 1 96 109 ILE B CA 1
ATOM 5312 C C . ILE B 1 109 ? 3.871 16.594 -2.16 1 96 109 ILE B C 1
ATOM 5314 O O . ILE B 1 109 ? 4.402 17.266 -1.28 1 96 109 ILE B O 1
ATOM 5318 N N . ASP B 1 110 ? 4.512 16.141 -3.201 1 94.38 110 ASP B N 1
ATOM 5319 C CA . ASP B 1 110 ? 5.938 16.391 -3.381 1 94.38 110 ASP B CA 1
ATOM 5320 C C . ASP B 1 110 ? 6.215 17.891 -3.553 1 94.38 110 ASP B C 1
ATOM 5322 O O . ASP B 1 110 ? 7.203 18.406 -3.025 1 94.38 110 ASP B O 1
ATOM 5326 N N . ALA B 1 111 ? 5.41 18.547 -4.297 1 97.06 111 ALA B N 1
ATOM 5327 C CA . ALA B 1 111 ? 5.559 19.969 -4.52 1 97.06 111 ALA B CA 1
ATOM 5328 C C . ALA B 1 111 ? 5.477 20.75 -3.205 1 97.06 111 ALA B C 1
ATOM 5330 O O . ALA B 1 111 ? 6.324 21.594 -2.924 1 97.06 111 ALA B O 1
ATOM 5331 N N . ILE B 1 112 ? 4.48 20.422 -2.43 1 98.06 112 ILE B N 1
ATOM 5332 C CA . ILE B 1 112 ? 4.297 21.094 -1.151 1 98.06 112 ILE B CA 1
ATOM 5333 C C . ILE B 1 112 ? 5.488 20.812 -0.24 1 98.06 112 ILE B C 1
ATOM 5335 O O . ILE B 1 112 ? 5.988 21.703 0.439 1 98.06 112 ILE B O 1
ATOM 5339 N N . SER B 1 113 ? 5.91 19.578 -0.245 1 97.62 113 SER B N 1
ATOM 5340 C CA . SER B 1 113 ? 7.051 19.172 0.571 1 97.62 113 SER B CA 1
ATOM 5341 C C . SER B 1 113 ? 8.289 20 0.22 1 97.62 113 SER B C 1
ATOM 5343 O O . SER B 1 113 ? 9.055 20.375 1.104 1 97.62 113 SER B O 1
ATOM 5345 N N . LYS B 1 114 ? 8.516 20.266 -1.004 1 96.88 114 LYS B N 1
ATOM 5346 C CA . LYS B 1 114 ? 9.672 21.047 -1.449 1 96.88 114 LYS B CA 1
ATOM 5347 C C . LYS B 1 114 ? 9.617 22.469 -0.909 1 96.88 114 LYS B C 1
ATOM 5349 O O . LYS B 1 114 ? 10.641 23.016 -0.484 1 96.88 114 LYS B O 1
ATOM 5354 N N . VAL B 1 115 ? 8.461 23.047 -0.957 1 97.81 115 VAL B N 1
ATOM 5355 C CA . VAL B 1 115 ? 8.328 24.406 -0.445 1 97.81 115 VAL B CA 1
ATOM 5356 C C . VAL B 1 115 ? 8.555 24.406 1.064 1 97.81 115 VAL B C 1
ATOM 5358 O O . VAL B 1 115 ? 9.266 25.266 1.584 1 97.81 115 VAL B O 1
ATOM 5361 N N . LEU B 1 116 ? 7.965 23.469 1.748 1 98 116 LEU B N 1
ATOM 5362 C CA . LEU B 1 116 ? 8.102 23.375 3.199 1 98 116 LEU B CA 1
ATOM 5363 C C . LEU B 1 116 ? 9.555 23.172 3.598 1 98 116 LEU B C 1
ATOM 5365 O O . LEU B 1 116 ? 9.977 23.609 4.672 1 98 116 LEU B O 1
ATOM 5369 N N . SER B 1 117 ? 10.305 22.5 2.713 1 97.19 117 SER B N 1
ATOM 5370 C CA . SER B 1 117 ? 11.703 22.219 3.02 1 97.19 117 SER B CA 1
ATOM 5371 C C . SER B 1 117 ? 12.492 23.516 3.182 1 97.19 117 SER B C 1
ATOM 5373 O O . SER B 1 117 ? 13.477 23.562 3.926 1 97.19 117 SER B O 1
ATOM 5375 N N . TRP B 1 118 ? 12.086 24.578 2.557 1 96 118 TRP B N 1
ATOM 5376 C CA . TRP B 1 118 ? 12.766 25.859 2.664 1 96 118 TRP B CA 1
ATOM 5377 C C . TRP B 1 118 ? 12.5 26.5 4.023 1 96 118 TRP B C 1
ATOM 5379 O O . TRP B 1 118 ? 13.352 27.234 4.547 1 96 118 TRP B O 1
ATOM 5389 N N . ILE B 1 119 ? 11.344 26.266 4.547 1 96.88 119 ILE B N 1
ATOM 5390 C CA . ILE B 1 119 ? 11.016 26.781 5.879 1 96.88 119 ILE B CA 1
ATOM 5391 C C . ILE B 1 119 ? 11.766 25.969 6.934 1 96.88 119 ILE B C 1
ATOM 5393 O O . ILE B 1 119 ? 12.414 26.547 7.816 1 96.88 119 ILE B O 1
ATOM 5397 N N . VAL B 1 120 ? 11.734 24.656 6.789 1 96.12 120 VAL B N 1
ATOM 5398 C CA . VAL B 1 120 ? 12.367 23.75 7.742 1 96.12 120 VAL B CA 1
ATOM 5399 C C . VAL B 1 120 ? 13.867 24.031 7.789 1 96.12 120 VAL B C 1
ATOM 5401 O O . VAL B 1 120 ? 14.453 24.125 8.867 1 96.12 120 VAL B O 1
ATOM 5404 N N . SER B 1 121 ? 14.484 24.156 6.652 1 94.06 121 SER B N 1
ATOM 5405 C CA . SER B 1 121 ? 15.906 24.438 6.57 1 94.06 121 SER B CA 1
ATOM 5406 C C . SER B 1 121 ? 16.25 25.766 7.238 1 94.06 121 SER B C 1
ATOM 5408 O O . SER B 1 121 ? 17.281 25.875 7.906 1 94.06 121 SER B O 1
ATOM 5410 N N . GLY B 1 122 ? 15.383 26.719 7.105 1 92.38 122 GLY B N 1
ATOM 5411 C CA . GLY B 1 122 ? 15.602 28.031 7.703 1 92.38 122 GLY B CA 1
ATOM 5412 C C . GLY B 1 122 ? 15.5 28.016 9.219 1 92.38 122 GLY B C 1
ATOM 5413 O O . GLY B 1 122 ? 16.172 28.797 9.898 1 92.38 122 GLY B O 1
ATOM 5414 N N . ILE B 1 123 ? 14.633 27.234 9.711 1 93.19 123 ILE B N 1
ATOM 5415 C CA . ILE B 1 123 ? 14.469 27.109 11.156 1 93.19 123 ILE B CA 1
ATOM 5416 C C . ILE B 1 123 ? 15.695 26.438 11.766 1 93.19 123 ILE B C 1
ATOM 5418 O O . ILE B 1 123 ? 16.125 26.797 12.859 1 93.19 123 ILE B O 1
ATOM 5422 N N . GLU B 1 124 ? 16.25 25.5 11.023 1 88.88 124 GLU B N 1
ATOM 5423 C CA . GLU B 1 124 ? 17.406 24.75 11.516 1 88.88 124 GLU B CA 1
ATOM 5424 C C . GLU B 1 124 ? 18.672 25.609 11.5 1 88.88 124 GLU B C 1
ATOM 5426 O O . GLU B 1 124 ? 19.422 25.625 12.477 1 88.88 124 GLU B O 1
ATOM 5431 N N . LYS B 1 125 ? 18.922 26.125 10.344 1 86.88 125 LYS B N 1
ATOM 5432 C CA . LYS B 1 125 ? 20.141 26.922 10.18 1 86.88 125 LYS B CA 1
ATOM 5433 C C . LYS B 1 125 ? 19.922 28.062 9.203 1 86.88 125 LYS B C 1
ATOM 5435 O O . LYS B 1 125 ? 19.266 27.891 8.172 1 86.88 125 LYS B O 1
ATOM 5440 N N . GLU B 1 126 ? 20.516 29.172 9.57 1 84.44 126 GLU B N 1
ATOM 5441 C CA . GLU B 1 126 ? 20.406 30.328 8.688 1 84.44 126 GLU B CA 1
ATOM 5442 C C . GLU B 1 126 ? 21.078 30.062 7.344 1 84.44 126 GLU B C 1
ATOM 5444 O O . GLU B 1 126 ? 22.172 29.516 7.293 1 84.44 126 GLU B O 1
ATOM 5449 N N . GLY B 1 127 ? 20.375 30.359 6.309 1 79.69 127 GLY B N 1
ATOM 5450 C CA . GLY B 1 127 ? 20.969 30.297 4.984 1 79.69 127 GLY B CA 1
ATOM 5451 C C . GLY B 1 127 ? 20.875 28.922 4.355 1 79.69 127 GLY B C 1
ATOM 5452 O O . GLY B 1 127 ? 21.188 28.75 3.176 1 79.69 127 GLY B O 1
ATOM 5453 N N . LYS B 1 128 ? 20.516 27.938 5.098 1 86.38 128 LYS B N 1
ATOM 5454 C CA . LYS B 1 128 ? 20.375 26.594 4.547 1 86.38 128 LYS B CA 1
ATOM 5455 C C . LYS B 1 128 ? 19.234 26.531 3.529 1 86.38 128 LYS B C 1
ATOM 5457 O O . LYS B 1 128 ? 18.172 27.109 3.758 1 86.38 128 LYS B O 1
ATOM 5462 N N . ASN B 1 129 ? 19.484 25.984 2.385 1 90.5 129 ASN B N 1
ATOM 5463 C CA . ASN B 1 129 ? 18.516 25.938 1.304 1 90.5 129 ASN B CA 1
ATOM 5464 C C . ASN B 1 129 ? 17.609 24.703 1.412 1 90.5 129 ASN B C 1
ATOM 5466 O O . ASN B 1 129 ? 17.984 23.719 2.043 1 90.5 129 ASN B O 1
ATOM 5470 N N . GLY B 1 130 ? 16.438 24.875 0.918 1 93.44 130 GLY B N 1
ATOM 5471 C CA . GLY B 1 130 ? 15.523 23.75 0.798 1 93.44 130 GLY B CA 1
ATOM 5472 C C . GLY B 1 130 ? 15.75 22.922 -0.456 1 93.44 130 GLY B C 1
ATOM 5473 O O . GLY B 1 130 ? 16.781 23.078 -1.118 1 93.44 130 GLY B O 1
ATOM 5474 N N . SER B 1 131 ? 14.82 22.062 -0.698 1 93.38 131 SER B N 1
ATOM 5475 C CA . SER B 1 131 ? 14.898 21.188 -1.861 1 93.38 131 SER B CA 1
ATOM 5476 C C . SER B 1 131 ? 14.5 21.922 -3.137 1 93.38 131 SER B C 1
ATOM 5478 O O . SER B 1 131 ? 13.391 22.453 -3.234 1 93.38 131 SER B O 1
ATOM 5480 N N . PRO B 1 132 ? 15.344 21.938 -4.129 1 93.31 132 PRO B N 1
ATOM 5481 C CA . PRO B 1 132 ? 15 22.594 -5.395 1 93.31 132 PRO B CA 1
ATOM 5482 C C . PRO B 1 132 ? 14.18 21.688 -6.316 1 93.31 132 PRO B C 1
ATOM 5484 O O . PRO B 1 132 ? 13.969 20.516 -6.016 1 93.31 132 PRO B O 1
ATOM 5487 N N . ILE B 1 133 ? 13.688 22.328 -7.344 1 93.5 133 ILE B N 1
ATOM 5488 C CA . ILE B 1 133 ? 13.078 21.547 -8.422 1 93.5 133 ILE B CA 1
ATOM 5489 C C . ILE B 1 133 ? 14.164 20.875 -9.25 1 93.5 133 ILE B C 1
ATOM 5491 O O . ILE B 1 133 ? 15.141 21.516 -9.648 1 93.5 133 ILE B O 1
ATOM 5495 N N . LYS B 1 134 ? 14.031 19.609 -9.398 1 89.38 134 LYS B N 1
ATOM 5496 C CA . LYS B 1 134 ? 14.977 18.875 -10.242 1 89.38 134 LYS B CA 1
ATOM 5497 C C . LYS B 1 134 ? 14.602 19 -11.719 1 89.38 134 LYS B C 1
ATOM 5499 O O . LYS B 1 134 ? 13.438 19.234 -12.055 1 89.38 134 LYS B O 1
ATOM 5504 N N . TYR B 1 135 ? 15.531 18.734 -12.562 1 84.06 135 TYR B N 1
ATOM 5505 C CA . TYR B 1 135 ? 15.312 18.875 -14 1 84.06 135 TYR B CA 1
ATOM 5506 C C . TYR B 1 135 ? 14.281 17.859 -14.492 1 84.06 135 TYR B C 1
ATOM 5508 O O . TYR B 1 135 ? 13.469 18.188 -15.367 1 84.06 135 TYR B O 1
ATOM 5516 N N . GLN B 1 136 ? 14.273 16.703 -13.859 1 80 136 GLN B N 1
ATOM 5517 C CA . GLN B 1 136 ? 13.375 15.633 -14.289 1 80 136 GLN B CA 1
ATOM 5518 C C . GLN B 1 136 ? 11.938 15.922 -13.883 1 80 136 GLN B C 1
ATOM 5520 O O . GLN B 1 136 ? 11.008 15.266 -14.352 1 80 136 GLN B O 1
ATOM 5525 N N . GLU B 1 137 ? 11.867 16.953 -13.086 1 88 137 GLU B N 1
ATOM 5526 C CA . GLU B 1 137 ? 10.531 17.266 -12.578 1 88 137 GLU B CA 1
ATOM 5527 C C . GLU B 1 137 ? 9.859 18.344 -13.438 1 88 137 GLU B C 1
ATOM 5529 O O . GLU B 1 137 ? 8.695 18.672 -13.219 1 88 137 GLU B O 1
ATOM 5534 N N . ILE B 1 138 ? 10.57 18.812 -14.422 1 86.88 138 ILE B N 1
ATOM 5535 C CA . ILE B 1 138 ? 10 19.781 -15.359 1 86.88 138 ILE B CA 1
ATOM 5536 C C . ILE B 1 138 ? 9.148 19.047 -16.391 1 86.88 138 ILE B C 1
ATOM 5538 O O . ILE B 1 138 ? 9.531 17.984 -16.875 1 86.88 138 ILE B O 1
ATOM 5542 N N . ASN B 1 139 ? 8.023 19.609 -16.641 1 84.38 139 ASN B N 1
ATOM 5543 C CA . ASN B 1 139 ? 7.125 19.016 -17.625 1 84.38 139 ASN B CA 1
ATOM 5544 C C . ASN B 1 139 ? 7.855 18.703 -18.938 1 84.38 139 ASN B C 1
ATOM 5546 O O . ASN B 1 139 ? 8.648 19.516 -19.422 1 84.38 139 ASN B O 1
ATOM 5550 N N . ASN B 1 140 ? 7.59 17.609 -19.531 1 76.38 140 ASN B N 1
ATOM 5551 C CA . ASN B 1 140 ? 8.32 17.125 -20.688 1 76.38 140 ASN B CA 1
ATOM 5552 C C . ASN B 1 140 ? 7.84 17.797 -21.969 1 76.38 140 ASN B C 1
ATOM 5554 O O . ASN B 1 140 ? 8.492 17.688 -23.016 1 76.38 140 ASN B O 1
ATOM 5558 N N . ASN B 1 141 ? 6.762 18.516 -21.812 1 76.81 141 ASN B N 1
ATOM 5559 C CA . ASN B 1 141 ? 6.281 19.219 -23 1 76.81 141 ASN B CA 1
ATOM 5560 C C . ASN B 1 141 ? 7.348 20.141 -23.562 1 76.81 141 ASN B C 1
ATOM 5562 O O . ASN B 1 141 ? 7.988 20.891 -22.828 1 76.81 141 ASN B O 1
ATOM 5566 N N . GLU B 1 142 ? 7.574 19.984 -24.828 1 69.5 142 GLU B N 1
ATOM 5567 C CA . GLU B 1 142 ? 8.633 20.703 -25.531 1 69.5 142 GLU B CA 1
ATOM 5568 C C . GLU B 1 142 ? 8.445 22.219 -25.422 1 69.5 142 GLU B C 1
ATOM 5570 O O . GLU B 1 142 ? 9.414 22.969 -25.484 1 69.5 142 GLU B O 1
ATOM 5575 N N . GLN B 1 143 ? 7.305 22.625 -25.203 1 75.81 143 GLN B N 1
ATOM 5576 C CA . GLN B 1 143 ? 7.031 24.062 -25.172 1 75.81 143 GLN B CA 1
ATOM 5577 C C . GLN B 1 143 ? 7.238 24.641 -23.781 1 75.81 143 GLN B C 1
ATOM 5579 O O . GLN B 1 143 ? 7.117 25.844 -23.562 1 75.81 143 GLN B O 1
ATOM 5584 N N . CYS B 1 144 ? 7.617 23.766 -22.891 1 79.12 144 CYS B N 1
ATOM 5585 C CA . CYS B 1 144 ? 7.809 24.219 -21.516 1 79.12 144 CYS B CA 1
ATOM 5586 C C . CYS B 1 144 ? 9.289 24.438 -21.219 1 79.12 144 CYS B C 1
ATOM 5588 O O . CYS B 1 144 ? 10.109 23.531 -21.438 1 79.12 144 CYS B O 1
ATOM 5590 N N . TYR B 1 145 ? 9.602 25.703 -20.734 1 82.5 145 TYR B N 1
ATOM 5591 C CA . TYR B 1 145 ? 11.008 26.047 -20.562 1 82.5 145 TYR B CA 1
ATOM 5592 C C . TYR B 1 145 ? 11.344 26.219 -19.078 1 82.5 145 TYR B C 1
ATOM 5594 O O . TYR B 1 145 ? 12.516 26.391 -18.719 1 82.5 145 TYR B O 1
ATOM 5602 N N . PHE B 1 146 ? 10.344 26.172 -18.281 1 89.38 146 PHE B N 1
ATOM 5603 C CA . PHE B 1 146 ? 10.57 26.312 -16.844 1 89.38 146 PHE B CA 1
ATOM 5604 C C . PHE B 1 146 ? 9.484 25.594 -16.062 1 89.38 146 PHE B C 1
ATOM 5606 O O . PHE B 1 146 ? 8.508 25.109 -16.641 1 89.38 146 PHE B O 1
ATOM 5613 N N . SER B 1 147 ? 9.711 25.406 -14.789 1 93.31 147 SER B N 1
ATOM 5614 C CA . SER B 1 147 ? 8.711 24.906 -13.844 1 93.31 147 SER B CA 1
ATOM 5615 C C . SER B 1 147 ? 8.664 25.766 -12.586 1 93.31 147 SER B C 1
ATOM 5617 O O . SER B 1 147 ? 9.703 26.219 -12.102 1 93.31 147 SER B O 1
ATOM 5619 N N . ASP B 1 148 ? 7.438 26.062 -12.148 1 95.62 148 ASP B N 1
ATOM 5620 C CA . ASP B 1 148 ? 7.234 26.844 -10.938 1 95.62 148 ASP B CA 1
ATOM 5621 C C . ASP B 1 148 ? 6.34 26.109 -9.945 1 95.62 148 ASP B C 1
ATOM 5623 O O . ASP B 1 148 ? 5.367 25.453 -10.344 1 95.62 148 ASP B O 1
ATOM 5627 N N . VAL B 1 149 ? 6.719 26.172 -8.664 1 97.31 149 VAL B N 1
ATOM 5628 C CA . VAL B 1 149 ? 5.875 25.781 -7.539 1 97.31 149 VAL B CA 1
ATOM 5629 C C . VAL B 1 149 ? 5.676 26.969 -6.609 1 97.31 149 VAL B C 1
ATOM 5631 O O . VAL B 1 149 ? 6.609 27.391 -5.922 1 97.31 149 VAL B O 1
ATOM 5634 N N . ASN B 1 150 ? 4.469 27.5 -6.602 1 97.69 150 ASN B N 1
ATOM 5635 C CA . ASN B 1 150 ? 4.137 28.656 -5.773 1 97.69 150 ASN B CA 1
ATOM 5636 C C . ASN B 1 150 ? 3.199 28.281 -4.633 1 97.69 150 ASN B C 1
ATOM 5638 O O . ASN B 1 150 ? 2.203 27.594 -4.844 1 97.69 150 ASN B O 1
ATOM 5642 N N . ALA B 1 151 ? 3.555 28.688 -3.465 1 98.06 151 ALA B N 1
ATOM 5643 C CA . ALA B 1 151 ? 2.727 28.406 -2.295 1 98.06 151 ALA B CA 1
ATOM 5644 C C . ALA B 1 151 ? 2.398 29.688 -1.535 1 98.06 151 ALA B C 1
ATOM 5646 O O . ALA B 1 151 ? 3.24 30.594 -1.424 1 98.06 151 ALA B O 1
ATOM 5647 N N . LEU B 1 152 ? 1.215 29.781 -1.093 1 98.31 152 LEU B N 1
ATOM 5648 C CA . LEU B 1 152 ? 0.759 30.875 -0.245 1 98.31 152 LEU B CA 1
ATOM 5649 C C . LEU B 1 152 ? 0.375 30.375 1.141 1 98.31 152 LEU B C 1
ATOM 5651 O O . LEU B 1 152 ? -0.502 29.516 1.272 1 98.31 152 LEU B O 1
ATOM 5655 N N . PHE B 1 153 ? 1.033 30.906 2.135 1 98.31 153 PHE B N 1
ATOM 5656 C CA . PHE B 1 153 ? 0.737 30.578 3.52 1 98.31 153 PHE B CA 1
ATOM 5657 C C . PHE B 1 153 ? 0.063 31.734 4.234 1 98.31 153 PHE B C 1
ATOM 5659 O O . PHE B 1 153 ? 0.273 32.906 3.871 1 98.31 153 PHE B O 1
ATOM 5666 N N . GLU B 1 154 ? -0.717 31.375 5.148 1 97.62 154 GLU B N 1
ATOM 5667 C CA . GLU B 1 154 ? -1.322 32.344 6.059 1 97.62 154 GLU B CA 1
ATOM 5668 C C . GLU B 1 154 ? -0.895 32.094 7.5 1 97.62 154 GLU B C 1
ATOM 5670 O O . GLU B 1 154 ? -0.869 30.938 7.949 1 97.62 154 GLU B O 1
ATOM 5675 N N . PHE B 1 155 ? -0.466 33.094 8.156 1 96.62 155 PHE B N 1
ATOM 5676 C CA . PHE B 1 155 ? -0.084 33.031 9.562 1 96.62 155 PHE B CA 1
ATOM 5677 C C . PHE B 1 155 ? -0.915 34 10.391 1 96.62 155 PHE B C 1
ATOM 5679 O O . PHE B 1 155 ? -0.613 35.188 10.438 1 96.62 155 PHE B O 1
ATOM 5686 N N . GLY B 1 156 ? -1.884 33.469 11.023 1 91.75 156 GLY B N 1
ATOM 5687 C CA . GLY B 1 156 ? -2.861 34.344 11.656 1 91.75 156 GLY B CA 1
ATOM 5688 C C . GLY B 1 156 ? -3.789 35.031 10.664 1 91.75 156 GLY B C 1
ATOM 5689 O O . GLY B 1 156 ? -4.148 34.438 9.641 1 91.75 156 GLY B O 1
ATOM 5690 N N . ILE B 1 157 ? -4.195 36.156 11 1 86.81 157 ILE B N 1
ATOM 5691 C CA . ILE B 1 157 ? -5.234 36.781 10.195 1 86.81 157 ILE B CA 1
ATOM 5692 C C . ILE B 1 157 ? -4.594 37.719 9.172 1 86.81 157 ILE B C 1
ATOM 5694 O O . ILE B 1 157 ? -5.094 37.875 8.055 1 86.81 157 ILE B O 1
ATOM 5698 N N . LYS B 1 158 ? -3.436 38.25 9.469 1 89.06 158 LYS B N 1
ATOM 5699 C CA . LYS B 1 158 ? -2.951 39.375 8.656 1 89.06 158 LYS B CA 1
ATOM 5700 C C . LYS B 1 158 ? -1.649 39 7.945 1 89.06 158 LYS B C 1
ATOM 5702 O O . LYS B 1 158 ? -1.28 39.625 6.953 1 89.06 158 LYS B O 1
ATOM 5707 N N . THR B 1 159 ? -0.964 38.062 8.375 1 94.5 159 THR B N 1
ATOM 5708 C CA . THR B 1 159 ? 0.342 37.75 7.809 1 94.5 159 THR B CA 1
ATOM 5709 C C . THR B 1 159 ? 0.206 36.75 6.66 1 94.5 159 THR B C 1
ATOM 5711 O O . THR B 1 159 ? -0.333 35.656 6.84 1 94.5 159 THR B O 1
ATOM 5714 N N . LYS B 1 160 ? 0.655 37.125 5.551 1 95.88 160 LYS B N 1
ATOM 5715 C CA . LYS B 1 160 ? 0.717 36.25 4.383 1 95.88 160 LYS B CA 1
ATOM 5716 C C . LYS B 1 160 ? 2.162 36 3.965 1 95.88 160 LYS B C 1
ATOM 5718 O O . LYS B 1 160 ? 3 36.906 4.027 1 95.88 160 LYS B O 1
ATOM 5723 N N . VAL B 1 161 ? 2.475 34.781 3.664 1 96.81 161 VAL B N 1
ATOM 5724 C CA . VAL B 1 161 ? 3.816 34.375 3.254 1 96.81 161 VAL B CA 1
ATOM 5725 C C . VAL B 1 161 ? 3.758 33.688 1.893 1 96.81 161 VAL B C 1
ATOM 5727 O O . VAL B 1 161 ? 3.111 32.656 1.744 1 96.81 161 VAL B O 1
ATOM 5730 N N . ASN B 1 162 ? 4.434 34.281 0.979 1 96.5 162 ASN B N 1
ATOM 5731 C CA . ASN B 1 162 ? 4.484 33.719 -0.371 1 96.5 162 ASN B CA 1
ATOM 5732 C C . ASN B 1 162 ? 5.863 33.156 -0.688 1 96.5 162 ASN B C 1
ATOM 5734 O O . ASN B 1 162 ? 6.883 33.719 -0.284 1 96.5 162 ASN B O 1
ATOM 5738 N N . GLY B 1 163 ? 5.895 32 -1.337 1 96.31 163 GLY B N 1
ATOM 5739 C CA . GLY B 1 163 ? 7.137 31.391 -1.796 1 96.31 163 GLY B CA 1
ATOM 5740 C C . GLY B 1 163 ? 7.004 30.703 -3.143 1 96.31 163 GLY B C 1
ATOM 5741 O O . GLY B 1 163 ? 5.988 30.062 -3.424 1 96.31 163 GLY B O 1
ATOM 5742 N N . THR B 1 164 ? 8 30.953 -4.016 1 96.5 164 THR B N 1
ATOM 5743 C CA . THR B 1 164 ? 8.023 30.328 -5.336 1 96.5 164 THR B CA 1
ATOM 5744 C C . THR B 1 164 ? 9.359 29.641 -5.578 1 96.5 164 THR B C 1
ATOM 5746 O O . THR B 1 164 ? 10.414 30.266 -5.484 1 96.5 164 THR B O 1
ATOM 5749 N N . ILE B 1 165 ? 9.32 28.375 -5.812 1 96.38 165 ILE B N 1
ATOM 5750 C CA . ILE B 1 165 ? 10.477 27.625 -6.262 1 96.38 165 ILE B CA 1
ATOM 5751 C C . ILE B 1 165 ? 10.43 27.453 -7.777 1 96.38 165 ILE B C 1
ATOM 5753 O O . ILE B 1 165 ? 9.422 26.984 -8.32 1 96.38 165 ILE B O 1
ATOM 5757 N N . SER B 1 166 ? 11.531 27.844 -8.422 1 94.31 166 SER B N 1
ATOM 5758 C CA . SER B 1 166 ? 11.547 27.812 -9.883 1 94.31 166 SER B CA 1
ATOM 5759 C C . SER B 1 166 ? 12.812 27.125 -10.398 1 94.31 166 SER B C 1
ATOM 5761 O O . SER B 1 166 ? 13.828 27.094 -9.711 1 94.31 166 SER B O 1
ATOM 5763 N N . ARG B 1 167 ? 12.656 26.531 -11.531 1 90.81 167 ARG B N 1
ATOM 5764 C CA . ARG B 1 167 ? 13.781 25.953 -12.25 1 90.81 167 ARG B CA 1
ATOM 5765 C C . ARG B 1 167 ? 13.578 26.047 -13.758 1 90.81 167 ARG B C 1
ATOM 5767 O O . ARG B 1 167 ? 12.484 25.75 -14.266 1 90.81 167 ARG B O 1
ATOM 5774 N N . SER B 1 168 ? 14.602 26.547 -14.445 1 88.06 168 SER B N 1
ATOM 5775 C CA . SER B 1 168 ? 14.57 26.609 -15.906 1 88.06 168 SER B CA 1
ATOM 5776 C C . SER B 1 168 ? 15.281 25.406 -16.516 1 88.06 168 SER B C 1
ATOM 5778 O O . SER B 1 168 ? 16.234 24.875 -15.945 1 88.06 168 SER B O 1
ATOM 5780 N N . LYS B 1 169 ? 14.711 25.031 -17.672 1 83.69 16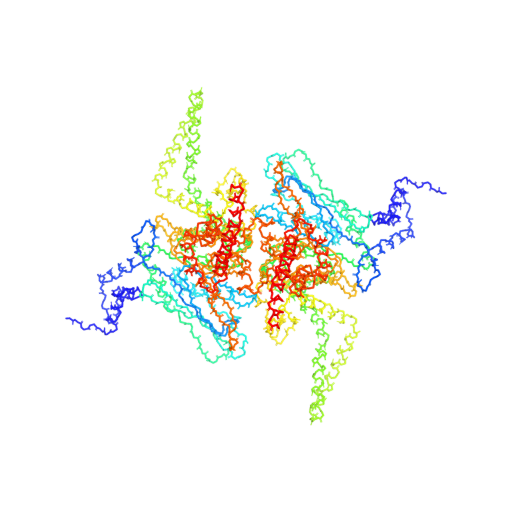9 LYS B N 1
ATOM 5781 C CA . LYS B 1 169 ? 15.375 23.953 -18.406 1 83.69 169 LYS B CA 1
ATOM 5782 C C . LYS B 1 169 ? 16.781 24.375 -18.844 1 83.69 169 LYS B C 1
ATOM 5784 O O . LYS B 1 169 ? 17.062 25.562 -18.953 1 83.69 169 LYS B O 1
ATOM 5789 N N . LEU B 1 170 ? 17.562 23.359 -19.016 1 76.06 170 LEU B N 1
ATOM 5790 C CA . LEU B 1 170 ? 18.938 23.656 -19.453 1 76.06 170 LEU B CA 1
ATOM 5791 C C . LEU B 1 170 ? 18.938 24.297 -20.828 1 76.06 170 LEU B C 1
ATOM 5793 O O . LEU B 1 170 ? 18.25 23.828 -21.734 1 76.06 170 LEU B O 1
ATOM 5797 N N . GLY B 1 171 ? 19.625 25.25 -20.969 1 69.38 171 GLY B N 1
ATOM 5798 C CA . GLY B 1 171 ? 19.828 25.844 -22.281 1 69.38 171 GLY B CA 1
ATOM 5799 C C . GLY B 1 171 ? 18.828 26.953 -22.594 1 69.38 171 GLY B C 1
ATOM 5800 O O . GLY B 1 171 ? 18.891 27.562 -23.656 1 69.38 171 GLY B O 1
ATOM 5801 N N . THR B 1 172 ? 17.969 27.078 -21.641 1 71.19 172 THR B N 1
ATOM 5802 C CA . THR B 1 172 ? 17 28.141 -21.906 1 71.19 172 THR B CA 1
ATOM 5803 C C . THR B 1 172 ? 17.609 29.5 -21.609 1 71.19 172 THR B C 1
ATOM 5805 O O . THR B 1 172 ? 18.5 29.625 -20.766 1 71.19 172 THR B O 1
ATOM 5808 N N . ALA B 1 173 ? 17.203 30.469 -22.375 1 66.44 173 ALA B N 1
ATOM 5809 C CA . ALA B 1 173 ? 17.734 31.828 -22.266 1 66.44 173 ALA B CA 1
ATOM 5810 C C . ALA B 1 173 ? 17.188 32.531 -21.031 1 66.44 173 ALA B C 1
ATOM 5812 O O . ALA B 1 173 ? 17.875 33.375 -20.438 1 66.44 173 ALA B O 1
ATOM 5813 N N . GLU B 1 174 ? 16.047 32.188 -20.719 1 66.75 174 GLU B N 1
ATOM 5814 C CA . GLU B 1 174 ? 15.406 32.938 -19.641 1 66.75 174 GLU B CA 1
ATOM 5815 C C . GLU B 1 174 ? 15.773 32.344 -18.281 1 66.75 174 GLU B C 1
ATOM 5817 O O . GLU B 1 174 ? 15.719 31.141 -18.078 1 66.75 174 GLU B O 1
ATOM 5822 N N . LYS B 1 175 ? 16.453 33.188 -17.625 1 70.31 175 LYS B N 1
ATOM 5823 C CA . LYS B 1 175 ? 16.75 32.812 -16.25 1 70.31 175 LYS B CA 1
ATOM 5824 C C . LYS B 1 175 ? 15.523 32.969 -15.352 1 70.31 175 LYS B C 1
ATOM 5826 O O . LYS B 1 175 ? 14.789 33.938 -15.461 1 70.31 175 LYS B O 1
ATOM 5831 N N . ARG B 1 176 ? 15.062 31.938 -14.797 1 79.56 176 ARG B N 1
ATOM 5832 C CA . ARG B 1 176 ? 13.977 31.953 -13.828 1 79.56 176 ARG B CA 1
ATOM 5833 C C . ARG B 1 176 ? 14.477 31.594 -12.43 1 79.56 176 ARG B C 1
ATOM 5835 O O . ARG B 1 176 ? 14.977 30.484 -12.211 1 79.56 176 ARG B O 1
ATOM 5842 N N . ASP B 1 177 ? 14.383 32.688 -11.57 1 84.12 177 ASP B N 1
ATOM 5843 C CA . ASP B 1 177 ? 14.906 32.438 -10.227 1 84.12 177 ASP B CA 1
ATOM 5844 C C . ASP B 1 177 ? 13.773 32.188 -9.227 1 84.12 177 ASP B C 1
ATOM 5846 O O . ASP B 1 177 ? 12.68 32.75 -9.375 1 84.12 177 ASP B O 1
ATOM 5850 N N . SER B 1 178 ? 14.07 31.312 -8.266 1 91.62 178 SER B N 1
ATOM 5851 C CA . SER B 1 178 ? 13.156 31.078 -7.148 1 91.62 178 SER B CA 1
ATOM 5852 C C . SER B 1 178 ? 13.055 32.312 -6.262 1 91.62 178 SER B C 1
ATOM 5854 O O . SER B 1 178 ? 14 33.094 -6.16 1 91.62 178 SER B O 1
ATOM 5856 N N . ASN B 1 179 ? 11.891 32.625 -5.805 1 94.69 179 ASN B N 1
ATOM 5857 C CA . ASN B 1 179 ? 11.664 33.656 -4.789 1 94.69 179 ASN B CA 1
ATOM 5858 C C . ASN B 1 179 ? 11.227 33.031 -3.465 1 94.69 179 ASN B C 1
ATOM 5860 O O . ASN B 1 179 ? 10.039 32.812 -3.24 1 94.69 179 ASN B O 1
ATOM 5864 N N . VAL B 1 180 ? 12.234 32.875 -2.537 1 94.88 180 VAL B N 1
ATOM 5865 C CA . VAL B 1 180 ? 11.953 32.188 -1.272 1 94.88 180 VAL B CA 1
ATOM 5866 C C . VAL B 1 180 ? 12.258 33.125 -0.109 1 94.88 180 VAL B C 1
ATOM 5868 O O . VAL B 1 180 ? 12.531 32.688 1.006 1 94.88 180 VAL B O 1
ATOM 5871 N N . VAL B 1 181 ? 12.227 34.469 -0.365 1 93.38 181 VAL B N 1
ATOM 5872 C CA . VAL B 1 181 ? 12.617 35.438 0.629 1 93.38 181 VAL B CA 1
ATOM 5873 C C . VAL B 1 181 ? 11.648 35.406 1.81 1 93.38 181 VAL B C 1
ATOM 5875 O O . VAL B 1 181 ? 12.07 35.375 2.967 1 93.38 181 VAL B O 1
ATOM 5878 N N . GLU B 1 182 ? 10.453 35.406 1.499 1 95.06 182 GLU B N 1
ATOM 5879 C CA . GLU B 1 182 ? 9.445 35.438 2.561 1 95.06 182 GLU B CA 1
ATOM 5880 C C . GLU B 1 182 ? 9.461 34.125 3.354 1 95.06 182 GLU B C 1
ATOM 5882 O O . GLU B 1 182 ? 9.219 34.125 4.562 1 95.06 182 GLU B O 1
ATOM 5887 N N . LEU B 1 183 ? 9.68 33 2.707 1 96.06 183 LEU B N 1
ATOM 5888 C CA . LEU B 1 183 ? 9.789 31.734 3.398 1 96.06 183 LEU B CA 1
ATOM 5889 C C . LEU B 1 183 ? 10.945 31.734 4.387 1 96.06 183 LEU B C 1
ATOM 5891 O O . LEU B 1 183 ? 10.797 31.297 5.531 1 96.06 183 LEU B O 1
ATOM 5895 N N . LYS B 1 184 ? 12.039 32.25 3.977 1 93.69 184 LYS B N 1
ATOM 5896 C CA . LYS B 1 184 ? 13.219 32.344 4.84 1 93.69 184 LYS B CA 1
ATOM 5897 C C . LYS B 1 184 ? 12.977 33.312 5.988 1 93.69 184 LYS B C 1
ATOM 5899 O O . LYS B 1 184 ? 13.422 33.094 7.113 1 93.69 184 LYS B O 1
ATOM 5904 N N . SER B 1 185 ? 12.297 34.375 5.637 1 93.62 185 SER B N 1
ATOM 5905 C CA . SER B 1 185 ? 12.008 35.375 6.656 1 93.62 185 SER B CA 1
ATOM 5906 C C . SER B 1 185 ? 11.164 34.781 7.785 1 93.62 185 SER B C 1
ATOM 5908 O O . SER B 1 185 ? 11.445 35.031 8.961 1 93.62 185 SER B O 1
ATOM 5910 N N . ILE B 1 186 ? 10.18 34.062 7.426 1 95.44 186 ILE B N 1
ATOM 5911 C CA . ILE B 1 186 ? 9.297 33.531 8.453 1 95.44 186 ILE B CA 1
ATOM 5912 C C . ILE B 1 186 ? 10.055 32.469 9.266 1 95.44 186 ILE B C 1
ATOM 5914 O O . ILE B 1 186 ? 9.844 32.344 10.477 1 95.44 186 ILE B O 1
ATOM 5918 N N . ALA B 1 187 ? 10.859 31.719 8.633 1 95.62 187 ALA B N 1
ATOM 5919 C CA . ALA B 1 187 ? 11.703 30.766 9.344 1 95.62 187 ALA B CA 1
ATOM 5920 C C . ALA B 1 187 ? 12.609 31.469 10.352 1 95.62 187 ALA B C 1
ATOM 5922 O O . ALA B 1 187 ? 12.82 30.984 11.461 1 95.62 187 ALA B O 1
ATOM 5923 N N . ASN B 1 188 ? 13.102 32.625 9.992 1 93.81 188 ASN B N 1
ATOM 5924 C CA . ASN B 1 188 ? 13.961 33.406 10.867 1 93.81 188 ASN B CA 1
ATOM 5925 C C . ASN B 1 188 ? 13.211 33.875 12.117 1 93.81 188 ASN B C 1
ATOM 5927 O O . ASN B 1 188 ? 13.797 34 13.188 1 93.81 188 ASN B O 1
ATOM 5931 N N . VAL B 1 189 ? 11.969 34.219 11.875 1 95.31 189 VAL B N 1
ATOM 5932 C CA . VAL B 1 189 ? 11.164 34.625 13.023 1 95.31 189 VAL B CA 1
ATOM 5933 C C . VAL B 1 189 ? 11.211 33.531 14.102 1 95.31 189 VAL B C 1
ATOM 5935 O O . VAL B 1 189 ? 11.539 33.812 15.258 1 95.31 189 VAL B O 1
ATOM 5938 N N . TRP B 1 190 ? 10.93 32.312 13.703 1 94.94 190 TRP B N 1
ATOM 5939 C CA . TRP B 1 190 ? 10.922 31.203 14.648 1 94.94 190 TRP B CA 1
ATOM 5940 C C . TRP B 1 190 ? 12.312 30.969 15.219 1 94.94 190 TRP B C 1
ATOM 5942 O O . TRP B 1 190 ? 12.469 30.797 16.438 1 94.94 190 TRP B O 1
ATOM 5952 N N . ARG B 1 191 ? 13.273 30.938 14.414 1 92.75 191 ARG B N 1
ATOM 5953 C CA . ARG B 1 191 ? 14.633 30.609 14.82 1 92.75 191 ARG B CA 1
ATOM 5954 C C . ARG B 1 191 ? 15.18 31.656 15.797 1 92.75 191 ARG B C 1
ATOM 5956 O O . ARG B 1 191 ? 15.688 31.297 16.859 1 92.75 191 ARG B O 1
ATOM 5963 N N . VAL B 1 192 ? 15.102 32.938 15.477 1 92.94 192 VAL B N 1
ATOM 5964 C CA . VAL B 1 192 ? 15.703 34.031 16.25 1 92.94 192 VAL B CA 1
ATOM 5965 C C . VAL B 1 192 ? 14.953 34.188 17.578 1 92.94 192 VAL B C 1
ATOM 5967 O O . VAL B 1 192 ? 15.578 34.312 18.625 1 92.94 192 VAL B O 1
ATOM 5970 N N . ILE B 1 193 ? 13.688 34.219 17.484 1 93.31 193 ILE B N 1
ATOM 5971 C CA . ILE B 1 193 ? 12.906 34.406 18.719 1 93.31 193 ILE B CA 1
ATOM 5972 C C . ILE B 1 193 ? 13.164 33.219 19.656 1 93.31 193 ILE B C 1
ATOM 5974 O O . ILE B 1 193 ? 13.328 33.438 20.859 1 93.31 193 ILE B O 1
ATOM 5978 N N . ASN B 1 194 ? 13.172 32.062 19.094 1 92.19 194 ASN B N 1
ATOM 5979 C CA . ASN B 1 194 ? 13.422 30.875 19.891 1 92.19 194 ASN B CA 1
ATOM 5980 C C . ASN B 1 194 ? 14.805 30.906 20.547 1 92.19 194 ASN B C 1
ATOM 5982 O O . ASN B 1 194 ? 14.992 30.391 21.641 1 92.19 194 ASN B O 1
ATOM 5986 N N . SER B 1 195 ? 15.789 31.438 19.891 1 90.81 195 SER B N 1
ATOM 5987 C CA . SER B 1 195 ? 17.156 31.5 20.422 1 90.81 195 SER B CA 1
ATOM 5988 C C . SER B 1 195 ? 17.234 32.406 21.656 1 90.81 195 SER B C 1
ATOM 5990 O O . SER B 1 195 ? 18.078 32.188 22.516 1 90.81 195 SER B O 1
ATOM 5992 N N . ILE B 1 196 ? 16.375 33.312 21.688 1 90.81 196 ILE B N 1
ATOM 5993 C CA . ILE B 1 196 ? 16.359 34.281 22.797 1 90.81 196 ILE B CA 1
ATOM 5994 C C . ILE B 1 196 ? 15.43 33.781 23.906 1 90.81 196 ILE B C 1
ATOM 5996 O O . ILE B 1 196 ? 15.812 33.75 25.078 1 90.81 196 ILE B O 1
ATOM 6000 N N . ASN B 1 197 ? 14.297 33.406 23.531 1 91.25 197 ASN B N 1
ATOM 6001 C CA . ASN B 1 197 ? 13.289 32.844 24.406 1 91.25 197 ASN B CA 1
ATOM 6002 C C . ASN B 1 197 ? 12.664 31.594 23.812 1 91.25 197 ASN B C 1
ATOM 6004 O O . ASN B 1 197 ? 11.938 31.672 22.812 1 91.25 197 ASN B O 1
ATOM 6008 N N . PRO B 1 198 ? 12.883 30.516 24.438 1 90.5 198 PRO B N 1
ATOM 6009 C CA . PRO B 1 198 ? 12.359 29.266 23.875 1 90.5 198 PRO B CA 1
ATOM 6010 C C . PRO B 1 198 ? 10.852 29.312 23.656 1 90.5 198 PRO B C 1
ATOM 6012 O O . PRO B 1 198 ? 10.102 29.719 24.547 1 90.5 198 PRO B O 1
ATOM 6015 N N . ILE B 1 199 ? 10.43 29.016 22.422 1 93.94 199 ILE B N 1
ATOM 6016 C CA . ILE B 1 199 ? 9.016 29.031 22.062 1 93.94 199 ILE B CA 1
ATOM 6017 C C . ILE B 1 199 ? 8.617 27.672 21.484 1 93.94 199 ILE B C 1
ATOM 6019 O O . ILE B 1 199 ? 9.469 26.812 21.281 1 93.94 199 ILE B O 1
ATOM 6023 N N . ASN B 1 200 ? 7.289 27.484 21.344 1 94.38 200 ASN B N 1
ATOM 6024 C CA . ASN B 1 200 ? 6.781 26.328 20.641 1 94.38 200 ASN B CA 1
ATOM 6025 C C . ASN B 1 200 ? 6.992 26.453 19.125 1 94.38 200 ASN B C 1
ATOM 6027 O O . ASN B 1 200 ? 6.844 27.547 18.578 1 94.38 200 ASN B O 1
ATOM 6031 N N . LEU B 1 201 ? 7.379 25.438 18.5 1 96.38 201 LEU B N 1
ATOM 6032 C CA . LEU B 1 201 ? 7.676 25.453 17.078 1 96.38 201 LEU B CA 1
ATOM 6033 C C . LEU B 1 201 ? 6.691 24.578 16.312 1 96.38 201 LEU B C 1
ATOM 6035 O O . LEU B 1 201 ? 6.262 23.531 16.797 1 96.38 201 LEU B O 1
ATOM 6039 N N . PRO B 1 202 ? 6.324 25.016 15.102 1 97.31 202 PRO B N 1
ATOM 6040 C CA . PRO B 1 202 ? 5.43 24.203 14.266 1 97.31 202 PRO B CA 1
ATOM 6041 C C . PRO B 1 202 ? 6.125 22.984 13.664 1 97.31 202 PRO B C 1
ATOM 6043 O O . PRO B 1 202 ? 7.336 23 13.43 1 97.31 202 PRO B O 1
ATOM 6046 N N . ILE B 1 203 ? 5.352 21.953 13.406 1 97.38 203 ILE B N 1
ATOM 6047 C CA . ILE B 1 203 ? 5.883 20.75 12.789 1 97.38 203 ILE B CA 1
ATOM 6048 C C . ILE B 1 203 ? 5.574 20.75 11.289 1 97.38 203 ILE B C 1
ATOM 6050 O O . ILE B 1 203 ? 4.516 21.219 10.875 1 97.38 203 ILE B O 1
ATOM 6054 N N . PHE B 1 204 ? 6.523 20.391 10.469 1 98.06 204 PHE B N 1
ATOM 6055 C CA . PHE B 1 204 ? 6.371 20.156 9.031 1 98.06 204 PHE B CA 1
ATOM 6056 C C . PHE B 1 204 ? 6.844 18.766 8.656 1 98.06 204 PHE B C 1
ATOM 6058 O O . PHE B 1 204 ? 8.039 18.453 8.75 1 98.06 204 PHE B O 1
ATOM 6065 N N . LEU B 1 205 ? 5.879 17.969 8.242 1 96.94 205 LEU B N 1
ATOM 6066 C CA . LEU B 1 205 ? 6.199 16.562 8.016 1 96.94 205 LEU B CA 1
ATOM 6067 C C . LEU B 1 205 ? 5.586 16.062 6.707 1 96.94 205 LEU B C 1
ATOM 6069 O O . LEU B 1 205 ? 4.512 16.531 6.309 1 96.94 205 LEU B O 1
ATOM 6073 N N . CYS B 1 206 ? 6.316 15.18 6.047 1 96.94 206 CYS B N 1
ATOM 6074 C CA . CYS B 1 206 ? 5.809 14.492 4.867 1 96.94 206 CYS B CA 1
ATOM 6075 C C . CYS B 1 206 ? 6.012 12.984 4.988 1 96.94 206 CYS B C 1
ATOM 6077 O O . CYS B 1 206 ? 7.133 12.516 5.191 1 96.94 206 CYS B O 1
ATOM 6079 N N . TYR B 1 207 ? 4.938 12.258 4.945 1 94.56 207 TYR B N 1
ATOM 6080 C CA . TYR B 1 207 ? 4.98 10.797 4.891 1 94.56 207 TYR B CA 1
ATOM 6081 C C . TYR B 1 207 ? 4.59 10.289 3.506 1 94.56 207 TYR B C 1
ATOM 6083 O O . TYR B 1 207 ? 3.416 10.336 3.133 1 94.56 207 TYR B O 1
ATOM 6091 N N . SER B 1 208 ? 5.559 9.812 2.811 1 90.56 208 SER B N 1
ATOM 6092 C CA . SER B 1 208 ? 5.305 9.234 1.495 1 90.56 208 SER B CA 1
ATOM 6093 C C . SER B 1 208 ? 4.98 7.75 1.599 1 90.56 208 SER B C 1
ATOM 6095 O O . SER B 1 208 ? 4.844 7.215 2.701 1 90.56 208 SER B O 1
ATOM 6097 N N . ILE B 1 209 ? 4.859 7.105 0.511 1 83.44 209 ILE B N 1
ATOM 6098 C CA . ILE B 1 209 ? 4.578 5.676 0.473 1 83.44 209 ILE B CA 1
ATOM 6099 C C . ILE B 1 209 ? 5.789 4.895 0.978 1 83.44 209 ILE B C 1
ATOM 6101 O O . ILE B 1 209 ? 5.648 3.771 1.466 1 83.44 209 ILE B O 1
ATOM 6105 N N . ALA B 1 210 ? 6.867 5.445 0.995 1 77.56 210 ALA B N 1
ATOM 6106 C CA . ALA B 1 210 ? 8.117 4.812 1.41 1 77.56 210 ALA B CA 1
ATOM 6107 C C . ALA B 1 210 ? 8.125 4.543 2.912 1 77.56 210 ALA B C 1
ATOM 6109 O O . ALA B 1 210 ? 8.992 3.836 3.42 1 77.56 210 ALA B O 1
ATOM 6110 N N . ARG B 1 211 ? 7.16 5.09 3.578 1 79.69 211 ARG B N 1
ATOM 6111 C CA . ARG B 1 211 ? 7.105 4.906 5.023 1 79.69 211 ARG B CA 1
ATOM 6112 C C . ARG B 1 211 ? 6.918 3.434 5.379 1 79.69 211 ARG B C 1
ATOM 6114 O O . ARG B 1 211 ? 7.172 3.025 6.516 1 79.69 211 ARG B O 1
ATOM 6121 N N . SER B 1 212 ? 6.48 2.689 4.43 1 69.94 212 SER B N 1
ATOM 6122 C CA . SER B 1 212 ? 6.203 1.274 4.66 1 69.94 212 SER B CA 1
ATOM 6123 C C . SER B 1 212 ? 7.484 0.45 4.656 1 69.94 212 SER B C 1
ATOM 6125 O O . SER B 1 212 ? 7.484 -0.714 5.059 1 69.94 212 SER B O 1
ATOM 6127 N N . HIS B 1 213 ? 8.578 1.024 4.285 1 64.88 213 HIS B N 1
ATOM 6128 C CA . HIS B 1 213 ? 9.812 0.263 4.141 1 64.88 213 HIS B CA 1
ATOM 6129 C C . HIS B 1 213 ? 10.656 0.346 5.406 1 64.88 213 HIS B C 1
ATOM 6131 O O . HIS B 1 213 ? 10.836 1.429 5.969 1 64.88 213 HIS B O 1
ATOM 6137 N N . PRO B 1 214 ? 10.883 -0.923 5.969 1 53.81 214 PRO B N 1
ATOM 6138 C CA . PRO B 1 214 ? 11.812 -0.829 7.098 1 53.81 214 PRO B CA 1
ATOM 6139 C C . PRO B 1 214 ? 13.156 -0.21 6.707 1 53.81 214 PRO B C 1
ATOM 6141 O O . PRO B 1 214 ? 13.633 -0.42 5.59 1 53.81 214 PRO B O 1
ATOM 6144 N N . ALA B 1 215 ? 13.5 0.942 7.105 1 47.72 215 ALA B N 1
ATOM 6145 C CA . ALA B 1 215 ? 14.797 1.54 6.809 1 47.72 215 ALA B CA 1
ATOM 6146 C C . ALA B 1 215 ? 15.914 0.501 6.895 1 47.72 215 ALA B C 1
ATOM 6148 O O . ALA B 1 215 ? 15.883 -0.375 7.762 1 47.72 215 ALA B O 1
ATOM 6149 N N . LYS B 1 216 ? 16.531 0.115 5.707 1 44.5 216 LYS B N 1
ATOM 6150 C CA . LYS B 1 216 ? 17.719 -0.726 5.785 1 44.5 216 LYS B CA 1
ATOM 6151 C C . LYS B 1 216 ? 18.531 -0.413 7.039 1 44.5 216 LYS B C 1
ATOM 6153 O O . LYS B 1 216 ? 18.781 0.754 7.352 1 44.5 216 LYS B O 1
ATOM 6158 N N . ARG B 1 217 ? 18.641 -1.388 7.816 1 38.59 217 ARG B N 1
ATOM 6159 C CA . ARG B 1 217 ? 19.594 -1.238 8.906 1 38.59 217 ARG B CA 1
ATOM 6160 C C . ARG B 1 217 ? 20.891 -0.594 8.406 1 38.59 217 ARG B C 1
ATOM 6162 O O . ARG B 1 217 ? 21.547 -1.123 7.512 1 38.59 217 ARG B O 1
ATOM 6169 N N . SER B 1 218 ? 21.141 0.568 8.211 1 32.34 218 SER B N 1
ATOM 6170 C CA . SER B 1 218 ? 22.547 0.957 8.078 1 32.34 218 SER B CA 1
ATOM 6171 C C . SER B 1 218 ? 23.438 0.136 9 1 32.34 218 SER B C 1
ATOM 6173 O O . SER B 1 218 ? 23.125 -0.025 10.188 1 32.34 218 SER B O 1
ATOM 6175 N N . ASN B 1 219 ? 23.938 -1.019 8.43 1 31.83 219 ASN B N 1
ATOM 6176 C CA . ASN B 1 219 ? 25.047 -1.593 9.172 1 31.83 219 ASN B CA 1
ATOM 6177 C C . ASN B 1 219 ? 25.859 -0.516 9.891 1 31.83 219 ASN B C 1
ATOM 6179 O O . ASN B 1 219 ? 27.078 -0.45 9.75 1 31.83 219 ASN B O 1
ATOM 6183 N N . ARG B 1 220 ? 25.609 0.634 9.922 1 32.62 220 ARG B N 1
ATOM 6184 C CA . ARG B 1 220 ? 26.547 1.414 10.727 1 32.62 220 ARG B CA 1
ATOM 6185 C C . ARG B 1 220 ? 26.734 0.803 12.109 1 32.62 220 ARG B C 1
ATOM 6187 O O . ARG B 1 220 ? 25.75 0.426 12.758 1 32.62 220 ARG B O 1
ATOM 6194 N N . PRO B 1 221 ? 27.859 0.125 12.195 1 29.55 221 PRO B N 1
ATOM 6195 C CA . PRO B 1 221 ? 28.172 -0.235 13.578 1 29.55 221 PRO B CA 1
ATOM 6196 C C . PRO B 1 221 ? 27.5 0.688 14.594 1 29.55 221 PRO B C 1
ATOM 6198 O O . PRO B 1 221 ? 27.328 1.883 14.336 1 29.55 221 PRO B O 1
ATOM 6201 N N . ILE B 1 222 ? 26.625 0.081 15.32 1 34.19 222 ILE B N 1
ATOM 6202 C CA . ILE B 1 222 ? 26.391 0.864 16.531 1 34.19 222 ILE B CA 1
ATOM 6203 C C . ILE B 1 222 ? 27.641 1.672 16.875 1 34.19 222 ILE B C 1
ATOM 6205 O O . ILE B 1 222 ? 28.656 1.111 17.297 1 34.19 222 ILE B O 1
ATOM 6209 N N . VAL B 1 223 ? 28.5 2.168 15.93 1 31.08 223 VAL B N 1
ATOM 6210 C CA . VAL B 1 223 ? 29.594 2.965 16.453 1 31.08 223 VAL B CA 1
ATOM 6211 C C . VAL B 1 223 ? 29.25 3.445 17.875 1 31.08 223 VAL B C 1
ATOM 6213 O O . VAL B 1 223 ? 28.094 3.785 18.156 1 31.08 223 VAL B O 1
ATOM 6216 N N . LYS B 1 224 ? 30.234 3.279 18.75 1 33.28 224 LYS B N 1
ATOM 6217 C CA . LYS B 1 224 ? 30.578 3.65 20.125 1 33.28 224 LYS B CA 1
ATOM 6218 C C . LYS B 1 224 ? 30.125 5.074 20.438 1 33.28 224 LYS B C 1
ATOM 6220 O O . LYS B 1 224 ? 30.062 5.465 21.594 1 33.28 224 LYS B O 1
ATOM 6225 N N . GLU B 1 225 ? 30.875 6.051 19.625 1 28.59 225 GLU B N 1
ATOM 6226 C CA . GLU B 1 225 ? 30.719 7.344 20.281 1 28.59 225 GLU B CA 1
ATOM 6227 C C . GLU B 1 225 ? 29.266 7.773 20.344 1 28.59 225 GLU B C 1
ATOM 6229 O O . GLU B 1 225 ? 28.547 7.711 19.344 1 28.59 225 GLU B O 1
ATOM 6234 N N . PRO B 1 226 ? 28.641 7.672 21.438 1 32.16 226 PRO B N 1
ATOM 6235 C CA . PRO B 1 226 ? 27.359 8.359 21.609 1 32.16 226 PRO B CA 1
ATOM 6236 C C . PRO B 1 226 ? 27.156 9.469 20.594 1 32.16 226 PRO B C 1
ATOM 6238 O O . PRO B 1 226 ? 27.938 10.414 20.531 1 32.16 226 PRO B O 1
ATOM 6241 N N . SER B 1 227 ? 27.219 9.094 19.266 1 33.62 227 SER B N 1
ATOM 6242 C CA . SER B 1 227 ? 26.891 10.242 18.422 1 33.62 227 SER B CA 1
ATOM 6243 C C . SER B 1 227 ? 26.328 11.391 19.25 1 33.62 227 SER B C 1
ATOM 6245 O O . SER B 1 227 ? 25.609 11.172 20.219 1 33.62 227 SER B O 1
ATOM 6247 N N . LEU B 1 228 ? 27.062 12.398 19.406 1 33.5 228 LEU B N 1
ATOM 6248 C CA . LEU B 1 228 ? 26.5 13.586 20.031 1 33.5 228 LEU B CA 1
ATOM 6249 C C . LEU B 1 228 ? 24.984 13.594 19.938 1 33.5 228 LEU B C 1
ATOM 6251 O O . LEU B 1 228 ? 24.438 13.461 18.828 1 33.5 2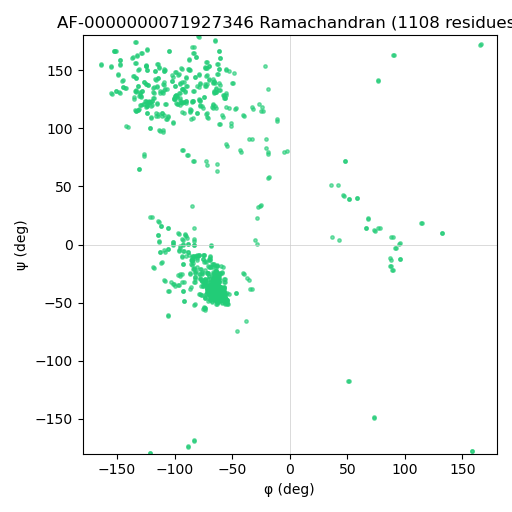28 LEU B O 1
ATOM 6255 N N . LEU B 1 229 ? 24.203 12.977 20.734 1 37.81 229 LEU B N 1
ATOM 6256 C CA . LEU B 1 229 ? 22.797 13.016 21.125 1 37.81 229 LEU B CA 1
ATOM 6257 C C . LEU B 1 229 ? 22.062 14.141 20.406 1 37.81 229 LEU B C 1
ATOM 6259 O O . LEU B 1 229 ? 22.422 15.312 20.547 1 37.81 229 LEU B O 1
ATOM 6263 N N . ARG B 1 230 ? 21.688 13.953 19.234 1 43.19 230 ARG B N 1
ATOM 6264 C CA . ARG B 1 230 ? 20.578 14.648 18.578 1 43.19 230 ARG B CA 1
ATOM 6265 C C . ARG B 1 230 ? 19.562 15.148 19.594 1 43.19 230 ARG B C 1
ATOM 6267 O O . ARG B 1 230 ? 18.469 14.594 19.703 1 43.19 230 ARG B O 1
ATOM 6274 N N . LYS B 1 231 ? 20.062 15.508 20.703 1 54.31 231 LYS B N 1
ATOM 6275 C CA . LYS B 1 231 ? 19.344 15.969 21.891 1 54.31 231 LYS B CA 1
ATOM 6276 C C . LYS B 1 231 ? 18.688 17.328 21.641 1 54.31 231 LYS B C 1
ATOM 6278 O O . LYS B 1 231 ? 17.938 17.812 22.484 1 54.31 231 LYS B O 1
ATOM 6283 N N . SER B 1 232 ? 19 17.75 20.297 1 68.69 232 SER B N 1
ATOM 6284 C CA . SER B 1 232 ? 18.5 19.094 20.125 1 68.69 232 SER B CA 1
ATOM 6285 C C . SER B 1 232 ? 17.062 19.094 19.625 1 68.69 232 SER B C 1
ATOM 6287 O O . SER B 1 232 ? 16.641 18.156 18.953 1 68.69 232 SER B O 1
ATOM 6289 N N . ARG B 1 233 ? 16.297 19.844 20.125 1 83.75 233 ARG B N 1
ATOM 6290 C CA . ARG B 1 233 ? 14.922 20.109 19.734 1 83.75 233 ARG B CA 1
ATOM 6291 C C . ARG B 1 233 ? 14.789 20.172 18.219 1 83.75 233 ARG B C 1
ATOM 6293 O O . ARG B 1 233 ? 13.773 19.734 17.656 1 83.75 233 ARG B O 1
ATOM 6300 N N . PHE B 1 234 ? 15.867 20.484 17.562 1 87 234 PHE B N 1
ATOM 6301 C CA . PHE B 1 234 ? 15.812 20.719 16.125 1 87 234 PHE B CA 1
ATOM 6302 C C . PHE B 1 234 ? 16 19.422 15.359 1 87 234 PHE B C 1
ATOM 6304 O O . PHE B 1 234 ? 15.758 19.359 14.156 1 87 234 PHE B O 1
ATOM 6311 N N . ASP B 1 235 ? 16.312 18.328 16.047 1 86.19 235 ASP B N 1
ATOM 6312 C CA . ASP B 1 235 ? 16.375 17 15.422 1 86.19 235 ASP B CA 1
ATOM 6313 C C . ASP B 1 235 ? 14.992 16.547 14.969 1 86.19 235 ASP B C 1
ATOM 6315 O O . ASP B 1 235 ? 14.875 15.641 14.133 1 86.19 235 ASP B O 1
ATOM 6319 N N . ALA B 1 236 ? 14.016 17.203 15.5 1 91.12 236 ALA B N 1
ATOM 6320 C CA . ALA B 1 236 ? 12.641 16.906 15.102 1 91.12 236 ALA B CA 1
ATOM 6321 C C . ALA B 1 236 ? 12.414 17.234 13.633 1 91.12 236 ALA B C 1
ATOM 6323 O O . ALA B 1 236 ? 11.508 16.672 13 1 91.12 236 ALA B O 1
ATOM 6324 N N . TYR B 1 237 ? 13.273 18.125 13.078 1 92.75 237 TYR B N 1
ATOM 6325 C CA . TYR B 1 237 ? 13.125 18.516 11.68 1 92.75 237 TYR B CA 1
ATOM 6326 C C . TYR B 1 237 ? 13.984 17.656 10.773 1 92.75 237 TYR B C 1
ATOM 6328 O O . TYR B 1 237 ? 13.805 17.656 9.547 1 92.75 237 TYR B O 1
ATOM 6336 N N . SER B 1 238 ? 14.867 16.859 11.328 1 87 238 SER B N 1
ATOM 6337 C CA . SER B 1 238 ? 15.766 16.031 10.531 1 87 238 SER B CA 1
ATOM 6338 C C . SER B 1 238 ? 15 14.961 9.773 1 87 238 SER B C 1
ATOM 6340 O O . SER B 1 238 ? 14.305 14.141 10.375 1 87 238 SER B O 1
ATOM 6342 N N . GLY B 1 239 ? 15.141 15.031 8.477 1 88.31 239 GLY B N 1
ATOM 6343 C CA . GLY B 1 239 ? 14.5 14.039 7.625 1 88.31 239 GLY B CA 1
ATOM 6344 C C . GLY B 1 239 ? 12.992 14.117 7.652 1 88.31 239 GLY B C 1
ATOM 6345 O O . GLY B 1 239 ? 12.305 13.172 7.266 1 88.31 239 GLY B O 1
ATOM 6346 N N . ALA B 1 240 ? 12.438 15.141 8.141 1 91.69 240 ALA B N 1
ATOM 6347 C CA . ALA B 1 240 ? 11 15.281 8.344 1 91.69 240 ALA B CA 1
ATOM 6348 C C . ALA B 1 240 ? 10.25 15.258 7.012 1 91.69 240 ALA B C 1
ATOM 6350 O O . ALA B 1 240 ? 9.102 14.812 6.945 1 91.69 240 ALA B O 1
ATOM 6351 N N . LEU B 1 241 ? 10.922 15.688 5.98 1 93.38 241 LEU B N 1
ATOM 6352 C CA . LEU B 1 241 ? 10.227 15.812 4.711 1 93.38 241 LEU B CA 1
ATOM 6353 C C . LEU B 1 241 ? 10.766 14.812 3.689 1 93.38 241 LEU B C 1
ATOM 6355 O O . LEU B 1 241 ? 10.555 14.977 2.484 1 93.38 241 LEU B O 1
ATOM 6359 N N . ASP B 1 242 ? 11.461 13.742 4.195 1 84.69 242 ASP B N 1
ATOM 6360 C CA . ASP B 1 242 ? 12.055 12.734 3.318 1 84.69 242 ASP B CA 1
ATOM 6361 C C . ASP B 1 242 ? 11.031 11.656 2.951 1 84.69 242 ASP B C 1
ATOM 6363 O O . ASP B 1 242 ? 11.281 10.828 2.07 1 84.69 242 ASP B O 1
ATOM 6367 N N . GLY B 1 243 ? 10.023 11.633 3.584 1 83.56 243 GLY B N 1
ATOM 6368 C CA . GLY B 1 243 ? 8.953 10.727 3.209 1 83.56 243 GLY B CA 1
ATOM 6369 C C . GLY B 1 243 ? 8.977 9.414 3.98 1 83.56 243 GLY B C 1
ATOM 6370 O O . GLY B 1 243 ? 7.988 8.68 4 1 83.56 243 GLY B O 1
ATOM 6371 N N . ALA B 1 244 ? 9.992 9.047 4.699 1 74.5 244 ALA B N 1
ATOM 6372 C CA . ALA B 1 244 ? 10.148 7.758 5.367 1 74.5 244 ALA B CA 1
ATOM 6373 C C . ALA B 1 244 ? 9.516 7.777 6.754 1 74.5 244 ALA B C 1
ATOM 6375 O O . ALA B 1 244 ? 9.258 8.844 7.312 1 74.5 244 ALA B O 1
ATOM 6376 N N . GLY B 1 245 ? 8.984 6.621 7.32 1 66.19 245 GLY B N 1
ATOM 6377 C CA . GLY B 1 245 ? 8.375 6.52 8.641 1 66.19 245 GLY B CA 1
ATOM 6378 C C . GLY B 1 245 ? 9.391 6.551 9.766 1 66.19 245 GLY B C 1
ATOM 6379 O O . GLY B 1 245 ? 9.062 6.945 10.891 1 66.19 245 GLY B O 1
ATOM 6380 N N . LYS B 1 246 ? 10.609 6.484 9.594 1 70.69 246 LYS B N 1
ATOM 6381 C CA . LYS B 1 246 ? 11.781 6.535 10.469 1 70.69 246 LYS B CA 1
ATOM 6382 C C . LYS B 1 246 ? 11.508 5.852 11.805 1 70.69 246 LYS B C 1
ATOM 6384 O O . LYS B 1 246 ? 11.766 6.422 12.859 1 70.69 246 LYS B O 1
ATOM 6389 N N . ILE B 1 247 ? 11.016 4.633 11.836 1 77.88 247 ILE B N 1
ATOM 6390 C CA . ILE B 1 247 ? 10.648 3.893 13.039 1 77.88 247 ILE B CA 1
ATOM 6391 C C . ILE B 1 247 ? 11.883 3.688 13.914 1 77.88 247 ILE B C 1
ATOM 6393 O O . ILE B 1 247 ? 11.789 3.695 15.141 1 77.88 247 ILE B O 1
ATOM 6397 N N . ASP B 1 248 ? 12.961 3.562 13.32 1 79.38 248 ASP B N 1
ATOM 6398 C CA . ASP B 1 248 ? 14.188 3.34 14.078 1 79.38 248 ASP B CA 1
ATOM 6399 C C . ASP B 1 248 ? 14.508 4.539 14.969 1 79.38 248 ASP B C 1
ATOM 6401 O O . ASP B 1 248 ? 14.953 4.371 16.109 1 79.38 248 ASP B O 1
ATOM 6405 N N . ASP B 1 249 ? 14.289 5.746 14.398 1 79.31 249 ASP B N 1
ATOM 6406 C CA . ASP B 1 249 ? 14.5 6.957 15.188 1 79.31 249 ASP B CA 1
ATOM 6407 C C . ASP B 1 249 ? 13.594 6.98 16.422 1 79.31 249 ASP B C 1
ATOM 6409 O O . ASP B 1 249 ? 14.008 7.395 17.5 1 79.31 249 ASP B O 1
ATOM 6413 N N . PHE B 1 250 ? 12.398 6.508 16.297 1 83.31 250 PHE B N 1
ATOM 6414 C CA . PHE B 1 250 ? 11.461 6.441 17.406 1 83.31 250 PHE B CA 1
ATOM 6415 C C . PHE B 1 250 ? 11.938 5.438 18.453 1 83.31 250 PHE B C 1
ATOM 6417 O O . PHE B 1 250 ? 11.93 5.73 19.656 1 83.31 250 PHE B O 1
ATOM 6424 N N . ILE B 1 251 ? 12.289 4.246 17.953 1 83.75 251 ILE B N 1
ATOM 6425 C CA . ILE B 1 251 ? 12.695 3.186 18.875 1 83.75 251 ILE B CA 1
ATOM 6426 C C . ILE B 1 251 ? 13.898 3.645 19.688 1 83.75 251 ILE B C 1
ATOM 6428 O O . ILE B 1 251 ? 13.922 3.502 20.906 1 83.75 251 ILE B O 1
ATOM 6432 N N . GLU B 1 252 ? 14.844 4.258 19.062 1 82.81 252 GLU B N 1
ATOM 6433 C CA . GLU B 1 252 ? 16.031 4.758 19.75 1 82.81 252 GLU B CA 1
ATOM 6434 C C . GLU B 1 252 ? 15.68 5.844 20.766 1 82.81 252 GLU B C 1
ATOM 6436 O O . GLU B 1 252 ? 16.156 5.82 21.906 1 82.81 252 GLU B O 1
ATOM 6441 N N . TRP B 1 253 ? 14.875 6.773 20.359 1 82.75 253 TRP B N 1
ATOM 6442 C CA . TRP B 1 253 ? 14.422 7.871 21.203 1 82.75 253 TRP B CA 1
ATOM 6443 C C . TRP B 1 253 ? 13.648 7.348 22.406 1 82.75 253 TRP B C 1
ATOM 6445 O O . TRP B 1 253 ? 13.852 7.805 23.531 1 82.75 253 TRP B O 1
ATOM 6455 N N . PHE B 1 254 ? 12.828 6.41 22.188 1 83.88 254 PHE B N 1
ATOM 6456 C CA . PHE B 1 254 ? 11.969 5.848 23.219 1 83.88 254 PHE B CA 1
ATOM 6457 C C . PHE B 1 254 ? 12.797 5.086 24.25 1 83.88 254 PHE B C 1
ATOM 6459 O O . PHE B 1 254 ? 12.555 5.199 25.453 1 83.88 254 PHE B O 1
ATOM 6466 N N . ILE B 1 255 ? 13.742 4.344 23.75 1 84.94 255 ILE B N 1
ATOM 6467 C CA . ILE B 1 255 ? 14.641 3.605 24.641 1 84.94 255 ILE B CA 1
ATOM 6468 C C . ILE B 1 255 ? 15.484 4.582 25.453 1 84.94 255 ILE B C 1
ATOM 6470 O O . ILE B 1 255 ? 15.688 4.379 26.656 1 84.94 255 ILE B O 1
ATOM 6474 N N . GLU B 1 256 ? 15.945 5.594 24.844 1 82.38 256 GLU B N 1
ATOM 6475 C CA . GLU B 1 256 ? 16.734 6.605 25.531 1 82.38 256 GLU B CA 1
ATOM 6476 C C . GLU B 1 256 ? 15.93 7.262 26.656 1 82.38 256 GLU B C 1
ATOM 6478 O O . GLU B 1 256 ? 16.438 7.484 27.75 1 82.38 256 GLU B O 1
ATOM 6483 N N . LEU B 1 257 ? 14.727 7.613 26.312 1 82 257 LEU B N 1
ATOM 6484 C CA . LEU B 1 257 ? 13.867 8.211 27.328 1 82 257 LEU B CA 1
ATOM 6485 C C . LEU B 1 257 ? 13.625 7.246 28.484 1 82 257 LEU B C 1
ATOM 6487 O O . LEU B 1 257 ? 13.586 7.66 29.641 1 82 257 LEU B O 1
ATOM 6491 N N . HIS B 1 258 ? 13.453 6.039 28.109 1 80.81 258 HIS B N 1
ATOM 6492 C CA . HIS B 1 258 ? 13.25 5.008 29.125 1 80.81 258 HIS B CA 1
ATOM 6493 C C . HIS B 1 258 ? 14.453 4.902 30.047 1 80.81 258 HIS B C 1
ATOM 6495 O O . HIS B 1 258 ? 14.297 4.777 31.266 1 80.81 258 HIS B O 1
ATOM 6501 N N . LYS B 1 259 ? 15.586 4.914 29.453 1 78 259 LYS B N 1
ATOM 6502 C CA . LYS B 1 259 ? 16.812 4.828 30.234 1 78 259 LYS B CA 1
ATOM 6503 C C . LYS B 1 259 ? 16.938 6.027 31.172 1 78 259 LYS B C 1
ATOM 6505 O O . LYS B 1 259 ? 17.391 5.887 32.312 1 78 259 LYS B O 1
ATOM 6510 N N . LYS B 1 260 ? 16.594 7.109 30.656 1 75.44 260 LYS B N 1
ATOM 6511 C CA . LYS B 1 260 ? 16.641 8.32 31.469 1 75.44 260 LYS B CA 1
ATOM 6512 C C . LYS B 1 260 ? 15.625 8.273 32.594 1 75.44 260 LYS B C 1
ATOM 6514 O O . LYS B 1 260 ? 15.812 8.906 33.656 1 75.44 260 LYS B O 1
ATOM 6519 N N . THR B 1 261 ? 14.602 7.59 32.25 1 72.12 261 THR B N 1
ATOM 6520 C CA . THR B 1 261 ? 13.555 7.473 33.25 1 72.12 261 THR B CA 1
ATOM 6521 C C . THR B 1 261 ? 13.836 6.297 34.188 1 72.12 261 THR B C 1
ATOM 6523 O O . THR B 1 261 ? 13.383 6.289 35.312 1 72.12 261 THR B O 1
ATOM 6526 N N . SER B 1 262 ? 14.391 5.156 33.531 1 60.28 262 SER B N 1
ATOM 6527 C CA . SER B 1 262 ? 14.695 3.967 34.312 1 60.28 262 SER B CA 1
ATOM 6528 C C . SER B 1 262 ? 15.945 4.172 35.188 1 60.28 262 SER B C 1
ATOM 6530 O O . SER B 1 262 ? 16.047 3.641 36.281 1 60.28 262 SER B O 1
ATOM 6532 N N . ASN B 1 263 ? 17.141 4.57 34.406 1 50.22 263 ASN B N 1
ATOM 6533 C CA . ASN B 1 263 ? 18.375 4.727 35.156 1 50.22 263 ASN B CA 1
ATOM 6534 C C . ASN B 1 263 ? 18.141 5.562 36.438 1 50.22 263 ASN B C 1
ATOM 6536 O O . ASN B 1 263 ? 19.047 5.695 37.25 1 50.22 263 ASN B O 1
ATOM 6540 N N . ASN B 1 264 ? 17.297 6.629 36.156 1 41.12 264 ASN B N 1
ATOM 6541 C CA . ASN B 1 264 ? 17.109 7.164 37.5 1 41.12 264 ASN B CA 1
ATOM 6542 C C . ASN B 1 264 ? 16.406 6.164 38.406 1 41.12 264 ASN B C 1
ATOM 6544 O O . ASN B 1 264 ? 15.336 5.648 38.062 1 41.12 264 ASN B O 1
ATOM 6548 N N . GLY B 1 265 ? 16.734 5.129 38.875 1 38.34 265 GLY B N 1
ATOM 6549 C CA . GLY B 1 265 ? 16.266 4.125 39.812 1 38.34 265 GLY B CA 1
ATOM 6550 C C . GLY B 1 265 ? 14.758 3.9 39.75 1 38.34 265 GLY B C 1
ATOM 6551 O O . GLY B 1 265 ? 14.148 3.492 40.719 1 38.34 265 GLY B O 1
ATOM 6552 N N . PHE B 1 266 ? 14.031 4.473 38.844 1 36.22 266 PHE B N 1
ATOM 6553 C CA . PHE B 1 266 ? 12.578 4.355 38.906 1 36.22 266 PHE B CA 1
ATOM 6554 C C . PHE B 1 266 ? 12.133 2.953 38.531 1 36.22 266 PHE B C 1
ATOM 6556 O O . PHE B 1 266 ? 12.188 2.578 37.344 1 36.22 266 PHE B O 1
ATOM 6563 N N . PHE B 1 267 ? 12.383 2.092 39.25 1 38.91 267 PHE B N 1
ATOM 6564 C CA . PHE B 1 267 ? 11.5 0.941 39.375 1 38.91 267 PHE B CA 1
ATOM 6565 C C . PHE B 1 267 ? 10.062 1.316 39.031 1 38.91 267 PHE B C 1
ATOM 6567 O O . PHE B 1 267 ? 9.68 2.48 39.156 1 38.91 267 PHE B O 1
ATOM 6574 N N . ASP B 1 268 ? 9.406 0.753 38.094 1 43.94 268 ASP B N 1
ATOM 6575 C CA . ASP B 1 268 ? 7.949 0.787 38 1 43.94 268 ASP B CA 1
ATOM 6576 C C . ASP B 1 268 ? 7.336 1.145 39.344 1 43.94 268 ASP B C 1
ATOM 6578 O O . ASP B 1 268 ? 7.336 0.328 40.281 1 43.94 268 ASP B O 1
ATOM 6582 N N . ILE B 1 269 ? 7.406 2.449 39.625 1 50.56 269 ILE B N 1
ATOM 6583 C CA . ILE B 1 269 ? 6.797 2.83 40.875 1 50.56 269 ILE B CA 1
ATOM 6584 C C . ILE B 1 269 ? 5.602 1.927 41.156 1 50.56 269 ILE B C 1
ATOM 6586 O O . ILE B 1 269 ? 5.418 1.479 42.312 1 50.56 269 ILE B O 1
ATOM 6590 N N . ASP B 1 270 ? 5.004 1.69 40.125 1 50.62 270 ASP B N 1
ATOM 6591 C CA . ASP B 1 270 ? 3.885 0.77 40.281 1 50.62 270 ASP B CA 1
ATOM 6592 C C . ASP B 1 270 ? 4.379 -0.648 40.562 1 50.62 270 ASP B C 1
ATOM 6594 O O . ASP B 1 270 ? 3.842 -1.336 41.438 1 50.62 270 ASP B O 1
ATOM 6598 N N . LEU B 1 271 ? 5.352 -0.999 39.875 1 56.62 271 LEU B N 1
ATOM 6599 C CA . LEU B 1 271 ? 5.938 -2.299 40.156 1 56.62 271 LEU B CA 1
ATOM 6600 C C . LEU B 1 271 ? 6.684 -2.26 41.5 1 56.62 271 LEU B C 1
ATOM 6602 O O . LEU B 1 271 ? 6.586 -3.193 42.312 1 56.62 271 LEU B O 1
ATOM 6606 N N . LEU B 1 272 ? 7.371 -1.129 41.719 1 61.47 272 LEU B N 1
ATOM 6607 C CA . LEU B 1 272 ? 8.016 -0.965 43.031 1 61.47 272 LEU B CA 1
ATOM 6608 C C . LEU B 1 272 ? 6.98 -0.828 44.125 1 61.47 272 LEU B C 1
ATOM 6610 O O . LEU B 1 272 ? 7.141 -1.4 45.219 1 61.47 272 LEU B O 1
ATOM 6614 N N . GLU B 1 273 ? 5.941 -0.109 43.656 1 64.62 273 GLU B N 1
ATOM 6615 C CA . GLU B 1 273 ? 4.84 -0.033 44.625 1 64.62 273 GLU B CA 1
ATOM 6616 C C . GLU B 1 273 ? 4.164 -1.392 44.781 1 64.62 273 GLU B C 1
ATOM 6618 O O . GLU B 1 273 ? 3.824 -1.784 45.906 1 64.62 273 GLU B O 1
ATOM 6623 N N . ALA B 1 274 ? 4.07 -2.08 43.719 1 64.5 274 ALA B N 1
ATOM 6624 C CA . ALA B 1 274 ? 3.527 -3.434 43.812 1 64.5 274 ALA B CA 1
ATOM 6625 C C . ALA B 1 274 ? 4.488 -4.375 44.531 1 64.5 274 ALA B C 1
ATOM 6627 O O . ALA B 1 274 ? 4.066 -5.199 45.344 1 64.5 274 ALA B O 1
ATOM 6628 N N . GLN B 1 275 ? 5.672 -4.246 44.312 1 69.12 275 GLN B N 1
ATOM 6629 C CA . GLN B 1 275 ? 6.672 -5.043 45.031 1 69.12 275 GLN B CA 1
ATOM 6630 C C . GLN B 1 275 ? 6.754 -4.66 46.5 1 69.12 275 GLN B C 1
ATOM 6632 O O . GLN B 1 275 ? 6.852 -5.527 47.375 1 69.12 275 GLN B O 1
ATOM 6637 N N . VAL B 1 276 ? 6.703 -3.314 46.656 1 70.81 276 VAL B N 1
ATOM 6638 C CA . VAL B 1 276 ? 6.707 -2.836 48.031 1 70.81 276 VAL B CA 1
ATOM 6639 C C . VAL B 1 276 ? 5.457 -3.332 48.75 1 70.81 276 VAL B C 1
ATOM 6641 O O . VAL B 1 276 ? 5.527 -3.768 49.906 1 70.81 276 VAL B O 1
ATOM 6644 N N . ARG B 1 277 ? 4.352 -3.359 47.938 1 67.06 277 ARG B N 1
ATOM 6645 C CA . ARG B 1 277 ? 3.109 -3.873 48.531 1 67.06 277 ARG B CA 1
ATOM 6646 C C . ARG B 1 277 ? 3.205 -5.371 48.781 1 67.06 277 ARG B C 1
ATOM 6648 O O . ARG B 1 277 ? 2.783 -5.852 49.844 1 67.06 277 ARG B O 1
ATOM 6655 N N . LYS B 1 278 ? 3.758 -6.047 47.906 1 68.31 278 LYS B N 1
ATOM 6656 C CA . LYS B 1 278 ? 3.902 -7.492 48.062 1 68.31 278 LYS B CA 1
ATOM 6657 C C . LYS B 1 278 ? 4.926 -7.82 49.156 1 68.31 278 LYS B C 1
ATOM 6659 O O . LYS B 1 278 ? 4.703 -8.703 49.969 1 68.31 278 LYS B O 1
ATOM 6664 N N . LEU B 1 279 ? 5.965 -7.055 49.125 1 68.38 279 LEU B N 1
ATOM 6665 C CA . LEU B 1 279 ? 7.023 -7.305 50.094 1 68.38 279 LEU B CA 1
ATOM 6666 C C . LEU B 1 279 ? 6.609 -6.848 51.5 1 68.38 279 LEU B C 1
ATOM 6668 O O . LEU B 1 279 ? 7.062 -7.402 52.5 1 68.38 279 LEU B O 1
ATOM 6672 N N . LYS B 1 280 ? 5.762 -5.824 51.469 1 73 280 LYS B N 1
ATOM 6673 C CA . LYS B 1 280 ? 5.195 -5.398 52.719 1 73 280 LYS B CA 1
ATOM 6674 C C . LYS B 1 280 ? 4.402 -6.523 53.375 1 73 280 LYS B C 1
ATOM 6676 O O . LYS B 1 280 ? 4.52 -6.75 54.594 1 73 280 LYS B O 1
ATOM 6681 N N . ILE B 1 281 ? 3.713 -7.207 52.5 1 70.25 281 ILE B N 1
ATOM 6682 C CA . ILE B 1 281 ? 2.926 -8.336 53 1 70.25 281 ILE B CA 1
ATOM 6683 C C . ILE B 1 281 ? 3.857 -9.477 53.406 1 70.25 281 ILE B C 1
ATOM 6685 O O . ILE B 1 281 ? 3.678 -10.07 54.469 1 70.25 281 ILE B O 1
ATOM 6689 N N . LEU B 1 282 ? 4.816 -9.695 52.656 1 68.56 282 LEU B N 1
ATOM 6690 C CA . LEU B 1 282 ? 5.738 -10.789 52.938 1 68.56 282 LEU B CA 1
ATOM 6691 C C . LEU B 1 282 ? 6.609 -10.469 54.125 1 68.56 282 LEU B C 1
ATOM 6693 O O . LEU B 1 282 ? 6.918 -11.352 54.938 1 68.56 282 LEU B O 1
ATOM 6697 N N . SER B 1 283 ? 7.008 -9.203 54.188 1 71.38 283 SER B N 1
ATOM 6698 C CA . SER B 1 283 ? 7.844 -8.758 55.312 1 71.38 283 SER B CA 1
ATOM 6699 C C . SER B 1 283 ? 7.098 -8.852 56.625 1 71.38 283 SER B C 1
ATOM 6701 O O . SER B 1 283 ? 7.715 -9.016 57.688 1 71.38 283 SER B O 1
ATOM 6703 N N . SER B 1 284 ? 5.797 -8.719 56.594 1 70 284 SER B N 1
ATOM 6704 C CA . SER B 1 284 ? 4.984 -8.898 57.781 1 70 284 SER B CA 1
ATOM 6705 C C . SER B 1 284 ? 4.91 -10.375 58.188 1 70 284 SER B C 1
ATOM 6707 O O . SER B 1 284 ? 4.691 -10.695 59.344 1 70 284 SER B O 1
ATOM 6709 N N . MET B 1 285 ? 5.113 -11.234 57.188 1 65.56 285 MET B N 1
ATOM 6710 C CA . MET B 1 285 ? 5.004 -12.664 57.438 1 65.56 285 MET B CA 1
ATOM 6711 C C . MET B 1 285 ? 6.363 -13.266 57.781 1 65.56 285 MET B C 1
ATOM 6713 O O . MET B 1 285 ? 6.449 -14.211 58.562 1 65.56 285 MET B O 1
ATOM 6717 N N . ASP B 1 286 ? 7.445 -12.828 57.094 1 69.81 286 ASP B N 1
ATOM 6718 C CA . ASP B 1 286 ? 8.781 -13.398 57.281 1 69.81 286 ASP B CA 1
ATOM 6719 C C . ASP B 1 286 ? 9.828 -12.297 57.375 1 69.81 286 ASP B C 1
ATOM 6721 O O . ASP B 1 286 ? 9.938 -11.445 56.5 1 69.81 286 ASP B O 1
ATOM 6725 N N . ALA B 1 287 ? 10.539 -12.344 58.406 1 71.12 287 ALA B N 1
ATOM 6726 C CA . ALA B 1 287 ? 11.508 -11.336 58.812 1 71.12 287 ALA B CA 1
ATOM 6727 C C . ALA B 1 287 ? 12.641 -11.211 57.812 1 71.12 287 ALA B C 1
ATOM 6729 O O . ALA B 1 287 ? 13.273 -10.164 57.719 1 71.12 287 ALA B O 1
ATOM 6730 N N . ASP B 1 288 ? 12.805 -12.188 56.969 1 69.56 288 ASP B N 1
ATOM 6731 C CA . ASP B 1 288 ? 13.898 -12.234 56.031 1 69.56 288 ASP B CA 1
ATOM 6732 C C . ASP B 1 288 ? 13.672 -11.258 54.875 1 69.56 288 ASP B C 1
ATOM 6734 O O . ASP B 1 288 ? 14.617 -10.828 54.219 1 69.56 288 ASP B O 1
ATOM 6738 N N . PHE B 1 289 ? 12.469 -10.812 54.844 1 69.31 289 PHE B N 1
ATOM 6739 C CA . PHE B 1 289 ? 12.133 -9.953 53.719 1 69.31 289 PHE B CA 1
ATOM 6740 C C . PHE B 1 289 ? 12.148 -8.484 54.125 1 69.31 289 PHE B C 1
ATOM 6742 O O . PHE B 1 289 ? 11.992 -7.598 53.281 1 69.31 289 PHE B O 1
ATOM 6749 N N . ILE B 1 290 ? 12.445 -8.32 55.406 1 73.56 290 ILE B N 1
ATOM 6750 C CA . ILE B 1 290 ? 12.391 -6.961 55.938 1 73.56 290 ILE B CA 1
ATOM 6751 C C . ILE B 1 290 ? 13.484 -6.109 55.281 1 73.56 290 ILE B C 1
ATOM 6753 O O . ILE B 1 290 ? 13.25 -4.961 54.906 1 73.56 290 ILE B O 1
ATOM 6757 N N . GLU B 1 291 ? 14.633 -6.645 55.156 1 72.12 291 GLU B N 1
ATOM 6758 C CA . GLU B 1 291 ? 15.742 -5.926 54.531 1 72.12 291 GLU B CA 1
ATOM 6759 C C . GLU B 1 291 ? 15.469 -5.629 53.062 1 72.12 291 GLU B C 1
ATOM 6761 O O . GLU B 1 291 ? 15.758 -4.531 52.562 1 72.12 291 GLU B O 1
ATOM 6766 N N . MET B 1 292 ? 14.891 -6.504 52.406 1 74.12 292 MET B N 1
ATOM 6767 C CA . MET B 1 292 ? 14.516 -6.324 51.031 1 74.12 292 MET B CA 1
ATOM 6768 C C . MET B 1 292 ? 13.406 -5.285 50.875 1 74.12 292 MET B C 1
ATOM 6770 O O . MET B 1 292 ? 13.43 -4.465 49.969 1 74.12 292 MET B O 1
ATOM 6774 N N . TYR B 1 293 ? 12.516 -5.348 51.812 1 74.12 293 TYR B N 1
ATOM 6775 C CA . TYR B 1 293 ? 11.422 -4.379 51.875 1 74.12 293 TYR B CA 1
ATOM 6776 C C . TYR B 1 293 ? 11.953 -2.975 52.125 1 74.12 293 TYR B C 1
ATOM 6778 O O . TYR B 1 293 ? 11.594 -2.031 51.438 1 74.12 293 TYR B O 1
ATOM 6786 N N . ASP B 1 294 ? 12.828 -2.918 53.094 1 74.62 294 ASP B N 1
ATOM 6787 C CA . ASP B 1 294 ? 13.406 -1.621 53.438 1 74.62 294 ASP B CA 1
ATOM 6788 C C . ASP B 1 294 ? 14.219 -1.065 52.25 1 74.62 294 ASP B C 1
ATOM 6790 O O . ASP B 1 294 ? 14.148 0.127 51.969 1 74.62 294 ASP B O 1
ATOM 6794 N N . GLN B 1 295 ? 14.883 -1.824 51.594 1 71.75 295 GLN B N 1
ATOM 6795 C CA . GLN B 1 295 ? 15.641 -1.401 50.406 1 71.75 295 GLN B CA 1
ATOM 6796 C C . GLN B 1 295 ? 14.711 -0.996 49.281 1 71.75 295 GLN B C 1
ATOM 6798 O O . GLN B 1 295 ? 14.961 -0.003 48.594 1 71.75 295 GLN B O 1
ATOM 6803 N N . LYS B 1 296 ? 13.625 -1.648 49.156 1 74.25 296 LYS B N 1
ATOM 6804 C CA . LYS B 1 296 ? 12.695 -1.334 48.062 1 74.25 296 LYS B CA 1
ATOM 6805 C C . LYS B 1 296 ? 11.914 -0.058 48.375 1 74.25 296 LYS B C 1
ATOM 6807 O O . LYS B 1 296 ? 11.578 0.7 47.469 1 74.25 296 LYS B O 1
ATOM 6812 N N . ILE B 1 297 ? 11.703 0.124 49.688 1 72.44 297 ILE B N 1
ATOM 6813 C CA . ILE B 1 297 ? 11.102 1.387 50.125 1 72.44 297 ILE B CA 1
ATOM 6814 C C . ILE B 1 297 ? 12.062 2.537 49.812 1 72.44 297 ILE B C 1
ATOM 6816 O O . ILE B 1 297 ? 11.641 3.6 49.344 1 72.44 297 ILE B O 1
ATOM 6820 N N . ILE B 1 298 ? 13.281 2.412 50.062 1 69.44 298 ILE B N 1
ATOM 6821 C CA . ILE B 1 298 ? 14.289 3.418 49.75 1 69.44 298 ILE B CA 1
ATOM 6822 C C . ILE B 1 298 ? 14.391 3.59 48.25 1 69.44 298 ILE B C 1
ATOM 6824 O O . ILE B 1 298 ? 14.43 4.719 47.75 1 69.44 298 ILE B O 1
ATOM 6828 N N . ASP B 1 299 ? 14.312 2.525 47.594 1 66.88 299 ASP B N 1
ATOM 6829 C CA . ASP B 1 299 ? 14.32 2.568 46.125 1 66.88 299 ASP B CA 1
ATOM 6830 C C . ASP B 1 299 ? 13.094 3.311 45.594 1 66.88 299 ASP B C 1
ATOM 6832 O O . ASP B 1 299 ? 13.203 4.109 44.656 1 66.88 299 ASP B O 1
ATOM 6836 N N . LEU B 1 300 ? 11.992 2.938 46.25 1 66.44 300 LEU B N 1
ATOM 6837 C CA . LEU B 1 300 ? 10.75 3.609 45.906 1 66.44 300 LEU B CA 1
ATOM 6838 C C . LEU B 1 300 ? 10.812 5.09 46.25 1 66.44 300 LEU B C 1
ATOM 6840 O O . LEU B 1 300 ? 10.375 5.938 45.469 1 66.44 300 LEU B O 1
ATOM 6844 N N . SER B 1 301 ? 11.273 5.355 47.438 1 65.81 301 SER B N 1
ATOM 6845 C CA . SER B 1 301 ? 11.43 6.742 47.875 1 65.81 301 SER B CA 1
ATOM 6846 C C . SER B 1 301 ? 12.43 7.488 47 1 65.81 301 SER B C 1
ATOM 6848 O O . SER B 1 301 ? 12.195 8.641 46.625 1 65.81 301 SER B O 1
ATOM 6850 N N . LEU B 1 302 ? 13.43 6.93 46.625 1 58.91 302 LEU B N 1
ATOM 6851 C CA . LEU B 1 302 ? 14.406 7.523 45.719 1 58.91 302 LEU B CA 1
ATOM 6852 C C . LEU B 1 302 ? 13.836 7.684 44.312 1 58.91 302 LEU B C 1
ATOM 6854 O O . LEU B 1 302 ? 14.055 8.711 43.688 1 58.91 302 LEU B O 1
ATOM 6858 N N . ALA B 1 303 ? 13.094 6.617 44 1 57.88 303 ALA B N 1
ATOM 6859 C CA . ALA B 1 303 ? 12.398 6.688 42.719 1 57.88 303 ALA B CA 1
ATOM 6860 C C . ALA B 1 303 ? 11.375 7.824 42.719 1 57.88 303 ALA B C 1
ATOM 6862 O O . ALA B 1 303 ? 11.266 8.555 41.719 1 57.88 303 ALA B O 1
ATOM 6863 N N . LYS B 1 304 ? 10.656 7.883 43.844 1 58 304 LYS B N 1
ATOM 6864 C CA . LYS B 1 304 ? 9.695 8.977 44 1 58 304 LYS B CA 1
ATOM 6865 C C . LYS B 1 304 ? 10.414 10.32 44.094 1 58 304 LYS B C 1
ATOM 6867 O O . LYS B 1 304 ? 9.938 11.32 43.562 1 58 304 LYS B O 1
ATOM 6872 N N . ASN B 1 305 ? 11.469 10.359 44.812 1 57.19 305 ASN B N 1
ATOM 6873 C CA . ASN B 1 305 ? 12.227 11.594 44.938 1 57.19 305 ASN B CA 1
ATOM 6874 C C . ASN B 1 305 ? 12.883 11.984 43.594 1 57.19 305 ASN B C 1
ATOM 6876 O O . ASN B 1 305 ? 12.938 13.164 43.25 1 57.19 305 ASN B O 1
ATOM 6880 N N . ASN B 1 306 ? 13.422 11.023 43.031 1 52.47 306 ASN B N 1
ATOM 6881 C CA . ASN B 1 306 ? 13.977 11.266 41.688 1 52.47 306 ASN B CA 1
ATOM 6882 C C . ASN B 1 306 ? 12.891 11.617 40.688 1 52.47 306 ASN B C 1
ATOM 6884 O O . ASN B 1 306 ? 13.141 12.344 39.719 1 52.47 306 ASN B O 1
ATOM 6888 N N . MET B 1 307 ? 11.781 11.008 40.938 1 51.75 307 MET B N 1
ATOM 6889 C CA . MET B 1 307 ? 10.578 11.469 40.25 1 51.75 307 MET B CA 1
ATOM 6890 C C . MET B 1 307 ? 10.336 12.953 40.5 1 51.75 307 MET B C 1
ATOM 6892 O O . MET B 1 307 ? 9.695 13.625 39.688 1 51.75 307 MET B O 1
ATOM 6896 N N . GLN B 1 308 ? 10.719 13.352 41.656 1 48.94 308 GLN B N 1
ATOM 6897 C CA . GLN B 1 308 ? 10.602 14.773 42 1 48.94 308 GLN B CA 1
ATOM 6898 C C . GLN B 1 308 ? 11.547 15.617 41.125 1 48.94 308 GLN B C 1
ATOM 6900 O O . GLN B 1 308 ? 11.461 16.844 41.125 1 48.94 308 GLN B O 1
ATOM 6905 N N . ASP B 1 309 ? 12.562 14.953 40.531 1 54.16 309 ASP B N 1
ATOM 6906 C CA . ASP B 1 309 ? 13.406 15.703 39.625 1 54.16 309 ASP B CA 1
ATOM 6907 C C . ASP B 1 309 ? 12.664 16.031 38.344 1 54.16 309 ASP B C 1
ATOM 6909 O O . ASP B 1 309 ? 11.984 15.18 37.75 1 54.16 309 ASP B O 1
ATOM 6913 N N . GLY B 1 310 ? 12.289 17.312 38.094 1 62.41 310 GLY B N 1
ATOM 6914 C CA . GLY B 1 310 ? 11.555 17.938 37 1 62.41 310 GLY B CA 1
ATOM 6915 C C . GLY B 1 310 ? 11.844 17.297 35.656 1 62.41 310 GLY B C 1
ATOM 6916 O O . GLY B 1 310 ? 10.938 17.125 34.812 1 62.41 310 GLY B O 1
ATOM 6917 N N . GLU B 1 311 ? 13.102 16.797 35.594 1 72.25 311 GLU B N 1
ATOM 6918 C CA . GLU B 1 311 ? 13.492 16.203 34.312 1 72.25 311 GLU B CA 1
ATOM 6919 C C . GLU B 1 311 ? 12.898 14.805 34.156 1 72.25 311 GLU B C 1
ATOM 6921 O O . GLU B 1 311 ? 12.469 14.43 33.062 1 72.25 311 GLU B O 1
ATOM 6926 N N . PHE B 1 312 ? 12.938 14.016 35.219 1 71.56 312 PHE B N 1
ATOM 6927 C CA . PHE B 1 312 ? 12.359 12.68 35.219 1 71.56 312 PHE B CA 1
ATOM 6928 C C . PHE B 1 312 ? 10.875 12.727 34.906 1 71.56 312 PHE B C 1
ATOM 6930 O O . PHE B 1 312 ? 10.398 11.992 34.031 1 71.56 312 PHE B O 1
ATOM 6937 N N . GLU B 1 313 ? 10.227 13.578 35.594 1 76.19 313 GLU B N 1
ATOM 6938 C CA . GLU B 1 313 ? 8.789 13.711 35.375 1 76.19 313 GLU B CA 1
ATOM 6939 C C . GLU B 1 313 ? 8.492 14.148 33.938 1 76.19 313 GLU B C 1
ATOM 6941 O O . GLU B 1 313 ? 7.527 13.68 33.312 1 76.19 313 GLU B O 1
ATOM 6946 N N . ASN B 1 314 ? 9.336 14.984 33.5 1 80.75 314 ASN B N 1
ATOM 6947 C CA . ASN B 1 314 ? 9.156 15.477 32.125 1 80.75 314 ASN B CA 1
ATOM 6948 C C . ASN B 1 314 ? 9.367 14.367 31.094 1 80.75 314 ASN B C 1
ATOM 6950 O O . ASN B 1 314 ? 8.609 14.25 30.141 1 80.75 314 ASN B O 1
ATOM 6954 N N . ASN B 1 315 ? 10.391 13.617 31.344 1 81.88 315 ASN B N 1
ATOM 6955 C CA . ASN B 1 315 ? 10.68 12.508 30.438 1 81.88 315 ASN B CA 1
ATOM 6956 C C . ASN B 1 315 ? 9.57 11.461 30.469 1 81.88 315 ASN B C 1
ATOM 6958 O O . ASN B 1 315 ? 9.188 10.938 29.422 1 81.88 315 ASN B O 1
ATOM 6962 N N . LEU B 1 316 ? 9.086 11.172 31.562 1 82.69 316 LEU B N 1
ATOM 6963 C CA . LEU B 1 316 ? 7.992 10.211 31.703 1 82.69 316 LEU B CA 1
ATOM 6964 C C . LEU B 1 316 ? 6.727 10.734 31.031 1 82.69 316 LEU B C 1
ATOM 6966 O O . LEU B 1 316 ? 6 9.961 30.391 1 82.69 316 LEU B O 1
ATOM 6970 N N . LYS B 1 317 ? 6.527 11.938 31.25 1 84.88 317 LYS B N 1
ATOM 6971 C CA . LYS B 1 317 ? 5.359 12.555 30.625 1 84.88 317 LYS B CA 1
ATOM 6972 C C . LYS B 1 317 ? 5.449 12.484 29.094 1 84.88 317 LYS B C 1
ATOM 6974 O O . LYS B 1 317 ? 4.453 12.211 28.422 1 84.88 317 LYS B O 1
ATOM 6979 N N . GLN B 1 318 ? 6.578 12.766 28.656 1 87.31 318 GLN B N 1
ATOM 6980 C CA . GLN B 1 318 ? 6.793 12.695 27.219 1 87.31 318 GLN B CA 1
ATOM 6981 C C . GLN B 1 318 ? 6.523 11.289 26.688 1 87.31 318 GLN B C 1
ATOM 6983 O O . GLN B 1 318 ? 5.84 11.125 25.672 1 87.31 318 GLN B O 1
ATOM 6988 N N . MET B 1 319 ? 6.98 10.352 27.344 1 88 319 MET B N 1
ATOM 6989 C CA . MET B 1 319 ? 6.781 8.961 26.938 1 88 319 MET B CA 1
ATOM 6990 C C . MET B 1 319 ? 5.301 8.594 26.953 1 88 319 MET B C 1
ATOM 6992 O O . MET B 1 319 ? 4.797 8 26 1 88 319 MET B O 1
ATOM 6996 N N . ARG B 1 320 ? 4.711 8.992 27.984 1 89.44 320 ARG B N 1
ATOM 6997 C CA . ARG B 1 320 ? 3.295 8.672 28.125 1 89.44 320 ARG B CA 1
ATOM 6998 C C . ARG B 1 320 ? 2.465 9.359 27.047 1 89.44 320 ARG B C 1
ATOM 7000 O O . ARG B 1 320 ? 1.505 8.781 26.531 1 89.44 320 ARG B O 1
ATOM 7007 N N . THR B 1 321 ? 2.811 10.562 26.75 1 92.44 321 THR B N 1
ATOM 7008 C CA . THR B 1 321 ? 2.084 11.32 25.734 1 92.44 321 THR B CA 1
ATOM 7009 C C . THR B 1 321 ? 2.135 10.609 24.391 1 92.44 321 THR B C 1
ATOM 7011 O O . THR B 1 321 ? 1.122 10.516 23.688 1 92.44 321 THR B O 1
ATOM 7014 N N . VAL B 1 322 ? 3.258 10.133 24.078 1 92.62 322 VAL B N 1
ATOM 7015 C CA . VAL B 1 322 ? 3.424 9.445 22.797 1 92.62 322 VAL B CA 1
ATOM 7016 C C . VAL B 1 322 ? 2.648 8.133 22.812 1 92.62 322 VAL B C 1
ATOM 7018 O O . VAL B 1 322 ? 1.964 7.801 21.844 1 92.62 322 VAL B O 1
ATOM 7021 N N . VAL B 1 323 ? 2.771 7.387 23.891 1 92.06 323 VAL B N 1
ATOM 7022 C CA . VAL B 1 323 ? 2.062 6.117 24 1 92.06 323 VAL B CA 1
ATOM 7023 C C . VAL B 1 323 ? 0.558 6.352 23.906 1 92.06 323 VAL B C 1
ATOM 7025 O O . VAL B 1 323 ? -0.15 5.613 23.219 1 92.06 323 VAL B O 1
ATOM 7028 N N . ASP B 1 324 ? 0.14 7.371 24.516 1 91.19 324 ASP B N 1
ATOM 7029 C CA . ASP B 1 324 ? -1.282 7.699 24.484 1 91.19 324 ASP B CA 1
ATOM 7030 C C . ASP B 1 324 ? -1.748 8.039 23.078 1 91.19 324 ASP B C 1
ATOM 7032 O O . ASP B 1 324 ? -2.855 7.668 22.672 1 91.19 324 ASP B O 1
ATOM 7036 N N . ALA B 1 325 ? -0.944 8.781 22.406 1 94.38 325 ALA B N 1
ATOM 7037 C CA . ALA B 1 325 ? -1.282 9.125 21.016 1 94.38 325 ALA B CA 1
ATOM 7038 C C . ALA B 1 325 ? -1.426 7.867 20.156 1 94.38 325 ALA B C 1
ATOM 7040 O O . ALA B 1 325 ? -2.379 7.742 19.391 1 94.38 325 ALA B O 1
ATOM 7041 N N . VAL B 1 326 ? -0.513 6.945 20.328 1 93.19 326 VAL B N 1
ATOM 7042 C CA . VAL B 1 326 ? -0.525 5.719 19.547 1 93.19 326 VAL B CA 1
ATOM 7043 C C . VAL B 1 326 ? -1.751 4.883 19.906 1 93.19 326 VAL B C 1
ATOM 7045 O O . VAL B 1 326 ? -2.457 4.395 19.016 1 93.19 326 VAL B O 1
ATOM 7048 N N . VAL B 1 327 ? -1.998 4.746 21.172 1 90.94 327 VAL B N 1
ATOM 7049 C CA . VAL B 1 327 ? -3.125 3.945 21.656 1 90.94 327 VAL B CA 1
ATOM 7050 C C . VAL B 1 327 ? -4.434 4.555 21.156 1 90.94 327 VAL B C 1
ATOM 7052 O O . VAL B 1 327 ? -5.375 3.832 20.812 1 90.94 327 VAL B O 1
ATOM 7055 N N . LYS B 1 328 ? -4.48 5.797 21.047 1 91 328 LYS B N 1
ATOM 7056 C CA . LYS B 1 328 ? -5.68 6.508 20.625 1 91 328 LYS B CA 1
ATOM 7057 C C . LYS B 1 328 ? -5.945 6.297 19.141 1 91 328 LYS B C 1
ATOM 7059 O O . LYS B 1 328 ? -7.102 6.172 18.719 1 91 328 LYS B O 1
ATOM 7064 N N . VAL B 1 329 ? -4.965 6.25 18.375 1 93.12 329 VAL B N 1
ATOM 7065 C CA . VAL B 1 329 ? -5.113 6.277 16.922 1 93.12 329 VAL B CA 1
ATOM 7066 C C . VAL B 1 329 ? -5.098 4.852 16.375 1 93.12 329 VAL B C 1
ATOM 7068 O O . VAL B 1 329 ? -5.773 4.551 15.383 1 93.12 329 VAL B O 1
ATOM 7071 N N . VAL B 1 330 ? -4.32 3.957 16.969 1 90.06 330 VAL B N 1
ATOM 7072 C CA . VAL B 1 330 ? -4.184 2.59 16.469 1 90.06 330 VAL B CA 1
ATOM 7073 C C . VAL B 1 330 ? -5.039 1.65 17.328 1 90.06 330 VAL B C 1
ATOM 7075 O O . VAL B 1 330 ? -4.633 1.249 18.422 1 90.06 330 VAL B O 1
ATOM 7078 N N . PRO B 1 331 ? -6.113 1.207 16.859 1 81.62 331 PRO B N 1
ATOM 7079 C CA . PRO B 1 331 ? -7.109 0.506 17.672 1 81.62 331 PRO B CA 1
ATOM 7080 C C . PRO B 1 331 ? -6.574 -0.792 18.281 1 81.62 331 PRO B C 1
ATOM 7082 O O . PRO B 1 331 ? -6.965 -1.17 19.375 1 81.62 331 PRO B O 1
ATOM 7085 N N . SER B 1 332 ? -5.695 -1.502 17.719 1 83 332 SER B N 1
ATOM 7086 C CA . SER B 1 332 ? -5.273 -2.809 18.203 1 83 332 SER B CA 1
ATOM 7087 C C . SER B 1 332 ? -4.191 -2.676 19.266 1 83 332 SER B C 1
ATOM 7089 O O . SER B 1 332 ? -3.932 -3.617 20.016 1 83 332 SER B O 1
ATOM 7091 N N . ILE B 1 333 ? -3.613 -1.515 19.406 1 89.56 333 ILE B N 1
ATOM 7092 C CA . ILE B 1 333 ? -2.48 -1.331 20.312 1 89.56 333 ILE B CA 1
ATOM 7093 C C . ILE B 1 333 ? -2.975 -0.818 21.656 1 89.56 333 ILE B C 1
ATOM 7095 O O . ILE B 1 333 ? -3.719 0.163 21.719 1 89.56 333 ILE B O 1
ATOM 7099 N N . GLU B 1 334 ? -2.537 -1.453 22.672 1 88.94 334 GLU B N 1
ATOM 7100 C CA . GLU B 1 334 ? -2.994 -1.102 24.016 1 88.94 334 GLU B CA 1
ATOM 7101 C C . GLU B 1 334 ? -1.886 -0.426 24.828 1 88.94 334 GLU B C 1
ATOM 7103 O O . GLU B 1 334 ? -2.16 0.317 25.766 1 88.94 334 GLU B O 1
ATOM 7108 N N . ASN B 1 335 ? -0.697 -0.816 24.516 1 90 335 ASN B N 1
ATOM 7109 C CA . ASN B 1 335 ? 0.427 -0.266 25.266 1 90 335 ASN B CA 1
ATOM 7110 C C . ASN B 1 335 ? 1.752 -0.507 24.547 1 90 335 ASN B C 1
ATOM 7112 O O . ASN B 1 335 ? 1.852 -1.4 23.703 1 90 335 ASN B O 1
ATOM 7116 N N . ILE B 1 336 ? 2.738 0.336 24.812 1 90.69 336 ILE B N 1
ATOM 7117 C CA . ILE B 1 336 ? 4.113 0.217 24.344 1 90.69 336 ILE B CA 1
ATOM 7118 C C . ILE B 1 336 ? 5.078 0.469 25.5 1 90.69 336 ILE B C 1
ATOM 7120 O O . ILE B 1 336 ? 4.891 1.403 26.281 1 90.69 336 ILE B O 1
ATOM 7124 N N . TRP B 1 337 ? 6.078 -0.376 25.688 1 87.31 337 TRP B N 1
ATOM 7125 C CA . TRP B 1 337 ? 7.055 -0.164 26.75 1 87.31 337 TRP B CA 1
ATOM 7126 C C . TRP B 1 337 ? 8.398 -0.775 26.391 1 87.31 337 TRP B C 1
ATOM 7128 O O . TRP B 1 337 ? 8.531 -1.425 25.344 1 87.31 337 TRP B O 1
ATOM 7138 N N . VAL B 1 338 ? 9.422 -0.43 27.125 1 86.31 338 VAL B N 1
ATOM 7139 C CA . VAL B 1 338 ? 10.766 -0.97 26.922 1 86.31 338 VAL B CA 1
ATOM 7140 C C . VAL B 1 338 ? 11.023 -2.1 27.922 1 86.31 338 VAL B C 1
ATOM 7142 O O . VAL B 1 338 ? 10.812 -1.934 29.125 1 86.31 338 VAL B O 1
ATOM 7145 N N . GLU B 1 339 ? 11.312 -3.223 27.312 1 81.94 339 GLU B N 1
ATOM 7146 C CA . GLU B 1 339 ? 11.695 -4.367 28.141 1 81.94 339 GLU B CA 1
ATOM 7147 C C . GLU B 1 339 ? 13.211 -4.547 28.172 1 81.94 339 GLU B C 1
ATOM 7149 O O . GLU B 1 339 ? 13.859 -4.543 27.125 1 81.94 339 GLU B O 1
ATOM 7154 N N . THR B 1 340 ? 13.852 -4.648 29.328 1 75.56 340 THR B N 1
ATOM 7155 C CA . THR B 1 340 ? 15.297 -4.762 29.484 1 75.56 340 THR B CA 1
ATOM 7156 C C . THR B 1 340 ? 15.68 -6.125 30.047 1 75.56 340 THR B C 1
ATOM 7158 O O . THR B 1 340 ? 16.859 -6.406 30.266 1 75.56 340 THR B O 1
ATOM 7161 N N . SER B 1 341 ? 14.797 -6.988 30.281 1 63.59 341 SER B N 1
ATOM 7162 C CA . SER B 1 341 ? 15.039 -8.242 30.984 1 63.59 341 SER B CA 1
ATOM 7163 C C . SER B 1 341 ? 15.961 -9.156 30.172 1 63.59 341 SER B C 1
ATOM 7165 O O . SER B 1 341 ? 16.703 -9.969 30.75 1 63.59 341 SER B O 1
ATOM 7167 N N . SER B 1 342 ? 15.961 -9.078 28.953 1 60.88 342 SER B N 1
ATOM 7168 C CA . SER B 1 342 ? 16.734 -9.969 28.094 1 60.88 342 SER B CA 1
ATOM 7169 C C . SER B 1 342 ? 18.188 -9.492 27.953 1 60.88 342 SER B C 1
ATOM 7171 O O . SER B 1 342 ? 19 -10.156 27.328 1 60.88 342 SER B O 1
ATOM 7173 N N . GLY B 1 343 ? 18.531 -8.43 28.656 1 64.81 343 GLY B N 1
ATOM 7174 C CA . GLY B 1 343 ? 19.859 -7.871 28.516 1 64.81 343 GLY B CA 1
ATOM 7175 C C . GLY B 1 343 ? 19.969 -6.812 27.422 1 64.81 343 GLY B C 1
ATOM 7176 O O . GLY B 1 343 ? 20.922 -6.035 27.391 1 64.81 343 GLY B O 1
ATOM 7177 N N . SER B 1 344 ? 19.016 -6.926 26.547 1 73.38 344 SER B N 1
ATOM 7178 C CA . SER B 1 344 ? 18.938 -5.883 25.531 1 73.38 344 SER B CA 1
ATOM 7179 C C . SER B 1 344 ? 17.641 -5.094 25.641 1 73.38 344 SER B C 1
ATOM 7181 O O . SER B 1 344 ? 16.641 -5.613 26.125 1 73.38 344 SER B O 1
ATOM 7183 N N . ASP B 1 345 ? 17.75 -3.791 25.422 1 80.62 345 ASP B N 1
ATOM 7184 C CA . ASP B 1 345 ? 16.547 -2.951 25.438 1 80.62 345 ASP B CA 1
ATOM 7185 C C . ASP B 1 345 ? 15.688 -3.205 24.203 1 80.62 345 ASP B C 1
ATOM 7187 O O . ASP B 1 345 ? 16.125 -2.967 23.062 1 80.62 345 ASP B O 1
ATOM 7191 N N . GLU B 1 346 ? 14.555 -3.76 24.469 1 83.81 346 GLU B N 1
ATOM 7192 C CA . GLU B 1 346 ? 13.633 -4.031 23.359 1 83.81 346 GLU B CA 1
ATOM 7193 C C . GLU B 1 346 ? 12.281 -3.361 23.609 1 83.81 346 GLU B C 1
ATOM 7195 O O . GLU B 1 346 ? 11.789 -3.328 24.734 1 83.81 346 GLU B O 1
ATOM 7200 N N . VAL B 1 347 ? 11.766 -2.783 22.562 1 87.31 347 VAL B N 1
ATOM 7201 C CA . VAL B 1 347 ? 10.445 -2.17 22.672 1 87.31 347 VAL B CA 1
ATOM 7202 C C . VAL B 1 347 ? 9.367 -3.225 22.438 1 87.31 347 VAL B C 1
ATOM 7204 O O . VAL B 1 347 ? 9.367 -3.902 21.406 1 87.31 347 VAL B O 1
ATOM 7207 N N . LYS B 1 348 ? 8.516 -3.354 23.391 1 87.75 348 LYS B N 1
ATOM 7208 C CA . LYS B 1 348 ? 7.41 -4.305 23.312 1 87.75 348 LYS B CA 1
ATOM 7209 C C . LYS B 1 348 ? 6.074 -3.582 23.141 1 87.75 348 LYS B C 1
ATOM 7211 O O . LYS B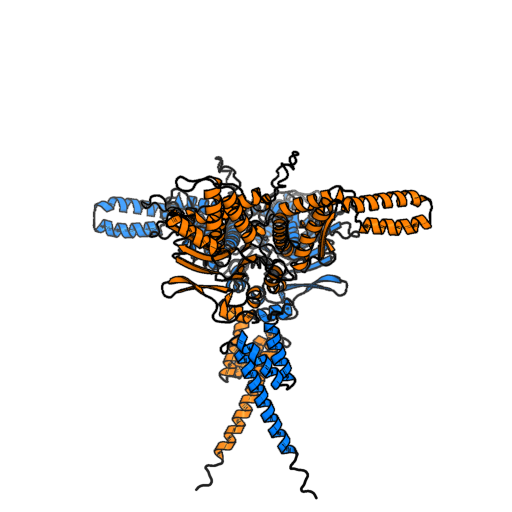 1 348 ? 5.926 -2.438 23.578 1 87.75 348 LYS B O 1
ATOM 7216 N N . VAL B 1 349 ? 5.184 -4.238 22.469 1 88.81 349 VAL B N 1
ATOM 7217 C CA . VAL B 1 349 ? 3.854 -3.701 22.203 1 88.81 349 VAL B CA 1
ATOM 7218 C C . VAL B 1 349 ? 2.793 -4.727 22.594 1 88.81 349 VAL B C 1
ATOM 7220 O O . VAL B 1 349 ? 2.92 -5.91 22.281 1 88.81 349 VAL B O 1
ATOM 7223 N N . ARG B 1 350 ? 1.87 -4.277 23.406 1 88 350 ARG B N 1
ATOM 7224 C CA . ARG B 1 350 ? 0.692 -5.105 23.641 1 88 350 ARG B CA 1
ATOM 7225 C C . ARG B 1 350 ? -0.356 -4.895 22.547 1 88 350 ARG B C 1
ATOM 7227 O O . ARG B 1 350 ? -0.957 -3.82 22.469 1 88 350 ARG B O 1
ATOM 7234 N N . ASN B 1 351 ? -0.497 -5.867 21.75 1 84.88 351 ASN B N 1
ATOM 7235 C CA . ASN B 1 351 ? -1.368 -5.828 20.578 1 84.88 351 ASN B CA 1
ATOM 7236 C C . ASN B 1 351 ? -2.449 -6.902 20.641 1 84.88 351 ASN B C 1
ATOM 7238 O O . ASN B 1 351 ? -2.148 -8.094 20.578 1 84.88 351 ASN B O 1
ATOM 7242 N N . ASP B 1 352 ? -3.688 -6.465 20.641 1 78.62 352 ASP B N 1
ATOM 7243 C CA . ASP B 1 352 ? -4.816 -7.391 20.719 1 78.62 352 ASP B CA 1
ATOM 7244 C C . ASP B 1 352 ? -4.605 -8.43 21.812 1 78.62 352 ASP B C 1
ATOM 7246 O O . ASP B 1 352 ? -4.738 -9.633 21.578 1 78.62 352 ASP B O 1
ATOM 7250 N N . GLY B 1 353 ? -4.09 -7.965 22.969 1 75.56 353 GLY B N 1
ATOM 7251 C CA . GLY B 1 353 ? -3.932 -8.812 24.141 1 75.56 353 GLY B CA 1
ATOM 7252 C C . GLY B 1 353 ? -2.609 -9.555 24.172 1 75.56 353 GLY B C 1
ATOM 7253 O O . GLY B 1 353 ? -2.189 -10.047 25.219 1 75.56 353 GLY B O 1
ATOM 7254 N N . GLY B 1 354 ? -1.949 -9.672 23.078 1 75.56 354 GLY B N 1
ATOM 7255 C CA . GLY B 1 354 ? -0.673 -10.359 23.016 1 75.56 354 GLY B CA 1
ATOM 7256 C C . GLY B 1 354 ? 0.518 -9.422 23.031 1 75.56 354 GLY B C 1
ATOM 7257 O O . GLY B 1 354 ? 0.408 -8.266 22.609 1 75.56 354 GLY B O 1
ATOM 7258 N N . ILE B 1 355 ? 1.606 -9.922 23.609 1 82.62 355 ILE B N 1
ATOM 7259 C CA . ILE B 1 355 ? 2.83 -9.133 23.656 1 82.62 355 ILE B CA 1
ATOM 7260 C C . ILE B 1 355 ? 3.73 -9.484 22.484 1 82.62 355 ILE B C 1
ATOM 7262 O O . ILE B 1 355 ? 4.078 -10.648 22.281 1 82.62 355 ILE B O 1
ATOM 7266 N N . VAL B 1 356 ? 4.047 -8.461 21.703 1 82.12 356 VAL B N 1
ATOM 7267 C CA . VAL B 1 356 ? 4.855 -8.695 20.516 1 82.12 356 VAL B CA 1
ATOM 7268 C C . VAL B 1 356 ? 5.926 -7.613 20.391 1 82.12 356 VAL B C 1
ATOM 7270 O O . VAL B 1 356 ? 5.855 -6.586 21.078 1 82.12 356 VAL B O 1
ATOM 7273 N N . ASN B 1 357 ? 6.922 -7.91 19.625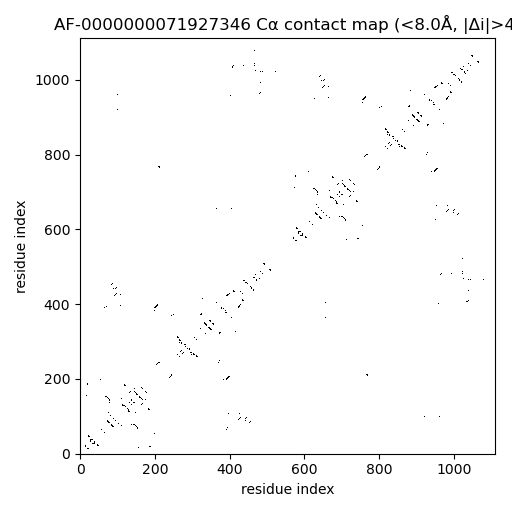 1 81.94 357 ASN B N 1
ATOM 7274 C CA . ASN B 1 357 ? 7.883 -6.891 19.219 1 81.94 357 ASN B CA 1
ATOM 7275 C C . ASN B 1 357 ? 7.387 -6.102 18.016 1 81.94 357 ASN B C 1
ATOM 7277 O O . ASN B 1 357 ? 6.469 -6.535 17.312 1 81.94 357 ASN B O 1
ATOM 7281 N N . PHE B 1 358 ? 7.988 -5.004 17.766 1 82.44 358 PHE B N 1
ATOM 7282 C CA . PHE B 1 358 ? 7.598 -4.137 16.656 1 82.44 358 PHE B CA 1
ATOM 7283 C C . PHE B 1 358 ? 7.652 -4.895 15.336 1 82.44 358 PHE B C 1
ATOM 7285 O O . PHE B 1 358 ? 6.801 -4.699 14.469 1 82.44 358 PHE B O 1
ATOM 7292 N N . SER B 1 359 ? 8.625 -5.754 15.227 1 76.25 359 SER B N 1
ATOM 7293 C CA . SER B 1 359 ? 8.844 -6.477 13.977 1 76.25 359 SER B CA 1
ATOM 7294 C C . SER B 1 359 ? 7.785 -7.555 13.773 1 76.25 359 SER B C 1
ATOM 7296 O O . SER B 1 359 ? 7.621 -8.07 12.664 1 76.25 359 SER B O 1
ATOM 7298 N N . GLN B 1 360 ? 7.094 -7.844 14.805 1 77.62 360 GLN B N 1
ATOM 7299 C CA . GLN B 1 360 ? 6.109 -8.914 14.75 1 77.62 360 GLN B CA 1
ATOM 7300 C C . GLN B 1 360 ? 4.711 -8.367 14.469 1 77.62 360 GLN B C 1
ATOM 7302 O O . GLN B 1 360 ? 3.766 -9.133 14.281 1 77.62 360 GLN B O 1
ATOM 7307 N N . LEU B 1 361 ? 4.637 -7.051 14.438 1 82.31 361 LEU B N 1
ATOM 7308 C CA . LEU B 1 361 ? 3.357 -6.43 14.117 1 82.31 361 LEU B CA 1
ATOM 7309 C C . LEU B 1 361 ? 3.018 -6.613 12.641 1 82.31 361 LEU B C 1
ATOM 7311 O O . LEU B 1 361 ? 3.91 -6.797 11.812 1 82.31 361 LEU B O 1
ATOM 7315 N N . SER B 1 362 ? 1.765 -6.625 12.367 1 82.12 362 SER B N 1
ATOM 7316 C CA . SER B 1 362 ? 1.366 -6.613 10.961 1 82.12 362 SER B CA 1
ATOM 7317 C C . SER B 1 362 ? 1.867 -5.359 10.258 1 82.12 362 SER B C 1
ATOM 7319 O O . SER B 1 362 ? 2.189 -4.363 10.906 1 82.12 362 SER B O 1
ATOM 7321 N N . ASP B 1 363 ? 1.922 -5.406 8.984 1 79.69 363 ASP B N 1
ATOM 7322 C CA . ASP B 1 363 ? 2.404 -4.266 8.211 1 79.69 363 ASP B CA 1
ATOM 7323 C C . ASP B 1 363 ? 1.543 -3.029 8.461 1 79.69 363 ASP B C 1
ATOM 7325 O O . ASP B 1 363 ? 2.066 -1.927 8.625 1 79.69 363 ASP B O 1
ATOM 7329 N N . GLY B 1 364 ? 0.173 -3.178 8.391 1 82.81 364 GLY B N 1
ATOM 7330 C CA . GLY B 1 364 ? -0.705 -2.049 8.656 1 82.81 364 GLY B CA 1
ATOM 7331 C C . GLY B 1 364 ? -0.514 -1.453 10.039 1 82.81 364 GLY B C 1
ATOM 7332 O O . GLY B 1 364 ? -0.48 -0.23 10.188 1 82.81 364 GLY B O 1
ATOM 7333 N N . GLN B 1 365 ? -0.38 -2.303 10.984 1 84.31 365 GLN B N 1
ATOM 7334 C CA . GLN B 1 365 ? -0.157 -1.854 12.352 1 84.31 365 GLN B CA 1
ATOM 7335 C C . GLN B 1 365 ? 1.192 -1.153 12.492 1 84.31 365 GLN B C 1
ATOM 7337 O O . GLN B 1 365 ? 1.289 -0.099 13.117 1 84.31 365 GLN B O 1
ATOM 7342 N N . ARG B 1 366 ? 2.1 -1.776 11.922 1 85.81 366 ARG B N 1
ATOM 7343 C CA . ARG B 1 366 ? 3.455 -1.238 12 1 85.81 366 ARG B CA 1
ATOM 7344 C C . ARG B 1 366 ? 3.535 0.135 11.336 1 85.81 366 ARG B C 1
ATOM 7346 O O . ARG B 1 366 ? 4.121 1.063 11.898 1 85.81 366 ARG B O 1
ATOM 7353 N N . VAL B 1 367 ? 2.988 0.251 10.195 1 86 367 VAL B N 1
ATOM 7354 C CA . VAL B 1 367 ? 3.053 1.493 9.438 1 86 367 VAL B CA 1
ATOM 7355 C C . VAL B 1 367 ? 2.303 2.596 10.18 1 86 367 VAL B C 1
ATOM 7357 O O . VAL B 1 367 ? 2.799 3.719 10.305 1 86 367 VAL B O 1
ATOM 7360 N N . LEU B 1 368 ? 1.114 2.328 10.648 1 89.81 368 LEU B N 1
ATOM 7361 C CA . LEU B 1 368 ? 0.322 3.32 11.367 1 89.81 368 LEU B CA 1
ATOM 7362 C C . LEU B 1 368 ? 0.99 3.699 12.688 1 89.81 368 LEU B C 1
ATOM 7364 O O . LEU B 1 368 ? 1.058 4.879 13.031 1 89.81 368 LEU B O 1
ATOM 7368 N N . LEU B 1 369 ? 1.461 2.672 13.391 1 90.75 369 LEU B N 1
ATOM 7369 C CA . LEU B 1 369 ? 2.168 2.93 14.641 1 90.75 369 LEU B CA 1
ATOM 7370 C C . LEU B 1 369 ? 3.385 3.818 14.406 1 90.75 369 LEU B C 1
ATOM 7372 O O . LEU B 1 369 ? 3.605 4.785 15.141 1 90.75 369 LEU B O 1
ATOM 7376 N N . SER B 1 370 ? 4.133 3.482 13.406 1 89.88 370 SER B N 1
ATOM 7377 C CA . SER B 1 370 ? 5.332 4.25 13.086 1 89.88 370 SER B CA 1
ATOM 7378 C C . SER B 1 370 ? 4.992 5.699 12.758 1 89.88 370 SER B C 1
ATOM 7380 O O . SER B 1 370 ? 5.68 6.621 13.203 1 89.88 370 SER B O 1
ATOM 7382 N N . LEU B 1 371 ? 3.99 5.918 12 1 92.81 371 LEU B N 1
ATOM 7383 C CA . LEU B 1 371 ? 3.561 7.254 11.594 1 92.81 371 LEU B CA 1
ATOM 7384 C C . LEU B 1 371 ? 3.143 8.078 12.812 1 92.81 371 LEU B C 1
ATOM 7386 O O . LEU B 1 371 ? 3.629 9.195 13.008 1 92.81 371 LEU B O 1
ATOM 7390 N N . VAL B 1 372 ? 2.312 7.543 13.656 1 94.44 372 VAL B N 1
ATOM 7391 C CA . VAL B 1 372 ? 1.765 8.258 14.805 1 94.44 372 VAL B CA 1
ATOM 7392 C C . VAL B 1 372 ? 2.861 8.492 15.836 1 94.44 372 VAL B C 1
ATOM 7394 O O . VAL B 1 372 ? 2.953 9.578 16.422 1 94.44 372 VAL B O 1
ATOM 7397 N N . ALA B 1 373 ? 3.662 7.461 16.047 1 92.38 373 ALA B N 1
ATOM 7398 C CA . ALA B 1 373 ? 4.75 7.578 17.016 1 92.38 373 ALA B CA 1
ATOM 7399 C C . ALA B 1 373 ? 5.742 8.656 16.594 1 92.38 373 ALA B C 1
ATOM 7401 O O . ALA B 1 373 ? 6.207 9.445 17.422 1 92.38 373 ALA B O 1
ATOM 7402 N N . ASP B 1 374 ? 6.074 8.695 15.367 1 92.81 374 ASP B N 1
ATOM 7403 C CA . ASP B 1 374 ? 7.012 9.695 14.859 1 92.81 374 ASP B CA 1
ATOM 7404 C C . ASP B 1 374 ? 6.434 11.102 14.977 1 92.81 374 ASP B C 1
ATOM 7406 O O . ASP B 1 374 ? 7.117 12.023 15.414 1 92.81 374 ASP B O 1
ATOM 7410 N N . LEU B 1 375 ? 5.203 11.25 14.547 1 95.12 375 LEU B N 1
ATOM 7411 C CA . LEU B 1 375 ? 4.527 12.539 14.625 1 95.12 375 LEU B CA 1
ATOM 7412 C C . LEU B 1 375 ? 4.449 13.023 16.078 1 95.12 375 LEU B C 1
ATOM 7414 O O . LEU B 1 375 ? 4.777 14.172 16.359 1 95.12 375 LEU B O 1
ATOM 7418 N N . ALA B 1 376 ? 4.051 12.156 16.938 1 94.94 376 ALA B N 1
ATOM 7419 C CA . ALA B 1 376 ? 3.934 12.492 18.359 1 94.94 376 ALA B CA 1
ATOM 7420 C C . ALA B 1 376 ? 5.293 12.852 18.953 1 94.94 376 ALA B C 1
ATOM 7422 O O . ALA B 1 376 ? 5.422 13.852 19.672 1 94.94 376 ALA B O 1
ATOM 7423 N N . ARG B 1 377 ? 6.277 12.031 18.656 1 92.56 377 ARG B N 1
ATOM 7424 C CA . ARG B 1 377 ? 7.629 12.273 19.156 1 92.56 377 ARG B CA 1
ATOM 7425 C C . ARG B 1 377 ? 8.125 13.648 18.75 1 92.56 377 ARG B C 1
ATOM 7427 O O . ARG B 1 377 ? 8.656 14.398 19.578 1 92.56 377 ARG B O 1
ATOM 7434 N N . ARG B 1 378 ? 7.926 13.984 17.578 1 94.5 378 ARG B N 1
ATOM 7435 C CA . ARG B 1 378 ? 8.422 15.266 17.062 1 94.5 378 ARG B CA 1
ATOM 7436 C C . ARG B 1 378 ? 7.66 16.438 17.688 1 94.5 378 ARG B C 1
ATOM 7438 O O . ARG B 1 378 ? 8.25 17.469 18 1 94.5 378 ARG B O 1
ATOM 7445 N N . LEU B 1 379 ? 6.387 16.266 17.844 1 95.94 379 LEU B N 1
ATOM 7446 C CA . LEU B 1 379 ? 5.602 17.312 18.484 1 95.94 379 LEU B CA 1
ATOM 7447 C C . LEU B 1 379 ? 6.051 17.531 19.938 1 95.94 379 LEU B C 1
ATOM 7449 O O . LEU B 1 379 ? 6.121 18.672 20.406 1 95.94 379 LEU B O 1
ATOM 7453 N N . VAL B 1 380 ? 6.332 16.453 20.609 1 92.81 380 VAL B N 1
ATOM 7454 C CA . VAL B 1 380 ? 6.797 16.531 22 1 92.81 380 VAL B CA 1
ATOM 7455 C C . VAL B 1 380 ? 8.133 17.266 22.047 1 92.81 380 VAL B C 1
ATOM 7457 O O . VAL B 1 380 ? 8.359 18.094 22.938 1 92.81 380 VAL B O 1
ATOM 7460 N N . MET B 1 381 ? 8.961 17.031 21.125 1 90.5 381 MET B N 1
ATOM 7461 C CA . MET B 1 381 ? 10.273 17.656 21.062 1 90.5 381 MET B CA 1
ATOM 7462 C C . MET B 1 381 ? 10.148 19.141 20.75 1 90.5 381 MET B C 1
ATOM 7464 O O . MET B 1 381 ? 10.891 19.969 21.281 1 90.5 381 MET B O 1
ATOM 7468 N N . LEU B 1 382 ? 9.195 19.5 20 1 94.69 382 LEU B N 1
ATOM 7469 C CA . LEU B 1 382 ? 9.117 20.859 19.469 1 94.69 382 LEU B CA 1
ATOM 7470 C C . LEU B 1 382 ? 8.281 21.75 20.391 1 94.69 382 LEU B C 1
ATOM 7472 O O . LEU B 1 382 ? 8.344 22.969 20.281 1 94.69 382 LEU B O 1
ATOM 7476 N N . ASN B 1 383 ? 7.508 21.156 21.281 1 93 383 ASN B N 1
ATOM 7477 C CA . ASN B 1 383 ? 6.555 21.953 22.031 1 93 383 ASN B CA 1
ATOM 7478 C C . ASN B 1 383 ? 6.641 21.656 23.531 1 93 383 ASN B C 1
ATOM 7480 O O . ASN B 1 383 ? 5.652 21.25 24.141 1 93 383 ASN B O 1
ATOM 7484 N N . PRO B 1 384 ? 7.703 21.953 24.109 1 83.62 384 PRO B N 1
ATOM 7485 C CA . PRO B 1 384 ? 7.895 21.672 25.531 1 83.62 384 PRO B CA 1
ATOM 7486 C C . PRO B 1 384 ? 7.039 22.562 26.438 1 83.62 384 PRO B C 1
ATOM 7488 O O . PRO B 1 384 ? 6.762 22.203 27.578 1 83.62 384 PRO B O 1
ATOM 7491 N N . ASN B 1 385 ? 6.578 23.672 25.906 1 85.06 385 ASN B N 1
ATOM 7492 C CA . ASN B 1 385 ? 5.879 24.656 26.734 1 85.06 385 ASN B CA 1
ATOM 7493 C C . ASN B 1 385 ? 4.371 24.422 26.734 1 85.06 385 ASN B C 1
ATOM 7495 O O . ASN B 1 385 ? 3.629 25.109 27.422 1 85.06 385 ASN B O 1
ATOM 7499 N N . ILE B 1 386 ? 3.924 23.5 25.953 1 89.5 386 ILE B N 1
ATOM 7500 C CA . ILE B 1 386 ? 2.5 23.188 25.891 1 89.5 386 ILE B CA 1
ATOM 7501 C C . ILE B 1 386 ? 2.184 22.047 26.859 1 89.5 386 ILE B C 1
ATOM 7503 O O . ILE B 1 386 ? 2.939 21.078 26.953 1 89.5 386 ILE B O 1
ATOM 7507 N N . SER B 1 387 ? 1.131 22.188 27.625 1 87 387 SER B N 1
ATOM 7508 C CA . SER B 1 387 ? 0.744 21.141 28.562 1 87 387 SER B CA 1
ATOM 7509 C C . SER B 1 387 ? 0.572 19.797 27.859 1 87 387 SER B C 1
ATOM 7511 O O . SER B 1 387 ? 1.106 18.781 28.312 1 87 387 SER B O 1
ATOM 7513 N N . ASN B 1 388 ? -0.14 19.844 26.766 1 92 388 ASN B N 1
ATOM 7514 C CA . ASN B 1 388 ? -0.235 18.688 25.875 1 92 388 ASN B CA 1
ATOM 7515 C C . ASN B 1 388 ? 0.447 18.953 24.531 1 92 388 ASN B C 1
ATOM 7517 O O . ASN B 1 388 ? -0.163 19.531 23.625 1 92 388 ASN B O 1
ATOM 7521 N N . PRO B 1 389 ? 1.648 18.5 24.406 1 94.31 389 PRO B N 1
ATOM 7522 C CA . PRO B 1 389 ? 2.428 18.812 23.219 1 94.31 389 PRO B CA 1
ATOM 7523 C C . PRO B 1 389 ? 1.748 18.344 21.922 1 94.31 389 PRO B C 1
ATOM 7525 O O . PRO B 1 389 ? 2.074 18.828 20.844 1 94.31 389 PRO B O 1
ATOM 7528 N N . LEU B 1 390 ? 0.81 17.422 21.984 1 96.06 390 LEU B N 1
ATOM 7529 C CA . LEU B 1 390 ? 0.127 16.906 20.797 1 96.06 390 LEU B CA 1
ATOM 7530 C C . LEU B 1 390 ? -0.788 17.969 20.203 1 96.06 390 LEU B C 1
ATOM 7532 O O . LEU B 1 390 ? -1.247 17.828 19.062 1 96.06 390 LEU B O 1
ATOM 7536 N N . GLU B 1 391 ? -0.998 19.016 20.984 1 95.94 391 GLU B N 1
ATOM 7537 C CA . GLU B 1 391 ? -1.844 20.109 20.516 1 95.94 391 GLU B CA 1
ATOM 7538 C C . GLU B 1 391 ? -1.021 21.172 19.797 1 95.94 391 GLU B C 1
ATOM 7540 O O . GLU B 1 391 ? -1.533 22.25 19.484 1 95.94 391 GLU B O 1
ATOM 7545 N N . GLY B 1 392 ? 0.245 20.906 19.547 1 96.25 392 GLY B N 1
ATOM 7546 C CA . GLY B 1 392 ? 1.062 21.797 18.75 1 96.25 392 GLY B CA 1
ATOM 7547 C C . GLY B 1 392 ? 0.546 21.953 17.328 1 96.25 392 GLY B C 1
ATOM 7548 O O . GLY B 1 392 ? -0.292 21.172 16.875 1 96.25 392 GLY B O 1
ATOM 7549 N N . GLN B 1 393 ? 1.046 22.953 16.594 1 97.19 393 GLN B N 1
ATOM 7550 C CA . GLN B 1 393 ? 0.554 23.234 15.25 1 97.19 393 GLN B CA 1
ATOM 7551 C C . GLN B 1 393 ? 1.548 22.766 14.195 1 97.19 393 GLN B C 1
ATOM 7553 O O . GLN B 1 393 ? 2.707 22.484 14.508 1 97.19 393 GLN B O 1
ATOM 7558 N N . GLY B 1 394 ? 1.11 22.719 13 1 98.06 394 GLY B N 1
ATOM 7559 C CA . GLY B 1 394 ? 1.986 22.344 11.898 1 98.06 394 GLY B CA 1
ATOM 7560 C C . GLY B 1 394 ? 1.235 21.828 10.68 1 98.06 394 GLY B C 1
ATOM 7561 O O . GLY B 1 394 ? 0.013 21.969 10.602 1 98.06 394 GLY B O 1
ATOM 7562 N N . ILE B 1 395 ? 1.963 21.438 9.672 1 98.69 395 ILE B N 1
ATOM 7563 C CA . ILE B 1 395 ? 1.444 20.906 8.422 1 98.69 395 ILE B CA 1
ATOM 7564 C C . ILE B 1 395 ? 2.018 19.516 8.18 1 98.69 395 ILE B C 1
ATOM 7566 O O . ILE B 1 395 ? 3.236 19.328 8.188 1 98.69 395 ILE B O 1
ATOM 7570 N N . VAL B 1 396 ? 1.143 18.547 8.039 1 98.5 396 VAL B N 1
ATOM 7571 C CA . VAL B 1 396 ? 1.565 17.172 7.824 1 98.5 396 VAL B CA 1
ATOM 7572 C C . VAL B 1 396 ? 0.983 16.656 6.512 1 98.5 396 VAL B C 1
ATOM 7574 O O . VAL B 1 396 ? -0.23 16.703 6.297 1 98.5 396 VAL B O 1
ATOM 7577 N N . LEU B 1 397 ? 1.866 16.219 5.625 1 98.44 397 LEU B N 1
ATOM 7578 C CA . LEU B 1 397 ? 1.506 15.609 4.352 1 98.44 397 LEU B CA 1
ATOM 7579 C C . LEU B 1 397 ? 1.568 14.086 4.441 1 98.44 397 LEU B C 1
ATOM 7581 O O . LEU B 1 397 ? 2.555 13.531 4.93 1 98.44 397 LEU B O 1
ATOM 7585 N N . ILE B 1 398 ? 0.513 13.398 4.039 1 97.25 398 ILE B N 1
ATOM 7586 C CA . ILE B 1 398 ? 0.518 11.938 4.031 1 97.25 398 ILE B CA 1
ATOM 7587 C C . ILE B 1 398 ? 0.011 11.422 2.686 1 97.25 398 ILE B C 1
ATOM 7589 O O . ILE B 1 398 ? -1.146 11.656 2.324 1 97.25 398 ILE B O 1
ATOM 7593 N N . ASP B 1 399 ? 0.857 10.758 1.98 1 94.38 399 ASP B N 1
ATOM 7594 C CA . ASP B 1 399 ? 0.464 10.117 0.727 1 94.38 399 ASP B CA 1
ATOM 7595 C C . ASP B 1 399 ? -0.174 8.758 0.979 1 94.38 399 ASP B C 1
ATOM 7597 O O . ASP B 1 399 ? 0.335 7.965 1.776 1 94.38 399 ASP B O 1
ATOM 7601 N N . GLU B 1 400 ? -1.315 8.539 0.333 1 92.94 400 GLU B N 1
ATOM 7602 C CA . GLU B 1 400 ? -2.045 7.277 0.456 1 92.94 400 GLU B CA 1
ATOM 7603 C C . GLU B 1 400 ? -2.188 6.863 1.917 1 92.94 400 GLU B C 1
ATOM 7605 O O . GLU B 1 400 ? -1.662 5.824 2.326 1 92.94 400 GLU B O 1
ATOM 7610 N N . ILE B 1 401 ? -2.986 7.535 2.643 1 95.12 401 ILE B N 1
ATOM 7611 C CA . ILE B 1 401 ? -3.133 7.371 4.082 1 95.12 401 ILE B CA 1
ATOM 7612 C C . ILE B 1 401 ? -3.666 5.973 4.391 1 95.12 401 ILE B C 1
ATOM 7614 O O . ILE B 1 401 ? -3.428 5.434 5.477 1 95.12 401 ILE B O 1
ATOM 7618 N N . GLU B 1 402 ? -4.344 5.293 3.453 1 92.31 402 GLU B N 1
ATOM 7619 C CA . GLU B 1 402 ? -4.965 3.99 3.674 1 92.31 402 GLU B CA 1
ATOM 7620 C C . GLU B 1 402 ? -3.949 2.861 3.512 1 92.31 402 GLU B C 1
ATOM 7622 O O . GLU B 1 402 ? -4.277 1.691 3.717 1 92.31 402 GLU B O 1
ATOM 7627 N N . LEU B 1 403 ? -2.764 3.15 3.221 1 88.31 403 LEU B N 1
ATOM 7628 C CA . LEU B 1 403 ? -1.765 2.137 2.896 1 88.31 403 LEU B CA 1
ATOM 7629 C C . LEU B 1 403 ? -1.794 1 3.912 1 88.31 403 LEU B C 1
ATOM 7631 O O . LEU B 1 403 ? -1.627 1.228 5.113 1 88.31 403 LEU B O 1
ATOM 7635 N N . HIS B 1 404 ? -2.094 -0.229 3.553 1 85.25 404 HIS B N 1
ATOM 7636 C CA . HIS B 1 404 ? -2.035 -1.496 4.273 1 85.25 404 HIS B CA 1
ATOM 7637 C C . HIS B 1 404 ? -3.15 -1.593 5.309 1 85.25 404 HIS B C 1
ATOM 7639 O O . HIS B 1 404 ? -3.119 -2.465 6.18 1 85.25 404 HIS B O 1
ATOM 7645 N N . LEU B 1 405 ? -4.113 -0.691 5.238 1 89 405 LEU B N 1
ATOM 7646 C CA . LEU B 1 405 ? -5.125 -0.677 6.289 1 89 405 LEU B CA 1
ATOM 7647 C C . LEU B 1 405 ? -6.355 -1.473 5.867 1 89 405 LEU B C 1
ATOM 7649 O O . LEU B 1 405 ? -6.773 -1.412 4.707 1 89 405 LEU B O 1
ATOM 7653 N N . HIS B 1 406 ? -6.859 -2.199 6.777 1 87.75 406 HIS B N 1
ATOM 7654 C CA . HIS B 1 406 ? -8.18 -2.793 6.598 1 87.75 406 HIS B CA 1
ATOM 7655 C C . HIS B 1 406 ? -9.25 -1.72 6.438 1 87.75 406 HIS B C 1
ATOM 7657 O O . HIS B 1 406 ? -9.133 -0.629 7.004 1 87.75 406 HIS B O 1
ATOM 7663 N N . PRO B 1 407 ? -10.328 -1.991 5.734 1 87 407 PRO B N 1
ATOM 7664 C CA . PRO B 1 407 ? -11.367 -0.999 5.461 1 87 407 PRO B CA 1
ATOM 7665 C C . PRO B 1 407 ? -11.961 -0.394 6.73 1 87 407 PRO B C 1
ATOM 7667 O O . PRO B 1 407 ? -12.227 0.81 6.781 1 87 407 PRO B O 1
ATOM 7670 N N . ALA B 1 408 ? -12.117 -1.189 7.746 1 84.62 408 ALA B N 1
ATOM 7671 C CA . ALA B 1 408 ? -12.672 -0.687 9 1 84.62 408 ALA B CA 1
ATOM 7672 C C . ALA B 1 408 ? -11.773 0.388 9.602 1 84.62 408 ALA B C 1
ATOM 7674 O O . ALA B 1 408 ? -12.266 1.374 10.164 1 84.62 408 ALA B O 1
ATOM 7675 N N . TRP B 1 409 ? -10.523 0.207 9.5 1 87.38 409 TRP B N 1
ATOM 7676 C CA . TRP B 1 409 ? -9.562 1.171 10.023 1 87.38 409 TRP B CA 1
ATOM 7677 C C . TRP B 1 409 ? -9.5 2.414 9.141 1 87.38 409 TRP B C 1
ATOM 7679 O O . TRP B 1 409 ? -9.273 3.521 9.633 1 87.38 409 TRP B O 1
ATOM 7689 N N . GLN B 1 410 ? -9.734 2.219 7.863 1 91.88 410 GLN B N 1
ATOM 7690 C CA . GLN B 1 410 ? -9.703 3.334 6.922 1 91.88 410 GLN B CA 1
ATOM 7691 C C . GLN B 1 410 ? -10.781 4.363 7.246 1 91.88 410 GLN B C 1
ATOM 7693 O O . GLN B 1 410 ? -10.539 5.57 7.16 1 91.88 410 GLN B O 1
ATOM 7698 N N . GLN B 1 411 ? -11.914 3.928 7.695 1 88.19 411 GLN B N 1
ATOM 7699 C CA . GLN B 1 411 ? -13.039 4.812 7.973 1 88.19 411 GLN B CA 1
ATOM 7700 C C . GLN B 1 411 ? -12.734 5.742 9.141 1 88.19 411 GLN B C 1
ATOM 7702 O O . GLN B 1 411 ? -13.18 6.891 9.164 1 88.19 411 GLN B O 1
ATOM 7707 N N . GLY B 1 412 ? -11.969 5.281 10.047 1 90.19 412 GLY B N 1
ATOM 7708 C CA . GLY B 1 412 ? -11.805 6.039 11.281 1 90.19 412 GLY B CA 1
ATOM 7709 C C . GLY B 1 412 ? -10.461 6.746 11.367 1 90.19 412 GLY B C 1
ATOM 7710 O O . GLY B 1 412 ? -10.25 7.578 12.258 1 90.19 412 GLY B O 1
ATOM 7711 N N . ILE B 1 413 ? -9.609 6.574 10.453 1 93.5 413 ILE B N 1
ATOM 7712 C CA . ILE B 1 413 ? -8.211 6.953 10.641 1 93.5 413 ILE B CA 1
ATOM 7713 C C . ILE B 1 413 ? -8.078 8.477 10.609 1 93.5 413 ILE B C 1
ATOM 7715 O O . ILE B 1 413 ? -7.352 9.055 11.414 1 93.5 413 ILE B O 1
ATOM 7719 N N . VAL B 1 414 ? -8.75 9.195 9.688 1 95.81 414 VAL B N 1
ATOM 7720 C CA . VAL B 1 414 ? -8.625 10.641 9.578 1 95.81 414 VAL B CA 1
ATOM 7721 C C . VAL B 1 414 ? -9.242 11.312 10.805 1 95.81 414 VAL B C 1
ATOM 7723 O O . VAL B 1 414 ? -8.68 12.266 11.352 1 95.81 414 VAL B O 1
ATOM 7726 N N . LEU B 1 415 ? -10.352 10.758 11.258 1 93.81 415 LEU B N 1
ATOM 7727 C CA . LEU B 1 415 ? -10.992 11.266 12.469 1 93.81 415 LEU B CA 1
ATOM 7728 C C . LEU B 1 415 ? -10.078 11.086 13.68 1 93.81 415 LEU B C 1
ATOM 7730 O O . LEU B 1 415 ? -9.945 11.992 14.5 1 93.81 415 LEU B O 1
ATOM 7734 N N . ALA B 1 416 ? -9.5 9.93 13.773 1 94.19 416 ALA B N 1
ATOM 7735 C CA . ALA B 1 416 ? -8.602 9.633 14.891 1 94.19 416 ALA B CA 1
ATOM 7736 C C . ALA B 1 416 ? -7.395 10.57 14.883 1 94.19 416 ALA B C 1
ATOM 7738 O O . ALA B 1 416 ? -6.977 11.062 15.938 1 94.19 416 ALA B O 1
ATOM 7739 N N . LEU B 1 417 ? -6.828 10.852 13.734 1 96.69 417 LEU B N 1
ATOM 7740 C CA . LEU B 1 417 ? -5.672 11.734 13.609 1 96.69 417 LEU B CA 1
ATOM 7741 C C . LEU B 1 417 ? -6.035 13.156 14.008 1 96.69 417 LEU B C 1
ATOM 7743 O O . LEU B 1 417 ? -5.293 13.812 14.742 1 96.69 417 LEU B O 1
ATOM 7747 N N . LYS B 1 418 ? -7.176 13.609 13.57 1 96.38 418 LYS B N 1
ATOM 7748 C CA . LYS B 1 418 ? -7.617 14.969 13.883 1 96.38 418 LYS B CA 1
ATOM 7749 C C . LYS B 1 418 ? -7.883 15.125 15.383 1 96.38 418 LYS B C 1
ATOM 7751 O O . LYS B 1 418 ? -7.648 16.188 15.953 1 96.38 418 LYS B O 1
ATOM 7756 N N . ASP B 1 419 ? -8.359 14.055 15.938 1 94.5 419 ASP B N 1
ATOM 7757 C CA . ASP B 1 419 ? -8.648 14.078 17.375 1 94.5 419 ASP B CA 1
ATOM 7758 C C . ASP B 1 419 ? -7.355 14.086 18.188 1 94.5 419 ASP B C 1
ATOM 7760 O O . ASP B 1 419 ? -7.25 14.797 19.188 1 94.5 419 ASP B O 1
ATOM 7764 N N . ALA B 1 420 ? -6.406 13.336 17.75 1 95.88 420 ALA B N 1
ATOM 7765 C CA . ALA B 1 420 ? -5.133 13.227 18.469 1 95.88 420 ALA B CA 1
ATOM 7766 C C . ALA B 1 420 ? -4.277 14.469 18.266 1 95.88 420 ALA B C 1
ATOM 7768 O O . ALA B 1 420 ? -3.533 14.875 19.156 1 95.88 420 ALA B O 1
ATOM 7769 N N . PHE B 1 421 ? -4.32 15.039 17.109 1 97.31 421 PHE B N 1
ATOM 7770 C CA . PHE B 1 421 ? -3.525 16.203 16.734 1 97.31 421 PHE B CA 1
ATOM 7771 C C . PHE B 1 421 ? -4.418 17.312 16.203 1 97.31 421 PHE B C 1
ATOM 7773 O O . PHE B 1 421 ? -4.367 17.656 15.023 1 97.31 421 PHE B O 1
ATOM 7780 N N . PRO B 1 422 ? -5.078 18.031 17.031 1 96.31 422 PRO B N 1
ATOM 7781 C CA . PRO B 1 422 ? -6.188 18.906 16.641 1 96.31 422 PRO B CA 1
ATOM 7782 C C . PRO B 1 422 ? -5.73 20.141 15.883 1 96.31 422 PRO B C 1
ATOM 7784 O O . PRO B 1 422 ? -6.512 20.75 15.141 1 96.31 422 PRO B O 1
ATOM 7787 N N . ASN B 1 423 ? -4.516 20.578 16.047 1 97.25 423 ASN B N 1
ATOM 7788 C CA . ASN B 1 423 ? -4.09 21.828 15.43 1 97.25 423 ASN B CA 1
ATOM 7789 C C . ASN B 1 423 ? -3.178 21.594 14.234 1 97.25 423 ASN B C 1
ATOM 7791 O O . ASN B 1 423 ? -2.529 22.516 13.742 1 97.25 423 ASN B O 1
ATOM 7795 N N . ILE B 1 424 ? -3.115 20.391 13.734 1 98.12 424 ILE B N 1
ATOM 7796 C CA . ILE B 1 424 ? -2.32 20.062 12.555 1 98.12 424 ILE B CA 1
ATOM 7797 C C . ILE B 1 424 ? -3.168 20.219 11.297 1 98.12 424 ILE B C 1
ATOM 7799 O O . ILE B 1 424 ? -4.34 19.828 11.281 1 98.12 424 ILE B O 1
ATOM 7803 N N . GLN B 1 425 ? -2.66 20.891 10.281 1 98.62 425 GLN B N 1
ATOM 7804 C CA . GLN B 1 425 ? -3.24 20.844 8.945 1 98.62 425 GLN B CA 1
ATOM 7805 C C . GLN B 1 425 ? -2.812 19.578 8.195 1 98.62 425 GLN B C 1
ATOM 7807 O O . GLN B 1 425 ? -1.638 19.422 7.863 1 98.62 425 GLN B O 1
ATOM 7812 N N . PHE B 1 426 ? -3.756 18.734 7.953 1 98.69 426 PHE B N 1
ATOM 7813 C CA . PHE B 1 426 ? -3.473 17.5 7.242 1 98.69 426 PHE B CA 1
ATOM 7814 C C . PHE B 1 426 ? -3.764 17.641 5.754 1 98.69 426 PHE B C 1
ATOM 7816 O O . PHE B 1 426 ? -4.844 18.094 5.371 1 98.69 426 PHE B O 1
ATOM 7823 N N . ILE B 1 427 ? -2.83 17.375 4.941 1 98.75 427 ILE B N 1
ATOM 7824 C CA . ILE B 1 427 ? -2.984 17.281 3.496 1 98.75 427 ILE B CA 1
ATOM 7825 C C . ILE B 1 427 ? -2.715 15.844 3.041 1 98.75 427 ILE B C 1
ATOM 7827 O O . ILE B 1 427 ? -1.574 15.383 3.082 1 98.75 427 ILE B O 1
ATOM 7831 N N . LEU B 1 428 ? -3.756 15.188 2.564 1 98.25 428 LEU B N 1
ATOM 7832 C CA . LEU B 1 428 ? -3.723 13.742 2.365 1 98.25 428 LEU B CA 1
ATOM 7833 C C . LEU B 1 428 ? -4.082 13.383 0.927 1 98.25 428 LEU B C 1
ATOM 7835 O O . LEU B 1 428 ? -4.746 14.164 0.236 1 98.25 428 LEU B O 1
ATOM 7839 N N . THR B 1 429 ? -3.588 12.25 0.454 1 96.69 429 THR B N 1
ATOM 7840 C CA . THR B 1 429 ? -4.109 11.602 -0.745 1 96.69 429 THR B CA 1
ATOM 7841 C C . THR B 1 429 ? -4.695 10.234 -0.412 1 96.69 429 THR B C 1
ATOM 7843 O O . THR B 1 429 ? -4.297 9.609 0.572 1 96.69 429 THR B O 1
ATOM 7846 N N . THR B 1 430 ? -5.707 9.797 -1.152 1 95.25 430 THR B N 1
ATOM 7847 C CA . THR B 1 430 ? -6.301 8.492 -0.891 1 95.25 430 THR B CA 1
ATOM 7848 C C . THR B 1 430 ? -6.969 7.941 -2.146 1 95.25 430 THR B C 1
ATOM 7850 O O . THR B 1 430 ? -7.32 8.695 -3.053 1 95.25 430 THR B O 1
ATOM 7853 N N . HIS B 1 431 ? -7.047 6.672 -2.223 1 90.38 431 HIS B N 1
ATOM 7854 C CA . HIS B 1 431 ? -7.852 5.953 -3.201 1 90.38 431 HIS B CA 1
ATOM 7855 C C . HIS B 1 431 ? -9.023 5.238 -2.533 1 90.38 431 HIS B C 1
ATOM 7857 O O . HIS B 1 431 ? -9.688 4.414 -3.162 1 90.38 431 HIS B O 1
ATOM 7863 N N . SER B 1 432 ? -9.32 5.594 -1.346 1 91.69 432 SER B N 1
ATOM 7864 C CA . SER B 1 432 ? -10.258 4.789 -0.567 1 91.69 432 SER B CA 1
ATOM 7865 C C . SER B 1 432 ? -11.602 5.492 -0.416 1 91.69 432 SER B C 1
ATOM 7867 O O . SER B 1 432 ? -11.68 6.57 0.176 1 91.69 432 SER B O 1
ATOM 7869 N N . PRO B 1 433 ? -12.625 4.879 -0.864 1 91.25 433 PRO B N 1
ATOM 7870 C CA . PRO B 1 433 ? -13.953 5.445 -0.605 1 91.25 433 PRO B CA 1
ATOM 7871 C C . PRO B 1 433 ? -14.328 5.418 0.875 1 91.25 433 PRO B C 1
ATOM 7873 O O . PRO B 1 433 ? -15.141 6.227 1.325 1 91.25 433 PRO B O 1
ATOM 7876 N N . GLN B 1 434 ? -13.703 4.449 1.629 1 90.81 434 GLN B N 1
ATOM 7877 C CA . GLN B 1 434 ? -13.961 4.371 3.062 1 90.81 434 GLN B CA 1
ATOM 7878 C C . GLN B 1 434 ? -13.523 5.652 3.771 1 90.81 434 GLN B C 1
ATOM 7880 O O . GLN B 1 434 ? -14.227 6.156 4.645 1 90.81 434 GLN B O 1
ATOM 7885 N N . ILE B 1 435 ? -12.453 6.176 3.373 1 93.75 435 ILE B N 1
ATOM 7886 C CA . ILE B 1 435 ? -11.93 7.402 3.963 1 93.75 435 ILE B CA 1
ATOM 7887 C C . ILE B 1 435 ? -12.828 8.578 3.59 1 93.75 435 ILE B C 1
ATOM 7889 O O . ILE B 1 435 ? -13.172 9.398 4.441 1 93.75 435 ILE B O 1
ATOM 7893 N N . LEU B 1 436 ? -13.219 8.641 2.383 1 93.31 436 LEU B N 1
ATOM 7894 C CA . LEU B 1 436 ? -14 9.766 1.876 1 93.31 436 LEU B CA 1
ATOM 7895 C C . LEU B 1 436 ? -15.375 9.82 2.541 1 93.31 436 LEU B C 1
ATOM 7897 O O . LEU B 1 436 ? -15.977 10.891 2.652 1 93.31 436 LEU B O 1
ATOM 7901 N N . SER B 1 437 ? -15.812 8.68 3.016 1 90.38 437 SER B N 1
ATOM 7902 C CA . SER B 1 437 ? -17.141 8.602 3.607 1 90.38 437 SER B CA 1
ATOM 7903 C C . SER B 1 437 ? -17.203 9.359 4.93 1 90.38 437 SER B C 1
ATOM 7905 O O . SER B 1 437 ? -18.297 9.656 5.43 1 90.38 437 SER B O 1
ATOM 7907 N N . THR B 1 438 ? -16.078 9.734 5.477 1 92.38 438 THR B N 1
ATOM 7908 C CA . THR B 1 438 ? -16.031 10.422 6.762 1 92.38 438 THR B CA 1
ATOM 7909 C C . THR B 1 438 ? -15.516 11.844 6.598 1 92.38 438 THR B C 1
ATOM 7911 O O . THR B 1 438 ? -15.25 12.531 7.582 1 92.38 438 THR B O 1
ATOM 7914 N N . ILE B 1 439 ? -15.352 12.297 5.414 1 93.69 439 ILE B N 1
ATOM 7915 C CA . ILE B 1 439 ? -14.797 13.617 5.129 1 93.69 439 ILE B CA 1
ATOM 7916 C C . ILE B 1 439 ? -15.828 14.461 4.387 1 93.69 439 ILE B C 1
ATOM 7918 O O . ILE B 1 439 ? -16.484 13.984 3.457 1 93.69 439 ILE B O 1
ATOM 7922 N N . ASP B 1 440 ? -15.961 15.688 4.82 1 92.88 440 ASP B N 1
ATOM 7923 C CA . ASP B 1 440 ? -16.859 16.625 4.148 1 92.88 440 ASP B CA 1
ATOM 7924 C C . ASP B 1 440 ? -16.375 16.938 2.738 1 92.88 440 ASP B C 1
ATOM 7926 O O . ASP B 1 440 ? -15.164 17.109 2.518 1 92.88 440 ASP B O 1
ATOM 7930 N N . LYS B 1 441 ? -17.312 17.047 1.795 1 92 441 LYS B N 1
ATOM 7931 C CA . LYS B 1 441 ? -16.969 17.266 0.393 1 92 441 LYS B CA 1
ATOM 7932 C C . LYS B 1 441 ? -16.109 18.531 0.224 1 92 441 LYS B C 1
ATOM 7934 O O . LYS B 1 441 ? -15.281 18.609 -0.685 1 92 441 LYS B O 1
ATOM 7939 N N . LYS B 1 442 ? -16.297 19.531 1.114 1 94.56 442 LYS B N 1
ATOM 7940 C CA . LYS B 1 442 ? -15.555 20.781 1.018 1 94.56 442 LYS B CA 1
ATOM 7941 C C . LYS B 1 442 ? -14.062 20.547 1.201 1 94.56 442 LYS B C 1
ATOM 7943 O O . LYS B 1 442 ? -13.242 21.359 0.752 1 94.56 442 LYS B O 1
ATOM 7948 N N . CYS B 1 443 ? -13.727 19.438 1.89 1 97.62 443 CYS B N 1
ATOM 7949 C CA . CYS B 1 443 ? -12.336 19.141 2.193 1 97.62 443 CYS B CA 1
ATOM 7950 C C . CYS B 1 443 ? -11.727 18.234 1.126 1 97.62 443 CYS B C 1
ATOM 7952 O O . CYS B 1 443 ? -10.578 17.812 1.249 1 97.62 443 CYS B O 1
ATOM 7954 N N . ILE B 1 444 ? -12.461 17.953 0.11 1 97 444 ILE B N 1
ATOM 7955 C CA . ILE B 1 444 ? -12 17.016 -0.908 1 97 444 ILE B CA 1
ATOM 7956 C C . ILE B 1 444 ? -11.672 17.766 -2.193 1 97 444 ILE B C 1
ATOM 7958 O O . ILE B 1 444 ? -12.406 18.672 -2.596 1 97 444 ILE B O 1
ATOM 7962 N N . ARG B 1 445 ? -10.562 17.484 -2.764 1 97.62 445 ARG B N 1
ATOM 7963 C CA . ARG B 1 445 ? -10.148 17.969 -4.074 1 97.62 445 ARG B CA 1
ATOM 7964 C C . ARG B 1 445 ? -10.023 16.828 -5.074 1 97.62 445 ARG B C 1
ATOM 7966 O O . ARG B 1 445 ? -9.109 16 -4.973 1 97.62 445 ARG B O 1
ATOM 7973 N N . GLN B 1 446 ? -10.906 16.828 -5.98 1 95.06 446 GLN B N 1
ATOM 7974 C CA . GLN B 1 446 ? -10.93 15.797 -7.02 1 95.06 446 GLN B CA 1
ATOM 7975 C C . GLN B 1 446 ? -10.305 16.312 -8.312 1 95.06 446 GLN B C 1
ATOM 7977 O O . GLN B 1 446 ? -10.719 17.359 -8.836 1 95.06 446 GLN B O 1
ATOM 7982 N N . PHE B 1 447 ? -9.328 15.594 -8.805 1 93.81 447 PHE B N 1
ATOM 7983 C CA . PHE B 1 447 ? -8.711 15.961 -10.078 1 93.81 447 PHE B CA 1
ATOM 7984 C C . PHE B 1 447 ? -9.641 15.648 -11.242 1 93.81 447 PHE B C 1
ATOM 7986 O O . PHE B 1 447 ? -10.312 14.617 -11.25 1 93.81 447 PHE B O 1
ATOM 7993 N N . TYR B 1 448 ? -9.727 16.531 -12.117 1 87.5 448 TYR B N 1
ATOM 7994 C CA . TYR B 1 448 ? -10.477 16.312 -13.352 1 87.5 448 TYR B CA 1
ATOM 7995 C C . TYR B 1 448 ? -9.836 17.062 -14.508 1 87.5 448 TYR B C 1
ATOM 7997 O O . TYR B 1 448 ? -8.992 17.938 -14.297 1 87.5 448 TYR B O 1
ATOM 8005 N N . ILE B 1 449 ? -10.125 16.641 -15.727 1 86.81 449 ILE B N 1
ATOM 8006 C CA . ILE B 1 449 ? -9.672 17.344 -16.922 1 86.81 449 ILE B CA 1
ATOM 8007 C C . ILE B 1 449 ? -10.75 18.312 -17.391 1 86.81 449 ILE B C 1
ATOM 8009 O O . ILE B 1 449 ? -11.891 17.922 -17.641 1 86.81 449 ILE B O 1
ATOM 8013 N N . ASP B 1 450 ? -10.43 19.5 -17.469 1 86.81 450 ASP B N 1
ATOM 8014 C CA . ASP B 1 450 ? -11.414 20.516 -17.844 1 86.81 450 ASP B CA 1
ATOM 8015 C C . ASP B 1 450 ? -11.656 20.531 -19.359 1 86.81 450 ASP B C 1
ATOM 8017 O O . ASP B 1 450 ? -11.117 19.688 -20.078 1 86.81 450 ASP B O 1
ATOM 8021 N N . GLU B 1 451 ? -12.539 21.375 -19.781 1 85.75 451 GLU B N 1
ATOM 8022 C CA . GLU B 1 451 ? -12.953 21.438 -21.188 1 85.75 451 GLU B CA 1
ATOM 8023 C C . GLU B 1 451 ? -11.773 21.766 -22.094 1 85.75 451 GLU B C 1
ATOM 8025 O O . GLU B 1 451 ? -11.766 21.391 -23.266 1 85.75 451 GLU B O 1
ATOM 8030 N N . HIS B 1 452 ? -10.766 22.406 -21.562 1 86.5 452 HIS B N 1
ATOM 8031 C CA . HIS B 1 452 ? -9.602 22.797 -22.344 1 86.5 452 HIS B CA 1
ATOM 8032 C C . HIS B 1 452 ? -8.508 21.734 -22.281 1 86.5 452 HIS B C 1
ATOM 8034 O O . HIS B 1 452 ? -7.418 21.906 -22.828 1 86.5 452 HIS B O 1
ATOM 8040 N N . GLY B 1 453 ? -8.781 20.672 -21.562 1 82.44 453 GLY B N 1
ATOM 8041 C CA . GLY B 1 453 ? -7.824 19.578 -21.469 1 82.44 453 GLY B CA 1
ATOM 8042 C C . GLY B 1 453 ? -6.816 19.75 -20.359 1 82.44 453 GLY B C 1
ATOM 8043 O O . GLY B 1 453 ? -5.852 19 -20.25 1 82.44 453 GLY B O 1
ATOM 8044 N N . ALA B 1 454 ? -7.023 20.75 -19.578 1 85.5 454 ALA B N 1
ATOM 8045 C CA . ALA B 1 454 ? -6.102 21.016 -18.469 1 85.5 454 ALA B CA 1
ATOM 8046 C C . ALA B 1 454 ? -6.543 20.297 -17.203 1 85.5 454 ALA B C 1
ATOM 8048 O O . ALA B 1 454 ? -7.738 20.188 -16.922 1 85.5 454 ALA B O 1
ATOM 8049 N N . LEU B 1 455 ? -5.582 19.844 -16.5 1 89.62 455 LEU B N 1
ATOM 8050 C CA . LEU B 1 455 ? -5.863 19.172 -15.234 1 89.62 455 LEU B CA 1
ATOM 8051 C C . LEU B 1 455 ? -6.172 20.188 -14.141 1 89.62 455 LEU B C 1
ATOM 8053 O O . LEU B 1 455 ? -5.406 21.125 -13.93 1 89.62 455 LEU B O 1
ATOM 8057 N N . GLN B 1 456 ? -7.305 20.078 -13.523 1 93.25 456 GLN B N 1
ATOM 8058 C CA . GLN B 1 456 ? -7.754 20.953 -12.438 1 93.25 456 GLN B CA 1
ATOM 8059 C C . GLN B 1 456 ? -8.32 20.141 -11.281 1 93.25 456 GLN B C 1
ATOM 8061 O O . GLN B 1 456 ? -8.367 18.906 -11.336 1 93.25 456 GLN B O 1
ATOM 8066 N N . THR B 1 457 ? -8.641 20.828 -10.219 1 94.94 457 THR B N 1
ATOM 8067 C CA . THR B 1 457 ? -9.297 20.172 -9.086 1 94.94 457 THR B CA 1
ATOM 8068 C C . THR B 1 457 ? -10.617 20.859 -8.75 1 94.94 457 THR B C 1
ATOM 8070 O O . THR B 1 457 ? -10.781 22.062 -9.016 1 94.94 457 THR B O 1
ATOM 8073 N N . LYS B 1 458 ? -11.508 20.125 -8.258 1 93.75 458 LYS B N 1
ATOM 8074 C CA . LYS B 1 458 ? -12.766 20.656 -7.758 1 93.75 458 LYS B CA 1
ATOM 8075 C C . LYS B 1 458 ? -13.281 19.828 -6.578 1 93.75 458 LYS B C 1
ATOM 8077 O O . LYS B 1 458 ? -12.852 18.688 -6.383 1 93.75 458 LYS B O 1
ATOM 8082 N N . SER B 1 459 ? -14.062 20.469 -5.762 1 94.19 459 SER B N 1
ATOM 8083 C CA . SER B 1 459 ? -14.797 19.703 -4.762 1 94.19 459 SER B CA 1
ATOM 8084 C C . SER B 1 459 ? -15.891 18.859 -5.406 1 94.19 459 SER B C 1
ATOM 8086 O O . SER B 1 459 ? -16.516 19.281 -6.379 1 94.19 459 SER B O 1
ATOM 8088 N N . PRO B 1 460 ? -16.047 17.688 -4.887 1 90.94 460 PRO B N 1
ATOM 8089 C CA . PRO B 1 460 ? -17.156 16.891 -5.43 1 90.94 460 PRO B CA 1
ATOM 8090 C C . PRO B 1 460 ? -18.5 17.625 -5.352 1 90.94 460 PRO B C 1
ATOM 8092 O O . PRO B 1 460 ? -18.719 18.453 -4.457 1 90.94 460 PRO B O 1
ATOM 8095 N N . ASP B 1 461 ? -19.312 17.281 -6.301 1 83.25 461 ASP B N 1
ATOM 8096 C CA . ASP B 1 461 ? -20.641 17.891 -6.332 1 83.25 461 ASP B CA 1
ATOM 8097 C C . ASP B 1 461 ? -21.547 17.281 -5.277 1 83.25 461 ASP B C 1
ATOM 8099 O O . ASP B 1 461 ? -22.469 17.938 -4.785 1 83.25 461 ASP B O 1
ATOM 8103 N N . PHE B 1 462 ? -21.156 16.094 -4.953 1 83.19 462 PHE B N 1
ATOM 8104 C CA . PHE B 1 462 ? -21.969 15.328 -4.016 1 83.19 462 PHE B CA 1
ATOM 8105 C C . PHE B 1 462 ? -21.297 15.258 -2.652 1 83.19 462 PHE B C 1
ATOM 8107 O O . PHE B 1 462 ? -20.078 15.086 -2.566 1 83.19 462 PHE B O 1
ATOM 8114 N N . GLN B 1 463 ? -22.234 15.531 -1.564 1 86.69 463 GLN B N 1
ATOM 8115 C CA . GLN B 1 463 ? -21.703 15.383 -0.214 1 86.69 463 GLN B CA 1
ATOM 8116 C C . GLN B 1 463 ? -21.219 13.961 0.036 1 86.69 463 GLN B C 1
ATOM 8118 O O . GLN B 1 463 ? -21.922 12.992 -0.302 1 86.69 463 GLN B O 1
ATOM 8123 N N . THR B 1 464 ? -20.062 13.836 0.589 1 86.69 464 THR B N 1
ATOM 8124 C CA . THR B 1 464 ? -19.453 12.523 0.756 1 86.69 464 THR B CA 1
ATOM 8125 C C . THR B 1 464 ? -19.578 12.039 2.199 1 86.69 464 THR B C 1
ATOM 8127 O O . THR B 1 464 ? -19.734 10.844 2.449 1 86.69 464 THR B O 1
ATOM 8130 N N . LYS B 1 465 ? -19.547 12.984 3.15 1 89.38 465 LYS B N 1
ATOM 8131 C CA . LYS B 1 465 ? -19.547 12.641 4.57 1 89.38 465 LYS B CA 1
ATOM 8132 C C . LYS B 1 465 ? -20.875 12.016 4.98 1 89.38 465 LYS B C 1
ATOM 8134 O O . LYS B 1 465 ? -21.922 12.641 4.859 1 89.38 465 LYS B O 1
ATOM 8139 N N . GLY B 1 466 ? -20.812 10.82 5.414 1 84.5 466 GLY B N 1
ATOM 8140 C CA . GLY B 1 466 ? -22 10.133 5.875 1 84.5 466 GLY B CA 1
ATOM 8141 C C . GLY B 1 466 ? -22.641 9.273 4.805 1 84.5 466 GLY B C 1
ATOM 8142 O O . GLY B 1 466 ? -23.672 8.633 5.047 1 84.5 466 GLY B O 1
ATOM 8143 N N . VAL B 1 467 ? -22.047 9.258 3.615 1 80.69 467 VAL B N 1
ATOM 8144 C CA . VAL B 1 467 ? -22.578 8.492 2.488 1 80.69 467 VAL B CA 1
ATOM 8145 C C . VAL B 1 467 ? -21.906 7.117 2.447 1 80.69 467 VAL B C 1
ATOM 8147 O O . VAL B 1 467 ? -20.797 6.941 2.953 1 80.69 467 VAL B O 1
ATOM 8150 N N . THR B 1 468 ? -22.609 6.148 1.933 1 80.81 468 THR B N 1
ATOM 8151 C CA . THR B 1 468 ? -22.062 4.801 1.817 1 80.81 468 THR B CA 1
ATOM 8152 C C . THR B 1 468 ? -20.844 4.789 0.891 1 80.81 468 THR B C 1
ATOM 8154 O O . THR B 1 468 ? -20.812 5.512 -0.106 1 80.81 468 THR B O 1
ATOM 8157 N N . SER B 1 469 ? -19.938 3.916 1.227 1 84.62 469 SER B N 1
ATOM 8158 C CA . SER B 1 469 ? -18.734 3.809 0.413 1 84.62 469 SER B CA 1
ATOM 8159 C C . SER B 1 469 ? -19.062 3.391 -1.016 1 84.62 469 SER B C 1
ATOM 8161 O O . SER B 1 469 ? -18.359 3.766 -1.957 1 84.62 469 SER B O 1
ATOM 8163 N N . ALA B 1 470 ? -20.109 2.68 -1.229 1 79.94 470 ALA B N 1
ATOM 8164 C CA . ALA B 1 470 ? -20.531 2.236 -2.557 1 79.94 470 ALA B CA 1
ATOM 8165 C C . ALA B 1 470 ? -20.938 3.422 -3.426 1 79.94 470 ALA B C 1
ATOM 8167 O O . ALA B 1 470 ? -20.609 3.479 -4.609 1 79.94 470 ALA B O 1
ATOM 8168 N N . ASP B 1 471 ? -21.656 4.289 -2.82 1 79.5 471 ASP B N 1
ATOM 8169 C CA . ASP B 1 471 ? -22.094 5.473 -3.549 1 79.5 471 ASP B CA 1
ATOM 8170 C C . ASP B 1 471 ? -20.922 6.379 -3.898 1 79.5 471 ASP B C 1
ATOM 8172 O O . ASP B 1 471 ? -20.891 6.961 -4.984 1 79.5 471 ASP B O 1
ATOM 8176 N N . ILE B 1 472 ? -20.078 6.48 -2.986 1 86.75 472 ILE B N 1
ATOM 8177 C CA . ILE B 1 472 ? -18.891 7.281 -3.234 1 86.75 472 ILE B CA 1
ATOM 8178 C C . ILE B 1 472 ? -18.078 6.664 -4.375 1 86.75 472 ILE B C 1
ATOM 8180 O O . ILE B 1 472 ? -17.625 7.375 -5.277 1 86.75 472 ILE B O 1
ATOM 8184 N N . LEU B 1 473 ? -17.953 5.426 -4.32 1 86.38 473 LEU B N 1
ATOM 8185 C CA . LEU B 1 473 ? -17.234 4.688 -5.352 1 86.38 473 LEU B CA 1
ATOM 8186 C C . LEU B 1 473 ? -17.828 4.957 -6.73 1 86.38 473 LEU B C 1
ATOM 8188 O O . LEU B 1 473 ? -17.094 5.223 -7.688 1 86.38 473 LEU B O 1
ATOM 8192 N N . ALA B 1 474 ? -19.031 4.926 -6.816 1 80.19 474 ALA B N 1
ATOM 8193 C CA . ALA B 1 474 ? -19.734 5.047 -8.094 1 80.19 474 ALA B CA 1
ATOM 8194 C C . ALA B 1 474 ? -19.766 6.496 -8.562 1 80.19 474 ALA B C 1
ATOM 8196 O O . ALA B 1 474 ? -19.453 6.789 -9.719 1 80.19 474 ALA B O 1
ATOM 8197 N N . ARG B 1 475 ? -20.047 7.422 -7.68 1 77.94 475 ARG B N 1
ATOM 8198 C CA . ARG B 1 475 ? -20.375 8.789 -8.078 1 77.94 475 ARG B CA 1
ATOM 8199 C C . ARG B 1 475 ? -19.125 9.664 -8.102 1 77.94 475 ARG B C 1
ATOM 8201 O O . ARG B 1 475 ? -19.031 10.609 -8.883 1 77.94 475 ARG B O 1
ATOM 8208 N N . ILE B 1 476 ? -18.297 9.336 -7.254 1 85.5 476 ILE B N 1
ATOM 8209 C CA . ILE B 1 476 ? -17.141 10.219 -7.102 1 85.5 476 ILE B CA 1
ATOM 8210 C C . ILE B 1 476 ? -15.906 9.578 -7.727 1 85.5 476 ILE B C 1
ATOM 8212 O O . ILE B 1 476 ? -15.141 10.234 -8.43 1 85.5 476 ILE B O 1
ATOM 8216 N N . MET B 1 477 ? -15.742 8.328 -7.562 1 85.19 477 MET B N 1
ATOM 8217 C CA . MET B 1 477 ? -14.523 7.672 -8.023 1 85.19 477 MET B CA 1
ATOM 8218 C C . MET B 1 477 ? -14.758 6.945 -9.344 1 85.19 477 MET B C 1
ATOM 8220 O O . MET B 1 477 ? -13.875 6.25 -9.844 1 85.19 477 MET B O 1
ATOM 8224 N N . ASN B 1 478 ? -15.875 7.008 -9.891 1 77.19 478 ASN B N 1
ATOM 8225 C CA . ASN B 1 478 ? -16.25 6.5 -11.211 1 77.19 478 ASN B CA 1
ATOM 8226 C C . ASN B 1 478 ? -16 5 -11.32 1 77.19 478 ASN B C 1
ATOM 8228 O O . ASN B 1 478 ? -15.438 4.535 -12.312 1 77.19 478 ASN B O 1
ATOM 8232 N N . THR B 1 479 ? -16.297 4.336 -10.305 1 79.88 479 THR B N 1
ATOM 8233 C CA . THR B 1 479 ? -16.172 2.883 -10.266 1 79.88 479 THR B CA 1
ATOM 8234 C C . THR B 1 479 ? -17.453 2.25 -9.734 1 79.88 479 THR B C 1
ATOM 8236 O O . THR B 1 479 ? -17.953 2.631 -8.672 1 79.88 479 THR B O 1
ATOM 8239 N N . ASN B 1 480 ? -17.891 1.341 -10.508 1 76.94 480 ASN B N 1
ATOM 8240 C CA . ASN B 1 480 ? -19.109 0.666 -10.07 1 76.94 480 ASN B CA 1
ATOM 8241 C C . ASN B 1 480 ? -18.812 -0.372 -8.992 1 76.94 480 ASN B C 1
ATOM 8243 O O . ASN B 1 480 ? -17.812 -1.089 -9.07 1 76.94 480 ASN B O 1
ATOM 8247 N N . SER B 1 481 ? -19.719 -0.35 -8.055 1 78.5 481 SER B N 1
ATOM 8248 C CA . SER B 1 481 ? -19.562 -1.332 -6.988 1 78.5 481 SER B CA 1
ATOM 8249 C C . SER B 1 481 ? -19.766 -2.75 -7.504 1 78.5 481 SER B C 1
ATOM 8251 O O . SER B 1 481 ? -19.281 -3.713 -6.918 1 78.5 481 SER B O 1
ATOM 8253 N N . VAL B 1 482 ? -20.609 -2.865 -8.547 1 75 482 VAL B N 1
ATOM 8254 C CA . VAL B 1 482 ? -20.828 -4.152 -9.195 1 75 482 VAL B CA 1
ATOM 8255 C C . VAL B 1 482 ? -19.734 -4.41 -10.227 1 75 482 VAL B C 1
ATOM 8257 O O . VAL B 1 482 ? -19.516 -3.592 -11.125 1 75 482 VAL B O 1
ATOM 8260 N N . PRO B 1 483 ? -19.094 -5.473 -10.062 1 78.62 483 PRO B N 1
ATOM 8261 C CA . PRO B 1 483 ? -18.047 -5.773 -11.031 1 78.62 483 PRO B CA 1
ATOM 8262 C C . PRO B 1 483 ? -18.594 -6.133 -12.414 1 78.62 483 PRO B C 1
ATOM 8264 O O . PRO B 1 483 ? -19.75 -6.539 -12.531 1 78.62 483 PRO B O 1
ATOM 8267 N N . ASP B 1 484 ? -17.781 -5.895 -13.438 1 75.81 484 ASP B N 1
ATOM 8268 C CA . ASP B 1 484 ? -18.188 -6.223 -14.805 1 75.81 484 ASP B CA 1
ATOM 8269 C C . ASP B 1 484 ? -17.797 -7.648 -15.164 1 75.81 484 ASP B C 1
ATOM 8271 O O . ASP B 1 484 ? -16.844 -7.855 -15.922 1 75.81 484 ASP B O 1
ATOM 8275 N N . ILE B 1 485 ? -18.547 -8.586 -14.68 1 80 485 ILE B N 1
ATOM 8276 C CA . ILE B 1 485 ? -18.328 -10 -14.961 1 80 485 ILE B CA 1
ATOM 8277 C C . ILE B 1 485 ? -19.641 -10.664 -15.344 1 80 485 ILE B C 1
ATOM 8279 O O . ILE B 1 485 ? -20.719 -10.117 -15.094 1 80 485 ILE B O 1
ATOM 8283 N N . PRO B 1 486 ? -19.562 -11.773 -15.922 1 81.44 486 PRO B N 1
ATOM 8284 C CA . PRO B 1 486 ? -20.766 -12.422 -16.438 1 81.44 486 PRO B CA 1
ATOM 8285 C C . PRO B 1 486 ? -21.812 -12.672 -15.352 1 81.44 486 PRO B C 1
ATOM 8287 O O . PRO B 1 486 ? -23.016 -12.477 -15.586 1 81.44 486 PRO B O 1
ATOM 8290 N N . GLU B 1 487 ? -21.406 -13.016 -14.227 1 84.31 487 GLU B N 1
ATOM 8291 C CA . GLU B 1 487 ? -22.344 -13.352 -13.156 1 84.31 487 GLU B CA 1
ATOM 8292 C C . GLU B 1 487 ? -23.141 -12.125 -12.727 1 84.31 487 GLU B C 1
ATOM 8294 O O . GLU B 1 487 ? -24.328 -12.227 -12.43 1 84.31 487 GLU B O 1
ATOM 8299 N N . ALA B 1 488 ? -22.484 -11.016 -12.711 1 83 488 ALA B N 1
ATOM 8300 C CA . ALA B 1 488 ? -23.172 -9.781 -12.359 1 83 488 ALA B CA 1
ATOM 8301 C C . ALA B 1 488 ? -24.109 -9.336 -13.477 1 83 488 ALA B C 1
ATOM 8303 O O . ALA B 1 488 ? -25.188 -8.797 -13.203 1 83 488 ALA B O 1
ATOM 8304 N N . ARG B 1 489 ? -23.703 -9.57 -14.664 1 83.44 489 ARG B N 1
ATOM 8305 C CA . ARG B 1 489 ? -24.516 -9.203 -15.805 1 83.44 489 ARG B CA 1
ATOM 8306 C C . ARG B 1 489 ? -25.828 -10 -15.828 1 83.44 489 ARG B C 1
ATOM 8308 O O . ARG B 1 489 ? -26.859 -9.5 -16.297 1 83.44 489 ARG B O 1
ATOM 8315 N N . LEU B 1 490 ? -25.75 -11.219 -15.328 1 85.44 490 LEU B N 1
ATOM 8316 C CA . LEU B 1 490 ? -26.953 -12.016 -15.227 1 85.44 490 LEU B CA 1
ATOM 8317 C C . LEU B 1 490 ? -28.016 -11.289 -14.414 1 85.44 490 LEU B C 1
ATOM 8319 O O . LEU B 1 490 ? -29.203 -11.281 -14.781 1 85.44 490 LEU B O 1
ATOM 8323 N N . VAL B 1 491 ? -27.625 -10.695 -13.367 1 85.06 491 VAL B N 1
ATOM 8324 C CA . VAL B 1 491 ? -28.547 -10.016 -12.469 1 85.06 491 VAL B CA 1
ATOM 8325 C C . VAL B 1 491 ? -29.109 -8.773 -13.156 1 85.06 491 VAL B C 1
ATOM 8327 O O . VAL B 1 491 ? -30.297 -8.477 -13.039 1 85.06 491 VAL B O 1
ATOM 8330 N N . GLU B 1 492 ? -28.25 -8.148 -13.859 1 82.62 492 GLU B N 1
ATOM 8331 C CA . GLU B 1 492 ? -28.688 -6.973 -14.617 1 82.62 492 GLU B CA 1
ATOM 8332 C C . GLU B 1 492 ? -29.688 -7.359 -15.695 1 82.62 492 GLU B C 1
ATOM 8334 O O . GLU B 1 492 ? -30.688 -6.668 -15.898 1 82.62 492 GLU B O 1
ATOM 8339 N N . ASP B 1 493 ? -29.359 -8.406 -16.359 1 87.31 493 ASP B N 1
ATOM 8340 C CA . ASP B 1 493 ? -30.25 -8.914 -17.391 1 87.31 493 ASP B CA 1
ATOM 8341 C C . ASP B 1 493 ? -31.609 -9.297 -16.812 1 87.31 493 ASP B C 1
ATOM 8343 O O . ASP B 1 493 ? -32.656 -9.016 -17.422 1 87.31 493 ASP B O 1
ATOM 8347 N N . PHE B 1 494 ? -31.609 -9.922 -15.68 1 89.56 494 PHE B N 1
ATOM 8348 C CA . PHE B 1 494 ? -32.844 -10.312 -15.008 1 89.56 494 PHE B CA 1
ATOM 8349 C C . PHE B 1 494 ? -33.719 -9.109 -14.773 1 89.56 494 PHE B C 1
ATOM 8351 O O . PHE B 1 494 ? -34.906 -9.125 -15.141 1 89.56 494 PHE B O 1
ATOM 8358 N N . SER B 1 495 ? -33.094 -8.055 -14.234 1 86.06 495 SER B N 1
ATOM 8359 C CA . SER B 1 495 ? -33.875 -6.844 -13.938 1 86.06 495 SER B CA 1
ATOM 8360 C C . SER B 1 495 ? -34.375 -6.184 -15.219 1 86.06 495 SER B C 1
ATOM 8362 O O . SER B 1 495 ? -35.5 -5.664 -15.25 1 86.06 495 SER B O 1
ATOM 8364 N N . ARG B 1 496 ? -33.531 -6.227 -16.172 1 86.5 496 ARG B N 1
ATOM 8365 C CA . ARG B 1 496 ? -33.906 -5.656 -17.469 1 86.5 496 ARG B CA 1
ATOM 8366 C C . ARG B 1 496 ? -35.062 -6.422 -18.078 1 86.5 496 ARG B C 1
ATOM 8368 O O . ARG B 1 496 ? -36 -5.816 -18.609 1 86.5 496 ARG B O 1
ATOM 8375 N N . PHE B 1 497 ? -35 -7.691 -18.016 1 89.19 497 PHE B N 1
ATOM 8376 C CA . PHE B 1 497 ? -36.062 -8.523 -18.547 1 89.19 497 PHE B CA 1
ATOM 8377 C C . PHE B 1 497 ? -37.375 -8.266 -17.812 1 89.19 497 PHE B C 1
ATOM 8379 O O . PHE B 1 497 ? -38.438 -8.164 -18.438 1 89.19 497 PHE B O 1
ATOM 8386 N N . LEU B 1 498 ? -37.312 -8.133 -16.547 1 87.5 498 LEU B N 1
ATOM 8387 C CA . LEU B 1 498 ? -38.531 -7.895 -15.75 1 87.5 498 LEU B CA 1
ATOM 8388 C C . LEU B 1 498 ? -39.125 -6.52 -16.047 1 87.5 498 LEU B C 1
ATOM 8390 O O . LEU B 1 498 ? -40.344 -6.359 -16.125 1 87.5 498 LEU B O 1
ATOM 8394 N N . SER B 1 499 ? -38.188 -5.586 -16.172 1 85.25 499 SER B N 1
ATOM 8395 C CA . SER B 1 499 ? -38.625 -4.227 -16.484 1 85.25 499 SER B CA 1
ATOM 8396 C C . SER B 1 499 ? -39.312 -4.16 -17.859 1 85.25 499 SER B C 1
ATOM 8398 O O . SER B 1 499 ? -40.219 -3.354 -18.062 1 85.25 499 SER B O 1
ATOM 8400 N N . ASN B 1 500 ? -38.844 -5.012 -18.703 1 89.5 500 ASN B N 1
ATOM 8401 C CA . ASN B 1 500 ? -39.406 -5.074 -20.047 1 89.5 500 ASN B CA 1
ATOM 8402 C C . ASN B 1 500 ? -40.594 -6.059 -20.125 1 89.5 500 ASN B C 1
ATOM 8404 O O . ASN B 1 500 ? -41 -6.434 -21.203 1 89.5 500 ASN B O 1
ATOM 8408 N N . LYS B 1 501 ? -40.969 -6.566 -19 1 87.56 501 LYS B N 1
ATOM 8409 C CA . LYS B 1 501 ? -42.125 -7.438 -18.844 1 87.56 501 LYS B CA 1
ATOM 8410 C C . LYS B 1 501 ? -41.906 -8.789 -19.516 1 87.56 501 LYS B C 1
ATOM 8412 O O . LYS B 1 501 ? -42.844 -9.383 -20.062 1 87.56 501 LYS B O 1
ATOM 8417 N N . ASN B 1 502 ? -40.719 -9.109 -19.688 1 90.12 502 ASN B N 1
ATOM 8418 C CA . ASN B 1 502 ? -40.344 -10.438 -20.172 1 90.12 502 ASN B CA 1
ATOM 8419 C C . ASN B 1 502 ? -40.062 -11.398 -19.016 1 90.12 502 ASN B C 1
ATOM 8421 O O . ASN B 1 502 ? -38.906 -11.734 -18.75 1 90.12 502 ASN B O 1
ATOM 8425 N N . LYS B 1 503 ? -41.062 -11.906 -18.5 1 89.44 503 LYS B N 1
ATOM 8426 C CA . LYS B 1 503 ? -40.938 -12.727 -17.297 1 89.44 503 LYS B CA 1
ATOM 8427 C C . LYS B 1 503 ? -40.281 -14.062 -17.594 1 89.44 503 LYS B C 1
ATOM 8429 O O . LYS B 1 503 ? -39.5 -14.57 -16.781 1 89.44 503 LYS B O 1
ATOM 8434 N N . ASN B 1 504 ? -40.562 -14.609 -18.781 1 90.19 504 ASN B N 1
ATOM 8435 C CA . ASN B 1 504 ? -40 -15.906 -19.141 1 90.19 504 ASN B CA 1
ATOM 8436 C C . ASN B 1 504 ? -38.469 -15.852 -19.219 1 90.19 504 ASN B C 1
ATOM 8438 O O . ASN B 1 504 ? -37.781 -16.719 -18.672 1 90.19 504 ASN B O 1
ATOM 8442 N N . ASP B 1 505 ? -38.031 -14.891 -19.906 1 91.31 505 ASP B N 1
ATOM 8443 C CA . ASP B 1 505 ? -36.594 -14.734 -20.016 1 91.31 505 ASP B CA 1
ATOM 8444 C C . ASP B 1 505 ? -35.969 -14.43 -18.641 1 91.31 505 ASP B C 1
ATOM 8446 O O . ASP B 1 505 ? -34.875 -14.891 -18.344 1 91.31 505 ASP B O 1
ATOM 8450 N N . ALA B 1 506 ? -36.656 -13.734 -17.844 1 92 506 ALA B N 1
ATOM 8451 C CA . ALA B 1 506 ? -36.188 -13.414 -16.5 1 92 506 ALA B CA 1
ATOM 8452 C C . ALA B 1 506 ? -36.062 -14.68 -15.648 1 92 506 ALA B C 1
ATOM 8454 O O . ALA B 1 506 ? -35.094 -14.82 -14.891 1 92 506 ALA B O 1
ATOM 8455 N N . LEU B 1 507 ? -37 -15.57 -15.883 1 90.25 507 LEU B N 1
ATOM 8456 C CA . LEU B 1 507 ? -36.969 -16.797 -15.094 1 90.25 507 LEU B CA 1
ATOM 8457 C C . LEU B 1 507 ? -35.844 -17.703 -15.523 1 90.25 507 LEU B C 1
ATOM 8459 O O . LEU B 1 507 ? -35.25 -18.406 -14.695 1 90.25 507 LEU B O 1
ATOM 8463 N N . LEU B 1 508 ? -35.531 -17.688 -16.797 1 91.19 508 LEU B N 1
ATOM 8464 C CA . LEU B 1 508 ? -34.406 -18.469 -17.281 1 91.19 508 LEU B CA 1
ATOM 8465 C C . LEU B 1 508 ? -33.094 -17.953 -16.688 1 91.19 508 LEU B C 1
ATOM 8467 O O . LEU B 1 508 ? -32.25 -18.75 -16.281 1 91.19 508 LEU B O 1
ATOM 8471 N N . VAL B 1 509 ? -33 -16.719 -16.703 1 91.62 509 VAL B N 1
ATOM 8472 C CA . VAL B 1 509 ? -31.812 -16.094 -16.141 1 91.62 509 VAL B CA 1
ATOM 8473 C C . VAL B 1 509 ? -31.766 -16.312 -14.633 1 91.62 509 VAL B C 1
ATOM 8475 O O . VAL B 1 509 ? -30.688 -16.5 -14.062 1 91.62 509 VAL B O 1
ATOM 8478 N N . PHE B 1 510 ? -32.969 -16.344 -14.047 1 90.88 510 PHE B N 1
ATOM 8479 C CA . PHE B 1 510 ? -33.062 -16.531 -12.602 1 90.88 510 PHE B CA 1
ATOM 8480 C C . PHE B 1 510 ? -32.5 -17.906 -12.203 1 90.88 510 PHE B C 1
ATOM 8482 O O . PHE B 1 510 ? -31.891 -18.047 -11.148 1 90.88 510 PHE B O 1
ATOM 8489 N N . GLN B 1 511 ? -32.688 -18.844 -13.023 1 89.69 511 GLN B N 1
ATOM 8490 C CA . GLN B 1 511 ? -32.156 -20.172 -12.742 1 89.69 511 GLN B CA 1
ATOM 8491 C C . GLN B 1 511 ? -30.625 -20.156 -12.68 1 89.69 511 GLN B C 1
ATOM 8493 O O . GLN B 1 511 ? -30.031 -20.812 -11.82 1 89.69 511 GLN B O 1
ATOM 8498 N N . LYS B 1 512 ? -30.094 -19.469 -13.539 1 90.12 512 LYS B N 1
ATOM 8499 C CA . LYS B 1 512 ? -28.641 -19.344 -13.555 1 90.12 512 LYS B CA 1
ATOM 8500 C C . LYS B 1 512 ? -28.141 -18.594 -12.32 1 90.12 512 LYS B C 1
ATOM 8502 O O . LYS B 1 512 ? -27.109 -18.922 -11.758 1 90.12 512 LYS B O 1
ATOM 8507 N N . ILE B 1 513 ? -28.922 -17.562 -11.953 1 89.19 513 ILE B N 1
ATOM 8508 C CA . ILE B 1 513 ? -28.578 -16.766 -10.789 1 89.19 513 ILE B CA 1
ATOM 8509 C C . ILE B 1 513 ? -28.641 -17.609 -9.523 1 89.19 513 ILE B C 1
ATOM 8511 O O . ILE B 1 513 ? -27.719 -17.594 -8.703 1 89.19 513 ILE B O 1
ATOM 8515 N N . SER B 1 514 ? -29.719 -18.359 -9.422 1 88 514 SER B N 1
ATOM 8516 C CA . SER B 1 514 ? -29.906 -19.203 -8.25 1 88 514 SER B CA 1
ATOM 8517 C C . SER B 1 514 ? -28.844 -20.297 -8.18 1 88 514 SER B C 1
ATOM 8519 O O . SER B 1 514 ? -28.422 -20.703 -7.09 1 88 514 SER B O 1
ATOM 8521 N N . ALA B 1 515 ? -28.453 -20.75 -9.289 1 89.06 515 ALA B N 1
ATOM 8522 C CA . ALA B 1 515 ? -27.422 -21.781 -9.344 1 89.06 515 ALA B CA 1
ATOM 8523 C C . ALA B 1 515 ? -26.078 -21.234 -8.906 1 89.06 515 ALA B C 1
ATOM 8525 O O . ALA B 1 515 ? -25.312 -21.938 -8.227 1 89.06 515 ALA B O 1
ATOM 8526 N N . HIS B 1 516 ? -25.844 -20.078 -9.219 1 88 516 HIS B N 1
ATOM 8527 C CA . HIS B 1 516 ? -24.547 -19.469 -8.93 1 88 516 HIS B CA 1
ATOM 8528 C C . HIS B 1 516 ? -24.5 -18.953 -7.492 1 88 516 HIS B C 1
ATOM 8530 O O . HIS B 1 516 ? -23.547 -19.25 -6.758 1 88 516 HIS B O 1
ATOM 8536 N N . PHE B 1 517 ? -25.453 -18.156 -7.062 1 86.62 517 PHE B N 1
ATOM 8537 C CA . PHE B 1 517 ? -25.422 -17.469 -5.777 1 86.62 517 PHE B CA 1
ATOM 8538 C C . PHE B 1 517 ? -25.984 -18.359 -4.672 1 86.62 517 PHE B C 1
ATOM 8540 O O . PHE B 1 517 ? -25.609 -18.219 -3.506 1 86.62 517 PHE B O 1
ATOM 8547 N N . GLY B 1 518 ? -26.781 -19.266 -5.023 1 82.5 518 GLY B N 1
ATOM 8548 C CA . GLY B 1 518 ? -27.484 -20.047 -4.023 1 82.5 518 GLY B CA 1
ATOM 8549 C C . GLY B 1 518 ? -28.812 -19.438 -3.627 1 82.5 518 GLY B C 1
ATOM 8550 O O . GLY B 1 518 ? -29.031 -18.234 -3.807 1 82.5 518 GLY B O 1
ATOM 8551 N N . ASP B 1 519 ? -29.688 -20.156 -3.012 1 76.19 519 ASP B N 1
ATOM 8552 C CA . ASP B 1 519 ? -31.062 -19.766 -2.729 1 76.19 519 ASP B CA 1
ATOM 8553 C C . ASP B 1 519 ? -31.141 -18.812 -1.537 1 76.19 519 ASP B C 1
ATOM 8555 O O . ASP B 1 519 ? -32.031 -17.984 -1.457 1 76.19 519 ASP B O 1
ATOM 8559 N N . GLU B 1 520 ? -30.141 -18.938 -0.721 1 73.69 520 GLU B N 1
ATOM 8560 C CA . GLU B 1 520 ? -30.203 -18.141 0.503 1 73.69 520 GLU B CA 1
ATOM 8561 C C . GLU B 1 520 ? -29.406 -16.859 0.364 1 73.69 520 GLU B C 1
ATOM 8563 O O . GLU B 1 520 ? -29.266 -16.094 1.323 1 73.69 520 GLU B O 1
ATOM 8568 N N . HIS B 1 521 ? -29.047 -16.672 -0.817 1 84.62 521 HIS B N 1
ATOM 8569 C CA . HIS B 1 521 ? -28.219 -15.492 -1.039 1 84.62 521 HIS B CA 1
ATOM 8570 C C . HIS B 1 521 ? -29.062 -14.227 -1.173 1 84.62 521 HIS B C 1
ATOM 8572 O O . HIS B 1 521 ? -30.141 -14.266 -1.778 1 84.62 521 HIS B O 1
ATOM 8578 N N . PRO B 1 522 ? -28.594 -13.109 -0.689 1 74.38 522 PRO B N 1
ATOM 8579 C CA . PRO B 1 522 ? -29.359 -11.867 -0.758 1 74.38 522 PRO B CA 1
ATOM 8580 C C . PRO B 1 522 ? -29.688 -11.453 -2.191 1 74.38 522 PRO B C 1
ATOM 8582 O O . PRO B 1 522 ? -30.781 -10.922 -2.449 1 74.38 522 PRO B O 1
ATOM 8585 N N . VAL B 1 523 ? -28.797 -11.688 -3.062 1 78.31 523 VAL B N 1
ATOM 8586 C CA . VAL B 1 523 ? -29.047 -11.344 -4.457 1 78.31 523 VAL B CA 1
ATOM 8587 C C . VAL B 1 523 ? -30.219 -12.148 -4.992 1 78.31 523 VAL B C 1
ATOM 8589 O O . VAL B 1 523 ? -31.078 -11.617 -5.703 1 78.31 523 VAL B O 1
ATOM 8592 N N . THR B 1 524 ? -30.219 -13.398 -4.664 1 84.56 524 THR B N 1
ATOM 8593 C CA . THR B 1 524 ? -31.312 -14.266 -5.078 1 84.56 524 THR B CA 1
ATOM 8594 C C . THR B 1 524 ? -32.625 -13.805 -4.457 1 84.56 524 THR B C 1
ATOM 8596 O O . THR B 1 524 ? -33.656 -13.773 -5.129 1 84.56 524 THR B O 1
ATOM 8599 N N . TYR B 1 525 ? -32.531 -13.383 -3.201 1 77.44 525 TYR B N 1
ATOM 8600 C CA . TYR B 1 525 ? -33.719 -12.891 -2.516 1 77.44 525 TYR B CA 1
ATOM 8601 C C . TYR B 1 525 ? -34.25 -11.617 -3.168 1 77.44 525 TYR B C 1
ATOM 8603 O O . TYR B 1 525 ? -35.469 -11.422 -3.287 1 77.44 525 TYR B O 1
ATOM 8611 N N . ASP B 1 526 ? -33.312 -10.852 -3.51 1 80 526 ASP B N 1
ATOM 8612 C CA . ASP B 1 526 ? -33.719 -9.617 -4.168 1 80 526 ASP B CA 1
ATOM 8613 C C . ASP B 1 526 ? -34.438 -9.898 -5.492 1 80 526 ASP B C 1
ATOM 8615 O O . ASP B 1 526 ? -35.406 -9.211 -5.84 1 80 526 ASP B O 1
ATOM 8619 N N . CYS B 1 527 ? -33.938 -10.812 -6.176 1 85.56 527 CYS B N 1
ATOM 8620 C CA . CYS B 1 527 ? -34.562 -11.188 -7.438 1 85.56 527 CYS B CA 1
ATOM 8621 C C . CYS B 1 527 ? -35.969 -11.742 -7.207 1 85.56 527 CYS B C 1
ATOM 8623 O O . CYS B 1 527 ? -36.906 -11.398 -7.934 1 85.56 527 CYS B O 1
ATOM 8625 N N . ILE B 1 528 ? -36.094 -12.523 -6.18 1 84.44 528 ILE B N 1
ATOM 8626 C CA . ILE B 1 528 ? -37.406 -13.102 -5.844 1 84.44 528 ILE B CA 1
ATOM 8627 C C . ILE B 1 528 ? -38.375 -11.984 -5.484 1 84.44 528 ILE B C 1
ATOM 8629 O O . ILE B 1 528 ? -39.531 -12 -5.918 1 84.44 528 ILE B O 1
ATOM 8633 N N . ASN B 1 529 ? -37.875 -11.062 -4.77 1 80 529 ASN B N 1
ATOM 8634 C CA . ASN B 1 529 ? -38.719 -9.922 -4.395 1 80 529 ASN B CA 1
ATOM 8635 C C . ASN B 1 529 ? -39.125 -9.109 -5.617 1 80 529 ASN B C 1
ATOM 8637 O O . ASN B 1 529 ? -40.25 -8.602 -5.672 1 80 529 ASN B O 1
ATOM 8641 N N . GLN B 1 530 ? -38.188 -8.969 -6.488 1 84.62 530 GLN B N 1
ATOM 8642 C CA . GLN B 1 530 ? -38.531 -8.25 -7.711 1 84.62 530 GLN B CA 1
ATOM 8643 C C . GLN B 1 530 ? -39.625 -8.969 -8.5 1 84.62 530 GLN B C 1
ATOM 8645 O O . GLN B 1 530 ? -40.469 -8.32 -9.094 1 84.62 530 GLN B O 1
ATOM 8650 N N . ILE B 1 531 ? -39.531 -10.18 -8.484 1 86.12 531 ILE B N 1
ATOM 8651 C CA . ILE B 1 531 ? -40.531 -10.969 -9.172 1 86.12 531 ILE B CA 1
ATOM 8652 C C . ILE B 1 531 ? -41.875 -10.766 -8.484 1 86.12 531 ILE B C 1
ATOM 8654 O O . ILE B 1 531 ? -42.906 -10.578 -9.156 1 86.12 531 ILE B O 1
ATOM 8658 N N . LYS B 1 532 ? -41.812 -10.789 -7.188 1 80.38 532 LYS B N 1
ATOM 8659 C CA . LYS B 1 532 ? -43.031 -10.586 -6.422 1 80.38 532 LYS B CA 1
ATOM 8660 C C . LYS B 1 532 ? -43.656 -9.211 -6.695 1 80.38 532 LYS B C 1
ATOM 8662 O O . LYS B 1 532 ? -44.844 -9.07 -6.867 1 80.38 532 LYS B O 1
ATOM 8667 N N . ILE B 1 533 ? -42.781 -8.305 -6.68 1 76.31 533 ILE B N 1
ATOM 8668 C CA . ILE B 1 533 ? -43.219 -6.941 -6.941 1 76.31 533 ILE B CA 1
ATOM 8669 C C . ILE B 1 533 ? -43.812 -6.848 -8.352 1 76.31 533 ILE B C 1
ATOM 8671 O O . ILE B 1 533 ? -44.844 -6.199 -8.562 1 76.31 533 ILE B O 1
ATOM 8675 N N . PHE B 1 534 ? -43.156 -7.426 -9.227 1 82 534 PHE B N 1
ATOM 8676 C CA . PHE B 1 534 ? -43.594 -7.438 -10.609 1 82 534 PHE B CA 1
ATOM 8677 C C . PHE B 1 534 ? -44.969 -8.086 -10.727 1 82 534 PHE B C 1
ATOM 8679 O O . PHE B 1 534 ? -45.875 -7.566 -11.406 1 82 534 PHE B O 1
ATOM 8686 N N . GLU B 1 535 ? -45.125 -9.117 -10.047 1 83.06 535 GLU B N 1
ATOM 8687 C CA . GLU B 1 535 ? -46.406 -9.828 -10.078 1 83.06 535 GLU B CA 1
ATOM 8688 C C . GLU B 1 535 ? -47.5 -9.016 -9.422 1 83.06 535 GLU B C 1
ATOM 8690 O O . GLU B 1 535 ? -48.656 -9.016 -9.883 1 83.06 535 GLU B O 1
ATOM 8695 N N . MET B 1 536 ? -47.125 -8.383 -8.414 1 75.81 536 MET B N 1
ATOM 8696 C CA . MET B 1 536 ? -48.094 -7.527 -7.719 1 75.81 536 MET B CA 1
ATOM 8697 C C . MET B 1 536 ? -48.531 -6.367 -8.609 1 75.81 536 MET B C 1
ATOM 8699 O O . MET B 1 536 ? -49.688 -6.016 -8.641 1 75.81 536 MET B O 1
ATOM 8703 N N . LYS B 1 537 ? -47.531 -5.816 -9.242 1 74.88 537 LYS B N 1
ATOM 8704 C CA . LYS B 1 537 ? -47.844 -4.707 -10.141 1 74.88 537 LYS B CA 1
ATOM 8705 C C . LYS B 1 537 ? -48.75 -5.16 -11.281 1 74.88 537 LYS B C 1
ATOM 8707 O O . LYS B 1 537 ? -49.688 -4.438 -11.68 1 74.88 537 LYS B O 1
ATOM 8712 N N . GLU B 1 538 ? -48.562 -6.27 -11.742 1 77.81 538 GLU B N 1
ATOM 8713 C CA . GLU B 1 538 ? -49.375 -6.82 -12.812 1 77.81 538 GLU B CA 1
ATOM 8714 C C . GLU B 1 538 ? -50.812 -7.074 -12.336 1 77.81 538 GLU B C 1
ATOM 8716 O O . GLU B 1 538 ? -51.781 -6.844 -13.078 1 77.81 538 GLU B O 1
ATOM 8721 N N . LYS B 1 539 ? -50.938 -7.422 -11.109 1 74.06 539 LYS B N 1
ATOM 8722 C CA . LYS B 1 539 ? -52.25 -7.672 -10.531 1 74.06 539 LYS B CA 1
ATOM 8723 C C . LYS B 1 539 ? -53.031 -6.371 -10.328 1 74.06 539 LYS B C 1
ATOM 8725 O O . LYS B 1 539 ? -54.25 -6.309 -10.586 1 74.06 539 LYS B O 1
ATOM 8730 N N . ILE B 1 540 ? -52.312 -5.438 -9.969 1 71.25 540 ILE B N 1
ATOM 8731 C CA . ILE B 1 540 ? -52.938 -4.141 -9.734 1 71.25 540 ILE B CA 1
ATOM 8732 C C . ILE B 1 540 ? -53.375 -3.531 -11.062 1 71.25 540 ILE B C 1
ATOM 8734 O O . ILE B 1 540 ? -54.469 -2.99 -11.172 1 71.25 540 ILE B O 1
ATOM 8738 N N . GLN B 1 541 ? -52.625 -3.623 -12.047 1 72 541 GLN B N 1
ATOM 8739 C CA . GLN B 1 541 ? -52.938 -3.078 -13.359 1 72 541 GLN B CA 1
ATOM 8740 C C . GLN B 1 541 ? -54.125 -3.82 -13.992 1 72 541 GLN B C 1
ATOM 8742 O O . GLN B 1 541 ? -54.969 -3.211 -14.648 1 72 541 GLN B O 1
ATOM 8747 N N . SER B 1 542 ? -54.188 -5.062 -13.734 1 71.62 542 SER B N 1
ATOM 8748 C CA . SER B 1 542 ? -55.312 -5.848 -14.25 1 71.62 542 SER B CA 1
ATOM 8749 C C . SER B 1 542 ? -56.594 -5.477 -13.555 1 71.62 542 SER B C 1
ATOM 8751 O O . SER B 1 542 ? -57.656 -5.48 -14.18 1 71.62 542 SER B O 1
ATOM 8753 N N . ARG B 1 543 ? -56.562 -5.023 -12.398 1 65.06 543 ARG B N 1
ATOM 8754 C CA . ARG B 1 543 ? -57.75 -4.637 -11.656 1 65.06 543 ARG B CA 1
ATOM 8755 C C . ARG B 1 543 ? -58.219 -3.232 -12.039 1 65.06 543 ARG B C 1
ATOM 8757 O O . ARG B 1 543 ? -59.406 -2.949 -12.07 1 65.06 543 ARG B O 1
ATOM 8764 N N . ILE B 1 544 ? -57.375 -2.445 -12.344 1 60.56 544 ILE B N 1
ATOM 8765 C CA . ILE B 1 544 ? -57.75 -1.09 -12.742 1 60.56 544 ILE B CA 1
ATOM 8766 C C . ILE B 1 544 ? -58.281 -1.099 -14.164 1 60.56 544 ILE B C 1
ATOM 8768 O O . ILE B 1 544 ? -59.25 -0.385 -14.461 1 60.56 544 ILE B O 1
ATOM 8772 N N . GLY B 1 545 ? -57.906 -1.802 -15.109 1 55.66 545 GLY B N 1
ATOM 8773 C CA . GLY B 1 545 ? -58.438 -1.902 -16.453 1 55.66 545 GLY B CA 1
ATOM 8774 C C . GLY B 1 545 ? -59.844 -2.471 -16.484 1 55.66 545 GLY B C 1
ATOM 8775 O O . GLY B 1 545 ? -60.656 -2.105 -17.344 1 55.66 545 GLY B O 1
ATOM 8776 N N . VAL B 1 546 ? -60.312 -3.244 -15.695 1 51.09 546 VAL B N 1
ATOM 8777 C CA . VAL B 1 546 ? -61.688 -3.752 -15.664 1 51.09 546 VAL B CA 1
ATOM 8778 C C . VAL B 1 546 ? -62.625 -2.662 -15.172 1 51.09 546 VAL B C 1
ATOM 8780 O O . VAL B 1 546 ? -63.781 -2.6 -15.586 1 51.09 546 VAL B O 1
ATOM 8783 N N . LYS B 1 547 ? -62.188 -1.704 -14.492 1 49.56 547 LYS B N 1
ATOM 8784 C CA . LYS B 1 547 ? -63.156 -0.703 -14.031 1 49.56 547 LYS B CA 1
ATOM 8785 C C . LYS B 1 547 ? -63.438 0.335 -15.117 1 49.56 547 LYS B C 1
ATOM 8787 O O . LYS B 1 547 ? -64.5 0.979 -15.125 1 49.56 547 LYS B O 1
ATOM 8792 N N . GLY B 1 548 ? -62.656 0.582 -16.125 1 46.03 548 GLY B N 1
ATOM 8793 C CA . GLY B 1 548 ? -62.906 1.567 -17.172 1 46.03 548 GLY B CA 1
ATOM 8794 C C . GLY B 1 548 ? -63.812 1.051 -18.266 1 46.03 548 GLY B C 1
ATOM 8795 O O . GLY B 1 548 ? -64.25 1.809 -19.141 1 46.03 548 GLY B O 1
ATOM 8796 N N . GLY B 1 549 ? -63.969 -0.297 -18.438 1 42.88 549 GLY B N 1
ATOM 8797 C CA . GLY B 1 549 ? -64.812 -0.756 -19.516 1 42.88 549 GLY B CA 1
ATOM 8798 C C . GLY B 1 549 ? -66.312 -0.703 -19.172 1 42.88 549 GLY B C 1
ATOM 8799 O O . GLY B 1 549 ? -67.125 -1.039 -19.984 1 42.88 549 GLY B O 1
ATOM 8800 N N . GLY B 1 550 ? -66.688 -0.506 -17.969 1 36.34 550 GLY B N 1
ATOM 8801 C CA . GLY B 1 550 ? -68.125 -0.636 -17.719 1 36.34 550 GLY B CA 1
ATOM 8802 C C . GLY B 1 550 ? -68.875 0.633 -18 1 36.34 550 GLY B C 1
ATOM 8803 O O . GLY B 1 550 ? -70.125 0.665 -17.859 1 36.34 550 GLY B O 1
ATOM 8804 N N . LYS B 1 551 ? -68.312 1.808 -18.109 1 39.78 551 LYS B N 1
ATOM 8805 C CA . LYS B 1 551 ? -69.25 2.918 -18.172 1 39.78 551 LYS B CA 1
ATOM 8806 C C . LYS B 1 551 ? -69.75 3.139 -19.609 1 39.78 551 LYS B C 1
ATOM 8808 O O . LYS B 1 551 ? -70.625 3.938 -19.828 1 39.78 551 LYS B O 1
ATOM 8813 N N . ASP B 1 552 ? -69.125 2.643 -20.609 1 36.75 552 ASP B N 1
ATOM 8814 C CA . ASP B 1 552 ? -69.562 3.199 -21.875 1 36.75 552 ASP B CA 1
ATOM 8815 C C . ASP B 1 552 ? -70.812 2.449 -22.391 1 36.75 552 ASP B C 1
ATOM 8817 O O . ASP B 1 552 ? -71.375 2.781 -23.438 1 36.75 552 ASP B O 1
ATOM 8821 N N . GLU B 1 553 ? -71.25 1.299 -21.844 1 34.56 553 GLU B N 1
ATOM 8822 C CA . GLU B 1 553 ? -72.312 0.658 -22.594 1 34.56 553 GLU B CA 1
ATOM 8823 C C . GLU B 1 553 ? -73.688 1.24 -22.234 1 34.56 553 GLU B C 1
ATOM 8825 O O . GLU B 1 553 ? -74.688 0.847 -22.797 1 34.56 553 GLU B O 1
ATOM 8830 N N . GLU B 1 554 ? -73.938 2 -21.25 1 34.66 554 GLU B N 1
ATOM 8831 C CA . GLU B 1 554 ? -75.375 2.195 -21 1 34.66 554 GLU B CA 1
ATOM 8832 C C . GLU B 1 554 ? -75.938 3.266 -21.922 1 34.66 554 GLU B C 1
ATOM 8834 O O . GLU B 1 554 ? -77.125 3.465 -21.953 1 34.66 554 GLU B O 1
ATOM 8839 N N . THR B 1 555 ? -75.125 4.293 -22.359 1 28.47 555 THR B N 1
ATOM 8840 C CA . THR B 1 555 ? -75.812 5.426 -22.984 1 28.47 555 THR B CA 1
ATOM 8841 C C . THR B 1 555 ? -76.062 5.137 -24.453 1 28.47 555 THR B C 1
ATOM 8843 O O . THR B 1 555 ? -76.312 6.055 -25.234 1 28.47 555 THR B O 1
ATOM 8846 N N . ARG B 1 556 ? -76.312 3.809 -24.812 1 19.47 556 ARG B N 1
ATOM 8847 C CA . ARG B 1 556 ? -77.312 3.816 -25.922 1 19.47 556 ARG B CA 1
ATOM 8848 C C . ARG B 1 556 ? -78.75 3.893 -25.422 1 19.47 556 ARG B C 1
ATOM 8850 O O . ARG B 1 556 ? -79.062 3.213 -24.453 1 19.47 556 ARG B O 1
#

Organism: Aeromonas hydrophila subsp. hydrophila (strain ATCC 7966 / DSM 30187 / BCRC 13018 / CCUG 14551 / JCM 1027 / KCTC 2358 / NCIMB 9240 / NCTC 8049) (NCBI:txid380703)

Sequence (1112 aa):
MVNKPGWLRAIENSAHRGDVSSMFQLYLNYFYGTSEIDKDLSVADDYFNQCFLFLESTKDTEYYVPENRFVLSEINLVNFRRFDSIKVRLESNVTVFIGGNGIGKTTIIDAISKVLSWIVSGIEKEGKNGSPIKYQEINNNEQCYFSDVNALFEFGIKTKVNGTISRSKLGTAEKRDSNVVELKSIANVWRVINSINPINLPIFLCYSIARSHPAKRSNRPIVKEPSLLRKSRFDAYSGALDGAGKIDDFIEWFIELHKKTSNNGFFDIDLLEAQVRKLKILSSMDADFIEMYDQKIIDLSLAKNNMQDGEFENNLKQMRTVVDAVVKVVPSIENIWVETSSGSDEVKVRNDGGIVNFSQLSDGQRVLLSLVADLARRLVMLNPNISNPLEGQGIVLIDEIELHLHPAWQQGIVLALKDAFPNIQFILTTHSPQILSTIDKKCIRQFYIDEHGALQTKSPDFQTKGVTSADILARIMNTNSVPDIPEARLVEDFSRFLSNKNKNDALLVFQKISAHFGDEHPVTYDCINQIKIFEMKEKIQSRIGVKGGGKDEETRMVNKPGWLRAIENSAHRGDVSSMFQLYLNYFYGTSEIDKDLSVADDYFNQCFLFLESTKDTEYYVPENRFVLSEINLVNFRRFDSIKVRLESNVTVFIGGNGIGKTTIIDAISKVLSWIVSGIEKEGKNGSPIKYQEINNNEQCYFSDVNALFEFGIKTKVNGTISRSKLGTAEKRDSNVVELKSIANVWRVINSINPINLPIFLCYSIARSHPAKRSNRPIVKEPSLLRKSRFDAYSGALDGAGKIDDFIEWFIELHKKTSNNGFFDIDLLEAQVRKLKILSSMDADFIEMYDQKIIDLSLAKNNMQDGEFENNLKQMRTVVDAVVKVVPSIENIWVETSSGSDEVKVRNDGGIVNFSQLSDGQRVLLSLVADLARRLVMLNPNISNPLEGQGIVLIDEIELHLHPAWQQGIVLALKDAFPNIQFILTTHSPQILSTIDKKCIRQFYIDEHGALQTKSPDFQTKGVTSADILARIMNTNSVPDIPEARLVEDFSRFLSNKNKNDALLVFQKISAHFGDEHPVTYDCINQIKIFEMKEKIQSRIGVKGGGKDEETR

Secondary structure (DSSP, 8-state):
-----HHHHHHHHHHHTT-HHHHHHHHHHHHH--SSS---HHHHHHHHHHHHHHHH-B-SSSS--BSS-EEEEEEEEEEETTEEEEEEE--SSEEEEE-STTSSHHHHHHHHHHHHHHHHHHHHSTT---PPPPGGGB---TT--EEEEEEEEEETTTEEEEEEEEEEPTT-SS----B-HHHHHHHHHHHHHHHHS-----EEEEE-GGGGS----------SS------SGGGGGTTTTSB---HHHHHHHHHHHHHHHHTTT---HHHHHHHHHHHHHHHHH-GGGHHHHHHHHHHHHHHHHHHTSHHHHHHHHHHHHHHHHHHHH-TTEEEEEEE-TTSS-EEEEEETTEEEEGGGS-HHHHHHHHHHHHHHHHHHHH-TTSSSGGG--EEEEESSTTTT--HHHHHHHHHHHHHHSTTEEEEEE---HHHHTTS-GGGEEEEEE-TTS-EEEE--SS--TT--HHHHHHHTS---SS-SSHHHHHHHHHHHHHHTT-HHHHHHHHHHHHHHH-TTSHHHHHHHHHHHHHHHHHHHHHHHHHHTTSSSSTT-/-----HHHHHHHHHHHTT-HHHHHHHHHHHHH--SSS---HHHHHHHHHHHHHHHH-B-SSSS--BSS-EEEEEEEEEEETTEEEEEEE--SSEEEEE-STTSSHHHHHHHHHHHHHHHHHHHHSTT---PPPPGGGB---TT--EEEEEEEEEETTTEEEEEEEEEEPTT-SS----B-HHHHHHHHHHHHHHHHS-----EEEEE-GGGGS----------SS------SGGGGGTTTTSB---HHHHHHHHHHHHHHHHTTT---HHHHHHHHHHHHHHHHH-GGGHHHHHHHHHHHHHHHHHHTSHHHHHHHHHHHHHHHHHHHH-TTEEEEEEE-TTSS-EEEEEETTEEEEGGGS-HHHHHHHHHHHHHHHHHHHH-TTSSSGGG--EEEEESSTTTT--HHHHHHHHHHHHHHSTTEEEEEE---HHHHTTS-GGGEEEEEE-TTS-EEEE--SS--TTS-HHHHHHHTS---SS-SSHHHHHHHHHHHHHHTT-HHHHHHHHHHHHHHH-TTSHHHHHHHHHHHHHHHHHHHHHHHHHHHTSSTTTT-

InterPro domains:
  IPR027417 P-loop containing nucleoside triphosphate hydrolase [G3DSA:3.40.50.300] (71-452)
  IPR027417 P-loop containing nucleoside triphosphate hydrolase [SSF52540] (72-444)
  IPR041685 Endonuclease GajA/Old nuclease/RecF-like, AAA domain [PF13175] (72-435)
  IPR053498 Retron-associated ATPase [NF041760] (12-537)

pLDDT: mean 83.23, std 15.57, range [19.47, 98.75]